Protein 1NZY (pdb70)

CATH classification: 3.90.226.10 (+1 more: 1.10.12.10)

Secondary structure (DSSP, 8-state):
--SSEEEEEETTEEEEEE--GGGTT-B-HHHHHHHHHHHHHHHH-TT--EEEEEESTT-SB--B-GGGS-SSSHHHHHHHHHHHHHHHHHHHHHHHHH-SS-EEEEE-SEEETHHHHHHHHSSEEEEETT-EEE--HHHHT----TTHHHHHHHHHHHHHHHHHHHH-PPBPHHHHHHHTS-S-EE-HHHHHHHHHHHHHHHHHS-HHHHHHHHHHHHHHTTS-HHHHHHHHHHHHHHHHHSTTHHHHHHHHHTT--TT--SS------/--SSEEEEEETTEEEEEE--GGGTTPBPHHHHHHHHHHHHHHHH-TT--EEEEEESTTEEE--B-GGGS-STTHHHHHHHHHHHHHHHHHHHHHHHHHSSS-EEEEE-SEEETHHHHHHHHSSEEEEETT-EEE--HHHHT----TTHHHHHHHHH-HHHHHHHHHH-PEEPHHHHHHHTS-SEEE-HHHHHHHHHHHHHHHHHS-HHHHHHHHHHHHHHTTS-HHHHHHHHHHHHHHHHHSTTHHHHHHHHHHT---SS-SSPPP---/--SSEEEEEETTEEEEEE--GGGTTPBPHHHHHHHHHHHHHHHH-TT--EEEEEESTTEEE-SB-GGGS--SSHHHHHHHHHHHHHHHHHHHHHHHHH-SS-EEEEE-SEEETHHHHHHHHSSEEEEETT-EEE--HHHHT----TTHHHHHHHHHHHHHHHHHHHHT--B-HHHHHHHTS-S-EE-TTTHHHHHHHHHHHHHHS-HHHHHHHHHHHHHHTTS-HHHHHHHHHHHHHHHHTSTTHHHHHHHHHHT---S-SS------

Sequence (806 aa):
MYEAIGHRVEDGVAEITIKLPRHRNALSVKAMQEVTDALNRAEEDDSVGAVMITGAEDAFCAGFYLREIPLDKGVAGVRDHFRIAALWWHQMIHKIIRVKRPVLAAINGVAAGGGLGISLASDMAICADSAKFVCAWHTIGIGNDTATSYSLARIVGMRRAMELMLTNRTLYPEEAKDWGLVSRVYPKDEFREVAWKVARELAAAPTHLQVMAKERFHAGWMQPVEECTEFEIQNVIASVTHPHFMPCLTRFLDGHRADRPQVELPAGVMYEAIGHRVEDGVAEITIKLPRHRNALSVKAMQEVTDALNRAEEDDSVGAVMITGAEDAFCAGFYLREIPLDKGVAGVRDHFRIAALWWHQMIHKIIRVKRPVLAAINGVAAGGGLGISLASDMAICADSAKFVCAWHTIGIGNDTATSYSLARIVGMRRAMELMLTDRTLYPEEAKDWGLVSRVYPKDEFREVAWKVARELAAAPTHLQVMAKERFHAGWMQPVEECTEFEIQNVIASVTHPHFMPCLTRFLDGHRADRPQVELPAGVMYEAIGHRVEDGVAEITIKLPRHRNALSVKAMQEVTDALNRAEEDDSVGAVMITGAEDAFCAGFYLREIPLDKGVAGVRDHFRIAALWWHQMIHKIIRVKRPVLAAINGVAAGGGLGISLASDMAICADSAKFVCAWHTIGIGNDTATSYSLARIVGMRRAMELMLTNRTLYPEEAKDWGLVSRVYPKDEFREVAWKVARELAAAPTHLQVMAKERFHAGWMQPVEECTEFEIQNVIASVTHPHFMPCLTRFLDGHADRPQVELPAGV

Radius of gyration: 26.77 Å; Cα contacts (8 Å, |Δi|>4): 1854; chains: 3; bounding box: 39×83×76 Å

GO terms:
  GO:0018787 4-chlorobenzoyl-CoA dehalogenase activity (F, EXP)
  GO:0015936 coenzyme A metabolic process (P, IDA)
  GO:0018787 4-chlorobenzoyl-CoA dehalogenase activity (F, IDA)

Organism: Pseudomonas sp. (strain CBS-3) (NCBI:txid72586)

Structure (mmCIF, N/CA/C/O backbone):
data_1NZY
#
_entry.id   1NZY
#
_cell.length_a   107.800
_cell.length_b   102.400
_cell.length_c   90.300
_cell.angle_alpha   90.00
_cell.angle_beta   90.00
_cell.angle_gamma   90.00
#
_symmetry.space_group_name_H-M   'P 21 21 2'
#
loop_
_entity.id
_entity.type
_entity.pdbx_description
1 polymer '4-CHLOROBENZOYL COENZYME A DEHALOGENASE'
2 polymer '4-CHLOROBENZOYL COENZYME A DEHALOGENASE'
3 non-polymer 'CALCIUM ION'
4 non-polymer '4-HYDROXYBENZOYL COENZYME A'
5 non-polymer 'PHOSPHATE ION'
6 non-polymer 1,2-ETHANEDIOL
7 water water
#
loop_
_atom_site.group_PDB
_atom_site.id
_atom_site.type_symbol
_atom_site.label_atom_id
_atom_site.label_alt_id
_atom_site.label_comp_id
_atom_site.label_asym_id
_atom_site.label_entity_id
_atom_site.label_seq_id
_atom_site.pdbx_PDB_ins_code
_atom_site.Cartn_x
_atom_site.Cartn_y
_atom_site.Cartn_z
_atom_site.occupancy
_atom_site.B_iso_or_equiv
_atom_site.auth_seq_id
_atom_site.auth_comp_id
_atom_site.auth_asym_id
_atom_site.auth_atom_id
_atom_site.pdbx_PDB_model_num
ATOM 1 N N . MET A 1 1 ? 14.653 91.100 25.901 1.00 51.41 1 MET A N 1
ATOM 2 C CA . MET A 1 1 ? 13.293 91.329 26.365 1.00 78.82 1 MET A CA 1
ATOM 3 C C . MET A 1 1 ? 13.046 92.766 26.840 1.00 32.27 1 MET A C 1
ATOM 4 O O . MET A 1 1 ? 12.281 93.496 26.213 1.00 43.83 1 MET A O 1
ATOM 9 N N . TYR A 1 2 ? 13.688 93.165 27.936 1.00 23.39 2 TYR A N 1
ATOM 10 C CA . TYR A 1 2 ? 13.497 94.528 28.431 1.00 18.45 2 TYR A CA 1
ATOM 11 C C . TYR A 1 2 ? 14.231 95.490 27.541 1.00 24.72 2 TYR A C 1
ATOM 12 O O . TYR A 1 2 ? 15.286 95.152 27.008 1.00 24.46 2 TYR A O 1
ATOM 21 N N . GLU A 1 3 ? 13.692 96.674 27.375 1.00 20.67 3 GLU A N 1
ATOM 22 C CA . GLU A 1 3 ? 14.361 97.614 26.530 1.00 24.18 3 GLU A CA 1
ATOM 23 C C . GLU A 1 3 ? 15.012 98.781 27.230 1.00 26.58 3 GLU A C 1
ATOM 24 O O . GLU A 1 3 ? 15.655 99.557 26.555 1.00 27.44 3 GLU A O 1
ATOM 30 N N . ALA A 1 4 ? 14.849 98.952 28.538 1.00 20.32 4 ALA A N 1
ATOM 31 C CA . ALA A 1 4 ? 15.440 100.121 29.178 1.00 20.20 4 ALA A CA 1
ATOM 32 C C . ALA A 1 4 ? 16.256 99.797 30.404 1.00 15.21 4 ALA A C 1
ATOM 33 O O . ALA A 1 4 ? 16.723 100.700 31.109 1.00 18.90 4 ALA A O 1
ATOM 35 N N . ILE A 1 5 ? 16.419 98.496 30.668 1.00 18.49 5 ILE A N 1
ATOM 36 C CA . ILE A 1 5 ? 17.213 98.054 31.804 1.00 15.23 5 ILE A CA 1
ATOM 37 C C . ILE A 1 5 ? 18.055 96.874 31.349 1.00 12.39 5 ILE A C 1
ATOM 38 O O . ILE A 1 5 ? 17.789 96.270 30.312 1.00 18.58 5 ILE A O 1
ATOM 43 N N . GLY A 1 6 ? 19.047 96.549 32.142 1.00 16.15 6 GLY A N 1
ATOM 44 C CA . GLY A 1 6 ? 19.843 95.400 31.827 1.00 14.08 6 GLY A CA 1
ATOM 45 C C . GLY A 1 6 ? 19.294 94.326 32.774 1.00 15.96 6 GLY A C 1
ATOM 46 O O . GLY A 1 6 ? 18.898 94.593 33.906 1.00 16.36 6 GLY A O 1
ATOM 47 N N . HIS A 1 7 ? 19.247 93.077 32.341 1.00 15.99 7 HIS A N 1
ATOM 48 C CA . HIS A 1 7 ? 18.711 92.091 33.218 1.00 16.10 7 HIS A CA 1
ATOM 49 C C . HIS A 1 7 ? 19.291 90.709 32.954 1.00 17.40 7 HIS A C 1
ATOM 50 O O . HIS A 1 7 ? 19.467 90.302 31.801 1.00 20.00 7 HIS A O 1
ATOM 57 N N . ARG A 1 8 ? 19.573 89.996 34.025 1.00 21.13 8 ARG A N 1
ATOM 58 C CA . ARG A 1 8 ? 20.077 88.682 33.791 1.00 26.83 8 ARG A CA 1
ATOM 59 C C . ARG A 1 8 ? 19.904 87.878 35.010 1.00 33.71 8 ARG A C 1
ATOM 60 O O . ARG A 1 8 ? 19.960 88.421 36.112 1.00 22.35 8 ARG A O 1
ATOM 68 N N . VAL A 1 9 ? 19.706 86.577 34.765 1.00 16.32 9 VAL A N 1
ATOM 69 C CA . VAL A 1 9 ? 19.516 85.679 35.855 1.00 11.83 9 VAL A CA 1
ATOM 70 C C . VAL A 1 9 ? 20.562 84.559 35.774 1.00 22.99 9 VAL A C 1
ATOM 71 O O . VAL A 1 9 ? 20.530 83.771 34.819 1.00 21.33 9 VAL A O 1
ATOM 75 N N . GLU A 1 10 ? 21.472 84.507 36.737 1.00 18.79 10 GLU A N 1
ATOM 76 C CA . GLU A 1 10 ? 22.528 83.514 36.738 1.00 18.87 10 GLU A CA 1
ATOM 77 C C . GLU A 1 10 ? 22.937 83.186 38.101 1.00 20.76 10 GLU A C 1
ATOM 78 O O . GLU A 1 10 ? 22.962 84.061 38.955 1.00 16.89 10 GLU A O 1
ATOM 84 N N . ASP A 1 11 ? 23.290 81.914 38.316 1.00 14.02 11 ASP A N 1
ATOM 85 C CA . ASP A 1 11 ? 23.740 81.584 39.635 1.00 18.29 11 ASP A CA 1
ATOM 86 C C . ASP A 1 11 ? 22.783 81.895 40.765 1.00 12.50 11 ASP A C 1
ATOM 87 O O . ASP A 1 11 ? 23.245 82.114 41.899 1.00 15.73 11 ASP A O 1
ATOM 92 N N . GLY A 1 12 ? 21.471 81.853 40.432 1.00 15.31 12 GLY A N 1
ATOM 93 C CA . GLY A 1 12 ? 20.439 82.088 41.446 1.00 11.98 12 GLY A CA 1
ATOM 94 C C . GLY A 1 12 ? 20.150 83.577 41.692 1.00 19.56 12 GLY A C 1
ATOM 95 O O . GLY A 1 12 ? 19.326 83.931 42.534 1.00 19.95 12 GLY A O 1
ATOM 96 N N . VAL A 1 13 ? 20.840 84.445 40.954 1.00 18.39 13 VAL A N 1
ATOM 97 C CA . VAL A 1 13 ? 20.701 85.888 41.130 1.00 20.57 13 VAL A CA 1
ATOM 98 C C . VAL A 1 13 ? 20.052 86.531 39.967 1.00 12.07 13 VAL A C 1
ATOM 99 O O . VAL A 1 13 ? 20.485 86.332 38.830 1.00 16.39 13 VAL A O 1
ATOM 103 N N . ALA A 1 14 ? 19.014 87.365 40.263 1.00 16.18 14 ALA A N 1
ATOM 104 C CA . ALA A 1 14 ? 18.375 88.109 39.189 1.00 15.95 14 ALA A CA 1
ATOM 105 C C . ALA A 1 14 ? 19.040 89.473 39.320 1.00 15.26 14 ALA A C 1
ATOM 106 O O . ALA A 1 14 ? 18.883 90.143 40.369 1.00 13.96 14 ALA A O 1
ATOM 108 N N . GLU A 1 15 ? 19.810 89.843 38.308 1.00 19.74 15 GLU A N 1
ATOM 109 C CA . GLU A 1 15 ? 20.523 91.110 38.375 1.00 16.33 15 GLU A CA 1
ATOM 110 C C . GLU A 1 15 ? 19.866 92.159 37.518 1.00 12.11 15 GLU A C 1
ATOM 111 O O . GLU A 1 15 ? 19.726 92.003 36.288 1.00 15.60 15 GLU A O 1
ATOM 117 N N . ILE A 1 16 ? 19.459 93.257 38.198 1.00 14.32 16 ILE A N 1
ATOM 118 C CA . ILE A 1 16 ? 18.810 94.372 37.486 1.00 11.10 16 ILE A CA 1
ATOM 119 C C . ILE A 1 16 ? 19.820 95.546 37.403 1.00 12.68 16 ILE A C 1
ATOM 120 O O . ILE A 1 16 ? 20.294 96.034 38.442 1.00 16.59 16 ILE A O 1
ATOM 125 N N . THR A 1 17 ? 20.126 95.964 36.192 1.00 13.86 17 THR A N 1
ATOM 126 C CA . THR A 1 17 ? 21.057 97.034 36.016 1.00 17.25 17 THR A CA 1
ATOM 127 C C . THR A 1 17 ? 20.359 98.264 35.492 1.00 15.26 17 THR A C 1
ATOM 128 O O . THR A 1 17 ? 19.734 98.234 34.416 1.00 14.91 17 THR A O 1
ATOM 132 N N . ILE A 1 18 ? 20.494 99.362 36.271 1.00 17.06 18 ILE A N 1
ATOM 133 C CA . ILE A 1 18 ? 19.920 100.662 35.861 1.00 12.72 18 ILE A CA 1
ATOM 134 C C . ILE A 1 18 ? 20.889 101.111 34.784 1.00 16.98 18 ILE A C 1
ATOM 135 O O . ILE A 1 18 ? 22.074 101.245 35.022 1.00 17.29 18 ILE A O 1
ATOM 140 N N . LYS A 1 19 ? 20.358 101.284 33.606 1.00 13.70 19 LYS A N 1
ATOM 141 C CA . LYS A 1 19 ? 21.153 101.551 32.459 1.00 21.55 19 LYS A CA 1
ATOM 142 C C . LYS A 1 19 ? 20.884 102.758 31.582 1.00 20.33 19 LYS A C 1
ATOM 143 O O . LYS A 1 19 ? 20.169 102.676 30.596 1.00 19.07 19 LYS A O 1
ATOM 149 N N . LEU A 1 20 ? 21.479 103.897 31.895 1.00 13.29 20 LEU A N 1
ATOM 150 C CA . LEU A 1 20 ? 21.306 105.091 31.045 1.00 16.37 20 LEU A CA 1
ATOM 151 C C . LEU A 1 20 ? 22.541 105.955 31.380 1.00 18.16 20 LEU A C 1
ATOM 152 O O . LEU A 1 20 ? 22.482 107.085 31.775 1.00 16.71 20 LEU A O 1
ATOM 157 N N . PRO A 1 21 ? 23.677 105.306 31.269 1.00 21.74 21 PRO A N 1
ATOM 158 C CA . PRO A 1 21 ? 24.977 105.820 31.585 1.00 30.43 21 PRO A CA 1
ATOM 159 C C . PRO A 1 21 ? 25.261 107.218 31.098 1.00 22.10 21 PRO A C 1
ATOM 160 O O . PRO A 1 21 ? 25.897 107.991 31.819 1.00 21.64 21 PRO A O 1
ATOM 164 N N . ARG A 1 22 ? 24.787 107.525 29.909 1.00 19.79 22 ARG A N 1
ATOM 165 C CA . ARG A 1 22 ? 25.045 108.854 29.402 1.00 20.26 22 ARG A CA 1
ATOM 166 C C . ARG A 1 22 ? 24.419 109.924 30.262 1.00 22.62 22 ARG A C 1
ATOM 167 O O . ARG A 1 22 ? 24.881 111.065 30.224 1.00 22.38 22 ARG A O 1
ATOM 175 N N . HIS A 1 23 ? 23.377 109.533 31.010 1.00 17.33 23 HIS A N 1
ATOM 176 C CA . HIS A 1 23 ? 22.658 110.426 31.851 1.00 14.80 23 HIS A CA 1
ATOM 177 C C . HIS A 1 23 ? 22.721 110.026 33.263 1.00 13.70 23 HIS A C 1
ATOM 178 O O . HIS A 1 23 ? 21.762 110.236 34.039 1.00 17.84 23 HIS A O 1
ATOM 185 N N . ARG A 1 24 ? 23.892 109.438 33.577 1.00 14.20 24 ARG A N 1
ATOM 186 C CA . ARG A 1 24 ? 24.218 109.019 34.922 1.00 13.93 24 ARG A CA 1
ATOM 187 C C . ARG A 1 24 ? 23.213 108.010 35.530 1.00 15.17 24 ARG A C 1
ATOM 188 O O . ARG A 1 24 ? 22.964 107.988 36.751 1.00 10.89 24 ARG A O 1
ATOM 196 N N . ASN A 1 25 ? 22.652 107.203 34.640 1.00 16.85 25 ASN A N 1
ATOM 197 C CA . ASN A 1 25 ? 21.722 106.227 35.135 1.00 13.29 25 ASN A CA 1
ATOM 198 C C . ASN A 1 25 ? 20.525 106.796 35.811 1.00 13.26 25 ASN A C 1
ATOM 199 O O . ASN A 1 25 ? 20.036 106.187 36.769 1.00 15.40 25 ASN A O 1
ATOM 204 N N . ALA A 1 26 ? 20.051 107.949 35.343 1.00 15.24 26 ALA A N 1
ATOM 205 C CA . ALA A 1 26 ? 18.799 108.486 35.902 1.00 14.74 26 ALA A CA 1
ATOM 206 C C . ALA A 1 26 ? 17.723 107.418 35.433 1.00 15.08 26 ALA A C 1
ATOM 207 O O . ALA A 1 26 ? 17.883 106.790 34.371 1.00 14.78 26 ALA A O 1
ATOM 209 N N . LEU A 1 27 ? 16.632 107.233 36.176 1.00 11.11 27 LEU A N 1
ATOM 210 C CA . LEU A 1 27 ? 15.588 106.229 35.867 1.00 12.80 27 LEU A CA 1
ATOM 211 C C . LEU A 1 27 ? 14.349 106.784 35.185 1.00 14.46 27 LEU A C 1
ATOM 212 O O . LEU A 1 27 ? 13.594 107.550 35.769 1.00 14.75 27 LEU A O 1
ATOM 217 N N . SER A 1 28 ? 14.192 106.386 33.921 1.00 13.66 28 SER A N 1
ATOM 218 C CA . SER A 1 28 ? 13.088 106.785 33.064 1.00 8.75 28 SER A CA 1
ATOM 219 C C . SER A 1 28 ? 11.825 106.083 33.505 1.00 15.55 28 SER A C 1
ATOM 220 O O . SER A 1 28 ? 11.857 105.067 34.157 1.00 12.76 28 SER A O 1
ATOM 223 N N . VAL A 1 29 ? 10.708 106.642 33.140 1.00 15.67 29 VAL A N 1
ATOM 224 C CA . VAL A 1 29 ? 9.415 106.040 33.481 1.00 18.18 29 VAL A CA 1
ATOM 225 C C . VAL A 1 29 ? 9.345 104.599 32.907 1.00 14.33 29 VAL A C 1
ATOM 226 O O . VAL A 1 29 ? 8.898 103.661 33.547 1.00 17.48 29 VAL A O 1
ATOM 230 N N . LYS A 1 30 ? 9.801 104.421 31.673 1.00 15.86 30 LYS A N 1
ATOM 231 C CA . LYS A 1 30 ? 9.780 103.100 31.081 1.00 12.05 30 LYS A CA 1
ATOM 232 C C . LYS A 1 30 ? 10.650 102.167 31.891 1.00 20.77 30 LYS A C 1
ATOM 233 O O . LYS A 1 30 ? 10.268 101.050 32.218 1.00 16.61 30 LYS A O 1
ATOM 239 N N . ALA A 1 31 ? 11.848 102.630 32.254 1.00 15.46 31 ALA A N 1
ATOM 240 C CA . ALA A 1 31 ? 12.750 101.796 33.017 1.00 17.35 31 ALA A CA 1
ATOM 241 C C . ALA A 1 31 ? 12.206 101.374 34.341 1.00 15.60 31 ALA A C 1
ATOM 242 O O . ALA A 1 31 ? 12.393 100.258 34.754 1.00 12.88 31 ALA A O 1
ATOM 244 N N . MET A 1 32 ? 11.553 102.266 35.034 1.00 11.65 32 MET A N 1
ATOM 245 C CA . MET A 1 32 ? 11.029 101.940 36.347 1.00 10.39 32 MET A CA 1
ATOM 246 C C . MET A 1 32 ? 9.987 100.838 36.263 1.00 14.27 32 MET A C 1
ATOM 247 O O . MET A 1 32 ? 9.903 99.981 37.119 1.00 16.79 32 MET A O 1
ATOM 252 N N . GLN A 1 33 ? 9.178 100.900 35.226 1.00 10.67 33 GLN A N 1
ATOM 253 C CA . GLN A 1 33 ? 8.143 99.861 35.029 1.00 11.58 33 GLN A CA 1
ATOM 254 C C . GLN A 1 33 ? 8.795 98.496 34.818 1.00 15.73 33 GLN A C 1
ATOM 255 O O . GLN A 1 33 ? 8.365 97.469 35.332 1.00 16.04 33 GLN A O 1
ATOM 261 N N . GLU A 1 34 ? 9.891 98.476 34.052 1.00 14.41 34 GLU A N 1
ATOM 262 C CA . GLU A 1 34 ? 10.643 97.247 33.805 1.00 15.89 34 GLU A CA 1
ATOM 263 C C . GLU A 1 34 ? 11.274 96.705 35.087 1.00 14.78 34 GLU A C 1
ATOM 264 O O . GLU A 1 34 ? 11.287 95.505 35.332 1.00 18.02 34 GLU A O 1
ATOM 270 N N . VAL A 1 35 ? 11.816 97.591 35.945 1.00 10.90 35 VAL A N 1
ATOM 271 C CA . VAL A 1 35 ? 12.368 97.104 37.174 1.00 8.92 35 VAL A CA 1
ATOM 272 C C . VAL A 1 35 ? 11.288 96.414 37.996 1.00 14.33 35 VAL A C 1
ATOM 273 O O . VAL A 1 35 ? 11.478 95.355 38.614 1.00 14.06 35 VAL A O 1
ATOM 277 N N . THR A 1 36 ? 10.109 97.031 38.061 1.00 13.16 36 THR A N 1
ATOM 278 C CA . THR A 1 36 ? 9.076 96.393 38.892 1.00 10.67 36 THR A CA 1
ATOM 279 C C . THR A 1 36 ? 8.714 95.017 38.305 1.00 12.59 36 THR A C 1
ATOM 280 O O . THR A 1 36 ? 8.571 94.024 39.017 1.00 16.51 36 THR A O 1
ATOM 284 N N . ASP A 1 37 ? 8.564 95.007 36.982 1.00 10.77 37 ASP A N 1
ATOM 285 C CA . ASP A 1 37 ? 8.225 93.767 36.340 1.00 14.14 37 ASP A CA 1
ATOM 286 C C . ASP A 1 37 ? 9.257 92.687 36.671 1.00 22.36 37 ASP A C 1
ATOM 287 O O . ASP A 1 37 ? 8.985 91.524 36.984 1.00 13.32 37 ASP A O 1
ATOM 292 N N . ALA A 1 38 ? 10.493 93.095 36.590 1.00 11.54 38 ALA A N 1
ATOM 293 C CA . ALA A 1 38 ? 11.590 92.200 36.879 1.00 11.51 38 ALA A CA 1
ATOM 294 C C . ALA A 1 38 ? 11.548 91.707 38.285 1.00 14.04 38 ALA A C 1
ATOM 295 O O . ALA A 1 38 ? 11.912 90.556 38.577 1.00 17.40 38 ALA A O 1
ATOM 297 N N . LEU A 1 39 ? 11.101 92.560 39.189 1.00 10.34 39 LEU A N 1
ATOM 298 C CA . LEU A 1 39 ? 11.006 92.173 40.564 1.00 11.34 39 LEU A CA 1
ATOM 299 C C . LEU A 1 39 ? 9.886 91.138 40.736 1.00 15.37 39 LEU A C 1
ATOM 300 O O . LEU A 1 39 ? 10.014 90.156 41.484 1.00 15.63 39 LEU A O 1
ATOM 305 N N . ASN A 1 40 ? 8.790 91.365 40.014 1.00 17.77 40 ASN A N 1
ATOM 306 C CA . ASN A 1 40 ? 7.668 90.422 40.091 1.00 17.40 40 ASN A CA 1
ATOM 307 C C . ASN A 1 40 ? 8.104 89.067 39.553 1.00 22.73 40 ASN A C 1
ATOM 308 O O . ASN A 1 40 ? 7.784 88.004 40.074 1.00 18.87 40 ASN A O 1
ATOM 313 N N . ARG A 1 41 ? 8.833 89.121 38.470 1.00 13.11 41 ARG A N 1
ATOM 314 C CA . ARG A 1 41 ? 9.296 87.890 37.892 1.00 17.73 41 ARG A CA 1
ATOM 315 C C . ARG A 1 41 ? 10.248 87.122 38.779 1.00 39.25 41 ARG A C 1
ATOM 316 O O . ARG A 1 41 ? 10.205 85.903 38.882 1.00 19.40 41 ARG A O 1
ATOM 324 N N . ALA A 1 42 ? 11.126 87.831 39.453 1.00 17.78 42 ALA A N 1
ATOM 325 C CA . ALA A 1 42 ? 12.093 87.154 40.316 1.00 14.71 42 ALA A CA 1
ATOM 326 C C . ALA A 1 42 ? 11.487 86.359 41.445 1.00 15.90 42 ALA A C 1
ATOM 327 O O . ALA A 1 42 ? 11.954 85.295 41.847 1.00 18.78 42 ALA A O 1
ATOM 329 N N . GLU A 1 43 ? 10.423 86.936 41.978 1.00 16.37 43 GLU A N 1
ATOM 330 C CA . GLU A 1 43 ? 9.680 86.392 43.084 1.00 16.23 43 GLU A CA 1
ATOM 331 C C . GLU A 1 43 ? 8.941 85.111 42.625 1.00 11.35 43 GLU A C 1
ATOM 332 O O . GLU A 1 43 ? 8.625 84.218 43.430 1.00 19.41 43 GLU A O 1
ATOM 338 N N . GLU A 1 44 ? 8.694 85.057 41.340 1.00 12.12 44 GLU A N 1
ATOM 339 C CA . GLU A 1 44 ? 8.004 83.896 40.799 1.00 20.23 44 GLU A CA 1
ATOM 340 C C . GLU A 1 44 ? 8.943 82.839 40.211 1.00 38.39 44 GLU A C 1
ATOM 341 O O . GLU A 1 44 ? 8.491 81.777 39.765 1.00 22.65 44 GLU A O 1
ATOM 347 N N . ASP A 1 45 ? 10.240 83.118 40.195 1.00 20.51 45 ASP A N 1
ATOM 348 C CA . ASP A 1 45 ? 11.227 82.195 39.621 1.00 16.03 45 ASP A CA 1
ATOM 349 C C . ASP A 1 45 ? 11.873 81.331 40.651 1.00 20.17 45 ASP A C 1
ATOM 350 O O . ASP A 1 45 ? 12.642 81.778 41.477 1.00 15.55 45 ASP A O 1
ATOM 355 N N . ASP A 1 46 ? 11.573 80.055 40.590 1.00 21.24 46 ASP A N 1
ATOM 356 C CA . ASP A 1 46 ? 12.137 79.132 41.543 1.00 26.84 46 ASP A CA 1
ATOM 357 C C . ASP A 1 46 ? 13.643 79.086 41.551 1.00 21.03 46 ASP A C 1
ATOM 358 O O . ASP A 1 46 ? 14.255 78.742 42.550 1.00 35.83 46 ASP A O 1
ATOM 363 N N . SER A 1 47 ? 14.200 79.434 40.409 1.00 20.15 47 SER A N 1
ATOM 364 C CA . SER A 1 47 ? 15.613 79.445 40.251 1.00 27.06 47 SER A CA 1
ATOM 365 C C . SER A 1 47 ? 16.260 80.741 40.751 1.00 34.46 47 SER A C 1
ATOM 366 O O . SER A 1 47 ? 17.464 80.893 40.658 1.00 32.14 47 SER A O 1
ATOM 369 N N . VAL A 1 48 ? 15.481 81.702 41.262 1.00 19.71 48 VAL A N 1
ATOM 370 C CA . VAL A 1 48 ? 16.092 82.950 41.736 1.00 13.71 48 VAL A CA 1
ATOM 371 C C . VAL A 1 48 ? 16.047 82.962 43.205 1.00 17.93 48 VAL A C 1
ATOM 372 O O . VAL A 1 48 ? 14.986 82.790 43.773 1.00 18.10 48 VAL A O 1
ATOM 376 N N . GLY A 1 49 ? 17.174 83.143 43.832 1.00 11.16 49 GLY A N 1
ATOM 377 C CA . GLY A 1 49 ? 17.230 83.153 45.263 1.00 9.56 49 GLY A CA 1
ATOM 378 C C . GLY A 1 49 ? 17.463 84.571 45.840 1.00 13.42 49 GLY A C 1
ATOM 379 O O . GLY A 1 49 ? 17.301 84.783 47.043 1.00 15.58 49 GLY A O 1
ATOM 380 N N . ALA A 1 50 ? 17.871 85.496 44.979 1.00 12.75 50 ALA A N 1
ATOM 381 C CA . ALA A 1 50 ? 18.162 86.871 45.412 1.00 12.48 50 ALA A CA 1
ATOM 382 C C . ALA A 1 50 ? 18.153 87.796 44.256 1.00 10.51 50 ALA A C 1
ATOM 383 O O . ALA A 1 50 ? 18.318 87.380 43.109 1.00 13.81 50 ALA A O 1
ATOM 385 N N . VAL A 1 51 ? 17.938 89.093 44.553 1.00 11.00 51 VAL A N 1
ATOM 386 C CA . VAL A 1 51 ? 17.933 90.061 43.488 1.00 12.82 51 VAL A CA 1
ATOM 387 C C . VAL A 1 51 ? 19.082 91.034 43.754 1.00 10.13 51 VAL A C 1
ATOM 388 O O . VAL A 1 51 ? 19.384 91.308 44.897 1.00 9.89 51 VAL A O 1
ATOM 392 N N . MET A 1 52 ? 19.704 91.531 42.699 1.00 13.59 52 MET A N 1
ATOM 393 C CA . MET A 1 52 ? 20.753 92.512 42.885 1.00 18.01 52 MET A CA 1
ATOM 394 C C . MET A 1 52 ? 20.449 93.672 41.977 1.00 13.99 52 MET A C 1
ATOM 395 O O . MET A 1 52 ? 20.215 93.487 40.763 1.00 16.74 52 MET A O 1
ATOM 400 N N . ILE A 1 53 ? 20.481 94.883 42.557 1.00 12.54 53 ILE A N 1
ATOM 401 C CA . ILE A 1 53 ? 20.250 96.044 41.730 1.00 10.69 53 ILE A CA 1
ATOM 402 C C . ILE A 1 53 ? 21.574 96.845 41.714 1.00 10.16 53 ILE A C 1
ATOM 403 O O . ILE A 1 53 ? 22.171 97.054 42.780 1.00 10.84 53 ILE A O 1
ATOM 408 N N . THR A 1 54 ? 21.960 97.261 40.532 1.00 12.48 54 THR A N 1
ATOM 409 C CA . THR A 1 54 ? 23.187 98.028 40.357 1.00 13.71 54 THR A CA 1
ATOM 410 C C . THR A 1 54 ? 23.047 98.920 39.132 1.00 18.45 54 THR A C 1
ATOM 411 O O . THR A 1 54 ? 22.075 98.823 38.374 1.00 16.16 54 THR A O 1
ATOM 415 N N . GLY A 1 55 ? 24.051 99.796 38.913 1.00 12.22 55 GLY A N 1
ATOM 416 C CA . GLY A 1 55 ? 24.000 100.676 37.792 1.00 6.69 55 GLY A CA 1
ATOM 417 C C . GLY A 1 55 ? 25.057 100.296 36.802 1.00 17.10 55 GLY A C 1
ATOM 418 O O . GLY A 1 55 ? 26.044 99.637 37.142 1.00 19.87 55 GLY A O 1
ATOM 419 N N . ALA A 1 56 ? 24.845 100.714 35.574 1.00 14.97 56 ALA A N 1
ATOM 420 C CA . ALA A 1 56 ? 25.782 100.466 34.497 1.00 16.24 56 ALA A CA 1
ATOM 421 C C . ALA A 1 56 ? 26.965 101.405 34.650 1.00 35.18 56 ALA A C 1
ATOM 422 O O . ALA A 1 56 ? 26.842 102.509 35.182 1.00 17.68 56 ALA A O 1
ATOM 424 N N . GLU A 1 57 ? 28.124 100.975 34.178 1.00 25.88 57 GLU A N 1
ATOM 425 C CA . GLU A 1 57 ? 29.297 101.816 34.254 1.00 16.64 57 GLU A CA 1
ATOM 426 C C . GLU A 1 57 ? 29.648 102.271 35.636 1.00 14.24 57 GLU A C 1
ATOM 427 O O . GLU A 1 57 ? 29.747 101.517 36.620 1.00 17.31 57 GLU A O 1
ATOM 433 N N . ASP A 1 58 ? 29.864 103.575 35.730 1.00 17.79 58 ASP A N 1
ATOM 434 C CA . ASP A 1 58 ? 30.313 104.070 36.999 1.00 16.60 58 ASP A CA 1
ATOM 435 C C . ASP A 1 58 ? 29.400 104.874 37.846 1.00 26.69 58 ASP A C 1
ATOM 436 O O . ASP A 1 58 ? 29.885 105.506 38.781 1.00 18.56 58 ASP A O 1
ATOM 441 N N . ALA A 1 59 ? 28.119 104.849 37.532 1.00 21.79 59 ALA A N 1
ATOM 442 C CA . ALA A 1 59 ? 27.146 105.568 38.346 1.00 12.86 59 ALA A CA 1
ATOM 443 C C . ALA A 1 59 ? 26.117 104.541 38.850 1.00 15.97 59 ALA A C 1
ATOM 444 O O . ALA A 1 59 ? 25.862 103.534 38.178 1.00 19.36 59 ALA A O 1
ATOM 446 N N . PHE A 1 60 ? 25.544 104.796 40.022 1.00 13.48 60 PHE A N 1
ATOM 447 C CA . PHE A 1 60 ? 24.526 103.881 40.490 1.00 8.53 60 PHE A CA 1
ATOM 448 C C . PHE A 1 60 ? 23.199 104.340 39.853 1.00 16.18 60 PHE A C 1
ATOM 449 O O . PHE A 1 60 ? 22.667 103.696 38.970 1.00 15.88 60 PHE A O 1
ATOM 457 N N . CYS A 1 61 ? 22.678 105.506 40.287 1.00 11.27 61 CYS A N 1
ATOM 458 C CA . CYS A 1 61 ? 21.420 106.030 39.747 1.00 8.87 61 CYS A CA 1
ATOM 459 C C . CYS A 1 61 ? 21.265 107.502 40.207 1.00 5.49 61 CYS A C 1
ATOM 460 O O . CYS A 1 61 ? 21.258 107.786 41.427 1.00 13.58 61 CYS A O 1
ATOM 463 N N . ALA A 1 62 ? 21.164 108.370 39.226 1.00 11.61 62 ALA A N 1
ATOM 464 C CA . ALA A 1 62 ? 21.044 109.780 39.467 1.00 10.70 62 ALA A CA 1
ATOM 465 C C . ALA A 1 62 ? 19.657 110.278 39.818 1.00 17.19 62 ALA A C 1
ATOM 466 O O . ALA A 1 62 ? 19.448 111.485 39.864 1.00 14.90 62 ALA A O 1
ATOM 468 N N . GLY A 1 63 ? 18.712 109.356 40.033 1.00 19.04 63 GLY A N 1
ATOM 469 C CA . GLY A 1 63 ? 17.347 109.727 40.444 1.00 10.71 63 GLY A CA 1
ATOM 470 C C . GLY A 1 63 ? 16.389 110.022 39.292 1.00 14.16 63 GLY A C 1
ATOM 471 O O . GLY A 1 63 ? 16.447 109.455 38.212 1.00 11.94 63 GLY A O 1
ATOM 472 N N . PHE A 1 64 ? 15.481 110.945 39.564 1.00 12.94 64 PHE A N 1
ATOM 473 C CA . PHE A 1 64 ? 14.521 111.326 38.562 1.00 12.36 64 PHE A CA 1
ATOM 474 C C . PHE A 1 64 ? 15.152 111.625 37.214 1.00 20.48 64 PHE A C 1
ATOM 475 O O . PHE A 1 64 ? 16.203 112.254 37.088 1.00 18.41 64 PHE A O 1
ATOM 483 N N . TYR A 1 65 ? 14.486 111.188 36.164 1.00 13.09 65 TYR A N 1
ATOM 484 C CA . TYR A 1 65 ? 14.983 111.434 34.838 1.00 12.94 65 TYR A CA 1
ATOM 485 C C . TYR A 1 65 ? 14.385 112.752 34.400 1.00 14.40 65 TYR A C 1
ATOM 486 O O . TYR A 1 65 ? 13.324 112.818 33.830 1.00 14.49 65 TYR A O 1
ATOM 495 N N . LEU A 1 66 ? 15.132 113.809 34.725 1.00 18.04 66 LEU A N 1
ATOM 496 C CA . LEU A 1 66 ? 14.796 115.207 34.477 1.00 14.27 66 LEU A CA 1
ATOM 497 C C . LEU A 1 66 ? 14.662 115.647 33.032 1.00 16.53 66 LEU A C 1
ATOM 498 O O . LEU A 1 66 ? 13.993 116.643 32.711 1.00 17.65 66 LEU A O 1
ATOM 503 N N . ARG A 1 67 ? 15.332 114.929 32.166 1.00 14.27 67 ARG A N 1
ATOM 504 C CA . ARG A 1 67 ? 15.299 115.242 30.772 1.00 16.46 67 ARG A CA 1
ATOM 505 C C . ARG A 1 67 ? 14.006 114.740 30.098 1.00 26.27 67 ARG A C 1
ATOM 506 O O . ARG A 1 67 ? 13.760 114.994 28.925 1.00 22.53 67 ARG A O 1
ATOM 514 N N . GLU A 1 68 ? 13.149 114.034 30.824 1.00 19.89 68 GLU A N 1
ATOM 515 C CA . GLU A 1 68 ? 11.953 113.621 30.162 1.00 21.82 68 GLU A CA 1
ATOM 516 C C . GLU A 1 68 ? 10.769 114.412 30.640 1.00 23.01 68 GLU A C 1
ATOM 517 O O . GLU A 1 68 ? 9.628 114.117 30.363 1.00 24.06 68 GLU A O 1
ATOM 523 N N . ILE A 1 69 ? 11.045 115.476 31.347 1.00 18.52 69 ILE A N 1
ATOM 524 C CA . ILE A 1 69 ? 9.972 116.318 31.807 1.00 17.49 69 ILE A CA 1
ATOM 525 C C . ILE A 1 69 ? 9.608 117.239 30.668 1.00 30.21 69 ILE A C 1
ATOM 526 O O . ILE A 1 69 ? 10.495 117.860 30.105 1.00 21.90 69 ILE A O 1
ATOM 531 N N . PRO A 1 70 ? 8.316 117.321 30.323 1.00 41.15 70 PRO A N 1
ATOM 532 C CA . PRO A 1 70 ? 7.858 118.174 29.237 1.00 35.54 70 PRO A CA 1
ATOM 533 C C . PRO A 1 70 ? 8.028 119.620 29.575 1.00 26.71 70 PRO A C 1
ATOM 534 O O . PRO A 1 70 ? 7.752 120.019 30.709 1.00 35.88 70 PRO A O 1
ATOM 538 N N . LEU A 1 71 ? 8.483 120.399 28.593 1.00 32.07 71 LEU A N 1
ATOM 539 C CA . LEU A 1 71 ? 8.687 121.840 28.796 1.00 44.98 71 LEU A CA 1
ATOM 540 C C . LEU A 1 71 ? 7.819 122.770 27.921 1.00 58.91 71 LEU A C 1
ATOM 541 O O . LEU A 1 71 ? 7.829 123.995 28.110 1.00 79.33 71 LEU A O 1
ATOM 546 N N . ASP A 1 72 ? 7.088 122.174 26.976 1.00 46.20 72 ASP A N 1
ATOM 547 C CA . ASP A 1 72 ? 6.214 122.872 26.043 1.00 70.25 72 ASP A CA 1
ATOM 548 C C . ASP A 1 72 ? 4.735 122.608 26.306 1.00 64.49 72 ASP A C 1
ATOM 549 O O . ASP A 1 72 ? 3.937 122.576 25.366 1.00 54.93 72 ASP A O 1
ATOM 554 N N . LYS A 1 73 ? 4.370 122.395 27.578 1.00 43.71 73 LYS A N 1
ATOM 555 C CA . LYS A 1 73 ? 2.988 122.118 27.957 1.00 25.57 73 LYS A CA 1
ATOM 556 C C . LYS A 1 73 ? 2.549 122.728 29.288 1.00 39.56 73 LYS A C 1
ATOM 557 O O . LYS A 1 73 ? 1.563 122.327 29.920 1.00 45.92 73 LYS A O 1
ATOM 563 N N . GLY A 1 74 ? 3.292 123.732 29.724 1.00 28.60 74 GLY A N 1
ATOM 564 C CA . GLY A 1 74 ? 2.978 124.438 30.949 1.00 27.02 74 GLY A CA 1
ATOM 565 C C . GLY A 1 74 ? 3.127 123.643 32.213 1.00 42.34 74 GLY A C 1
ATOM 566 O O . GLY A 1 74 ? 3.626 122.519 32.256 1.00 57.75 74 GLY A O 1
ATOM 567 N N . VAL A 1 75 ? 2.669 124.287 33.264 1.00 30.38 75 VAL A N 1
ATOM 568 C CA . VAL A 1 75 ? 2.733 123.681 34.568 1.00 51.98 75 VAL A CA 1
ATOM 569 C C . VAL A 1 75 ? 1.919 122.415 34.581 1.00 60.72 75 VAL A C 1
ATOM 570 O O . VAL A 1 75 ? 2.202 121.473 35.315 1.00 37.52 75 VAL A O 1
ATOM 574 N N . ALA A 1 76 ? 0.894 122.412 33.744 1.00 47.51 76 ALA A N 1
ATOM 575 C CA . ALA A 1 76 ? 0.035 121.270 33.667 1.00 40.04 76 ALA A CA 1
ATOM 576 C C . ALA A 1 76 ? 0.786 120.095 33.155 1.00 22.80 76 ALA A C 1
ATOM 577 O O . ALA A 1 76 ? 0.622 119.025 33.735 1.00 27.97 76 ALA A O 1
ATOM 579 N N . GLY A 1 77 ? 1.587 120.331 32.095 1.00 20.80 77 GLY A N 1
ATOM 580 C CA . GLY A 1 77 ? 2.424 119.313 31.423 1.00 23.96 77 GLY A CA 1
ATOM 581 C C . GLY A 1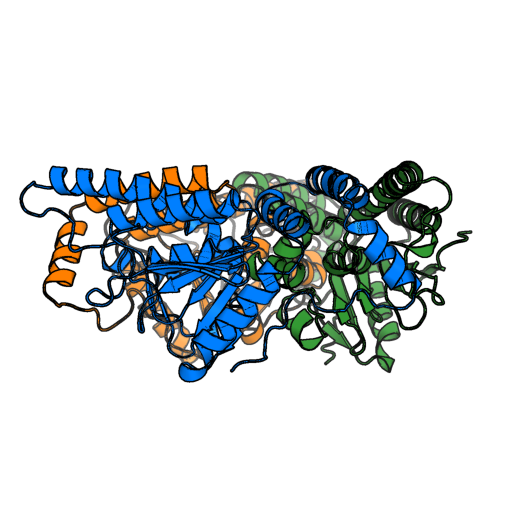 77 ? 3.432 118.776 32.412 1.00 27.97 77 GLY A C 1
ATOM 582 O O . GLY A 1 77 ? 3.735 117.589 32.484 1.00 30.86 77 GLY A O 1
ATOM 583 N N . VAL A 1 78 ? 3.927 119.696 33.207 1.00 20.90 78 VAL A N 1
ATOM 584 C CA . VAL A 1 78 ? 4.874 119.327 34.226 1.00 20.26 78 VAL A CA 1
ATOM 585 C C . VAL A 1 78 ? 4.222 118.420 35.268 1.00 42.21 78 VAL A C 1
ATOM 586 O O . VAL A 1 78 ? 4.678 117.298 35.531 1.00 26.44 78 VAL A O 1
ATOM 590 N N . ARG A 1 79 ? 3.138 118.937 35.854 1.00 22.54 79 ARG A N 1
ATOM 591 C CA . ARG A 1 79 ? 2.352 118.263 36.862 1.00 24.85 79 ARG A CA 1
ATOM 592 C C . ARG A 1 79 ? 1.940 116.897 36.384 1.00 17.28 79 ARG A C 1
ATOM 593 O O . ARG A 1 79 ? 2.047 115.922 37.140 1.00 23.88 79 ARG A O 1
ATOM 601 N N . ASP A 1 80 ? 1.496 116.835 35.137 1.00 15.99 80 ASP A N 1
ATOM 602 C CA . ASP A 1 80 ? 1.082 115.555 34.602 1.00 19.12 80 ASP A CA 1
ATOM 603 C C . ASP A 1 80 ? 2.211 114.548 34.523 1.00 28.43 80 ASP A C 1
ATOM 604 O O . ASP A 1 80 ? 2.054 113.359 34.820 1.00 19.26 80 ASP A O 1
ATOM 609 N N . HIS A 1 81 ? 3.366 115.006 34.089 1.00 17.91 81 HIS A N 1
ATOM 610 C CA . HIS A 1 81 ? 4.435 114.072 33.988 1.00 15.75 81 HIS A CA 1
ATOM 611 C C . HIS A 1 81 ? 4.809 113.557 35.376 1.00 14.37 81 HIS A C 1
ATOM 612 O O . HIS A 1 81 ? 5.014 112.370 35.626 1.00 15.09 81 HIS A O 1
ATOM 619 N N . PHE A 1 82 ? 4.900 114.457 36.331 1.00 13.79 82 PHE A N 1
ATOM 620 C CA . PHE A 1 82 ? 5.267 114.017 37.655 1.00 13.32 82 PHE A CA 1
ATOM 621 C C . PHE A 1 82 ? 4.258 113.043 38.272 1.00 21.00 82 PHE A C 1
ATOM 622 O O . PHE A 1 82 ? 4.624 112.161 39.056 1.00 15.01 82 PHE A O 1
ATOM 630 N N . ARG A 1 83 ? 2.960 113.201 37.965 1.00 22.12 83 ARG A N 1
ATOM 631 C CA . ARG A 1 83 ? 1.982 112.270 38.567 1.00 18.02 83 ARG A CA 1
ATOM 632 C C . ARG A 1 83 ? 2.266 110.873 38.070 1.00 14.42 83 ARG A C 1
ATOM 633 O O . ARG A 1 83 ? 2.215 109.911 38.828 1.00 18.09 83 ARG A O 1
ATOM 641 N N . ILE A 1 84 ? 2.565 110.781 36.769 1.00 14.43 84 ILE A N 1
ATOM 642 C CA . ILE A 1 84 ? 2.837 109.501 36.181 1.00 16.09 84 ILE A CA 1
ATOM 643 C C . ILE A 1 84 ? 4.123 108.898 36.723 1.00 19.29 84 ILE A C 1
ATOM 644 O O . ILE A 1 84 ? 4.200 107.757 37.149 1.00 10.79 84 ILE A O 1
ATOM 649 N N . ALA A 1 85 ? 5.172 109.708 36.661 1.00 14.75 85 ALA A N 1
ATOM 650 C CA . ALA A 1 85 ? 6.463 109.214 37.101 1.00 13.93 85 ALA A CA 1
ATOM 651 C C . ALA A 1 85 ? 6.409 108.813 38.555 1.00 13.05 85 ALA A C 1
ATOM 652 O O . ALA A 1 85 ? 7.025 107.794 38.972 1.00 13.34 85 ALA A O 1
ATOM 654 N N . ALA A 1 86 ? 5.666 109.626 39.314 1.00 14.11 86 ALA A N 1
ATOM 655 C CA . ALA A 1 86 ? 5.546 109.368 40.740 1.00 24.71 86 ALA A CA 1
ATOM 656 C C . ALA A 1 86 ? 4.853 108.033 41.049 1.00 20.76 86 ALA A C 1
ATOM 657 O O . ALA A 1 86 ? 5.190 107.329 41.991 1.00 16.62 86 ALA A O 1
ATOM 659 N N . LEU A 1 87 ? 3.890 107.695 40.233 1.00 18.52 87 LEU A N 1
ATOM 660 C CA . LEU A 1 87 ? 3.176 106.436 40.425 1.00 9.64 87 LEU A CA 1
ATOM 661 C C . LEU A 1 87 ? 4.149 105.323 40.191 1.00 14.08 87 LEU A C 1
ATOM 662 O O . LEU A 1 87 ? 4.323 104.400 40.982 1.00 17.37 87 LEU A O 1
ATOM 667 N N . TRP A 1 88 ? 4.852 105.393 39.074 1.00 11.93 88 TRP A N 1
ATOM 668 C CA . TRP A 1 88 ? 5.787 104.336 38.820 1.00 14.78 88 TRP A CA 1
ATOM 669 C C . TRP A 1 88 ? 6.984 104.283 39.739 1.00 20.10 88 TRP A C 1
ATOM 670 O O . TRP A 1 88 ? 7.437 103.184 40.042 1.00 15.54 88 TRP A O 1
ATOM 681 N N . TRP A 1 89 ? 7.535 105.417 40.164 1.00 13.94 89 TRP A N 1
ATOM 682 C CA . TRP A 1 89 ? 8.683 105.364 41.059 1.00 11.11 89 TRP A CA 1
ATOM 683 C C . TRP A 1 89 ? 8.321 104.624 42.350 1.00 9.64 89 TRP A C 1
ATOM 684 O O . TRP A 1 89 ? 9.094 103.868 42.905 1.00 13.01 89 TRP A O 1
ATOM 695 N N . HIS A 1 90 ? 7.107 104.898 42.882 1.00 12.38 90 HIS A N 1
ATOM 696 C CA . HIS A 1 90 ? 6.646 104.298 44.136 1.00 13.70 90 HIS A CA 1
ATOM 697 C C . HIS A 1 90 ? 6.165 102.842 44.008 1.00 9.35 90 HIS A C 1
ATOM 698 O O . HIS A 1 90 ? 6.329 102.046 44.918 1.00 10.41 90 HIS A O 1
ATOM 705 N N . GLN A 1 91 ? 5.605 102.535 42.852 1.00 8.04 91 GLN A N 1
ATOM 706 C CA . GLN A 1 91 ? 5.215 101.161 42.666 1.00 10.07 91 GLN A CA 1
ATOM 707 C C . GLN A 1 91 ? 6.508 100.314 42.769 1.00 15.03 91 GLN A C 1
ATOM 708 O O . GLN A 1 91 ? 6.552 99.267 43.383 1.00 12.38 91 GLN A O 1
ATOM 714 N N . MET A 1 92 ? 7.602 100.822 42.195 1.00 13.27 92 MET A N 1
ATOM 715 C CA . MET A 1 92 ? 8.925 100.182 42.199 1.00 10.65 92 MET A CA 1
ATOM 716 C C . MET A 1 92 ? 9.556 100.143 43.577 1.00 6.85 92 MET A C 1
ATOM 717 O O . MET A 1 92 ? 10.044 99.089 44.066 1.00 12.47 92 MET A O 1
ATOM 722 N N . ILE A 1 93 ? 9.550 101.297 44.250 1.00 12.11 93 ILE A N 1
ATOM 723 C CA . ILE A 1 93 ? 10.113 101.350 45.602 1.00 8.08 93 ILE A CA 1
ATOM 724 C C . ILE A 1 93 ? 9.391 100.394 46.549 1.00 10.53 93 ILE A C 1
ATOM 725 O O . ILE A 1 93 ? 9.971 99.641 47.352 1.00 11.88 93 ILE A O 1
ATOM 730 N N . HIS A 1 94 ? 8.075 100.448 46.475 1.00 10.54 94 HIS A N 1
ATOM 731 C CA . HIS A 1 94 ? 7.291 99.567 47.347 1.00 9.38 94 HIS A CA 1
ATOM 732 C C . HIS A 1 94 ? 7.639 98.111 47.022 1.00 8.18 94 HIS A C 1
ATOM 733 O O . HIS A 1 94 ? 7.721 97.306 47.948 1.00 13.96 94 HIS A O 1
ATOM 740 N N . LYS A 1 95 ? 7.811 97.795 45.721 1.00 7.32 95 LYS A N 1
ATOM 741 C CA . LYS A 1 95 ? 8.134 96.422 45.294 1.00 8.34 95 LYS A CA 1
ATOM 742 C C . LYS A 1 95 ? 9.460 95.981 45.835 1.00 11.73 95 LYS A C 1
ATOM 743 O O . LYS A 1 95 ? 9.635 94.809 46.211 1.00 12.29 95 LYS A O 1
ATOM 749 N N . ILE A 1 96 ? 10.412 96.912 45.895 1.00 11.94 96 ILE A N 1
ATOM 750 C CA . ILE A 1 96 ? 11.687 96.477 46.446 1.00 11.19 96 ILE A CA 1
ATOM 751 C C . ILE A 1 96 ? 11.527 96.021 47.882 1.00 15.49 96 ILE A C 1
ATOM 752 O O . ILE A 1 96 ? 12.126 95.055 48.379 1.00 12.25 96 ILE A O 1
ATOM 757 N N . ILE A 1 97 ? 10.706 96.770 48.609 1.00 12.43 97 ILE A N 1
ATOM 758 C CA . ILE A 1 97 ? 10.449 96.497 49.994 1.00 7.69 97 ILE A CA 1
ATOM 759 C C . ILE A 1 97 ? 9.559 95.267 50.257 1.00 7.99 97 ILE A C 1
ATOM 760 O O . ILE A 1 97 ? 9.713 94.564 51.245 1.00 10.50 97 ILE A O 1
ATOM 765 N N . ARG A 1 98 ? 8.577 95.061 49.385 1.00 7.93 98 ARG A N 1
ATOM 766 C CA . ARG A 1 98 ? 7.664 93.941 49.620 1.00 9.46 98 ARG A CA 1
ATOM 767 C C . ARG A 1 98 ? 8.043 92.641 48.902 1.00 12.42 98 ARG A C 1
ATOM 768 O O . ARG A 1 98 ? 7.470 91.619 49.204 1.00 12.35 98 ARG A O 1
ATOM 776 N N . VAL A 1 99 ? 8.930 92.691 47.913 1.00 11.39 99 VAL A N 1
ATOM 777 C CA . VAL A 1 99 ? 9.283 91.499 47.149 1.00 15.46 99 VAL A CA 1
ATOM 778 C C . VAL A 1 99 ? 9.731 90.348 48.046 1.00 13.81 99 VAL A C 1
ATOM 779 O O . VAL A 1 99 ? 10.483 90.563 48.986 1.00 12.49 99 VAL A O 1
ATOM 783 N N . LYS A 1 100 ? 9.234 89.123 47.737 1.00 12.70 100 LYS A N 1
ATOM 784 C CA . LYS A 1 100 ? 9.579 87.943 48.504 1.00 13.62 100 LYS A CA 1
ATOM 785 C C . LYS A 1 100 ? 10.958 87.360 48.144 1.00 21.80 100 LYS A C 1
ATOM 786 O O . LYS A 1 100 ? 11.119 86.172 47.851 1.00 14.20 100 LYS A O 1
ATOM 792 N N . ARG A 1 101 ? 11.975 88.231 48.155 1.00 16.24 101 ARG A N 1
ATOM 793 C CA . ARG A 1 101 ? 13.370 87.848 47.844 1.00 12.00 101 ARG A CA 1
ATOM 794 C C . ARG A 1 101 ? 14.213 88.893 48.531 1.00 17.87 101 ARG A C 1
ATOM 795 O O . ARG A 1 101 ? 13.757 90.031 48.633 1.00 12.62 101 ARG A O 1
ATOM 803 N N . PRO A 1 102 ? 15.416 88.507 48.979 1.00 13.23 102 PRO A N 1
ATOM 804 C CA . PRO A 1 102 ? 16.311 89.504 49.582 1.00 12.70 102 PRO A CA 1
ATOM 805 C C . PRO A 1 102 ? 16.847 90.328 48.357 1.00 13.27 102 PRO A C 1
ATOM 806 O O . PRO A 1 102 ? 17.132 89.805 47.239 1.00 12.91 102 PRO A O 1
ATOM 810 N N . VAL A 1 103 ? 16.962 91.666 48.534 1.00 12.37 103 VAL A N 1
ATOM 811 C CA . VAL A 1 103 ? 17.428 92.572 47.476 1.00 12.46 103 VAL A CA 1
ATOM 812 C C . VAL A 1 103 ? 18.714 93.266 47.952 1.00 13.04 103 VAL A C 1
ATOM 813 O O . VAL A 1 103 ? 18.745 93.882 49.010 1.00 10.47 103 VAL A O 1
ATOM 817 N N . LEU A 1 104 ? 19.770 93.125 47.168 1.00 17.45 104 LEU A N 1
ATOM 818 C CA . LEU A 1 104 ? 21.066 93.717 47.510 1.00 15.19 104 LEU A CA 1
ATOM 819 C C . LEU A 1 104 ? 21.292 94.853 46.576 1.00 9.54 104 LEU A C 1
ATOM 820 O O . LEU A 1 104 ? 21.223 94.676 45.332 1.00 11.28 104 LEU A O 1
ATOM 825 N N . ALA A 1 105 ? 21.559 96.005 47.193 1.00 14.14 105 ALA A N 1
ATOM 826 C CA . ALA A 1 105 ? 21.849 97.163 46.383 1.00 14.77 105 ALA A CA 1
ATOM 827 C C . ALA A 1 105 ? 23.414 97.204 46.267 1.00 11.46 105 ALA A C 1
ATOM 828 O O . ALA A 1 105 ? 24.110 97.366 47.293 1.00 12.14 105 ALA A O 1
ATOM 830 N N . ALA A 1 106 ? 23.892 97.024 45.061 1.00 9.37 106 ALA A N 1
ATOM 831 C CA . ALA A 1 106 ? 25.312 97.072 44.755 1.00 16.93 106 ALA A CA 1
ATOM 832 C C . ALA A 1 106 ? 25.597 98.488 44.162 1.00 7.37 106 ALA A C 1
ATOM 833 O O . ALA A 1 106 ? 25.557 98.739 42.941 1.00 12.84 106 ALA A O 1
ATOM 835 N N . ILE A 1 107 ? 25.841 99.419 45.105 1.00 14.90 107 ILE A N 1
ATOM 836 C CA . ILE A 1 107 ? 26.075 100.813 44.770 1.00 10.70 107 ILE A CA 1
ATOM 837 C C . ILE A 1 107 ? 27.508 101.066 44.246 1.00 9.75 107 ILE A C 1
ATOM 838 O O . ILE A 1 107 ? 28.451 101.283 45.044 1.00 14.65 107 ILE A O 1
ATOM 843 N N . ASN A 1 108 ? 27.611 100.999 42.919 1.00 15.64 108 ASN A N 1
ATOM 844 C CA . ASN A 1 108 ? 28.862 101.153 42.184 1.00 19.29 108 ASN A CA 1
ATOM 845 C C . ASN A 1 108 ? 29.208 102.585 41.784 1.00 33.25 108 ASN A C 1
ATOM 846 O O . ASN A 1 108 ? 30.093 102.799 40.960 1.00 16.98 108 ASN A O 1
ATOM 851 N N . GLY A 1 109 ? 28.513 103.574 42.335 1.00 21.64 109 GLY A N 1
ATOM 852 C CA . GLY A 1 109 ? 28.758 104.980 41.986 1.00 18.41 109 GLY A CA 1
ATOM 853 C C . GLY A 1 109 ? 27.756 105.892 42.689 1.00 14.91 109 GLY A C 1
ATOM 854 O O . GLY A 1 109 ? 27.153 105.543 43.705 1.00 16.65 109 GLY A O 1
ATOM 855 N N . VAL A 1 110 ? 27.583 107.059 42.132 1.00 13.40 110 VAL A N 1
ATOM 856 C CA . VAL A 1 110 ? 26.691 107.978 42.747 1.00 12.45 110 VAL A CA 1
ATOM 857 C C . VAL A 1 110 ? 25.228 107.486 42.713 1.00 8.54 110 VAL A C 1
ATOM 858 O O . VAL A 1 110 ? 24.739 106.917 41.736 1.00 13.30 110 VAL A O 1
ATOM 862 N N . ALA A 1 111 ? 24.605 107.763 43.847 1.00 13.27 111 ALA A N 1
ATOM 863 C CA . ALA A 1 111 ? 23.213 107.498 44.158 1.00 12.56 111 ALA A CA 1
ATOM 864 C C . ALA A 1 111 ? 22.634 108.850 44.651 1.00 9.71 111 ALA A C 1
ATOM 865 O O . ALA A 1 111 ? 22.927 109.369 45.763 1.00 11.41 111 ALA A O 1
ATOM 867 N N . ALA A 1 112 ? 21.792 109.410 43.819 1.00 15.33 112 ALA A N 1
ATOM 868 C CA . ALA A 1 112 ? 21.179 110.659 44.175 1.00 16.70 112 ALA A CA 1
ATOM 869 C C . ALA A 1 112 ? 19.645 110.578 44.058 1.00 16.87 112 ALA A C 1
ATOM 870 O O . ALA A 1 112 ? 19.100 109.930 43.132 1.00 14.11 112 ALA A O 1
ATOM 872 N N . GLY A 1 113 ? 18.982 111.293 44.966 1.00 17.99 113 GLY A N 1
ATOM 873 C CA . GLY A 1 113 ? 17.526 111.395 44.963 1.00 12.72 113 GLY A CA 1
ATOM 874 C C . GLY A 1 113 ? 16.895 110.027 44.931 1.00 7.16 113 GLY A C 1
ATOM 875 O O . GLY A 1 113 ? 17.182 109.251 45.844 1.00 13.30 113 GLY A O 1
ATOM 876 N N . GLY A 1 114 ? 16.096 109.752 43.886 1.00 15.24 114 GLY A N 1
ATOM 877 C CA . GLY A 1 114 ? 15.472 108.432 43.817 1.00 12.42 114 GLY A CA 1
ATOM 878 C C . GLY A 1 114 ? 16.494 107.279 43.871 1.00 17.34 114 GLY A C 1
ATOM 879 O O . GLY A 1 114 ? 16.139 106.155 44.300 1.00 12.15 114 GLY A O 1
ATOM 880 N N . GLY A 1 115 ? 17.756 107.577 43.410 1.00 11.19 115 GLY A N 1
ATOM 881 C CA . GLY A 1 115 ? 18.850 106.590 43.417 1.00 12.82 115 GLY A CA 1
ATOM 882 C C . GLY A 1 115 ? 19.186 106.228 44.850 1.00 9.76 115 GLY A C 1
ATOM 883 O O . GLY A 1 115 ? 19.426 105.088 45.215 1.00 15.54 115 GLY A O 1
ATOM 884 N N . LEU A 1 116 ? 19.221 107.216 45.723 1.00 10.14 116 LEU A N 1
ATOM 885 C CA . LEU A 1 116 ? 19.465 106.995 47.134 1.00 8.75 116 LEU A CA 1
ATOM 886 C C . LEU A 1 116 ? 18.204 106.246 47.712 1.00 12.17 116 LEU A C 1
ATOM 887 O O . LEU A 1 116 ? 18.271 105.326 48.562 1.00 12.35 116 LEU A O 1
ATOM 892 N N . GLY A 1 117 ? 17.012 106.637 47.240 1.00 14.62 117 GLY A N 1
ATOM 893 C CA . GLY A 1 117 ? 15.768 105.974 47.714 1.00 13.56 117 GLY A CA 1
ATOM 894 C C . GLY A 1 117 ? 15.864 104.461 47.449 1.00 10.29 117 GLY A C 1
ATOM 895 O O . GLY A 1 117 ? 15.551 103.639 48.322 1.00 14.80 117 GLY A O 1
ATOM 896 N N . ILE A 1 118 ? 16.300 104.127 46.246 1.00 11.58 118 ILE A N 1
ATOM 897 C CA . ILE A 1 118 ? 16.478 102.706 45.849 1.00 9.91 118 ILE A CA 1
ATOM 898 C C . ILE A 1 118 ? 17.414 101.984 46.837 1.00 17.04 118 ILE A C 1
ATOM 899 O O . ILE A 1 118 ? 17.148 100.864 47.358 1.00 13.72 118 ILE A O 1
ATOM 904 N N . SER A 1 119 ? 18.542 102.663 47.133 1.00 11.32 119 SER A N 1
ATOM 905 C CA . SER A 1 119 ? 19.542 102.123 48.054 1.00 11.94 119 SER A CA 1
ATOM 906 C C . SER A 1 119 ? 19.022 101.885 49.420 1.00 12.95 119 SER A C 1
ATOM 907 O O . SER A 1 119 ? 19.356 100.898 50.083 1.00 14.27 119 SER A O 1
ATOM 911 N N . LEU A 1 120 ? 18.187 102.815 49.854 1.00 9.93 120 LEU A N 1
ATOM 912 C CA . LEU A 1 120 ? 17.646 102.670 51.177 1.00 3.14 120 LEU A CA 1
ATOM 913 C C . LEU A 1 120 ? 16.490 101.654 51.228 1.00 11.18 120 LEU A C 1
ATOM 914 O O . LEU A 1 120 ? 16.247 101.094 52.289 1.00 14.48 120 LEU A O 1
ATOM 919 N N . ALA A 1 121 ? 15.765 101.447 50.133 1.00 13.85 121 ALA A N 1
ATOM 920 C CA . ALA A 1 121 ? 14.635 100.477 50.175 1.00 14.81 121 ALA A CA 1
ATOM 921 C C . ALA A 1 121 ? 15.131 99.033 50.160 1.00 18.02 121 ALA A C 1
ATOM 922 O O . ALA A 1 121 ? 14.446 98.123 50.612 1.00 13.04 121 ALA A O 1
ATOM 924 N N . SER A 1 122 ? 16.321 98.810 49.598 1.00 17.70 122 SER A N 1
ATOM 925 C CA . SER A 1 122 ? 16.908 97.456 49.497 1.00 9.91 122 SER A CA 1
ATOM 926 C C . SER A 1 122 ? 17.146 96.832 50.851 1.00 12.02 122 SER A C 1
ATOM 927 O O . SER A 1 122 ? 17.220 97.517 51.882 1.00 15.25 122 SER A O 1
ATOM 930 N N . ASP A 1 123 ? 17.286 95.499 50.881 1.00 8.60 123 ASP A N 1
ATOM 931 C CA . ASP A 1 123 ? 17.519 94.831 52.139 1.00 11.26 123 ASP A CA 1
ATOM 932 C C . ASP A 1 123 ? 18.973 94.924 52.630 1.00 10.33 123 ASP A C 1
ATOM 933 O O . ASP A 1 123 ? 19.225 94.967 53.846 1.00 11.86 123 ASP A O 1
ATOM 938 N N . MET A 1 124 ? 19.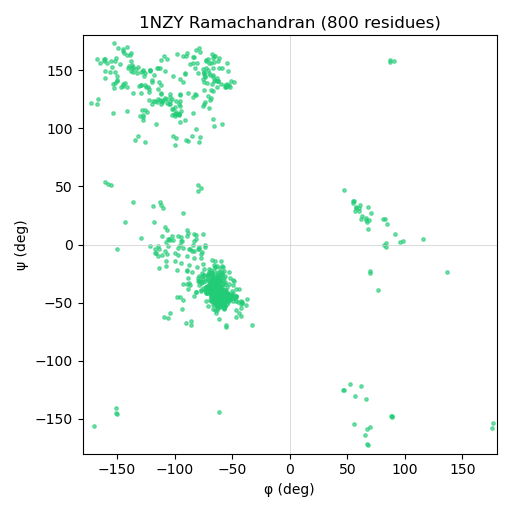891 94.899 51.681 1.00 13.25 124 MET A N 1
ATOM 939 C CA . MET A 1 124 ? 21.323 94.979 52.011 1.00 13.41 124 MET A CA 1
ATOM 940 C C . MET A 1 124 ? 21.980 95.925 51.051 1.00 12.23 124 MET A C 1
ATOM 941 O O . MET A 1 124 ? 21.564 96.069 49.900 1.00 12.44 124 MET A O 1
ATOM 946 N N . ALA A 1 125 ? 23.013 96.599 51.539 1.00 12.99 125 ALA A N 1
ATOM 947 C CA . ALA A 1 125 ? 23.695 97.520 50.657 1.00 15.56 125 ALA A CA 1
ATOM 948 C C . ALA A 1 125 ? 25.209 97.535 50.956 1.00 9.93 125 ALA A C 1
ATOM 949 O O . ALA A 1 125 ? 25.650 97.547 52.115 1.00 14.30 125 ALA A O 1
ATOM 951 N N . ILE A 1 126 ? 25.929 97.527 49.864 1.00 14.48 126 ILE A N 1
ATOM 952 C CA . ILE A 1 126 ? 27.395 97.613 49.853 1.00 15.37 126 ILE A CA 1
ATOM 953 C C . ILE A 1 126 ? 27.769 98.591 48.732 1.00 14.45 126 ILE A C 1
ATOM 954 O O . ILE A 1 126 ? 27.024 98.757 47.736 1.00 14.54 126 ILE A O 1
ATOM 959 N N . CYS A 1 127 ? 28.940 99.271 48.804 1.00 15.93 127 CYS A N 1
ATOM 960 C CA . CYS A 1 127 ? 29.254 100.188 47.688 1.00 10.04 127 CYS A CA 1
ATOM 961 C C . CYS A 1 127 ? 30.760 100.227 47.370 1.00 11.18 127 CYS A C 1
ATOM 962 O O . CYS A 1 127 ? 31.583 99.764 48.149 1.00 14.67 127 CYS A O 1
ATOM 965 N N . ALA A 1 128 ? 31.056 100.799 46.243 1.00 13.39 128 ALA A N 1
ATOM 966 C CA . ALA A 1 128 ? 32.449 100.930 45.862 1.00 17.95 128 ALA A CA 1
ATOM 967 C C . ALA A 1 128 ? 32.969 102.176 46.556 1.00 21.96 128 ALA A C 1
ATOM 968 O O . ALA A 1 128 ? 32.213 103.076 46.995 1.00 16.76 128 ALA A O 1
ATOM 970 N N . ASP A 1 129 ? 34.279 102.233 46.642 1.00 20.57 129 ASP A N 1
ATOM 971 C CA . ASP A 1 129 ? 34.913 103.352 47.287 1.00 18.29 129 ASP A CA 1
ATOM 972 C C . ASP A 1 129 ? 34.718 104.662 46.557 1.00 19.62 129 ASP A C 1
ATOM 973 O O . ASP A 1 129 ? 34.901 105.759 47.140 1.00 19.42 129 ASP A O 1
ATOM 978 N N . SER A 1 130 ? 34.326 104.561 45.290 1.00 12.80 130 SER A N 1
ATOM 979 C CA . SER A 1 130 ? 34.088 105.717 44.478 1.00 13.68 130 SER A CA 1
ATOM 980 C C . SER A 1 130 ? 32.601 106.123 44.513 1.00 22.34 130 SER A C 1
ATOM 981 O O . SER A 1 130 ? 32.208 107.043 43.798 1.00 23.14 130 SER A O 1
ATOM 984 N N . ALA A 1 131 ? 31.761 105.431 45.293 1.00 19.06 131 ALA A N 1
ATOM 985 C CA . ALA A 1 131 ? 30.324 105.783 45.333 1.00 14.48 131 ALA A CA 1
ATOM 986 C C . ALA A 1 131 ? 30.084 107.029 46.198 1.00 22.17 131 ALA A C 1
ATOM 987 O O . ALA A 1 131 ? 30.936 107.473 46.995 1.00 16.15 131 ALA A O 1
ATOM 989 N N . LYS A 1 132 ? 28.890 107.600 46.073 1.00 15.36 132 LYS A N 1
ATOM 990 C CA . LYS A 1 132 ? 28.581 108.752 46.897 1.00 15.87 132 LYS A CA 1
ATOM 991 C C . LYS A 1 132 ? 27.078 108.879 46.980 1.00 15.40 132 LYS A C 1
ATOM 992 O O . LYS A 1 132 ? 26.425 108.378 46.099 1.00 13.52 132 LYS A O 1
ATOM 998 N N . PHE A 1 133 ? 26.592 109.522 48.034 1.00 13.26 133 PHE A N 1
ATOM 999 C CA . PHE A 1 133 ? 25.150 109.641 48.228 1.00 16.28 133 PHE A CA 1
ATOM 1000 C C . PHE A 1 133 ? 24.729 111.035 48.474 1.00 13.43 133 PHE A C 1
ATOM 1001 O O . PHE A 1 133 ? 25.353 111.752 49.261 1.00 11.93 133 PHE A O 1
ATOM 1009 N N . VAL A 1 134 ? 23.643 111.419 47.837 1.00 17.08 134 VAL A N 1
ATOM 1010 C CA . VAL A 1 134 ? 23.152 112.778 48.032 1.00 17.65 134 VAL A CA 1
ATOM 1011 C C . VAL A 1 134 ? 21.607 112.820 47.862 1.00 16.85 134 VAL A C 1
ATOM 1012 O O . VAL A 1 134 ? 21.053 112.128 46.990 1.00 12.50 134 VAL A O 1
ATOM 1016 N N . CYS A 1 135 ? 20.951 113.609 48.720 1.00 13.27 135 CYS A N 1
ATOM 1017 C CA . CYS A 1 135 ? 19.478 113.756 48.638 1.00 16.48 135 CYS A CA 1
ATOM 1018 C C . CYS A 1 135 ? 19.103 114.395 47.314 1.00 15.35 135 CYS A C 1
ATOM 1019 O O . CYS A 1 135 ? 18.339 113.833 46.526 1.00 15.51 135 CYS A O 1
ATOM 1022 N N . ALA A 1 136 ? 19.667 115.586 47.047 1.00 14.24 136 ALA A N 1
ATOM 1023 C CA . ALA A 1 136 ? 19.447 116.327 45.799 1.00 18.12 136 ALA A CA 1
ATOM 1024 C C . ALA A 1 136 ? 18.031 116.947 45.551 1.00 18.87 136 ALA A C 1
ATOM 1025 O O . ALA A 1 136 ? 17.881 117.912 44.800 1.00 16.77 136 ALA A O 1
ATOM 1027 N N . TRP A 1 137 ? 16.974 116.395 46.180 1.00 21.31 137 TRP A N 1
ATOM 1028 C CA . TRP A 1 137 ? 15.594 116.903 46.022 1.00 17.33 137 TRP A CA 1
ATOM 1029 C C . TRP A 1 137 ? 15.569 118.434 46.056 1.00 24.22 137 TRP A C 1
ATOM 1030 O O . TRP A 1 137 ? 15.179 119.112 45.102 1.00 29.52 137 TRP A O 1
ATOM 1041 N N . HIS A 1 138 ? 15.997 118.937 47.185 1.00 22.18 138 HIS A N 1
ATOM 1042 C CA . HIS A 1 138 ? 15.993 120.363 47.369 1.00 29.88 138 HIS A CA 1
ATOM 1043 C C . HIS A 1 138 ? 16.707 121.120 46.298 1.00 48.13 138 HIS A C 1
ATOM 1044 O O . HIS A 1 138 ? 16.224 122.121 45.807 1.00 40.14 138 HIS A O 1
ATOM 1051 N N . THR A 1 139 ? 17.856 120.647 45.898 1.00 29.28 139 THR A N 1
ATOM 1052 C CA . THR A 1 139 ? 18.493 121.426 44.882 1.00 36.82 139 THR A CA 1
ATOM 1053 C C . THR A 1 139 ? 17.731 121.544 43.606 1.00 32.03 139 THR A C 1
ATOM 1054 O O . THR A 1 139 ? 17.742 122.533 42.871 1.00 24.39 139 THR A O 1
ATOM 1058 N N . ILE A 1 140 ? 17.028 120.511 43.323 1.00 20.12 140 ILE A N 1
ATOM 1059 C CA . ILE A 1 140 ? 16.273 120.561 42.113 1.00 15.94 140 ILE A CA 1
ATOM 1060 C C . ILE A 1 140 ? 14.898 121.228 42.386 1.00 14.21 140 ILE A C 1
ATOM 1061 O O . ILE A 1 140 ? 14.059 121.501 41.520 1.00 22.38 140 ILE A O 1
ATOM 1066 N N . GLY A 1 141 ? 14.657 121.534 43.657 1.00 14.66 141 GLY A N 1
ATOM 1067 C CA . GLY A 1 141 ? 13.397 122.217 44.019 1.00 14.41 141 GLY A CA 1
ATOM 1068 C C . GLY A 1 141 ? 12.161 121.322 44.232 1.00 28.46 141 GLY A C 1
ATOM 1069 O O . GLY A 1 141 ? 11.037 121.814 44.200 1.00 16.17 141 GLY A O 1
ATOM 1070 N N . ILE A 1 142 ? 12.345 120.007 44.440 1.00 14.32 142 ILE A N 1
ATOM 1071 C CA . ILE A 1 142 ? 11.224 119.060 44.621 1.00 9.97 142 ILE A CA 1
ATOM 1072 C C . ILE A 1 142 ? 11.142 118.590 46.049 1.00 17.48 142 ILE A C 1
ATOM 1073 O O . ILE A 1 142 ? 12.169 118.485 46.739 1.00 14.81 142 ILE A O 1
ATOM 1078 N N . GLY A 1 143 ? 9.895 118.279 46.516 1.00 19.39 143 GLY A N 1
ATOM 1079 C CA . GLY A 1 143 ? 9.676 117.740 47.871 1.00 12.42 143 GLY A CA 1
ATOM 1080 C C . GLY A 1 143 ? 10.257 116.290 47.864 1.00 10.49 143 GLY A C 1
ATOM 1081 O O . GLY A 1 143 ? 10.248 115.588 46.858 1.00 11.28 143 GLY A O 1
ATOM 1082 N N . ASN A 1 144 ? 10.783 115.821 48.965 1.00 7.96 144 ASN A N 1
ATOM 1083 C CA . ASN A 1 144 ? 11.394 114.488 48.936 1.00 10.51 144 ASN A CA 1
ATOM 1084 C C . ASN A 1 144 ? 10.421 113.333 48.895 1.00 19.29 144 ASN A C 1
ATOM 1085 O O . ASN A 1 144 ? 9.337 113.380 49.465 1.00 10.70 144 ASN A O 1
ATOM 1090 N N . ASP A 1 145 ? 10.827 112.269 48.239 1.00 15.01 145 ASP A N 1
ATOM 1091 C CA . ASP A 1 145 ? 9.919 111.113 48.185 1.00 13.31 145 ASP A CA 1
ATOM 1092 C C . ASP A 1 145 ? 10.751 109.809 48.066 1.00 17.67 145 ASP A C 1
ATOM 1093 O O . ASP A 1 145 ? 11.804 109.683 48.713 1.00 11.28 145 ASP A O 1
ATOM 1098 N N . THR A 1 146 ? 10.250 108.873 47.254 1.00 9.97 146 THR A N 1
ATOM 1099 C CA . THR A 1 146 ? 10.905 107.568 47.053 1.00 10.06 146 THR A CA 1
ATOM 1100 C C . THR A 1 146 ? 11.112 106.879 48.386 1.00 12.55 146 THR A C 1
ATOM 1101 O O . THR A 1 146 ? 12.066 106.157 48.648 1.00 10.96 146 THR A O 1
ATOM 1105 N N . ALA A 1 147 ? 10.162 107.069 49.290 1.00 9.93 147 ALA A N 1
ATOM 1106 C CA . ALA A 1 147 ? 10.144 106.467 50.606 1.00 8.99 147 ALA A CA 1
ATOM 1107 C C . ALA A 1 147 ? 11.218 106.916 51.575 1.00 12.78 147 ALA A C 1
ATOM 1108 O O . ALA A 1 147 ? 11.445 106.258 52.571 1.00 12.82 147 ALA A O 1
ATOM 1110 N N . THR A 1 148 ? 11.840 108.080 51.318 1.00 12.45 148 THR A N 1
ATOM 1111 C CA . THR A 1 148 ? 12.864 108.585 52.224 1.00 11.21 148 THR A CA 1
ATOM 1112 C C . THR A 1 148 ? 12.286 108.888 53.580 1.00 9.32 148 THR A C 1
ATOM 1113 O O . THR A 1 148 ? 12.948 108.837 54.622 1.00 12.72 148 THR A O 1
ATOM 1117 N N . SER A 1 149 ? 10.996 109.201 53.582 1.00 9.97 149 SER A N 1
ATOM 1118 C CA . SER A 1 149 ? 10.319 109.494 54.871 1.00 9.06 149 SER A CA 1
ATOM 1119 C C . SER A 1 149 ? 10.031 108.208 55.611 1.00 8.64 149 SER A C 1
ATOM 1120 O O . SER A 1 149 ? 9.625 108.235 56.773 1.00 9.89 149 SER A O 1
ATOM 1123 N N . TYR A 1 150 ? 10.266 107.061 54.921 1.00 8.78 150 TYR A N 1
ATOM 1124 C CA . TYR A 1 150 ? 10.072 105.787 55.575 1.00 8.43 150 TYR A CA 1
ATOM 1125 C C . TYR A 1 150 ? 11.452 105.175 55.937 1.00 8.50 150 TYR A C 1
ATOM 1126 O O . TYR A 1 150 ? 11.758 104.899 57.075 1.00 8.66 150 TYR A O 1
ATOM 1135 N N . SER A 1 151 ? 12.252 104.983 54.927 1.00 10.93 151 SER A N 1
ATOM 1136 C CA . SER A 1 151 ? 13.538 104.323 55.052 1.00 7.34 151 SER A CA 1
ATOM 1137 C C . SER A 1 151 ? 14.746 104.967 55.713 1.00 14.37 151 SER A C 1
ATOM 1138 O O . SER A 1 151 ? 15.471 104.285 56.428 1.00 11.86 151 SER A O 1
ATOM 1141 N N . LEU A 1 152 ? 14.968 106.253 55.450 1.00 12.16 152 LEU A N 1
ATOM 1142 C CA . LEU A 1 152 ? 16.147 106.924 55.965 1.00 10.88 152 LEU A CA 1
ATOM 1143 C C . LEU A 1 152 ? 16.312 106.903 57.440 1.00 12.69 152 LEU A C 1
ATOM 1144 O O . LEU A 1 152 ? 17.330 106.492 57.991 1.00 15.23 152 LEU A O 1
ATOM 1149 N N . ALA A 1 153 ? 15.300 107.355 58.133 1.00 8.62 153 ALA A N 1
ATOM 1150 C CA . ALA A 1 153 ? 15.453 107.346 59.534 1.00 10.60 153 ALA A CA 1
ATOM 1151 C C . ALA A 1 153 ? 15.438 105.940 60.129 1.00 19.90 153 ALA A C 1
ATOM 1152 O O . ALA A 1 153 ? 15.933 105.721 61.214 1.00 10.47 153 ALA A O 1
ATOM 1154 N N . ARG A 1 154 ? 14.831 104.988 59.448 1.00 10.07 154 ARG A N 1
ATOM 1155 C CA . ARG A 1 154 ? 14.781 103.642 59.973 1.00 9.68 154 ARG A CA 1
ATOM 1156 C C . ARG A 1 154 ? 16.193 103.038 59.976 1.00 17.27 154 ARG A C 1
ATOM 1157 O O . ARG A 1 154 ? 16.536 102.122 60.726 1.00 14.51 154 ARG A O 1
ATOM 1165 N N . ILE A 1 155 ? 17.000 103.560 59.084 1.00 11.59 155 ILE A N 1
ATOM 1166 C CA . ILE A 1 155 ? 18.408 103.115 58.938 1.00 10.14 155 ILE A CA 1
ATOM 1167 C C . ILE A 1 155 ? 19.358 103.983 59.753 1.00 20.57 155 ILE A C 1
ATOM 1168 O O . ILE A 1 155 ? 20.085 103.451 60.574 1.00 20.52 155 ILE A O 1
ATOM 1173 N N . VAL A 1 156 ? 19.362 105.326 59.553 1.00 15.54 156 VAL A N 1
ATOM 1174 C CA . VAL A 1 156 ? 20.303 106.218 60.274 1.00 12.64 156 VAL A CA 1
ATOM 1175 C C . VAL A 1 156 ? 19.815 107.014 61.457 1.00 15.79 156 VAL A C 1
ATOM 1176 O O . VAL A 1 156 ? 20.579 107.812 62.017 1.00 15.13 156 VAL A O 1
ATOM 1180 N N . GLY A 1 157 ? 18.565 106.827 61.858 1.00 12.30 157 GLY A N 1
ATOM 1181 C CA . GLY A 1 157 ? 18.054 107.597 62.986 1.00 10.21 157 GLY A CA 1
ATOM 1182 C C . GLY A 1 157 ? 17.485 108.950 62.444 1.00 17.43 157 GLY A C 1
ATOM 1183 O O . GLY A 1 157 ? 17.841 109.475 61.342 1.00 14.68 157 GLY A O 1
ATOM 1184 N N . MET A 1 158 ? 16.591 109.542 63.213 1.00 15.29 158 MET A N 1
ATOM 1185 C CA . MET A 1 158 ? 15.976 110.783 62.779 1.00 11.13 158 MET A CA 1
ATOM 1186 C C . MET A 1 158 ? 16.884 111.989 62.584 1.00 12.63 158 MET A C 1
ATOM 1187 O O . MET A 1 158 ? 16.722 112.770 61.648 1.00 14.95 158 MET A O 1
ATOM 1192 N N . ARG A 1 159 ? 17.842 112.153 63.487 1.00 12.95 159 ARG A N 1
ATOM 1193 C CA . ARG A 1 159 ? 18.746 113.307 63.408 1.00 12.08 159 ARG A CA 1
ATOM 1194 C C . ARG A 1 159 ? 19.569 113.361 62.150 1.00 8.82 159 ARG A C 1
ATOM 1195 O O . ARG A 1 159 ? 19.629 114.383 61.451 1.00 13.73 159 ARG A O 1
ATOM 1203 N N . ARG A 1 160 ? 20.213 112.228 61.842 1.00 11.75 160 ARG A N 1
ATOM 1204 C CA . ARG A 1 160 ? 21.031 112.115 60.651 1.00 12.15 160 ARG A CA 1
ATOM 1205 C C . ARG A 1 160 ? 20.180 112.157 59.415 1.00 10.73 160 ARG A C 1
ATOM 1206 O O . ARG A 1 160 ? 20.598 112.644 58.374 1.00 11.50 160 ARG A O 1
ATOM 1214 N N . ALA A 1 161 ? 18.965 111.603 59.527 1.00 12.15 161 ALA A N 1
ATOM 1215 C CA . ALA A 1 161 ? 18.115 111.651 58.374 1.00 12.04 161 ALA A CA 1
ATOM 1216 C C . ALA A 1 161 ? 17.776 113.145 58.074 1.00 11.69 161 ALA A C 1
ATOM 1217 O O . ALA A 1 161 ? 17.899 113.606 56.933 1.00 10.05 161 ALA A O 1
ATOM 1219 N N . MET A 1 162 ? 17.342 113.889 59.110 1.00 8.93 162 MET A N 1
ATOM 1220 C CA . MET A 1 162 ? 17.007 115.297 58.930 1.00 12.61 162 MET A CA 1
ATOM 1221 C C . MET A 1 162 ? 18.203 116.064 58.376 1.00 16.83 162 MET A C 1
ATOM 1222 O O . MET A 1 162 ? 18.145 116.877 57.435 1.00 15.50 162 MET A O 1
ATOM 1227 N N . GLU A 1 163 ? 19.345 115.794 58.971 1.00 13.29 163 GLU A N 1
ATOM 1228 C CA . GLU A 1 163 ? 20.545 116.485 58.547 1.00 13.12 163 GLU A CA 1
ATOM 1229 C C . GLU A 1 163 ? 20.882 116.328 57.089 1.00 16.73 163 GLU A C 1
ATOM 1230 O O . GLU A 1 163 ? 21.132 117.302 56.339 1.00 15.70 163 GLU A O 1
ATOM 1236 N N . LEU A 1 164 ? 20.900 115.066 56.657 1.00 9.77 164 LEU A N 1
ATOM 1237 C CA . LEU A 1 164 ? 21.233 114.843 55.276 1.00 5.15 164 LEU A CA 1
ATOM 1238 C C . LEU A 1 164 ? 20.273 115.502 54.303 1.00 13.77 164 LEU A C 1
ATOM 1239 O O . LEU A 1 164 ? 20.651 115.990 53.246 1.00 14.24 164 LEU A O 1
ATOM 1244 N N . MET A 1 165 ? 18.994 115.484 54.659 1.00 17.40 165 MET A N 1
ATOM 1245 C CA . MET A 1 165 ? 18.016 116.064 53.767 1.00 13.30 165 MET A CA 1
ATOM 1246 C C . MET A 1 165 ? 18.103 117.576 53.733 1.00 9.54 165 MET A C 1
ATOM 1247 O O . MET A 1 165 ? 17.995 118.193 52.682 1.00 19.70 165 MET A O 1
ATOM 1252 N N . LEU A 1 166 ? 18.289 118.147 54.889 1.00 15.60 166 LEU A N 1
ATOM 1253 C CA . LEU A 1 166 ? 18.378 119.589 55.014 1.00 16.04 166 LEU A CA 1
ATOM 1254 C C . LEU A 1 166 ? 19.656 120.196 54.488 1.00 23.48 166 LEU A C 1
ATOM 1255 O O . LEU A 1 166 ? 19.619 121.255 53.878 1.00 17.78 166 LEU A O 1
ATOM 1260 N N . THR A 1 167 ? 20.796 119.568 54.720 1.00 12.59 167 THR A N 1
ATOM 1261 C CA . THR A 1 167 ? 22.017 120.161 54.223 1.00 10.86 167 THR A CA 1
ATOM 1262 C C . THR A 1 167 ? 22.234 119.896 52.769 1.00 15.40 167 THR A C 1
ATOM 1263 O O . THR A 1 167 ? 22.837 120.722 52.053 1.00 13.79 167 THR A O 1
ATOM 1267 N N . ASN A 1 168 ? 21.737 118.715 52.301 1.00 11.20 168 ASN A N 1
ATOM 1268 C CA . ASN A 1 168 ? 21.931 118.377 50.922 1.00 9.95 168 ASN A CA 1
ATOM 1269 C C . ASN A 1 168 ? 23.427 118.148 50.604 1.00 14.00 168 ASN A C 1
ATOM 1270 O O . ASN A 1 168 ? 23.890 118.245 49.467 1.00 15.01 168 ASN A O 1
ATOM 1275 N N . ARG A 1 169 ? 24.179 117.831 51.609 1.00 11.96 169 ARG A N 1
ATOM 1276 C CA . ARG A 1 169 ? 25.588 117.603 51.343 1.00 21.85 169 ARG A CA 1
ATOM 1277 C C . ARG A 1 169 ? 25.813 116.191 50.866 1.00 24.96 169 ARG A C 1
ATOM 1278 O O . ARG A 1 169 ? 24.961 115.346 51.049 1.00 16.26 169 ARG A O 1
ATOM 1286 N N . THR A 1 170 ? 26.953 115.966 50.233 1.00 14.42 170 THR A N 1
ATOM 1287 C CA . THR A 1 170 ? 27.316 114.656 49.729 1.00 19.75 170 THR A CA 1
ATOM 1288 C C . THR A 1 170 ? 27.954 113.812 50.815 1.00 34.43 170 THR A C 1
ATOM 1289 O O . THR A 1 170 ? 28.889 114.234 51.473 1.00 20.12 170 THR A O 1
ATOM 1293 N N . LEU A 1 171 ? 27.413 112.604 51.012 1.00 17.04 171 LEU A N 1
ATOM 1294 C CA . LEU A 1 171 ? 27.920 111.667 51.997 1.00 14.40 171 LEU A CA 1
ATOM 1295 C C . LEU A 1 171 ? 28.899 110.694 51.282 1.00 24.31 171 LEU A C 1
ATOM 1296 O O . LEU A 1 171 ? 28.572 110.124 50.240 1.00 19.45 171 LEU A O 1
ATOM 1301 N N . TYR A 1 172 ? 30.119 110.522 51.802 1.00 14.22 172 TYR A N 1
ATOM 1302 C CA . TYR A 1 172 ? 31.073 109.655 51.146 1.00 15.27 172 TYR A CA 1
ATOM 1303 C C . TYR A 1 172 ? 31.066 108.299 51.802 1.00 11.15 172 TYR A C 1
ATOM 1304 O O . TYR A 1 172 ? 30.568 108.137 52.894 1.00 18.34 172 TYR A O 1
ATOM 1313 N N . PRO A 1 173 ? 31.639 107.293 51.132 1.00 15.56 173 PRO A N 1
ATOM 1314 C CA . PRO A 1 173 ? 31.602 105.946 51.673 1.00 13.28 173 PRO A CA 1
ATOM 1315 C C . PRO A 1 173 ? 31.937 105.683 53.114 1.00 18.45 173 PRO A C 1
ATOM 1316 O O . PRO A 1 173 ? 31.268 104.934 53.812 1.00 18.20 173 PRO A O 1
ATOM 1320 N N . GLU A 1 174 ? 33.004 106.271 53.610 1.00 21.22 174 GLU A N 1
ATOM 1321 C CA . GLU A 1 174 ? 33.357 106.019 54.988 1.00 15.04 174 GLU A CA 1
ATOM 1322 C C . GLU A 1 174 ? 32.284 106.458 55.952 1.00 16.89 174 GLU A C 1
ATOM 1323 O O . GLU A 1 174 ? 31.956 105.811 56.946 1.00 15.30 174 GLU A O 1
ATOM 1329 N N . GLU A 1 175 ? 31.719 107.624 55.657 1.00 20.12 175 GLU A N 1
ATOM 1330 C CA . GLU A 1 175 ? 30.686 108.119 56.535 1.00 16.42 175 GLU A CA 1
ATOM 1331 C C . GLU A 1 175 ? 29.420 107.272 56.362 1.00 9.93 175 GLU A C 1
ATOM 1332 O O . GLU A 1 175 ? 28.735 106.942 57.352 1.00 16.37 175 GLU A O 1
ATOM 1338 N N . ALA A 1 176 ? 29.140 106.919 55.104 1.00 15.23 176 ALA A N 1
ATOM 1339 C CA . ALA A 1 176 ? 27.934 106.110 54.872 1.00 16.45 176 ALA A CA 1
ATOM 1340 C C . ALA A 1 176 ? 27.942 104.824 55.670 1.00 19.11 176 ALA A C 1
ATOM 1341 O O . ALA A 1 176 ? 26.956 104.357 56.230 1.00 14.46 176 ALA A O 1
ATOM 1343 N N . LYS A 1 177 ? 29.126 104.235 55.732 1.00 21.96 177 LYS A N 1
ATOM 1344 C CA . LYS A 1 177 ? 29.317 103.001 56.464 1.00 12.00 177 LYS A CA 1
ATOM 1345 C C . LYS A 1 177 ? 29.176 103.257 57.924 1.00 17.83 177 LYS A C 1
ATOM 1346 O O . LYS A 1 177 ? 28.529 102.507 58.656 1.00 16.93 177 LYS A O 1
ATOM 1352 N N . ASP A 1 178 ? 29.802 104.362 58.382 1.00 17.39 178 ASP A N 1
ATOM 1353 C CA . ASP A 1 178 ? 29.696 104.673 59.780 1.00 13.69 178 ASP A CA 1
ATOM 1354 C C . ASP A 1 178 ? 28.238 104.865 60.174 1.00 12.28 178 ASP A C 1
ATOM 1355 O O . ASP A 1 178 ? 27.837 104.512 61.286 1.00 19.37 178 ASP A O 1
ATOM 1360 N N . TRP A 1 179 ? 27.461 105.466 59.262 1.00 14.12 179 TRP A N 1
ATOM 1361 C CA . TRP A 1 179 ? 26.023 105.725 59.534 1.00 14.11 179 TRP A CA 1
ATOM 1362 C C . TRP A 1 179 ? 25.150 104.488 59.450 1.00 19.50 179 TRP A C 1
ATOM 1363 O O . TRP A 1 179 ? 24.035 104.526 59.927 1.00 16.52 179 TRP A O 1
ATOM 1374 N N . GLY A 1 180 ? 25.622 103.413 58.844 1.00 20.98 180 GLY A N 1
ATOM 1375 C CA . GLY A 1 180 ? 24.782 102.221 58.727 1.00 17.51 180 GLY A CA 1
ATOM 1376 C C . GLY A 1 180 ? 24.098 102.235 57.342 1.00 16.46 180 GLY A C 1
ATOM 1377 O O . GLY A 1 180 ? 23.315 101.350 57.012 1.00 17.14 180 GLY A O 1
ATOM 1378 N N . LEU A 1 181 ? 24.391 103.246 56.494 1.00 15.03 181 LEU A N 1
ATOM 1379 C CA . LEU A 1 181 ? 23.779 103.289 55.175 1.00 12.06 181 LEU A CA 1
ATOM 1380 C C . LEU A 1 181 ? 24.274 102.168 54.261 1.00 20.77 181 LEU A C 1
ATOM 1381 O O . LEU A 1 181 ? 23.562 101.695 53.356 1.00 19.04 181 LEU A O 1
ATOM 1386 N N . VAL A 1 182 ? 25.546 101.742 54.449 1.00 16.54 182 VAL A N 1
ATOM 1387 C CA . VAL A 1 182 ? 26.138 100.655 53.672 1.00 14.80 182 VAL A CA 1
ATOM 1388 C C . VAL A 1 182 ? 26.794 99.807 54.717 1.00 16.87 182 VAL A C 1
ATOM 1389 O O . VAL A 1 182 ? 27.193 100.335 55.771 1.00 15.76 182 VAL A O 1
ATOM 1393 N N . SER A 1 183 ? 26.892 98.502 54.446 1.00 18.16 183 SER A N 1
ATOM 1394 C CA . SER A 1 183 ? 27.515 97.608 55.410 1.00 12.18 183 SER A CA 1
ATOM 1395 C C . SER A 1 183 ? 29.036 97.558 55.223 1.00 19.90 183 SER A C 1
ATOM 1396 O O . SER A 1 183 ? 29.772 97.396 56.192 1.00 21.86 183 SER A O 1
ATOM 1399 N N . ARG A 1 184 ? 29.467 97.654 53.983 1.00 13.24 184 ARG A N 1
ATOM 1400 C CA . ARG A 1 184 ? 30.891 97.566 53.603 1.00 17.61 184 ARG A CA 1
ATOM 1401 C C . ARG A 1 184 ? 31.152 98.360 52.341 1.00 19.87 184 ARG A C 1
ATOM 1402 O O . ARG A 1 184 ? 30.256 98.609 51.530 1.00 18.70 184 ARG A O 1
ATOM 1410 N N . VAL A 1 185 ? 32.441 98.730 52.173 1.00 15.84 185 VAL A N 1
ATOM 1411 C CA . VAL A 1 185 ? 32.937 99.497 51.023 1.00 11.73 185 VAL A CA 1
ATOM 1412 C C . VAL A 1 185 ? 34.116 98.712 50.395 1.00 16.98 185 VAL A C 1
ATOM 1413 O O . VAL A 1 185 ? 34.978 98.157 51.132 1.00 21.13 185 VAL A O 1
ATOM 1417 N N . TYR A 1 186 ? 34.129 98.663 49.083 1.00 14.25 186 TYR A N 1
ATOM 1418 C CA . TYR A 1 186 ? 35.159 97.948 48.349 1.00 21.51 186 TYR A CA 1
ATOM 1419 C C . TYR A 1 186 ? 35.790 98.756 47.277 1.00 21.46 186 TYR A C 1
ATOM 1420 O O . TYR A 1 186 ? 35.170 99.573 46.630 1.00 21.53 186 TYR A O 1
ATOM 1429 N N . PRO A 1 187 ? 37.055 98.476 47.051 1.00 26.73 187 PRO A N 1
ATOM 1430 C CA . PRO A 1 187 ? 37.736 99.195 46.012 1.00 23.20 187 PRO A CA 1
ATOM 1431 C C . PRO A 1 187 ? 37.003 99.042 44.734 1.00 22.46 187 PRO A C 1
ATOM 1432 O O . PRO A 1 187 ? 36.577 97.959 44.329 1.00 21.72 187 PRO A O 1
ATOM 1436 N N . LYS A 1 188 ? 36.904 100.174 44.084 1.00 19.31 188 LYS A N 1
ATOM 1437 C CA . LYS A 1 188 ? 36.225 100.227 42.849 1.00 14.58 188 LYS A CA 1
ATOM 1438 C C . LYS A 1 188 ? 36.516 99.072 41.916 1.00 39.61 188 LYS A C 1
ATOM 1439 O O . LYS A 1 188 ? 35.622 98.441 41.393 1.00 24.68 188 LYS A O 1
ATOM 1445 N N . ASP A 1 189 ? 37.772 98.777 41.680 1.00 25.89 189 ASP A N 1
ATOM 1446 C CA . ASP A 1 189 ? 38.114 97.720 40.761 1.00 24.71 189 ASP A CA 1
ATOM 1447 C C . ASP A 1 189 ? 37.715 96.323 41.177 1.00 13.29 189 ASP A C 1
ATOM 1448 O O . ASP A 1 189 ? 37.613 95.465 40.304 1.00 28.45 189 ASP A O 1
ATOM 1453 N N . GLU A 1 190 ? 37.522 96.086 42.474 1.00 18.37 190 GLU A N 1
ATOM 1454 C CA . GLU A 1 190 ? 37.140 94.744 42.945 1.00 23.74 190 GLU A CA 1
ATOM 1455 C C . GLU A 1 190 ? 35.635 94.625 43.212 1.00 51.36 190 GLU A C 1
ATOM 1456 O O . GLU A 1 190 ? 35.088 93.530 43.402 1.00 25.39 190 GLU A O 1
ATOM 1462 N N . PHE A 1 191 ? 34.980 95.779 43.272 1.00 22.74 191 PHE A N 1
ATOM 1463 C CA . PHE A 1 191 ? 33.555 95.870 43.591 1.00 20.53 191 PHE A CA 1
ATOM 1464 C C . PHE A 1 191 ? 32.571 94.897 42.937 1.00 15.05 191 PHE A C 1
ATOM 1465 O O . PHE A 1 191 ? 31.824 94.190 43.592 1.00 16.70 191 PHE A O 1
ATOM 1473 N N . ARG A 1 192 ? 32.545 94.921 41.638 1.00 13.45 192 ARG A N 1
ATOM 1474 C CA . ARG A 1 192 ? 31.651 94.082 40.900 1.00 19.37 192 ARG A CA 1
ATOM 1475 C C . ARG A 1 192 ? 31.780 92.619 41.223 1.00 40.62 192 ARG A C 1
ATOM 1476 O O . ARG A 1 192 ? 30.786 91.907 41.412 1.00 25.89 192 ARG A O 1
ATOM 1484 N N . GLU A 1 193 ? 33.006 92.164 41.281 1.00 26.61 193 GLU A N 1
ATOM 1485 C CA . GLU A 1 193 ? 33.197 90.791 41.578 1.00 20.55 193 GLU A CA 1
ATOM 1486 C C . GLU A 1 193 ? 32.786 90.481 42.968 1.00 17.90 193 GLU A C 1
ATOM 1487 O O . GLU A 1 193 ? 32.141 89.460 43.209 1.00 20.93 193 GLU A O 1
ATOM 1493 N N . VAL A 1 194 ? 33.184 91.338 43.872 1.00 12.62 194 VAL A N 1
ATOM 1494 C CA . VAL A 1 194 ? 32.845 91.138 45.253 1.00 12.96 194 VAL A CA 1
ATOM 1495 C C . VAL A 1 194 ? 31.319 91.106 45.460 1.00 18.25 194 VAL A C 1
ATOM 1496 O O . VAL A 1 194 ? 30.751 90.314 46.269 1.00 16.50 194 VAL A O 1
ATOM 1500 N N . ALA A 1 195 ? 30.673 91.993 44.739 1.00 13.04 195 ALA A N 1
ATOM 1501 C CA . ALA A 1 195 ? 29.220 92.067 44.882 1.00 16.58 195 ALA A CA 1
ATOM 1502 C C . ALA A 1 195 ? 28.516 90.816 44.326 1.00 16.76 195 ALA A C 1
ATOM 1503 O O . ALA A 1 195 ? 27.568 90.286 44.947 1.00 16.85 195 ALA A O 1
ATOM 1505 N N . TRP A 1 196 ? 28.966 90.349 43.159 1.00 18.39 196 TRP A N 1
ATOM 1506 C CA . TRP A 1 196 ? 28.369 89.144 42.576 1.00 14.66 196 TRP A CA 1
ATOM 1507 C C . TRP A 1 196 ? 28.516 87.982 43.519 1.00 20.60 196 TRP A C 1
ATOM 1508 O O . TRP A 1 196 ? 27.644 87.169 43.705 1.00 17.36 196 TRP A O 1
ATOM 1519 N N . LYS A 1 197 ? 29.656 87.887 44.168 1.00 18.36 197 LYS A N 1
ATOM 1520 C CA . LYS A 1 197 ? 29.856 86.798 45.074 1.00 12.57 197 LYS A CA 1
ATOM 1521 C C . LYS A 1 197 ? 28.967 86.899 46.298 1.00 18.87 197 LYS A C 1
ATOM 1522 O O . LYS A 1 197 ? 28.476 85.915 46.845 1.00 18.08 197 LYS A O 1
ATOM 1528 N N . VAL A 1 198 ? 28.746 88.113 46.771 1.00 15.60 198 VAL A N 1
ATOM 1529 C CA . VAL A 1 198 ? 27.885 88.306 47.903 1.00 15.41 198 VAL A CA 1
ATOM 1530 C C . VAL A 1 198 ? 26.449 87.953 47.487 1.00 15.01 198 VAL A C 1
ATOM 1531 O O . VAL A 1 198 ? 25.719 87.269 48.223 1.00 18.94 198 VAL A O 1
ATOM 1535 N N . ALA A 1 199 ? 26.058 88.403 46.299 1.00 15.45 199 ALA A N 1
ATOM 1536 C CA . ALA A 1 199 ? 24.725 88.107 45.792 1.00 11.73 199 ALA A CA 1
ATOM 1537 C C . ALA A 1 199 ? 24.536 86.599 45.687 1.00 31.81 199 ALA A C 1
ATOM 1538 O O . ALA A 1 199 ? 23.545 86.048 46.168 1.00 19.91 199 ALA A O 1
ATOM 1540 N N . ARG A 1 200 ? 25.487 85.893 45.064 1.00 15.07 200 ARG A N 1
ATOM 1541 C CA . ARG A 1 200 ? 25.343 84.444 44.977 1.00 15.32 200 ARG A CA 1
ATOM 1542 C C . ARG A 1 200 ? 25.118 83.759 46.353 1.00 17.27 200 ARG A C 1
ATOM 1543 O O . ARG A 1 200 ? 24.299 82.838 46.513 1.00 19.60 200 ARG A O 1
ATOM 1551 N N . GLU A 1 201 ? 25.859 84.174 47.369 1.00 12.05 201 GLU A N 1
ATOM 1552 C CA . GLU A 1 201 ? 25.712 83.581 48.664 1.00 10.83 201 GLU A CA 1
ATOM 1553 C C . GLU A 1 201 ? 24.301 83.824 49.207 1.00 16.26 201 GLU A C 1
ATOM 1554 O O . GLU A 1 201 ? 23.656 82.927 49.808 1.00 13.74 201 GLU A O 1
ATOM 1560 N N . LEU A 1 202 ? 23.871 85.077 49.024 1.00 16.53 202 LEU A N 1
ATOM 1561 C CA . LEU A 1 202 ? 22.533 85.477 49.486 1.00 16.24 202 LEU A CA 1
ATOM 1562 C C . LEU A 1 202 ? 21.505 84.611 48.763 1.00 9.88 202 LEU A C 1
ATOM 1563 O O . LEU A 1 202 ? 20.523 84.168 49.366 1.00 17.75 202 LEU A O 1
ATOM 1568 N N . ALA A 1 203 ? 21.722 84.390 47.462 1.00 9.72 203 ALA A N 1
ATOM 1569 C CA . ALA A 1 203 ? 20.825 83.596 46.680 1.00 13.33 203 ALA A CA 1
ATOM 1570 C C . ALA A 1 203 ? 20.759 82.160 47.160 1.00 31.19 203 ALA A C 1
ATOM 1571 O O . ALA A 1 203 ? 19.686 81.542 47.232 1.00 16.29 203 ALA A O 1
ATOM 1573 N N . ALA A 1 204 ? 21.933 81.628 47.490 1.00 21.62 204 ALA A N 1
ATOM 1574 C CA . ALA A 1 204 ? 22.056 80.250 47.965 1.00 20.12 204 ALA A CA 1
ATOM 1575 C C . ALA A 1 204 ? 21.523 80.044 49.362 1.00 22.86 204 ALA A C 1
ATOM 1576 O O . ALA A 1 204 ? 21.134 78.927 49.700 1.00 26.62 204 ALA A O 1
ATOM 1578 N N . ALA A 1 205 ? 21.520 81.085 50.199 1.00 15.41 205 ALA A N 1
ATOM 1579 C CA . ALA A 1 205 ? 21.002 80.977 51.557 1.00 14.05 205 ALA A CA 1
ATOM 1580 C C . ALA A 1 205 ? 19.470 80.698 51.501 1.00 11.04 205 ALA A C 1
ATOM 1581 O O . ALA A 1 205 ? 18.893 80.917 50.457 1.00 13.22 205 ALA A O 1
ATOM 1583 N N . PRO A 1 206 ? 18.834 80.220 52.568 1.00 13.01 206 PRO A N 1
ATOM 1584 C CA . PRO A 1 206 ? 17.401 79.843 52.565 1.00 17.49 206 PRO A CA 1
ATOM 1585 C C . PRO A 1 206 ? 16.383 80.985 52.365 1.00 10.97 206 PRO A C 1
ATOM 1586 O O . PRO A 1 206 ? 16.100 81.723 53.317 1.00 17.56 206 PRO A O 1
ATOM 1590 N N . THR A 1 207 ? 15.875 81.063 51.142 1.00 8.12 207 THR A N 1
ATOM 1591 C CA . THR A 1 207 ? 14.953 82.121 50.804 1.00 10.73 207 THR A CA 1
ATOM 1592 C C . THR A 1 207 ? 13.789 82.229 51.725 1.00 14.36 207 THR A C 1
ATOM 1593 O O . THR A 1 207 ? 13.393 83.322 52.129 1.00 12.84 207 THR A O 1
ATOM 1597 N N . HIS A 1 208 ? 13.227 81.076 52.075 1.00 22.13 208 HIS A N 1
ATOM 1598 C CA . HIS A 1 208 ? 12.076 81.096 52.962 1.00 20.55 208 HIS A CA 1
ATOM 1599 C C . HIS A 1 208 ? 12.342 81.801 54.287 1.00 21.10 208 HIS A C 1
ATOM 1600 O O . HIS A 1 208 ? 11.497 82.601 54.789 1.00 15.10 208 HIS A O 1
ATOM 1607 N N . LEU A 1 209 ? 13.518 81.505 54.874 1.00 10.42 209 LEU A N 1
ATOM 1608 C CA . LEU A 1 209 ? 13.829 82.141 56.129 1.00 17.71 209 LEU A CA 1
ATOM 1609 C C . LEU A 1 209 ? 14.127 83.658 55.923 1.00 12.99 209 LEU A C 1
ATOM 1610 O O . LEU A 1 209 ? 13.878 84.479 56.825 1.00 12.80 209 LEU A O 1
ATOM 1615 N N . GLN A 1 210 ? 14.670 83.969 54.732 1.00 15.68 210 GLN A N 1
ATOM 1616 C CA . GLN A 1 210 ? 15.023 85.359 54.386 1.00 11.60 210 GLN A CA 1
ATOM 1617 C C . GLN A 1 210 ? 13.798 86.222 54.337 1.00 17.29 210 GLN A C 1
ATOM 1618 O O . GLN A 1 210 ? 13.747 87.306 54.897 1.00 17.26 210 GLN A O 1
ATOM 1624 N N . VAL A 1 211 ? 12.816 85.701 53.633 1.00 16.29 211 VAL A N 1
ATOM 1625 C CA . VAL A 1 211 ? 11.537 86.361 53.478 1.00 17.02 211 VAL A CA 1
ATOM 1626 C C . VAL A 1 211 ? 10.913 86.542 54.838 1.00 12.34 211 VAL A C 1
ATOM 1627 O O . VAL A 1 211 ? 10.420 87.614 55.166 1.00 14.44 211 VAL A O 1
ATOM 1631 N N . MET A 1 212 ? 10.926 85.509 55.692 1.00 11.44 212 MET A N 1
ATOM 1632 C CA . MET A 1 212 ? 10.383 85.657 57.036 1.00 13.10 212 MET A CA 1
ATOM 1633 C C . MET A 1 212 ? 11.034 86.810 57.776 1.00 20.35 212 MET A C 1
ATOM 1634 O O . MET A 1 212 ? 10.374 87.629 58.419 1.00 10.89 212 MET A O 1
ATOM 1639 N N . ALA A 1 213 ? 12.363 86.852 57.698 1.00 15.65 213 ALA A N 1
ATOM 1640 C CA . ALA A 1 213 ? 13.128 87.901 58.383 1.00 18.41 213 ALA A CA 1
ATOM 1641 C C . ALA A 1 213 ? 12.796 89.290 57.834 1.00 9.62 213 ALA A C 1
ATOM 1642 O O . ALA A 1 213 ? 12.546 90.231 58.600 1.00 14.83 213 ALA A O 1
ATOM 1644 N N . LYS A 1 214 ? 12.810 89.394 56.492 1.00 11.09 214 LYS A N 1
ATOM 1645 C CA . LYS A 1 214 ? 12.538 90.657 55.806 1.00 14.70 214 LYS A CA 1
ATOM 1646 C C . LYS A 1 214 ? 11.153 91.253 56.181 1.00 19.44 214 LYS A C 1
ATOM 1647 O O . LYS A 1 214 ? 11.008 92.404 56.596 1.00 11.22 214 LYS A O 1
ATOM 1653 N N . GLU A 1 215 ? 10.100 90.449 56.033 1.00 15.29 215 GLU A N 1
ATOM 1654 C CA . GLU A 1 215 ? 8.750 90.889 56.344 1.00 8.67 215 GLU A CA 1
ATOM 1655 C C . GLU A 1 215 ? 8.625 91.235 57.769 1.00 11.76 215 GLU A C 1
ATOM 1656 O O . GLU A 1 215 ? 7.979 92.215 58.111 1.00 12.87 215 GLU A O 1
ATOM 1662 N N . ARG A 1 216 ? 9.236 90.440 58.647 1.00 10.24 216 ARG A N 1
ATOM 1663 C CA . ARG A 1 216 ? 9.110 90.722 60.079 1.00 9.66 216 ARG A CA 1
ATOM 1664 C C . ARG A 1 216 ? 9.813 92.012 60.486 1.00 10.63 216 ARG A C 1
ATOM 1665 O O . ARG A 1 216 ? 9.423 92.737 61.391 1.00 10.96 216 ARG A O 1
ATOM 1673 N N . PHE A 1 217 ? 10.923 92.272 59.820 1.00 10.95 217 PHE A N 1
ATOM 1674 C CA . PHE A 1 217 ? 11.675 93.482 60.157 1.00 10.17 217 PHE A CA 1
ATOM 1675 C C . PHE A 1 217 ? 10.878 94.723 59.814 1.00 7.67 217 PHE A C 1
ATOM 1676 O O . PHE A 1 217 ? 10.808 95.617 60.634 1.00 11.82 217 PHE A O 1
ATOM 1684 N N . HIS A 1 218 ? 10.312 94.732 58.600 1.00 10.59 218 HIS A N 1
ATOM 1685 C CA . HIS A 1 218 ? 9.515 95.886 58.211 1.00 11.73 218 HIS A CA 1
ATOM 1686 C C . HIS A 1 218 ? 8.295 96.062 59.121 1.00 18.85 218 HIS A C 1
ATOM 1687 O O . HIS A 1 218 ? 8.003 97.149 59.640 1.00 12.04 218 HIS A O 1
ATOM 1694 N N . ALA A 1 219 ? 7.574 94.949 59.338 1.00 11.00 219 ALA A N 1
ATOM 1695 C CA . ALA A 1 219 ? 6.416 95.013 60.185 1.00 10.89 219 ALA A CA 1
ATOM 1696 C C . ALA A 1 219 ? 6.699 95.329 61.616 1.00 10.84 219 ALA A C 1
ATOM 1697 O O . ALA A 1 219 ? 6.034 96.184 62.213 1.00 12.86 219 ALA A O 1
ATOM 1699 N N . GLY A 1 220 ? 7.664 94.628 62.197 1.00 8.33 220 GLY A N 1
ATOM 1700 C CA . GLY A 1 220 ? 7.979 94.769 63.640 1.00 8.39 220 GLY A CA 1
ATOM 1701 C C . GLY A 1 220 ? 8.397 96.145 64.136 1.00 8.45 220 GLY A C 1
ATOM 1702 O O . GLY A 1 220 ? 8.223 96.491 65.319 1.00 11.49 220 GLY A O 1
ATOM 1703 N N . TRP A 1 221 ? 8.961 96.910 63.220 1.00 9.13 221 TRP A N 1
ATOM 1704 C CA . TRP A 1 221 ? 9.406 98.259 63.590 1.00 12.83 221 TRP A CA 1
ATOM 1705 C C . TRP A 1 221 ? 8.271 99.038 64.243 1.00 14.28 221 TRP A C 1
ATOM 1706 O O . TRP A 1 221 ? 8.511 99.867 65.101 1.00 11.43 221 TRP A O 1
ATOM 1717 N N . MET A 1 222 ? 7.032 98.767 63.762 1.00 13.87 222 MET A N 1
ATOM 1718 C CA . MET A 1 222 ? 5.817 99.457 64.226 1.00 14.93 222 MET A CA 1
ATOM 1719 C C . MET A 1 222 ? 4.933 98.652 65.134 1.00 20.24 222 MET A C 1
ATOM 1720 O O . MET A 1 222 ? 3.864 99.132 65.482 1.00 17.28 222 MET A O 1
ATOM 1725 N N . GLN A 1 223 ? 5.344 97.447 65.521 1.00 13.14 223 GLN A N 1
ATOM 1726 C CA . GLN A 1 223 ? 4.471 96.641 66.375 1.00 12.94 223 GLN A CA 1
ATOM 1727 C C . GLN A 1 223 ? 5.006 96.423 67.783 1.00 26.60 223 GLN A C 1
ATOM 1728 O O . GLN A 1 223 ? 6.217 96.434 67.970 1.00 14.48 223 GLN A O 1
ATOM 1734 N N . PRO A 1 224 ? 4.094 96.226 68.757 1.00 17.67 224 PRO A N 1
ATOM 1735 C CA . PRO A 1 224 ? 4.469 95.965 70.134 1.00 19.07 224 PRO A CA 1
ATOM 1736 C C . PRO A 1 224 ? 5.024 94.521 70.168 1.00 14.38 224 PRO A C 1
ATOM 1737 O O . PRO A 1 224 ? 4.758 93.677 69.279 1.00 12.11 224 PRO A O 1
ATOM 1741 N N . VAL A 1 225 ? 5.827 94.257 71.195 1.00 20.81 225 VAL A N 1
ATOM 1742 C CA . VAL A 1 225 ? 6.482 92.978 71.332 1.00 14.38 225 VAL A CA 1
ATOM 1743 C C . VAL A 1 225 ? 5.571 91.756 71.253 1.00 19.51 225 VAL A C 1
ATOM 1744 O O . VAL A 1 225 ? 5.907 90.821 70.529 1.00 13.12 225 VAL A O 1
ATOM 1748 N N . GLU A 1 226 ? 4.430 91.755 71.980 1.00 13.04 226 GLU A N 1
ATOM 1749 C CA . GLU A 1 226 ? 3.535 90.580 71.971 1.00 11.97 226 GLU A CA 1
ATOM 1750 C C . GLU A 1 226 ? 2.937 90.227 70.615 1.00 16.33 226 GLU A C 1
ATOM 1751 O O . GLU A 1 226 ? 2.622 89.071 70.315 1.00 12.86 226 GLU A O 1
ATOM 1757 N N . GLU A 1 227 ? 2.777 91.238 69.754 1.00 11.05 227 GLU A N 1
ATOM 1758 C CA . GLU A 1 227 ? 2.251 90.995 68.438 1.00 9.51 227 GLU A CA 1
ATOM 1759 C C . GLU A 1 227 ? 3.399 90.493 67.560 1.00 14.04 227 GLU A C 1
ATOM 1760 O O . GLU A 1 227 ? 3.277 89.587 66.739 1.00 11.35 227 GLU A O 1
ATOM 1766 N N . CYS A 1 228 ? 4.575 91.108 67.722 1.00 11.64 228 CYS A N 1
ATOM 1767 C CA . CYS A 1 228 ? 5.699 90.677 66.923 1.00 8.38 228 CYS A CA 1
ATOM 1768 C C . CYS A 1 228 ? 5.971 89.185 67.133 1.00 14.32 228 CYS A C 1
ATOM 1769 O O . CYS A 1 228 ? 6.267 88.469 66.182 1.00 14.69 228 CYS A O 1
ATOM 1772 N N . THR A 1 229 ? 5.925 88.748 68.389 1.00 12.89 229 THR A N 1
ATOM 1773 C CA . THR A 1 229 ? 6.222 87.360 68.680 1.00 12.17 229 THR A CA 1
ATOM 1774 C C . THR A 1 229 ? 5.235 86.393 68.134 1.00 16.39 229 THR A C 1
ATOM 1775 O O . THR A 1 229 ? 5.553 85.249 67.786 1.00 18.42 229 THR A O 1
ATOM 1779 N N . GLU A 1 230 ? 4.004 86.840 68.054 1.00 15.71 230 GLU A N 1
ATOM 1780 C CA . GLU A 1 230 ? 3.000 85.945 67.523 1.00 11.39 230 GLU A CA 1
ATOM 1781 C C . GLU A 1 230 ? 3.363 85.652 66.121 1.00 9.91 230 GLU A C 1
ATOM 1782 O O . GLU A 1 230 ? 3.323 84.534 65.660 1.00 14.84 230 GLU A O 1
ATOM 1788 N N . PHE A 1 231 ? 3.697 86.673 65.375 1.00 13.08 231 PHE A N 1
ATOM 1789 C CA . PHE A 1 231 ? 4.048 86.450 63.987 1.00 11.32 231 PHE A CA 1
ATOM 1790 C C . PHE A 1 231 ? 5.374 85.719 63.839 1.00 9.08 231 PHE A C 1
ATOM 1791 O O . PHE A 1 231 ? 5.574 84.977 62.890 1.00 13.44 231 PHE A O 1
ATOM 1799 N N . GLU A 1 232 ? 6.250 85.957 64.756 1.00 10.38 232 GLU A N 1
ATOM 1800 C CA . GLU A 1 232 ? 7.528 85.242 64.668 1.00 13.69 232 GLU A CA 1
ATOM 1801 C C . GLU A 1 232 ? 7.249 83.746 64.913 1.00 15.33 232 GLU A C 1
ATOM 1802 O O . GLU A 1 232 ? 7.762 82.860 64.229 1.00 15.32 232 GLU A O 1
ATOM 1808 N N . ILE A 1 233 ? 6.427 83.464 65.920 1.00 13.61 233 ILE A N 1
ATOM 1809 C CA . ILE A 1 233 ? 6.120 82.083 66.205 1.00 13.36 233 ILE A CA 1
ATOM 1810 C C . ILE A 1 233 ? 5.508 81.351 65.026 1.00 21.85 233 ILE A C 1
ATOM 1811 O O . ILE A 1 233 ? 5.868 80.233 64.701 1.00 16.02 233 ILE A O 1
ATOM 1816 N N . GLN A 1 234 ? 4.563 81.996 64.360 1.00 14.45 234 GLN A N 1
ATOM 1817 C CA . GLN A 1 234 ? 3.987 81.377 63.224 1.00 12.01 234 GLN A CA 1
ATOM 1818 C C . GLN A 1 234 ? 5.101 81.005 62.224 1.00 21.82 234 GLN A C 1
ATOM 1819 O O . GLN A 1 234 ? 5.078 79.967 61.559 1.00 15.29 234 GLN A O 1
ATOM 1825 N N . ASN A 1 235 ? 6.105 81.863 62.066 1.00 16.04 235 ASN A N 1
ATOM 1826 C CA . ASN A 1 235 ? 7.214 81.563 61.137 1.00 17.20 235 ASN A CA 1
ATOM 1827 C C . ASN A 1 235 ? 8.054 80.351 61.657 1.00 7.88 235 ASN A C 1
ATOM 1828 O O . ASN A 1 235 ? 8.413 79.439 60.909 1.00 15.90 235 ASN A O 1
ATOM 1833 N N . VAL A 1 236 ? 8.312 80.365 62.954 1.00 13.14 236 VAL A N 1
ATOM 1834 C CA . VAL A 1 236 ? 9.083 79.268 63.556 1.00 21.21 236 VAL A CA 1
ATOM 1835 C C . VAL A 1 236 ? 8.398 77.945 63.267 1.00 23.52 236 VAL A C 1
ATOM 1836 O O . VAL A 1 236 ? 8.995 77.002 62.759 1.00 18.25 236 VAL A O 1
ATOM 1840 N N . ILE A 1 237 ? 7.109 77.876 63.596 1.00 17.21 237 ILE A N 1
ATOM 1841 C CA . ILE A 1 237 ? 6.406 76.628 63.353 1.00 20.12 237 ILE A CA 1
ATOM 1842 C C . ILE A 1 237 ? 6.432 76.219 61.899 1.00 19.19 237 ILE A C 1
ATOM 1843 O O . ILE A 1 237 ? 6.591 75.039 61.587 1.00 17.69 237 ILE A O 1
ATOM 1848 N N . ALA A 1 238 ? 6.265 77.194 60.999 1.00 8.93 238 ALA A N 1
ATOM 1849 C CA . ALA A 1 238 ? 6.287 76.832 59.628 1.00 9.59 238 ALA A CA 1
ATOM 1850 C C . ALA A 1 238 ? 7.686 76.327 59.197 1.00 16.27 238 ALA A C 1
ATOM 1851 O O . ALA A 1 238 ? 7.846 75.367 58.435 1.00 18.03 238 ALA A O 1
ATOM 1853 N N . SER A 1 239 ? 8.724 77.019 59.676 1.00 15.50 239 SER A N 1
ATOM 1854 C CA . SER A 1 239 ? 10.094 76.650 59.308 1.00 12.79 239 SER A CA 1
ATOM 1855 C C . SER A 1 239 ? 10.481 75.247 59.848 1.00 16.25 239 SER A C 1
ATOM 1856 O O . SER A 1 239 ? 11.174 74.514 59.148 1.00 16.75 239 SER A O 1
ATOM 1859 N N . VAL A 1 240 ? 10.042 74.859 61.048 1.00 16.15 240 VAL A N 1
ATOM 1860 C CA . VAL A 1 240 ? 10.425 73.525 61.526 1.00 14.06 240 VAL A CA 1
ATOM 1861 C C . VAL A 1 240 ? 9.647 72.397 60.868 1.00 34.11 240 VAL A C 1
ATOM 1862 O O . VAL A 1 240 ? 9.944 71.227 61.066 1.00 25.50 240 VAL A O 1
ATOM 1866 N N . THR A 1 241 ? 8.659 72.768 60.064 1.00 21.52 241 THR A N 1
ATOM 1867 C CA . THR A 1 241 ? 7.826 71.817 59.335 1.00 20.87 241 THR A CA 1
ATOM 1868 C C . THR A 1 241 ? 8.330 71.682 57.915 1.00 18.46 241 THR A C 1
ATOM 1869 O O . THR A 1 241 ? 8.098 70.731 57.189 1.00 19.87 241 THR A O 1
ATOM 1873 N N . HIS A 1 242 ? 9.036 72.698 57.497 1.00 16.35 242 HIS A N 1
ATOM 1874 C CA . HIS A 1 242 ? 9.591 72.746 56.183 1.00 17.56 242 HIS A CA 1
ATOM 1875 C C . HIS A 1 242 ? 10.712 71.677 56.137 1.00 11.57 242 HIS A C 1
ATOM 1876 O O . HIS A 1 242 ? 11.406 71.434 57.128 1.00 17.29 242 HIS A O 1
ATOM 1883 N N . PRO A 1 243 ? 10.863 71.065 54.995 1.00 15.44 243 PRO A N 1
ATOM 1884 C CA . PRO A 1 243 ? 11.856 70.022 54.810 1.00 21.15 243 PRO A CA 1
ATOM 1885 C C . PRO A 1 243 ? 13.280 70.499 55.044 1.00 32.72 243 PRO A C 1
ATOM 1886 O O . PRO A 1 243 ? 14.156 69.692 55.298 1.00 19.93 243 PRO A O 1
ATOM 1890 N N . HIS A 1 244 ? 13.517 71.800 54.969 1.00 19.44 244 HIS A N 1
ATOM 1891 C CA . HIS A 1 244 ? 14.855 72.321 55.150 1.00 12.17 244 HIS A CA 1
ATOM 1892 C C . HIS A 1 244 ? 15.411 72.097 56.530 1.00 20.23 244 HIS A C 1
ATOM 1893 O O . HIS A 1 244 ? 16.611 71.935 56.760 1.00 20.63 244 HIS A O 1
ATOM 1900 N N . PHE A 1 245 ? 14.526 72.117 57.494 1.00 16.46 245 PHE A N 1
ATOM 1901 C CA . PHE A 1 245 ? 14.968 72.011 58.843 1.00 19.99 245 PHE A CA 1
ATOM 1902 C C . PHE A 1 245 ? 15.647 70.776 59.362 1.00 25.04 245 PHE A C 1
ATOM 1903 O O . PHE A 1 245 ? 16.763 70.862 59.883 1.00 21.89 245 PHE A O 1
ATOM 1911 N N . MET A 1 246 ? 14.973 69.650 59.282 1.00 18.16 246 MET A N 1
ATOM 1912 C CA . MET A 1 246 ? 15.574 68.448 59.851 1.00 16.87 246 MET A CA 1
ATOM 1913 C C . MET A 1 246 ? 17.063 68.184 59.544 1.00 14.92 246 MET A C 1
ATOM 1914 O O . MET A 1 246 ? 17.872 67.873 60.430 1.00 23.57 246 MET A O 1
ATOM 1919 N N . PRO A 1 247 ? 17.379 68.281 58.280 1.00 18.33 247 PRO A N 1
ATOM 1920 C CA . PRO A 1 247 ? 18.727 68.050 57.914 1.00 20.68 247 PRO A CA 1
ATOM 1921 C C . PRO A 1 247 ? 19.663 69.006 58.634 1.00 32.33 247 PRO A C 1
ATOM 1922 O O . PRO A 1 247 ? 20.762 68.628 58.969 1.00 21.83 247 PRO A O 1
ATOM 1926 N N . CYS A 1 248 ? 19.269 70.247 58.915 1.00 15.72 248 CYS A N 1
ATOM 1927 C CA . CYS A 1 248 ? 20.186 71.157 59.614 1.00 11.63 248 CYS A CA 1
ATOM 1928 C C . CYS A 1 248 ? 20.347 70.745 61.055 1.00 19.79 248 CYS A C 1
ATOM 1929 O O . CYS A 1 248 ? 21.426 70.865 61.660 1.00 23.06 248 CYS A O 1
ATOM 1932 N N . LEU A 1 249 ? 19.240 70.280 61.631 1.00 14.12 249 LEU A N 1
ATOM 1933 C CA . LEU A 1 249 ? 19.240 69.852 63.017 1.00 17.79 249 LEU A CA 1
ATOM 1934 C C . LEU A 1 249 ? 20.194 68.650 63.153 1.00 22.15 249 LEU A C 1
ATOM 1935 O O . LEU A 1 249 ? 20.975 68.522 64.101 1.00 20.94 249 LEU A O 1
ATOM 1940 N N . THR A 1 250 ? 20.099 67.805 62.155 1.00 19.70 250 THR A N 1
ATOM 1941 C CA . THR A 1 250 ? 20.909 66.600 62.094 1.00 22.51 250 THR A CA 1
ATOM 1942 C C . THR A 1 250 ? 22.389 66.959 62.125 1.00 20.41 250 THR A C 1
ATOM 1943 O O . THR A 1 250 ? 23.168 66.457 62.959 1.00 20.68 250 THR A O 1
ATOM 1947 N N . ARG A 1 251 ? 22.770 67.886 61.218 1.00 21.14 251 ARG A N 1
ATOM 1948 C CA . ARG A 1 251 ? 24.159 68.345 61.125 1.00 13.78 251 ARG A CA 1
ATOM 1949 C C . ARG A 1 251 ? 24.623 68.948 62.422 1.00 21.25 251 ARG A C 1
ATOM 1950 O O . ARG A 1 251 ? 25.723 68.738 62.938 1.00 19.37 251 ARG A O 1
ATOM 1958 N N . PHE A 1 252 ? 23.752 69.710 63.013 1.00 18.48 252 PHE A N 1
ATOM 1959 C CA . PHE A 1 252 ? 24.133 70.312 64.249 1.00 18.45 252 PHE A CA 1
ATOM 1960 C C . PHE A 1 252 ? 24.350 69.272 65.309 1.00 30.75 252 PHE A C 1
ATOM 1961 O O . PHE A 1 252 ? 25.260 69.410 66.118 1.00 24.28 252 PHE A O 1
ATOM 1969 N N . LEU A 1 253 ? 23.479 68.270 65.343 1.00 19.81 253 LEU A N 1
ATOM 1970 C CA . LEU A 1 253 ? 23.629 67.274 66.369 1.00 22.49 253 LEU A CA 1
ATOM 1971 C C . LEU A 1 253 ? 24.899 66.459 66.118 1.00 29.27 253 LEU A C 1
ATOM 1972 O O . LEU A 1 253 ? 25.489 65.857 67.019 1.00 26.46 253 LEU A O 1
ATOM 1977 N N . ASP A 1 254 ? 25.300 66.492 64.878 1.00 15.34 254 ASP A N 1
ATOM 1978 C CA . ASP A 1 254 ? 26.471 65.835 64.417 1.00 17.62 254 ASP A CA 1
ATOM 1979 C C . ASP A 1 254 ? 27.680 66.773 64.451 1.00 37.21 254 ASP A C 1
ATOM 1980 O O . ASP A 1 254 ? 28.617 66.642 63.685 1.00 22.42 254 ASP A O 1
ATOM 1985 N N . GLY A 1 255 ? 27.662 67.761 65.335 1.00 22.58 255 GLY A N 1
ATOM 1986 C CA . GLY A 1 255 ? 28.768 68.696 65.514 1.00 19.71 255 GLY A CA 1
ATOM 1987 C C . GLY A 1 255 ? 28.963 69.932 64.635 1.00 25.21 255 GLY A C 1
ATOM 1988 O O . GLY A 1 255 ? 29.921 70.694 64.888 1.00 20.36 255 GLY A O 1
ATOM 1989 N N . HIS A 1 256 ? 28.108 70.153 63.623 1.00 26.13 256 HIS A N 1
ATOM 1990 C CA . HIS A 1 256 ? 28.278 71.343 62.784 1.00 22.63 256 HIS A CA 1
ATOM 1991 C C . HIS A 1 256 ? 27.613 72.578 63.417 1.00 32.68 256 HIS A C 1
ATOM 1992 O O . HIS A 1 256 ? 26.405 72.638 63.584 1.00 24.63 256 HIS A O 1
ATOM 1999 N N . ARG A 1 257 ? 28.436 73.552 63.816 1.00 23.36 257 ARG A N 1
ATOM 2000 C CA . ARG A 1 257 ? 28.057 74.774 64.492 1.00 19.10 257 ARG A CA 1
ATOM 2001 C C . ARG A 1 257 ? 27.141 75.696 63.711 1.00 20.49 257 ARG A C 1
ATOM 2002 O O . ARG A 1 257 ? 27.302 75.845 62.515 1.00 21.00 257 ARG A O 1
ATOM 2010 N N . ALA A 1 258 ? 26.185 76.301 64.422 1.00 19.70 258 ALA A N 1
ATOM 2011 C CA . ALA A 1 258 ? 25.239 77.170 63.755 1.00 19.19 258 ALA A CA 1
ATOM 2012 C C . ALA A 1 258 ? 25.810 78.553 63.531 1.00 30.63 258 ALA A C 1
ATOM 2013 O O . ALA A 1 258 ? 25.106 79.450 63.049 1.00 21.64 258 ALA A O 1
ATOM 2015 N N . ASP A 1 259 ? 27.095 78.732 63.880 1.00 21.51 259 ASP A N 1
ATOM 2016 C CA . ASP A 1 259 ? 27.714 80.032 63.660 1.00 15.21 259 ASP A CA 1
ATOM 2017 C C . ASP A 1 259 ? 28.316 80.066 62.298 1.00 14.09 259 ASP A C 1
ATOM 2018 O O . ASP A 1 259 ? 29.028 81.003 61.908 1.00 20.86 259 ASP A O 1
ATOM 2023 N N . ARG A 1 260 ? 28.050 79.026 61.539 1.00 12.79 260 ARG A N 1
ATOM 2024 C CA . ARG A 1 260 ? 28.611 79.035 60.208 1.00 12.94 260 ARG A CA 1
ATOM 2025 C C . ARG A 1 260 ? 27.910 80.139 59.421 1.00 24.68 260 ARG A C 1
ATOM 2026 O O . ARG A 1 260 ? 26.688 80.215 59.443 1.00 21.03 260 ARG A O 1
ATOM 2034 N N . PRO A 1 261 ? 28.632 80.982 58.712 1.00 19.44 261 PRO A N 1
ATOM 2035 C CA . PRO A 1 261 ? 27.981 82.054 57.974 1.00 20.95 261 PRO A CA 1
ATOM 2036 C C . PRO A 1 261 ? 27.202 81.637 56.781 1.00 23.15 261 PRO A C 1
ATOM 2037 O O . PRO A 1 261 ? 27.556 80.684 56.118 1.00 19.70 261 PRO A O 1
ATOM 2041 N N . GLN A 1 262 ? 26.146 82.411 56.474 1.00 16.24 262 GLN A N 1
ATOM 2042 C CA . GLN A 1 262 ? 25.325 82.171 55.280 1.00 14.37 262 GLN A CA 1
ATOM 2043 C C . GLN A 1 262 ? 25.888 83.020 54.153 1.00 9.08 262 GLN A C 1
ATOM 2044 O O . GLN A 1 262 ? 25.868 82.651 52.966 1.00 14.08 262 GLN A O 1
ATOM 2050 N N . VAL A 1 263 ? 26.395 84.197 54.576 1.00 13.76 263 VAL A N 1
ATOM 2051 C CA . VAL A 1 263 ? 27.005 85.155 53.650 1.00 16.57 263 VAL A CA 1
ATOM 2052 C C . VAL A 1 263 ? 28.294 85.699 54.257 1.00 10.99 263 VAL A C 1
ATOM 2053 O O . VAL A 1 263 ? 28.346 86.109 55.424 1.00 15.30 263 VAL A O 1
ATOM 2057 N N . GLU A 1 264 ? 29.334 85.656 53.439 1.00 16.07 264 GLU A N 1
ATOM 2058 C CA . GLU A 1 264 ? 30.636 86.157 53.832 1.00 29.75 264 GLU A CA 1
ATOM 2059 C C . GLU A 1 264 ? 30.922 87.530 53.220 1.00 16.95 264 GLU A C 1
ATOM 2060 O O . GLU A 1 264 ? 31.085 87.672 51.982 1.00 23.22 264 GLU A O 1
ATOM 2066 N N . LEU A 1 265 ? 30.956 88.528 54.107 1.00 19.14 265 LEU A N 1
ATOM 2067 C CA . LEU A 1 265 ? 31.232 89.874 53.653 1.00 19.91 265 LEU A CA 1
ATOM 2068 C C . LEU A 1 265 ? 32.712 90.133 53.851 1.00 14.76 265 LEU A C 1
ATOM 2069 O O . LEU A 1 265 ? 33.142 90.203 54.986 1.00 26.04 265 LEU A O 1
ATOM 2074 N N . PRO A 1 266 ? 33.460 90.275 52.789 1.00 18.62 266 PRO A N 1
ATOM 2075 C CA . PRO A 1 266 ? 34.870 90.560 52.924 1.00 14.54 266 PRO A CA 1
ATOM 2076 C C . PRO A 1 266 ? 35.017 91.876 53.630 1.00 29.12 266 PRO A C 1
ATOM 2077 O O . PRO A 1 266 ? 34.137 92.751 53.556 1.00 22.98 266 PRO A O 1
ATOM 2081 N N . ALA A 1 267 ? 36.125 92.036 54.337 1.00 25.48 267 ALA A N 1
ATOM 2082 C CA . ALA A 1 267 ? 36.372 93.262 55.091 1.00 35.09 267 ALA A CA 1
ATOM 2083 C C . ALA A 1 267 ? 36.193 94.579 54.313 1.00 22.13 267 ALA A C 1
ATOM 2084 O O . ALA A 1 267 ? 35.599 95.553 54.829 1.00 22.69 267 ALA A O 1
ATOM 2086 N N . GLY A 1 268 ? 36.714 94.572 53.080 1.00 16.79 268 GLY A N 1
ATOM 2087 C CA . GLY A 1 268 ? 36.673 95.738 52.216 1.00 21.45 268 GLY A CA 1
ATOM 2088 C C . GLY A 1 268 ? 37.582 96.817 52.843 1.00 47.40 268 GLY A C 1
ATOM 2089 O O . GLY A 1 268 ? 38.472 96.519 53.669 1.00 29.34 268 GLY A O 1
ATOM 2090 N N . VAL A 1 269 ? 37.348 98.081 52.462 1.00 34.79 269 VAL A N 1
ATOM 2091 C CA . VAL A 1 269 ? 38.110 99.220 52.961 1.00 31.00 269 VAL A CA 1
ATOM 2092 C C . VAL A 1 269 ? 37.306 100.197 53.821 1.00 81.55 269 VAL A C 1
ATOM 2093 O O . VAL A 1 269 ? 37.880 101.198 54.281 1.00 41.32 269 VAL A O 1
ATOM 2098 N N . MET B 2 1 ? 10.273 143.712 73.705 1.00 84.45 1 MET B N 1
ATOM 2099 C CA . MET B 2 1 ? 9.054 142.943 73.961 1.00 70.67 1 MET B CA 1
ATOM 2100 C C . MET B 2 1 ? 9.141 141.860 75.058 1.00 67.65 1 MET B C 1
ATOM 2101 O O . MET B 2 1 ? 8.609 142.036 76.143 1.00 72.72 1 MET B O 1
ATOM 2106 N N . TYR B 2 2 ? 9.781 140.711 74.795 1.00 26.70 2 TYR B N 1
ATOM 2107 C CA . TYR B 2 2 ? 9.863 139.659 75.785 1.00 21.41 2 TYR B CA 1
ATOM 2108 C C . TYR B 2 2 ? 10.704 140.072 76.977 1.00 33.08 2 TYR B C 1
ATOM 2109 O O . TYR B 2 2 ? 11.709 140.780 76.844 1.00 34.43 2 TYR B O 1
ATOM 2118 N N . GLU B 2 3 ? 10.286 139.576 78.132 1.00 29.53 3 GLU B N 1
ATOM 2119 C CA . GLU B 2 3 ? 10.981 139.902 79.318 1.00 24.84 3 GLU B CA 1
ATOM 2120 C C . GLU B 2 3 ? 11.678 138.793 80.000 1.00 33.40 3 GLU B C 1
ATOM 2121 O O . GLU B 2 3 ? 12.355 139.027 80.983 1.00 29.78 3 GLU B O 1
ATOM 2127 N N . ALA B 2 4 ? 11.529 137.591 79.507 1.00 26.49 4 ALA B N 1
ATOM 2128 C CA . ALA B 2 4 ? 12.213 136.487 80.158 1.00 34.58 4 ALA B CA 1
ATOM 2129 C C . ALA B 2 4 ? 13.180 135.730 79.241 1.00 37.83 4 ALA B C 1
ATOM 2130 O O . ALA B 2 4 ? 13.834 134.778 79.662 1.00 23.16 4 ALA B O 1
ATOM 2132 N N . ILE B 2 5 ? 13.270 136.140 77.982 1.00 20.70 5 ILE B N 1
ATOM 2133 C CA . ILE B 2 5 ? 14.180 135.456 77.101 1.00 25.08 5 ILE B CA 1
ATOM 2134 C C . ILE B 2 5 ? 14.770 136.484 76.181 1.00 24.19 5 ILE B C 1
ATOM 2135 O O . ILE B 2 5 ? 14.234 137.571 76.050 1.00 30.28 5 ILE B O 1
ATOM 2140 N N . GLY B 2 6 ? 15.843 136.116 75.519 1.00 21.87 6 GLY B N 1
ATOM 2141 C CA . GLY B 2 6 ? 16.413 136.993 74.551 1.00 26.94 6 GLY B CA 1
ATOM 2142 C C . GLY B 2 6 ? 15.738 136.640 73.200 1.00 28.92 6 GLY B C 1
ATOM 2143 O O . GLY B 2 6 ? 15.395 135.482 72.935 1.00 24.45 6 GLY B O 1
ATOM 2144 N N . HIS B 2 7 ? 15.553 137.626 72.330 1.00 15.59 7 HIS B N 1
ATOM 2145 C CA . HIS B 2 7 ? 14.944 137.342 71.058 1.00 14.21 7 HIS B CA 1
ATOM 2146 C C . HIS B 2 7 ? 15.215 138.387 70.018 1.00 24.94 7 HIS B C 1
ATOM 2147 O O . HIS B 2 7 ? 15.230 139.583 70.307 1.00 28.81 7 HIS B O 1
ATOM 2154 N N . ARG B 2 8 ? 15.386 137.929 68.802 1.00 23.92 8 ARG B N 1
ATOM 2155 C CA . ARG B 2 8 ? 15.587 138.848 67.716 1.00 25.07 8 ARG B CA 1
ATOM 2156 C C . ARG B 2 8 ? 15.285 138.165 66.408 1.00 24.49 8 ARG B C 1
ATOM 2157 O O . ARG B 2 8 ? 15.319 136.947 66.338 1.00 26.28 8 ARG B O 1
ATOM 2165 N N . VAL B 2 9 ? 15.016 138.942 65.363 1.00 15.75 9 VAL B N 1
ATOM 2166 C CA . VAL B 2 9 ? 14.772 138.392 64.045 1.00 12.75 9 VAL B CA 1
ATOM 2167 C C . VAL B 2 9 ? 15.759 139.108 63.163 1.00 18.50 9 VAL B C 1
ATOM 2168 O O . VAL B 2 9 ? 15.694 140.342 63.019 1.00 19.37 9 VAL B O 1
ATOM 2172 N N . GLU B 2 10 ? 16.703 138.378 62.591 1.00 15.72 10 GLU B N 1
ATOM 2173 C CA . GLU B 2 10 ? 17.648 139.065 61.762 1.00 16.54 10 GLU B CA 1
ATOM 2174 C C . GLU B 2 10 ? 18.181 138.151 60.749 1.00 17.28 10 GLU B C 1
ATOM 2175 O O . GLU B 2 10 ? 18.485 137.013 61.089 1.00 24.20 10 GLU B O 1
ATOM 2181 N N . ASP B 2 11 ? 18.302 138.649 59.536 1.00 14.45 11 ASP B N 1
ATOM 2182 C CA . ASP B 2 11 ? 18.818 137.847 58.432 1.00 15.99 11 ASP B CA 1
ATOM 2183 C C . ASP B 2 11 ? 18.045 136.575 58.242 1.00 21.47 11 ASP B C 1
ATOM 2184 O O . ASP B 2 11 ? 18.667 135.561 57.920 1.00 19.43 11 ASP B O 1
ATOM 2189 N N . GLY B 2 12 ? 16.725 136.646 58.437 1.00 19.37 12 GLY B N 1
ATOM 2190 C CA . GLY B 2 12 ? 15.841 135.480 58.242 1.00 18.04 12 GLY B CA 1
ATOM 2191 C C . GLY B 2 12 ? 15.744 134.474 59.372 1.00 18.27 12 GLY B C 1
ATOM 2192 O O . GLY B 2 12 ? 15.001 133.474 59.274 1.00 14.35 12 GLY B O 1
ATOM 2193 N N . VAL B 2 13 ? 16.497 134.761 60.440 1.00 16.87 13 VAL B N 1
ATOM 2194 C CA . VAL B 2 13 ? 16.522 133.899 61.590 1.00 13.77 13 VAL B CA 1
ATOM 2195 C C . VAL B 2 13 ? 15.885 134.539 62.783 1.00 21.21 13 VAL B C 1
ATOM 2196 O O . VAL B 2 13 ? 16.191 135.674 63.158 1.00 23.46 13 VAL B O 1
ATOM 2200 N N . ALA B 2 14 ? 14.973 133.785 63.388 1.00 15.34 14 ALA B N 1
ATOM 2201 C CA . ALA B 2 14 ? 14.313 134.171 64.617 1.00 16.07 14 ALA B CA 1
ATOM 2202 C C . ALA B 2 14 ? 15.177 133.461 65.685 1.00 32.59 14 ALA B C 1
ATOM 2203 O O . ALA B 2 14 ? 15.147 132.237 65.844 1.00 15.86 14 ALA B O 1
ATOM 2205 N N . GLU B 2 15 ? 16.002 134.220 66.396 1.00 18.09 15 GLU B N 1
ATOM 2206 C CA . GLU B 2 15 ? 16.886 133.667 67.422 1.00 16.87 15 GLU B CA 1
ATOM 2207 C C . GLU B 2 15 ? 16.335 133.844 68.840 1.00 23.31 15 GLU B C 1
ATOM 2208 O O . GLU B 2 15 ? 16.114 134.945 69.360 1.00 24.00 15 GLU B O 1
ATOM 2214 N N . ILE B 2 16 ? 16.108 132.715 69.479 1.00 17.64 16 ILE B N 1
ATOM 2215 C CA . ILE B 2 16 ? 15.583 132.663 70.820 1.00 19.76 16 ILE B CA 1
ATOM 2216 C C . ILE B 2 16 ? 16.709 132.320 71.761 1.00 36.21 16 ILE B C 1
ATOM 2217 O O . ILE B 2 16 ? 17.371 131.313 71.596 1.00 19.91 16 ILE B O 1
ATOM 2222 N N . THR B 2 17 ? 16.940 133.164 72.748 1.00 19.83 17 THR B N 1
ATOM 2223 C CA . THR B 2 17 ? 18.004 132.883 73.675 1.00 20.78 17 THR B CA 1
ATOM 2224 C C . THR B 2 17 ? 17.442 132.651 75.064 1.00 19.03 17 THR B C 1
ATOM 2225 O O . THR B 2 17 ? 16.752 133.517 75.620 1.00 23.20 17 THR B O 1
ATOM 2229 N N . ILE B 2 18 ? 17.742 131.465 75.617 1.00 15.66 18 ILE B N 1
ATOM 2230 C CA . ILE B 2 18 ?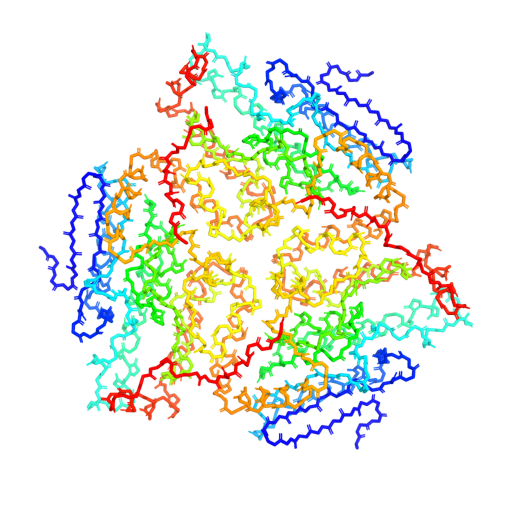 17.315 131.089 76.975 1.00 16.33 18 ILE B CA 1
ATOM 2231 C C . ILE B 2 18 ? 18.201 131.982 77.812 1.00 34.48 18 ILE B C 1
ATOM 2232 O O . ILE B 2 18 ? 19.414 132.020 77.606 1.00 21.60 18 ILE B O 1
ATOM 2237 N N . LYS B 2 19 ? 17.616 132.722 78.717 1.00 29.44 19 LYS B N 1
ATOM 2238 C CA . LYS B 2 19 ? 18.417 133.655 79.438 1.00 28.91 19 LYS B CA 1
ATOM 2239 C C . LYS B 2 19 ? 18.252 133.749 80.935 1.00 22.57 19 LYS B C 1
ATOM 2240 O O . LYS B 2 19 ? 17.455 134.543 81.418 1.00 32.71 19 LYS B O 1
ATOM 2246 N N . LEU B 2 20 ? 19.022 132.963 81.668 1.00 27.15 20 LEU B N 1
ATOM 2247 C CA . LEU B 2 20 ? 18.985 132.992 83.130 1.00 27.83 20 LEU B CA 1
ATOM 2248 C C . LEU B 2 20 ? 20.258 132.383 83.611 1.00 36.32 20 LEU B C 1
ATOM 2249 O O . LEU B 2 20 ? 20.286 131.437 84.391 1.00 33.81 20 LEU B O 1
ATOM 2254 N N . PRO B 2 21 ? 21.303 132.973 83.067 1.00 20.94 21 PRO B N 1
ATOM 2255 C CA . PRO B 2 21 ? 22.654 132.571 83.238 1.00 31.40 21 PRO B CA 1
ATOM 2256 C C . PRO B 2 21 ? 23.128 132.318 84.629 1.00 43.17 21 PRO B C 1
ATOM 2257 O O . PRO B 2 21 ? 23.993 131.468 84.812 1.00 39.74 21 PRO B O 1
ATOM 2261 N N . ARG B 2 22 ? 22.572 133.035 85.590 1.00 32.66 22 ARG B N 1
ATOM 2262 C CA . ARG B 2 22 ? 22.999 132.841 86.969 1.00 31.20 22 ARG B CA 1
ATOM 2263 C C . ARG B 2 22 ? 22.589 131.485 87.487 1.00 42.03 22 ARG B C 1
ATOM 2264 O O . ARG B 2 22 ? 23.224 130.900 88.382 1.00 34.84 22 ARG B O 1
ATOM 2272 N N . HIS B 2 23 ? 21.498 131.010 86.901 1.00 34.13 23 HIS B N 1
ATOM 2273 C CA . HIS B 2 23 ? 20.972 129.741 87.282 1.00 21.11 23 HIS B CA 1
ATOM 2274 C C . HIS B 2 23 ? 21.119 128.726 86.163 1.00 32.58 23 HIS B C 1
ATOM 2275 O O . HIS B 2 23 ? 20.303 127.839 85.951 1.00 26.59 23 HIS B O 1
ATOM 2282 N N . ARG B 2 24 ? 22.206 128.877 85.434 1.00 22.41 24 ARG B N 1
ATOM 2283 C CA . ARG B 2 24 ? 22.520 127.995 84.346 1.00 31.33 24 ARG B CA 1
ATOM 2284 C C . ARG B 2 24 ? 21.506 127.972 83.201 1.00 39.78 24 ARG B C 1
ATOM 2285 O O . ARG B 2 24 ? 21.441 127.026 82.427 1.00 26.21 24 ARG B O 1
ATOM 2293 N N . ASN B 2 25 ? 20.709 129.020 83.065 1.00 26.40 25 ASN B N 1
ATOM 2294 C CA . ASN B 2 25 ? 19.746 129.044 81.998 1.00 19.73 25 ASN B CA 1
ATOM 2295 C C . ASN B 2 25 ? 18.599 128.076 82.179 1.00 26.38 25 ASN B C 1
ATOM 2296 O O . ASN B 2 25 ? 18.003 127.628 81.212 1.00 33.93 25 ASN B O 1
ATOM 2301 N N . ALA B 2 26 ? 18.258 127.743 83.412 1.00 22.79 26 ALA B N 1
ATOM 2302 C CA . ALA B 2 26 ? 17.132 126.870 83.637 1.00 18.37 26 ALA B CA 1
ATOM 2303 C C . ALA B 2 26 ? 15.966 127.654 83.083 1.00 23.54 26 ALA B C 1
ATOM 2304 O O . ALA B 2 26 ? 16.094 128.867 82.993 1.00 23.58 26 ALA B O 1
ATOM 2306 N N . LEU B 2 27 ? 14.856 126.994 82.724 1.00 21.93 27 LEU B N 1
ATOM 2307 C CA . LEU B 2 27 ? 13.673 127.628 82.139 1.00 23.11 27 LEU B CA 1
ATOM 2308 C C . LEU B 2 27 ? 12.512 127.870 83.055 1.00 22.03 27 LEU B C 1
ATOM 2309 O O . LEU B 2 27 ? 11.881 126.945 83.567 1.00 25.22 27 LEU B O 1
ATOM 2314 N N . SER B 2 28 ? 12.210 129.139 83.221 1.00 22.19 28 SER B N 1
ATOM 2315 C CA . SER B 2 28 ? 11.121 129.486 84.078 1.00 25.35 28 SER B CA 1
ATOM 2316 C C . SER B 2 28 ? 9.834 129.389 83.304 1.00 23.46 28 SER B C 1
ATOM 2317 O O . SER B 2 28 ? 9.833 129.492 82.095 1.00 28.42 28 SER B O 1
ATOM 2320 N N . VAL B 2 29 ? 8.759 129.205 84.033 1.00 22.74 29 VAL B N 1
ATOM 2321 C CA . VAL B 2 29 ? 7.461 129.113 83.446 1.00 24.19 29 VAL B CA 1
ATOM 2322 C C . VAL B 2 29 ? 7.160 130.273 82.492 1.00 39.55 29 VAL B C 1
ATOM 2323 O O . VAL B 2 29 ? 6.625 130.092 81.408 1.00 25.08 29 VAL B O 1
ATOM 2327 N N . LYS B 2 30 ? 7.499 131.493 82.874 1.00 22.33 30 LYS B N 1
ATOM 2328 C CA . LYS B 2 30 ? 7.215 132.600 81.988 1.00 19.45 30 LYS B CA 1
ATOM 2329 C C . LYS B 2 30 ? 8.057 132.558 80.714 1.00 16.96 30 LYS B C 1
ATOM 2330 O O . LYS B 2 30 ? 7.598 132.913 79.621 1.00 23.59 30 LYS B O 1
ATOM 2336 N N . ALA B 2 31 ? 9.317 132.139 80.859 1.00 20.79 31 ALA B N 1
ATOM 2337 C CA . ALA B 2 31 ? 10.179 132.074 79.695 1.00 24.28 31 ALA B CA 1
ATOM 2338 C C . ALA B 2 31 ? 9.663 131.093 78.665 1.00 19.24 31 ALA B C 1
ATOM 2339 O O . ALA B 2 31 ? 9.700 131.372 77.467 1.00 22.64 31 ALA B O 1
ATOM 2341 N N . MET B 2 32 ? 9.202 129.941 79.185 1.00 23.08 32 MET B N 1
ATOM 2342 C CA . MET B 2 32 ? 8.663 128.859 78.346 1.00 21.63 32 MET B CA 1
ATOM 2343 C C . MET B 2 32 ? 7.507 129.364 77.543 1.00 24.16 32 MET B C 1
ATOM 2344 O O . MET B 2 32 ? 7.363 129.056 76.365 1.00 23.93 32 MET B O 1
ATOM 2349 N N . GLN B 2 33 ? 6.679 130.167 78.191 1.00 25.14 33 GLN B N 1
ATOM 2350 C CA . GLN B 2 33 ? 5.542 130.708 77.500 1.00 17.64 33 GLN B CA 1
ATOM 2351 C C . GLN B 2 33 ? 6.014 131.608 76.371 1.00 20.63 33 GLN B C 1
ATOM 2352 O O . GLN B 2 33 ? 5.464 131.654 75.254 1.00 20.91 33 GLN B O 1
ATOM 2358 N N . GLU B 2 34 ? 7.070 132.362 76.652 1.00 18.48 34 GLU B N 1
ATOM 2359 C CA . GLU B 2 34 ? 7.585 133.255 75.646 1.00 19.06 34 GLU B CA 1
ATOM 2360 C C . GLU B 2 34 ? 8.173 132.491 74.481 1.00 16.85 34 GLU B C 1
ATOM 2361 O O . GLU B 2 34 ? 7.972 132.883 73.333 1.00 23.54 34 GLU B O 1
ATOM 2367 N N . VAL B 2 35 ? 8.912 131.403 74.808 1.00 23.17 35 VAL B N 1
ATOM 2368 C CA . VAL B 2 35 ? 9.527 130.594 73.749 1.00 18.16 35 VAL B CA 1
ATOM 2369 C C . VAL B 2 35 ? 8.420 130.119 72.785 1.00 16.86 35 VAL B C 1
ATOM 2370 O O . VAL B 2 35 ? 8.525 130.259 71.550 1.00 20.29 35 VAL B O 1
ATOM 2374 N N . THR B 2 36 ? 7.342 129.564 73.377 1.00 19.08 36 THR B N 1
ATOM 2375 C CA . THR B 2 36 ? 6.198 129.096 72.564 1.00 12.36 36 THR B CA 1
ATOM 2376 C C . THR B 2 36 ? 5.646 130.195 71.709 1.00 15.73 36 THR B C 1
ATOM 2377 O O . THR B 2 36 ? 5.359 130.028 70.514 1.00 16.09 36 THR B O 1
ATOM 2381 N N . ASP B 2 37 ? 5.558 131.390 72.323 1.00 22.71 37 ASP B N 1
ATOM 2382 C CA . ASP B 2 37 ? 5.068 132.564 71.612 1.00 16.44 37 ASP B CA 1
ATOM 2383 C C . ASP B 2 37 ? 5.920 132.939 70.421 1.00 15.36 37 ASP B C 1
ATOM 2384 O O . ASP B 2 37 ? 5.457 133.232 69.310 1.00 17.11 37 ASP B O 1
ATOM 2389 N N . ALA B 2 38 ? 7.215 132.944 70.684 1.00 12.24 38 ALA B N 1
ATOM 2390 C CA . ALA B 2 38 ? 8.179 133.308 69.658 1.00 13.97 38 ALA B CA 1
ATOM 2391 C C . ALA B 2 38 ? 8.159 132.321 68.491 1.00 17.14 38 ALA B C 1
ATOM 2392 O O . ALA B 2 38 ? 8.369 132.712 67.342 1.00 19.94 38 ALA B O 1
ATOM 2394 N N . LEU B 2 39 ? 7.914 131.040 68.807 1.00 17.16 39 LEU B N 1
ATOM 2395 C CA . LEU B 2 39 ? 7.845 130.001 67.755 1.00 17.17 39 LEU B CA 1
ATOM 2396 C C . LEU B 2 39 ? 6.619 130.253 66.897 1.00 13.61 39 LEU B C 1
ATOM 2397 O O . LEU B 2 39 ? 6.666 130.158 65.661 1.00 16.79 39 LEU B O 1
ATOM 2402 N N . ASN B 2 40 ? 5.514 130.596 67.594 1.00 15.76 40 ASN B N 1
ATOM 2403 C CA . ASN B 2 40 ? 4.254 130.890 66.875 1.00 18.85 40 ASN B CA 1
ATOM 2404 C C . ASN B 2 40 ? 4.441 132.055 65.916 1.00 20.32 40 ASN B C 1
ATOM 2405 O O . ASN B 2 40 ? 4.047 132.035 64.751 1.00 16.93 40 ASN B O 1
ATOM 2410 N N . ARG B 2 41 ? 5.087 133.102 66.428 1.00 22.51 41 ARG B N 1
ATOM 2411 C CA . ARG B 2 41 ? 5.364 134.301 65.636 1.00 18.45 41 ARG B CA 1
ATOM 2412 C C . ARG B 2 41 ? 6.313 134.050 64.484 1.00 18.20 41 ARG B C 1
ATOM 2413 O O . ARG B 2 41 ? 6.179 134.649 63.416 1.00 23.42 41 ARG B O 1
ATOM 2421 N N . ALA B 2 42 ? 7.320 133.173 64.726 1.00 17.78 42 ALA B N 1
ATOM 2422 C CA . ALA B 2 42 ? 8.292 132.855 63.676 1.00 16.03 42 ALA B CA 1
ATOM 2423 C C . ALA B 2 42 ? 7.613 132.240 62.444 1.00 14.37 42 ALA B C 1
ATOM 2424 O O . ALA B 2 42 ? 7.863 132.574 61.264 1.00 20.80 42 ALA B O 1
ATOM 2426 N N . GLU B 2 43 ? 6.717 131.319 62.764 1.00 14.63 43 GLU B N 1
ATOM 2427 C CA . GLU B 2 43 ? 5.973 130.601 61.768 1.00 14.32 43 GLU B CA 1
ATOM 2428 C C . GLU B 2 43 ? 5.003 131.508 61.022 1.00 20.76 43 GLU B C 1
ATOM 2429 O O . GLU B 2 43 ? 4.640 131.247 59.866 1.00 23.58 43 GLU B O 1
ATOM 2435 N N . GLU B 2 44 ? 4.584 132.587 61.688 1.00 20.34 44 GLU B N 1
ATOM 2436 C CA . GLU B 2 44 ? 3.643 133.544 61.067 1.00 29.17 44 GLU B CA 1
ATOM 2437 C C . GLU B 2 44 ? 4.379 134.647 60.304 1.00 31.92 44 GLU B C 1
ATOM 2438 O O . GLU B 2 44 ? 3.736 135.423 59.584 1.00 21.47 44 GLU B O 1
ATOM 2444 N N . ASP B 2 45 ? 5.726 134.725 60.467 1.00 23.21 45 ASP B N 1
ATOM 2445 C CA . ASP B 2 45 ? 6.557 135.760 59.826 1.00 16.00 45 ASP B CA 1
ATOM 2446 C C . ASP B 2 45 ? 7.218 135.360 58.522 1.00 21.55 45 ASP B C 1
ATOM 2447 O O . ASP B 2 45 ? 8.128 134.537 58.441 1.00 24.34 45 ASP B O 1
ATOM 2452 N N . ASP B 2 46 ? 6.755 135.983 57.472 1.00 21.18 46 ASP B N 1
ATOM 2453 C CA . ASP B 2 46 ? 7.257 135.716 56.149 1.00 36.34 46 ASP B CA 1
ATOM 2454 C C . ASP B 2 46 ? 8.732 135.997 56.001 1.00 35.39 46 ASP B C 1
ATOM 2455 O O . ASP B 2 46 ? 9.407 135.436 55.143 1.00 70.35 46 ASP B O 1
ATOM 2460 N N . SER B 2 47 ? 9.221 136.859 56.867 1.00 30.93 47 SER B N 1
ATOM 2461 C CA . SER B 2 47 ? 10.616 137.212 56.826 1.00 47.50 47 SER B CA 1
ATOM 2462 C C . SER B 2 47 ? 11.507 136.212 57.549 1.00 38.04 47 SER B C 1
ATOM 2463 O O . SER B 2 47 ? 12.714 136.260 57.435 1.00 49.38 47 SER B O 1
ATOM 2466 N N . VAL B 2 48 ? 10.902 135.309 58.316 1.00 18.08 48 VAL B N 1
ATOM 2467 C CA . VAL B 2 48 ? 11.659 134.333 59.051 1.00 14.61 48 VAL B CA 1
ATOM 2468 C C . VAL B 2 48 ? 11.753 133.040 58.269 1.00 23.92 48 VAL B C 1
ATOM 2469 O O . VAL B 2 48 ? 10.753 132.517 57.823 1.00 17.44 48 VAL B O 1
ATOM 2473 N N . GLY B 2 49 ? 12.939 132.496 58.101 1.00 17.41 49 GLY B N 1
ATOM 2474 C CA . GLY B 2 49 ? 13.070 131.240 57.349 1.00 17.70 49 GLY B CA 1
ATOM 2475 C C . GLY B 2 49 ? 13.588 130.067 58.228 1.00 16.70 49 GLY B C 1
ATOM 2476 O O . GLY B 2 49 ? 13.644 128.923 57.773 1.00 13.83 49 GLY B O 1
ATOM 2477 N N . ALA B 2 50 ? 13.981 130.363 59.487 1.00 16.48 50 ALA B N 1
ATOM 2478 C CA . ALA B 2 50 ? 14.498 129.355 60.416 1.00 15.14 50 ALA B CA 1
ATOM 2479 C C . ALA B 2 50 ? 14.554 129.921 61.780 1.00 20.27 50 ALA B C 1
ATOM 2480 O O . ALA B 2 50 ? 14.554 131.142 61.966 1.00 17.24 50 ALA B O 1
ATOM 2482 N N . VAL B 2 51 ? 14.583 129.020 62.725 1.00 11.90 51 VAL B N 1
ATOM 2483 C CA . VAL B 2 51 ? 14.653 129.389 64.114 1.00 12.43 51 VAL B CA 1
ATOM 2484 C C . VAL B 2 51 ? 15.920 128.810 64.741 1.00 19.04 51 VAL B C 1
ATOM 2485 O O . VAL B 2 51 ? 16.321 127.677 64.431 1.00 17.53 51 VAL B O 1
ATOM 2489 N N . MET B 2 52 ? 16.534 129.608 65.615 1.00 23.22 52 MET B N 1
ATOM 2490 C CA . MET B 2 52 ? 17.717 129.221 66.381 1.00 18.56 52 MET B CA 1
ATOM 2491 C C . MET B 2 52 ? 17.459 129.336 67.864 1.00 21.05 52 MET B C 1
ATOM 2492 O O . MET B 2 52 ? 17.061 130.367 68.346 1.00 16.18 52 MET B O 1
ATOM 2497 N N . ILE B 2 53 ? 17.674 128.240 68.564 1.00 15.89 53 ILE B N 1
ATOM 2498 C CA . ILE B 2 53 ? 17.524 128.204 69.979 1.00 13.96 53 ILE B CA 1
ATOM 2499 C C . ILE B 2 53 ? 18.930 128.041 70.557 1.00 22.09 53 ILE B C 1
ATOM 2500 O O . ILE B 2 53 ? 19.678 127.118 70.221 1.00 15.29 53 ILE B O 1
ATOM 2505 N N . THR B 2 54 ? 19.298 128.974 71.425 1.00 22.05 54 THR B N 1
ATOM 2506 C CA . THR B 2 54 ? 20.617 128.951 72.041 1.00 23.38 54 THR B CA 1
ATOM 2507 C C . THR B 2 54 ? 20.584 129.447 73.473 1.00 23.92 54 THR B C 1
ATOM 2508 O O . THR B 2 54 ? 19.592 129.963 73.936 1.00 25.82 54 THR B O 1
ATOM 2512 N N . GLY B 2 55 ? 21.636 129.273 74.212 1.00 19.84 55 GLY B N 1
ATOM 2513 C CA . GLY B 2 55 ? 21.550 129.761 75.580 1.00 15.76 55 GLY B CA 1
ATOM 2514 C C . GLY B 2 55 ? 22.446 130.987 75.746 1.00 19.68 55 GLY B C 1
ATOM 2515 O O . GLY B 2 55 ? 23.352 131.267 74.947 1.00 19.67 55 GLY B O 1
ATOM 2516 N N . ALA B 2 56 ? 22.183 131.722 76.786 1.00 21.65 56 ALA B N 1
ATOM 2517 C CA . ALA B 2 56 ? 23.000 132.879 77.031 1.00 24.94 56 ALA B CA 1
ATOM 2518 C C . ALA B 2 56 ? 24.302 132.420 77.683 1.00 21.44 56 ALA B C 1
ATOM 2519 O O . ALA B 2 56 ? 24.369 131.437 78.466 1.00 21.48 56 ALA B O 1
ATOM 2521 N N . GLU B 2 57 ? 25.337 133.160 77.352 1.00 26.68 57 GLU B N 1
ATOM 2522 C CA . GLU B 2 57 ? 26.625 132.858 77.938 1.00 34.80 57 GLU B CA 1
ATOM 2523 C C . GLU B 2 57 ? 27.221 131.479 77.644 1.00 17.90 57 GLU B C 1
ATOM 2524 O O . GLU B 2 57 ? 27.426 131.102 76.500 1.00 30.06 57 GLU B O 1
ATOM 2530 N N . ASP B 2 58 ? 27.494 130.729 78.730 1.00 22.04 58 ASP B N 1
ATOM 2531 C CA . ASP B 2 58 ? 28.142 129.439 78.650 1.00 29.22 58 ASP B CA 1
ATOM 2532 C C . ASP B 2 58 ? 27.368 128.228 78.976 1.00 21.47 58 ASP B C 1
ATOM 2533 O O . ASP B 2 58 ? 27.957 127.147 79.046 1.00 30.82 58 ASP B O 1
ATOM 2538 N N . ALA B 2 59 ? 26.095 128.417 79.170 1.00 25.03 59 ALA B N 1
ATOM 2539 C CA . ALA B 2 59 ? 25.213 127.301 79.462 1.00 23.10 59 ALA B CA 1
ATOM 2540 C C . ALA B 2 59 ? 24.123 127.258 78.391 1.00 29.72 59 ALA B C 1
ATOM 2541 O O . ALA B 2 59 ? 23.751 128.307 77.858 1.00 21.68 59 ALA B O 1
ATOM 2543 N N . PHE B 2 60 ? 23.609 126.056 78.063 1.00 26.53 60 PHE B N 1
ATOM 2544 C CA . PHE B 2 60 ? 22.558 125.999 77.054 1.00 16.37 60 PHE B CA 1
ATOM 2545 C C . PHE B 2 60 ? 21.292 126.120 77.830 1.00 17.99 60 PHE B C 1
ATOM 2546 O O . PHE B 2 60 ? 20.622 127.123 77.740 1.00 20.58 60 PHE B O 1
ATOM 2554 N N . CYS B 2 61 ? 20.996 125.119 78.620 1.00 18.95 61 CYS B N 1
ATOM 2555 C CA . CYS B 2 61 ? 19.803 125.134 79.451 1.00 20.23 61 CYS B CA 1
ATOM 2556 C C . CYS B 2 61 ? 19.885 124.016 80.484 1.00 22.04 61 CYS B C 1
ATOM 2557 O O . CYS B 2 61 ? 20.082 122.818 80.167 1.00 23.49 61 CYS B O 1
ATOM 2560 N N . ALA B 2 62 ? 19.734 124.410 81.738 1.00 18.32 62 ALA B N 1
ATOM 2561 C CA . ALA B 2 62 ? 19.798 123.465 82.827 1.00 15.58 62 ALA B CA 1
ATOM 2562 C C . ALA B 2 62 ? 18.507 122.813 83.188 1.00 25.42 62 ALA B C 1
ATOM 2563 O O . ALA B 2 62 ? 18.442 122.126 84.188 1.00 24.26 62 ALA B O 1
ATOM 2565 N N . GLY B 2 63 ? 17.481 122.999 82.358 1.00 17.59 63 GLY B N 1
ATOM 2566 C CA . GLY B 2 63 ? 16.218 122.332 82.605 1.00 16.14 63 GLY B CA 1
ATOM 2567 C C . GLY B 2 63 ? 15.221 123.020 83.470 1.00 27.37 63 GLY B C 1
ATOM 2568 O O . GLY B 2 63 ? 15.114 124.243 83.487 1.00 24.02 63 GLY B O 1
ATOM 2569 N N . PHE B 2 64 ? 14.464 122.197 84.184 1.00 14.81 64 PHE B N 1
ATOM 2570 C CA . PHE B 2 64 ? 13.454 122.752 85.036 1.00 24.04 64 PHE B CA 1
ATOM 2571 C C . PHE B 2 64 ? 14.024 123.849 85.951 1.00 37.80 64 PHE B C 1
ATOM 2572 O O . PHE B 2 64 ? 15.126 123.718 86.468 1.00 28.66 64 PHE B O 1
ATOM 2580 N N . TYR B 2 65 ? 13.285 124.936 86.173 1.00 36.28 65 TYR B N 1
ATOM 2581 C CA . TYR B 2 65 ? 13.759 125.974 87.071 1.00 23.97 65 TYR B CA 1
ATOM 2582 C C . TYR B 2 65 ? 13.277 125.579 88.469 1.00 16.59 65 TYR B C 1
ATOM 2583 O O . TYR B 2 65 ? 12.160 125.892 88.913 1.00 22.90 65 TYR B O 1
ATOM 2592 N N . LEU B 2 66 ? 14.134 124.806 89.134 1.00 29.22 66 LEU B N 1
ATOM 2593 C CA . LEU B 2 66 ? 13.860 124.259 90.445 1.00 24.04 66 LEU B CA 1
ATOM 2594 C C . LEU B 2 66 ? 13.541 125.255 91.528 1.00 40.08 66 LEU B C 1
ATOM 2595 O O . LEU B 2 66 ? 12.813 124.965 92.487 1.00 33.41 66 LEU B O 1
ATOM 2600 N N . ARG B 2 67 ? 14.098 126.433 91.365 1.00 28.70 67 ARG B N 1
ATOM 2601 C CA . ARG B 2 67 ? 13.861 127.466 92.335 1.00 44.82 67 ARG B CA 1
ATOM 2602 C C . ARG B 2 67 ? 12.497 128.110 92.246 1.00 55.02 67 ARG B C 1
ATOM 2603 O O . ARG B 2 67 ? 12.272 129.112 92.909 1.00 54.85 67 ARG B O 1
ATOM 2611 N N . GLU B 2 68 ? 11.589 127.563 91.441 1.00 34.80 68 GLU B N 1
ATOM 2612 C CA . GLU B 2 68 ? 10.281 128.186 91.350 1.00 27.74 68 GLU B CA 1
ATOM 2613 C C . GLU B 2 68 ? 9.294 127.344 92.074 1.00 32.25 68 GLU B C 1
ATOM 2614 O O . GLU B 2 68 ? 8.126 127.728 92.226 1.00 43.22 68 GLU B O 1
ATOM 2620 N N . ILE B 2 69 ? 9.809 126.181 92.462 1.00 37.64 69 ILE B N 1
ATOM 2621 C CA . ILE B 2 69 ? 9.039 125.192 93.191 1.00 40.37 69 ILE B CA 1
ATOM 2622 C C . ILE B 2 69 ? 8.730 125.656 94.606 1.00 52.34 69 ILE B C 1
ATOM 2623 O O . ILE B 2 69 ? 9.622 125.871 95.402 1.00 35.52 69 ILE B O 1
ATOM 2628 N N . PRO B 2 70 ? 7.452 125.811 94.913 1.00 72.96 70 PRO B N 1
ATOM 2629 C CA . PRO B 2 70 ? 7.026 126.255 96.227 1.00 57.72 70 PRO B CA 1
ATOM 2630 C C . PRO B 2 70 ? 7.279 125.236 97.309 1.00 46.12 70 PRO B C 1
ATOM 2631 O O . PRO B 2 70 ? 6.844 124.072 97.204 1.00 49.00 70 PRO B O 1
ATOM 2635 N N . LEU B 2 71 ? 7.982 125.685 98.361 1.00 72.19 71 LEU B N 1
ATOM 2636 C CA . LEU B 2 71 ? 8.277 124.823 99.500 1.00 56.07 71 LEU B CA 1
ATOM 2637 C C . LEU B 2 71 ? 7.432 125.236 100.687 1.00 75.92 71 LEU B C 1
ATOM 2638 O O . LEU B 2 71 ? 7.267 124.438 101.609 1.00 59.71 71 LEU B O 1
ATOM 2643 N N . ASP B 2 72 ? 6.912 126.479 100.597 1.00 82.14 72 ASP B N 1
ATOM 2644 C CA . ASP B 2 72 ? 6.051 127.127 101.577 1.00 70.12 72 ASP B CA 1
ATOM 2645 C C . ASP B 2 72 ? 4.603 126.568 101.587 1.00 100.00 72 ASP B C 1
ATOM 2646 O O . ASP B 2 72 ? 3.778 126.995 102.408 1.00 100.00 72 ASP B O 1
ATOM 2651 N N . LYS B 2 73 ? 4.264 125.596 100.690 1.00 76.62 73 LYS B N 1
ATOM 2652 C CA . LYS B 2 73 ? 2.887 125.057 100.631 1.00 42.12 73 LYS B CA 1
ATOM 2653 C C . LYS B 2 73 ? 2.547 123.525 100.500 1.00 63.73 73 LYS B C 1
ATOM 2654 O O . LYS B 2 73 ? 1.558 123.116 99.840 1.00 35.65 73 LYS B O 1
ATOM 2660 N N . GLY B 2 74 ? 3.335 122.645 101.140 1.00 45.09 74 GLY B N 1
ATOM 2661 C CA . GLY B 2 74 ? 3.137 121.180 101.153 1.00 38.71 74 GLY B CA 1
ATOM 2662 C C . GLY B 2 74 ? 3.287 120.436 99.841 1.00 57.38 74 GLY B C 1
ATOM 2663 O O . GLY B 2 74 ? 3.845 120.971 98.892 1.00 62.32 74 GLY B O 1
ATOM 2664 N N . VAL B 2 75 ? 2.794 119.189 99.800 1.00 80.48 75 VAL B N 1
ATOM 2665 C CA . VAL B 2 75 ? 2.832 118.372 98.587 1.00 76.81 75 VAL B CA 1
ATOM 2666 C C . VAL B 2 75 ? 1.980 118.997 97.490 1.00 59.33 75 VAL B C 1
ATOM 2667 O O . VAL B 2 75 ? 2.432 119.212 96.360 1.00 45.82 75 VAL B O 1
ATOM 2671 N N . ALA B 2 76 ? 0.738 119.303 97.849 1.00 42.72 76 ALA B N 1
ATOM 2672 C CA . ALA B 2 76 ? -0.191 119.914 96.939 1.00 56.13 76 ALA B CA 1
ATOM 2673 C C . ALA B 2 76 ? 0.440 121.069 96.192 1.00 67.50 76 ALA B C 1
ATOM 2674 O O . ALA B 2 76 ? 0.251 121.185 94.980 1.00 61.08 76 ALA B O 1
ATOM 2676 N N . GLY B 2 77 ? 1.179 121.910 96.939 1.00 45.86 77 GLY B N 1
ATOM 2677 C CA . GLY B 2 77 ? 1.859 123.088 96.398 1.00 43.87 77 GLY B CA 1
ATOM 2678 C C . GLY B 2 77 ? 2.853 122.731 95.314 1.00 50.54 77 GLY B C 1
ATOM 2679 O O . GLY B 2 77 ? 2.898 123.303 94.222 1.00 45.37 77 GLY B O 1
ATOM 2680 N N . VAL B 2 78 ? 3.657 121.752 95.649 1.00 38.62 78 VAL B N 1
ATOM 2681 C CA . VAL B 2 78 ? 4.649 121.264 94.735 1.00 46.81 78 VAL B CA 1
ATOM 2682 C C . VAL B 2 78 ? 3.970 120.694 93.497 1.00 37.29 78 VAL B C 1
ATOM 2683 O O . VAL B 2 78 ? 4.327 120.979 92.369 1.00 38.89 78 VAL B O 1
ATOM 2687 N N . ARG B 2 79 ? 2.958 119.900 93.724 1.00 33.29 79 ARG B N 1
ATOM 2688 C CA . ARG B 2 79 ? 2.239 119.309 92.636 1.00 49.76 79 ARG B CA 1
ATOM 2689 C C . ARG B 2 79 ? 1.565 120.311 91.734 1.00 44.21 79 ARG B C 1
ATOM 2690 O O . ARG B 2 79 ? 1.610 120.200 90.512 1.00 36.31 79 ARG B O 1
ATOM 2698 N N . ASP B 2 80 ? 0.925 121.286 92.337 1.00 39.96 80 ASP B N 1
ATOM 2699 C CA . ASP B 2 80 ? 0.224 122.293 91.573 1.00 30.41 80 ASP B CA 1
ATOM 2700 C C . ASP B 2 80 ? 1.176 123.038 90.670 1.00 42.85 80 ASP B C 1
ATOM 2701 O O . ASP B 2 80 ? 0.854 123.428 89.539 1.00 36.43 80 ASP B O 1
ATOM 2706 N N . HIS B 2 81 ? 2.368 123.234 91.184 1.00 26.47 81 HIS B N 1
ATOM 2707 C CA . HIS B 2 81 ? 3.371 123.931 90.405 1.00 29.97 81 HIS B CA 1
ATOM 2708 C C . HIS B 2 81 ? 3.782 123.112 89.176 1.00 28.58 81 HIS B C 1
ATOM 2709 O O . HIS B 2 81 ? 3.702 123.554 88.018 1.00 28.30 81 HIS B O 1
ATOM 2716 N N . PHE B 2 82 ? 4.207 121.884 89.441 1.00 28.31 82 PHE B N 1
ATOM 2717 C CA . PHE B 2 82 ? 4.606 120.958 88.387 1.00 24.91 82 PHE B CA 1
ATOM 2718 C C . PHE B 2 82 ? 3.567 120.845 87.265 1.00 27.86 82 PHE B C 1
ATOM 2719 O O . PHE B 2 82 ? 3.900 120.791 86.070 1.00 37.34 82 PHE B O 1
ATOM 2727 N N . ARG B 2 83 ? 2.300 120.826 87.664 1.00 28.07 83 ARG B N 1
ATOM 2728 C CA . ARG B 2 83 ? 1.204 120.744 86.729 1.00 23.17 83 ARG B CA 1
ATOM 2729 C C . ARG B 2 83 ? 1.258 121.890 85.807 1.00 23.45 83 ARG B C 1
ATOM 2730 O O . ARG B 2 83 ? 1.012 121.760 84.595 1.00 25.62 83 ARG B O 1
ATOM 2738 N N . ILE B 2 84 ? 1.570 123.034 86.398 1.00 26.13 84 ILE B N 1
ATOM 2739 C CA . ILE B 2 84 ? 1.649 124.250 85.603 1.00 29.90 84 ILE B CA 1
ATOM 2740 C C . ILE B 2 84 ? 2.847 124.297 84.678 1.00 28.19 84 ILE B C 1
ATOM 2741 O O . ILE B 2 84 ? 2.735 124.535 83.476 1.00 26.95 84 ILE B O 1
ATOM 2746 N N . ALA B 2 85 ? 4.020 124.089 85.236 1.00 21.71 85 ALA B N 1
ATOM 2747 C CA . ALA B 2 85 ? 5.173 124.123 84.398 1.00 20.37 85 ALA B CA 1
ATOM 2748 C C . ALA B 2 85 ? 5.131 122.952 83.423 1.00 20.53 85 ALA B C 1
ATOM 2749 O O . ALA B 2 85 ? 5.627 123.071 82.306 1.00 27.72 85 ALA B O 1
ATOM 2751 N N . ALA B 2 86 ? 4.559 121.820 83.835 1.00 20.20 86 ALA B N 1
ATOM 2752 C CA . ALA B 2 86 ? 4.571 120.711 82.906 1.00 22.09 86 ALA B CA 1
ATOM 2753 C C . ALA B 2 86 ? 3.826 121.047 81.667 1.00 22.91 86 ALA B C 1
ATOM 2754 O O . ALA B 2 86 ? 4.191 120.674 80.558 1.00 21.75 86 ALA B O 1
ATOM 2756 N N . LEU B 2 87 ? 2.760 121.784 81.878 1.00 24.68 87 LEU B N 1
ATOM 2757 C CA . LEU B 2 87 ? 1.946 122.173 80.754 1.00 18.18 87 LEU B CA 1
ATOM 2758 C C . LEU B 2 87 ? 2.727 122.996 79.778 1.00 29.02 87 LEU B C 1
ATOM 2759 O O . LEU B 2 87 ? 2.696 122.790 78.584 1.00 24.05 87 LEU B O 1
ATOM 2764 N N . TRP B 2 88 ? 3.441 123.956 80.311 1.00 23.47 88 TRP B N 1
ATOM 2765 C CA . TRP B 2 88 ? 4.215 124.821 79.489 1.00 18.70 88 TRP B CA 1
ATOM 2766 C C . TRP B 2 88 ? 5.416 124.188 78.902 1.00 15.51 88 TRP B C 1
ATOM 2767 O O . TRP B 2 88 ? 5.749 124.509 77.775 1.00 19.81 88 TRP B O 1
ATOM 2778 N N . TRP B 2 89 ? 6.071 123.320 79.646 1.00 19.21 89 TRP B N 1
ATOM 2779 C CA . TRP B 2 89 ? 7.246 122.679 79.096 1.00 14.41 89 TRP B CA 1
ATOM 2780 C C . TRP B 2 89 ? 6.866 121.921 77.824 1.00 15.68 89 TRP B C 1
ATOM 2781 O O . TRP B 2 89 ? 7.576 121.937 76.815 1.00 21.53 89 TRP B O 1
ATOM 2792 N N . HIS B 2 90 ? 5.725 121.239 77.901 1.00 23.27 90 HIS B N 1
ATOM 2793 C CA . HIS B 2 90 ? 5.248 120.441 76.782 1.00 19.12 90 HIS B CA 1
ATOM 2794 C C . HIS B 2 90 ? 4.655 121.209 75.643 1.00 18.39 90 HIS B C 1
ATOM 2795 O O . HIS B 2 90 ? 4.797 120.824 74.458 1.00 19.07 90 HIS B O 1
ATOM 2802 N N . GLN B 2 91 ? 4.018 122.335 75.974 1.00 16.52 91 GLN B N 1
ATOM 2803 C CA . GLN B 2 91 ? 3.468 123.123 74.880 1.00 16.04 91 GLN B CA 1
ATOM 2804 C C . GLN B 2 91 ? 4.618 123.571 74.058 1.00 18.37 91 GLN B C 1
ATOM 2805 O O . GLN B 2 91 ? 4.570 123.641 72.823 1.00 15.89 91 GLN B O 1
ATOM 2811 N N . MET B 2 92 ? 5.675 123.895 74.781 1.00 17.45 92 MET B N 1
ATOM 2812 C CA . MET B 2 92 ? 6.891 124.367 74.134 1.00 22.03 92 MET B CA 1
ATOM 2813 C C . MET B 2 92 ? 7.593 123.281 73.296 1.00 11.27 92 MET B C 1
ATOM 2814 O O . MET B 2 92 ? 7.968 123.489 72.119 1.00 14.91 92 MET B O 1
ATOM 2819 N N . ILE B 2 93 ? 7.757 122.114 73.939 1.00 18.15 93 ILE B N 1
ATOM 2820 C CA . ILE B 2 93 ? 8.403 120.980 73.252 1.00 17.11 93 ILE B CA 1
ATOM 2821 C C . ILE B 2 93 ? 7.677 120.587 71.960 1.00 15.45 93 ILE B C 1
ATOM 2822 O O . ILE B 2 93 ? 8.245 120.438 70.840 1.00 13.71 93 ILE B O 1
ATOM 2827 N N . HIS B 2 94 ? 6.356 120.450 72.137 1.00 15.89 94 HIS B N 1
ATOM 2828 C CA . HIS B 2 94 ? 5.553 120.083 70.976 1.00 12.68 94 HIS B CA 1
ATOM 2829 C C . HIS B 2 94 ? 5.753 121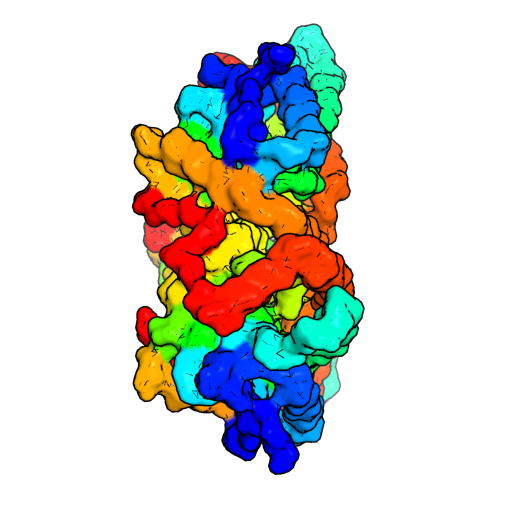.090 69.875 1.00 12.31 94 HIS B C 1
ATOM 2830 O O . HIS B 2 94 ? 5.871 120.753 68.692 1.00 14.79 94 HIS B O 1
ATOM 2837 N N . LYS B 2 95 ? 5.767 122.391 70.258 1.00 12.80 95 LYS B N 1
ATOM 2838 C CA . LYS B 2 95 ? 5.905 123.427 69.248 1.00 13.57 95 LYS B CA 1
ATOM 2839 C C . LYS B 2 95 ? 7.192 123.356 68.422 1.00 9.96 95 LYS B C 1
ATOM 2840 O O . LYS B 2 95 ? 7.215 123.634 67.225 1.00 13.10 95 LYS B O 1
ATOM 2846 N N . ILE B 2 96 ? 8.292 123.019 69.112 1.00 15.47 96 ILE B N 1
ATOM 2847 C CA . ILE B 2 96 ? 9.556 122.917 68.400 1.00 13.97 96 ILE B CA 1
ATOM 2848 C C . ILE B 2 96 ? 9.413 121.838 67.312 1.00 13.71 96 ILE B C 1
ATOM 2849 O O . ILE B 2 96 ? 9.881 122.019 66.183 1.00 15.87 96 ILE B O 1
ATOM 2854 N N . ILE B 2 97 ? 8.774 120.697 67.691 1.00 12.38 97 ILE B N 1
ATOM 2855 C CA . ILE B 2 97 ? 8.585 119.625 66.730 1.00 9.08 97 ILE B CA 1
ATOM 2856 C C . ILE B 2 97 ? 7.534 119.931 65.642 1.00 16.23 97 ILE B C 1
ATOM 2857 O O . ILE B 2 97 ? 7.693 119.531 64.508 1.00 16.85 97 ILE B O 1
ATOM 2862 N N . ARG B 2 98 ? 6.455 120.646 65.996 1.00 16.45 98 ARG B N 1
ATOM 2863 C CA . ARG B 2 98 ? 5.392 120.968 65.060 1.00 12.10 98 ARG B CA 1
ATOM 2864 C C . ARG B 2 98 ? 5.516 122.240 64.259 1.00 16.58 98 ARG B C 1
ATOM 2865 O O . ARG B 2 98 ? 4.876 122.380 63.208 1.00 13.45 98 ARG B O 1
ATOM 2873 N N . VAL B 2 99 ? 6.306 123.185 64.760 1.00 14.36 99 VAL B N 1
ATOM 2874 C CA . VAL B 2 99 ? 6.455 124.465 64.052 1.00 12.99 99 VAL B CA 1
ATOM 2875 C C . VAL B 2 99 ? 6.880 124.321 62.592 1.00 19.17 99 VAL B C 1
ATOM 2876 O O . VAL B 2 99 ? 7.754 123.510 62.235 1.00 12.28 99 VAL B O 1
ATOM 2880 N N . LYS B 2 100 ? 6.252 125.144 61.722 1.00 12.11 100 LYS B N 1
ATOM 2881 C CA . LYS B 2 100 ? 6.522 125.153 60.306 1.00 13.12 100 LYS B CA 1
ATOM 2882 C C . LYS B 2 100 ? 7.783 125.914 59.873 1.00 12.66 100 LYS B C 1
ATOM 2883 O O . LYS B 2 100 ? 7.792 126.683 58.905 1.00 10.97 100 LYS B O 1
ATOM 2889 N N . ARG B 2 101 ? 8.860 125.646 60.624 1.00 14.73 101 ARG B N 1
ATOM 2890 C CA . ARG B 2 101 ? 10.159 126.215 60.360 1.00 21.77 101 ARG B CA 1
ATOM 2891 C C . ARG B 2 101 ? 11.209 125.226 60.877 1.00 12.16 101 ARG B C 1
ATOM 2892 O O . ARG B 2 101 ? 10.977 124.523 61.880 1.00 12.22 101 ARG B O 1
ATOM 2900 N N . PRO B 2 102 ? 12.358 125.222 60.183 1.00 11.06 102 PRO B N 1
ATOM 2901 C CA . PRO B 2 102 ? 13.438 124.375 60.671 1.00 19.20 102 PRO B CA 1
ATOM 2902 C C . PRO B 2 102 ? 13.946 125.084 61.972 1.00 15.81 102 PRO B C 1
ATOM 2903 O O . PRO B 2 102 ? 14.075 126.333 62.025 1.00 15.22 102 PRO B O 1
ATOM 2907 N N . VAL B 2 103 ? 14.244 124.279 63.002 1.00 12.21 103 VAL B N 1
ATOM 2908 C CA . VAL B 2 103 ? 14.734 124.777 64.255 1.00 7.55 103 VAL B CA 1
ATOM 2909 C C . VAL B 2 103 ? 16.137 124.234 64.506 1.00 21.75 103 VAL B C 1
ATOM 2910 O O . VAL B 2 103 ? 16.352 123.035 64.532 1.00 15.67 103 VAL B O 1
ATOM 2914 N N . LEU B 2 104 ? 17.091 125.125 64.700 1.00 14.40 104 LEU B N 1
ATOM 2915 C CA . LEU B 2 104 ? 18.456 124.728 64.981 1.00 14.09 104 LEU B CA 1
ATOM 2916 C C . LEU B 2 104 ? 18.763 124.927 66.449 1.00 15.61 104 LEU B C 1
ATOM 2917 O O . LEU B 2 104 ? 18.571 126.015 66.991 1.00 13.75 104 LEU B O 1
ATOM 2922 N N . ALA B 2 105 ? 19.247 123.885 67.124 1.00 13.23 105 ALA B N 1
ATOM 2923 C CA . ALA B 2 105 ? 19.621 123.973 68.552 1.00 16.40 105 ALA B CA 1
ATOM 2924 C C . ALA B 2 105 ? 21.150 124.189 68.563 1.00 14.19 105 ALA B C 1
ATOM 2925 O O . ALA B 2 105 ? 21.921 123.332 68.119 1.00 15.91 105 ALA B O 1
ATOM 2927 N N . ALA B 2 106 ? 21.568 125.371 68.984 1.00 13.64 106 ALA B N 1
ATOM 2928 C CA . ALA B 2 106 ? 22.969 125.689 69.012 1.00 15.70 106 ALA B CA 1
ATOM 2929 C C . ALA B 2 106 ? 23.320 125.512 70.464 1.00 18.70 106 ALA B C 1
ATOM 2930 O O . ALA B 2 106 ? 23.122 126.394 71.268 1.00 17.34 106 ALA B O 1
ATOM 2932 N N . ILE B 2 107 ? 23.773 124.331 70.804 1.00 14.13 107 ILE B N 1
ATOM 2933 C CA . ILE B 2 107 ? 24.112 123.976 72.175 1.00 16.98 107 ILE B CA 1
ATOM 2934 C C . ILE B 2 107 ? 25.512 124.501 72.527 1.00 21.98 107 ILE B C 1
ATOM 2935 O O . ILE B 2 107 ? 26.548 123.922 72.172 1.00 20.20 107 ILE B O 1
ATOM 2940 N N . ASN B 2 108 ? 25.496 125.630 73.222 1.00 23.28 108 ASN B N 1
ATOM 2941 C CA . ASN B 2 108 ? 26.692 126.376 73.633 1.00 30.05 108 ASN B CA 1
ATOM 2942 C C . ASN B 2 108 ? 27.268 126.049 75.016 1.00 26.04 108 ASN B C 1
ATOM 2943 O O . ASN B 2 108 ? 28.277 126.573 75.447 1.00 24.11 108 ASN B O 1
ATOM 2948 N N . GLY B 2 109 ? 26.624 125.195 75.742 1.00 21.78 109 GLY B N 1
ATOM 2949 C CA . GLY B 2 109 ? 27.071 124.843 77.053 1.00 21.74 109 GLY B CA 1
ATOM 2950 C C . GLY B 2 109 ? 26.248 123.671 77.492 1.00 24.10 109 GLY B C 1
ATOM 2951 O O . GLY B 2 109 ? 25.680 122.928 76.682 1.00 28.34 109 GLY B O 1
ATOM 2952 N N . VAL B 2 110 ? 26.163 123.520 78.771 1.00 19.29 110 VAL B N 1
ATOM 2953 C CA . VAL B 2 110 ? 25.424 122.421 79.335 1.00 26.84 110 VAL B CA 1
ATOM 2954 C C . VAL B 2 110 ? 23.930 122.407 79.010 1.00 25.43 110 VAL B C 1
ATOM 2955 O O . VAL B 2 110 ? 23.252 123.447 79.003 1.00 23.79 110 VAL B O 1
ATOM 2959 N N . ALA B 2 111 ? 23.448 121.183 78.771 1.00 25.59 111 ALA B N 1
ATOM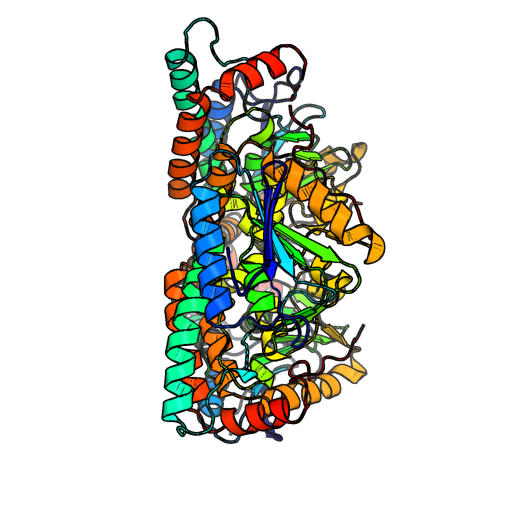 2960 C CA . ALA B 2 111 ? 22.035 120.866 78.482 1.00 20.89 111 ALA B CA 1
ATOM 2961 C C . ALA B 2 111 ? 21.603 119.759 79.460 1.00 22.88 111 ALA B C 1
ATOM 2962 O O . ALA B 2 111 ? 22.088 118.611 79.376 1.00 25.54 111 ALA B O 1
ATOM 2964 N N . ALA B 2 112 ? 20.714 120.097 80.394 1.00 21.09 112 ALA B N 1
ATOM 2965 C CA . ALA B 2 112 ? 20.289 119.090 81.350 1.00 27.30 112 ALA B CA 1
ATOM 2966 C C . ALA B 2 112 ? 18.792 118.973 81.400 1.00 22.81 112 ALA B C 1
ATOM 2967 O O . ALA B 2 112 ? 18.105 119.949 81.195 1.00 21.56 112 ALA B O 1
ATOM 2969 N N . GLY B 2 113 ? 18.308 117.779 81.692 1.00 22.04 113 GLY B N 1
ATOM 2970 C CA . GLY B 2 113 ? 16.883 117.536 81.810 1.00 21.75 113 GLY B CA 1
ATOM 2971 C C . GLY B 2 113 ? 16.164 118.166 80.639 1.00 19.43 113 GLY B C 1
ATOM 2972 O O . GLY B 2 113 ? 16.512 117.868 79.505 1.00 22.28 113 GLY B O 1
ATOM 2973 N N . GLY B 2 114 ? 15.179 119.027 80.912 1.00 21.67 114 GLY B N 1
ATOM 2974 C CA . GLY B 2 114 ? 14.432 119.715 79.851 1.00 27.04 114 GLY B CA 1
ATOM 2975 C C . GLY B 2 114 ? 15.363 120.372 78.804 1.00 23.81 114 GLY B C 1
ATOM 2976 O O . GLY B 2 114 ? 15.026 120.476 77.630 1.00 22.93 114 GLY B O 1
ATOM 2977 N N . GLY B 2 115 ? 16.551 120.810 79.219 1.00 15.02 115 GLY B N 1
ATOM 2978 C CA . GLY B 2 115 ? 17.441 121.419 78.261 1.00 11.91 115 GLY B CA 1
ATOM 2979 C C . GLY B 2 115 ? 17.838 120.351 77.257 1.00 18.52 115 GLY B C 1
ATOM 2980 O O . GLY B 2 115 ? 17.972 120.576 76.048 1.00 19.86 11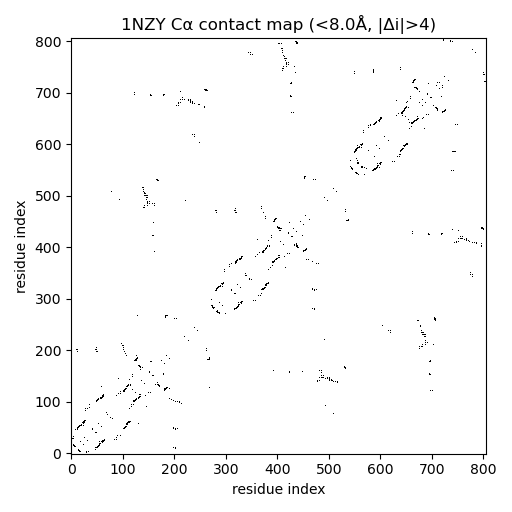5 GLY B O 1
ATOM 2981 N N . LEU B 2 116 ? 18.045 119.135 77.739 1.00 21.57 116 LEU B N 1
ATOM 2982 C CA . LEU B 2 116 ? 18.393 118.077 76.796 1.00 19.06 116 LEU B CA 1
ATOM 2983 C C . LEU B 2 116 ? 17.147 117.826 75.914 1.00 19.12 116 LEU B C 1
ATOM 2984 O O . LEU B 2 116 ? 17.257 117.701 74.677 1.00 19.79 116 LEU B O 1
ATOM 2989 N N . GLY B 2 117 ? 15.956 117.784 76.554 1.00 15.54 117 GLY B N 1
ATOM 2990 C CA . GLY B 2 117 ? 14.689 117.587 75.807 1.00 16.28 117 GLY B CA 1
ATOM 2991 C C . GLY B 2 117 ? 14.618 118.572 74.631 1.00 19.09 117 GLY B C 1
ATOM 2992 O O . GLY B 2 117 ? 14.261 118.231 73.490 1.00 15.90 117 GLY B O 1
ATOM 2993 N N . ILE B 2 118 ? 14.985 119.839 74.908 1.00 17.42 118 ILE B N 1
ATOM 2994 C CA . ILE B 2 118 ? 14.990 120.873 73.867 1.00 16.17 118 ILE B CA 1
ATOM 2995 C C . ILE B 2 118 ? 15.911 120.549 72.701 1.00 14.19 118 ILE B C 1
ATOM 2996 O O . ILE B 2 118 ? 15.578 120.664 71.493 1.00 16.01 118 ILE B O 1
ATOM 3001 N N . SER B 2 119 ? 17.138 120.145 73.047 1.00 19.18 119 SER B N 1
ATOM 3002 C CA . SER B 2 119 ? 18.080 119.825 72.006 1.00 15.29 119 SER B CA 1
ATOM 3003 C C . SER B 2 119 ? 17.617 118.638 71.173 1.00 15.06 119 SER B C 1
ATOM 3004 O O . SER B 2 119 ? 17.962 118.584 70.003 1.00 21.13 119 SER B O 1
ATOM 3008 N N . LEU B 2 120 ? 16.866 117.705 71.771 1.00 13.99 120 LEU B N 1
ATOM 3009 C CA . LEU B 2 120 ? 16.395 116.511 71.059 1.00 12.36 120 LEU B CA 1
ATOM 3010 C C . LEU B 2 120 ? 15.192 116.783 70.199 1.00 19.99 120 LEU B C 1
ATOM 3011 O O . LEU B 2 120 ? 14.972 116.113 69.169 1.00 12.83 120 LEU B O 1
ATOM 3016 N N . ALA B 2 121 ? 14.408 117.771 70.626 1.00 16.74 121 ALA B N 1
ATOM 3017 C CA . ALA B 2 121 ? 13.204 118.120 69.872 1.00 9.76 121 ALA B CA 1
ATOM 3018 C C . ALA B 2 121 ? 13.501 118.915 68.607 1.00 18.21 121 ALA B C 1
ATOM 3019 O O . ALA B 2 121 ? 12.726 118.933 67.653 1.00 14.70 121 ALA B O 1
ATOM 3021 N N . SER B 2 122 ? 14.637 119.613 68.573 1.00 11.76 122 SER B N 1
ATOM 3022 C CA . SER B 2 122 ? 14.965 120.418 67.418 1.00 13.73 122 SER B CA 1
ATOM 3023 C C . SER B 2 122 ? 15.245 119.587 66.195 1.00 16.34 122 SER B C 1
ATOM 3024 O O . SER B 2 122 ? 15.471 118.404 66.307 1.00 17.77 122 SER B O 1
ATOM 3027 N N . ASP B 2 123 ? 15.226 120.238 65.038 1.00 12.28 123 ASP B N 1
ATOM 3028 C CA . ASP B 2 123 ? 15.500 119.615 63.753 1.00 11.25 123 ASP B CA 1
ATOM 3029 C C . ASP B 2 123 ? 16.981 119.374 63.488 1.00 17.90 123 ASP B C 1
ATOM 3030 O O . ASP B 2 123 ? 17.338 118.338 62.914 1.00 15.31 123 ASP B O 1
ATOM 3035 N N . MET B 2 124 ? 17.865 120.330 63.872 1.00 19.06 124 MET B N 1
ATOM 3036 C CA . MET B 2 124 ? 19.339 120.176 63.665 1.00 12.79 124 MET B CA 1
ATOM 3037 C C . MET B 2 124 ? 19.993 120.544 64.964 1.00 19.90 124 MET B C 1
ATOM 3038 O O . MET B 2 124 ? 19.444 121.373 65.692 1.00 17.29 124 MET B O 1
ATOM 3043 N N . ALA B 2 125 ? 21.122 119.909 65.298 1.00 15.11 125 ALA B N 1
ATOM 3044 C CA . ALA B 2 125 ? 21.784 120.231 66.556 1.00 14.14 125 ALA B CA 1
ATOM 3045 C C . ALA B 2 125 ? 23.283 120.229 66.363 1.00 24.35 125 ALA B C 1
ATOM 3046 O O . ALA B 2 125 ? 23.857 119.332 65.721 1.00 18.96 125 ALA B O 1
ATOM 3048 N N . ILE B 2 126 ? 23.906 121.254 66.917 1.00 20.50 126 ILE B N 1
ATOM 3049 C CA . ILE B 2 126 ? 25.364 121.387 66.863 1.00 19.81 126 ILE B CA 1
ATOM 3050 C C . ILE B 2 126 ? 25.800 121.880 68.213 1.00 21.47 126 ILE B C 1
ATOM 3051 O O . ILE B 2 126 ? 25.004 122.513 68.926 1.00 15.49 126 ILE B O 1
ATOM 3056 N N . CYS B 2 127 ? 27.039 121.576 68.600 1.00 17.96 127 CYS B N 1
ATOM 3057 C CA . CYS B 2 127 ? 27.434 122.057 69.909 1.00 17.17 127 CYS B CA 1
ATOM 3058 C C . CYS B 2 127 ? 28.890 122.560 69.976 1.00 15.75 127 CYS B C 1
ATOM 3059 O O . CYS B 2 127 ? 29.662 122.379 69.048 1.00 17.16 127 CYS B O 1
ATOM 3062 N N . ALA B 2 128 ? 29.182 123.196 71.105 1.00 17.77 128 ALA B N 1
ATOM 3063 C CA . ALA B 2 128 ? 30.490 123.723 71.393 1.00 22.25 128 ALA B CA 1
ATOM 3064 C C . ALA B 2 128 ? 31.227 122.561 72.020 1.00 23.65 128 ALA B C 1
ATOM 3065 O O . ALA B 2 128 ? 30.578 121.673 72.603 1.00 20.68 128 ALA B O 1
ATOM 3067 N N . ASP B 2 129 ? 32.568 122.588 71.927 1.00 28.29 129 ASP B N 1
ATOM 3068 C CA . ASP B 2 129 ? 33.386 121.530 72.495 1.00 11.91 129 ASP B CA 1
ATOM 3069 C C . ASP B 2 129 ? 33.326 121.509 73.994 1.00 17.37 129 ASP B C 1
ATOM 3070 O O . ASP B 2 129 ? 33.702 120.522 74.640 1.00 26.50 129 ASP B O 1
ATOM 3075 N N . SER B 2 130 ? 32.777 122.610 74.542 1.00 18.39 130 SER B N 1
ATOM 3076 C CA . SER B 2 130 ? 32.600 122.813 75.977 1.00 21.53 130 SER B CA 1
ATOM 3077 C C . SER B 2 130 ? 31.230 122.413 76.452 1.00 24.54 130 SER B C 1
ATOM 3078 O O . SER B 2 130 ? 30.911 122.530 77.634 1.00 26.90 130 SER B O 1
ATOM 3081 N N . ALA B 2 131 ? 30.404 121.948 75.523 1.00 25.61 131 ALA B N 1
ATOM 3082 C CA . ALA B 2 131 ? 29.076 121.566 75.944 1.00 26.10 131 ALA B CA 1
ATOM 3083 C C . ALA B 2 131 ? 29.028 120.165 76.569 1.00 25.58 131 ALA B C 1
ATOM 3084 O O . ALA B 2 131 ? 29.983 119.364 76.465 1.00 22.52 131 ALA B O 1
ATOM 3086 N N . LYS B 2 132 ? 27.880 119.865 77.217 1.00 19.01 132 LYS B N 1
ATOM 3087 C CA . LYS B 2 132 ? 27.728 118.545 77.789 1.00 32.00 132 LYS B CA 1
ATOM 3088 C C . LYS B 2 132 ? 26.269 118.224 77.897 1.00 26.34 132 LYS B C 1
ATOM 3089 O O . LYS B 2 132 ? 25.480 119.151 77.915 1.00 21.84 132 LYS B O 1
ATOM 3095 N N . PHE B 2 133 ? 25.921 116.930 77.962 1.00 21.01 133 PHE B N 1
ATOM 3096 C CA . PHE B 2 133 ? 24.537 116.540 78.039 1.00 16.90 133 PHE B CA 1
ATOM 3097 C C . PHE B 2 133 ? 24.338 115.604 79.160 1.00 19.36 133 PHE B C 1
ATOM 3098 O O . PHE B 2 133 ? 25.140 114.680 79.283 1.00 28.63 133 PHE B O 1
ATOM 3106 N N . VAL B 2 134 ? 23.251 115.823 79.901 1.00 22.24 134 VAL B N 1
ATOM 3107 C CA . VAL B 2 134 ? 22.859 114.983 81.033 1.00 25.13 134 VAL B CA 1
ATOM 3108 C C . VAL B 2 134 ? 21.322 114.964 81.310 1.00 35.53 134 VAL B C 1
ATOM 3109 O O . VAL B 2 134 ? 20.587 115.984 81.337 1.00 32.98 134 VAL B O 1
ATOM 3113 N N . CYS B 2 135 ? 20.809 113.757 81.529 1.00 23.19 135 CYS B N 1
ATOM 3114 C CA . CYS B 2 135 ? 19.391 113.581 81.808 1.00 18.94 135 CYS B CA 1
ATOM 3115 C C . CYS B 2 135 ? 18.963 114.311 83.047 1.00 19.10 135 CYS B C 1
ATOM 3116 O O . CYS B 2 135 ? 18.014 115.082 83.043 1.00 21.12 135 CYS B O 1
ATOM 3119 N N . ALA B 2 136 ? 19.680 114.015 84.115 1.00 25.81 136 ALA B N 1
ATOM 3120 C CA . ALA B 2 136 ? 19.478 114.614 85.410 1.00 23.54 136 ALA B CA 1
ATOM 3121 C C . ALA B 2 136 ? 18.222 114.254 86.158 1.00 32.09 136 ALA B C 1
ATOM 3122 O O . ALA B 2 136 ? 18.176 114.394 87.364 1.00 28.25 136 ALA B O 1
ATOM 3124 N N . TRP B 2 137 ? 17.189 113.808 85.471 1.00 34.59 137 TRP B N 1
ATOM 3125 C CA . TRP B 2 137 ? 15.911 113.465 86.132 1.00 50.76 137 TRP B CA 1
ATOM 3126 C C . TRP B 2 137 ? 16.002 112.598 87.400 1.00 21.19 137 TRP B C 1
ATOM 3127 O O . TRP B 2 137 ? 15.484 112.968 88.470 1.00 31.71 137 TRP B O 1
ATOM 3138 N N . HIS B 2 138 ? 16.644 111.441 87.194 1.00 31.67 138 HIS B N 1
ATOM 3139 C CA . HIS B 2 138 ? 16.835 110.413 88.193 1.00 34.15 138 HIS B CA 1
ATOM 3140 C C . HIS B 2 138 ? 17.569 110.870 89.407 1.00 62.64 138 HIS B C 1
ATOM 3141 O O . HIS B 2 138 ? 17.501 110.223 90.448 1.00 46.53 138 HIS B O 1
ATOM 3148 N N . THR B 2 139 ? 18.256 111.985 89.241 1.00 51.07 139 THR B N 1
ATOM 3149 C CA . THR B 2 139 ? 19.022 112.554 90.310 1.00 45.22 139 THR B CA 1
ATOM 3150 C C . THR B 2 139 ? 18.238 113.521 91.161 1.00 34.13 139 THR B C 1
ATOM 3151 O O . THR B 2 139 ? 18.383 113.591 92.370 1.00 34.49 139 THR B O 1
ATOM 3155 N N . ILE B 2 140 ? 17.343 114.232 90.535 1.00 29.63 140 ILE B N 1
ATOM 3156 C CA . ILE B 2 140 ? 16.493 115.150 91.244 1.00 27.91 140 ILE B CA 1
ATOM 3157 C C . ILE B 2 140 ? 15.226 114.462 91.777 1.00 27.42 140 ILE B C 1
ATOM 3158 O O . ILE B 2 140 ? 14.400 115.053 92.484 1.00 38.14 140 ILE B O 1
ATOM 3163 N N . GLY B 2 141 ? 15.074 113.166 91.441 1.00 30.32 141 GLY B N 1
ATOM 3164 C CA . GLY B 2 141 ? 13.935 112.407 91.904 1.00 20.91 141 GLY B CA 1
ATOM 3165 C C . GLY B 2 141 ? 12.656 112.612 91.116 1.00 25.50 141 GLY B C 1
ATOM 3166 O O . GLY B 2 141 ? 11.589 112.324 91.632 1.00 31.78 141 GLY B O 1
ATOM 3167 N N . ILE B 2 142 ? 12.750 113.076 89.864 1.00 27.16 142 ILE B N 1
ATOM 3168 C CA . ILE B 2 142 ? 11.595 113.341 88.966 1.00 33.11 142 ILE B CA 1
ATOM 3169 C C . ILE B 2 142 ? 11.513 112.414 87.736 1.00 39.50 142 ILE B C 1
ATOM 3170 O O . ILE B 2 142 ? 12.541 112.144 87.112 1.00 25.25 142 ILE B O 1
ATOM 3175 N N . GLY B 2 143 ? 10.303 111.962 87.356 1.00 27.40 143 GLY B N 1
ATOM 3176 C CA . GLY B 2 143 ? 10.139 111.113 86.156 1.00 34.37 143 GLY B CA 1
ATOM 3177 C C . GLY B 2 143 ? 10.516 111.883 84.862 1.00 21.22 143 GLY B C 1
ATOM 3178 O O . GLY B 2 143 ? 10.240 113.059 84.721 1.00 22.44 143 GLY B O 1
ATOM 3179 N N . ASN B 2 144 ? 11.164 111.217 83.921 1.00 17.37 144 ASN B N 1
ATOM 3180 C CA . ASN B 2 144 ? 11.604 111.823 82.685 1.00 16.02 144 ASN B CA 1
ATOM 3181 C C . ASN B 2 144 ? 10.476 112.328 81.821 1.00 22.66 144 ASN B C 1
ATOM 3182 O O . ASN B 2 144 ? 9.426 111.711 81.699 1.00 24.32 144 ASN B O 1
ATOM 3187 N N . ASP B 2 145 ? 10.715 113.467 81.211 1.00 14.84 145 ASP B N 1
ATOM 3188 C CA . ASP B 2 145 ? 9.711 114.006 80.378 1.00 13.92 145 ASP B CA 1
ATOM 3189 C C . ASP B 2 145 ? 10.305 114.824 79.276 1.00 19.32 145 ASP B C 1
ATOM 3190 O O . ASP B 2 145 ? 11.347 114.467 78.747 1.00 17.69 145 ASP B O 1
ATOM 3195 N N . THR B 2 146 ? 9.613 115.899 78.905 1.00 20.36 146 THR B N 1
ATOM 3196 C CA . THR B 2 146 ? 10.066 116.764 77.821 1.00 16.93 146 THR B CA 1
ATOM 3197 C C . THR B 2 146 ? 10.235 115.999 76.508 1.00 13.71 146 THR B C 1
ATOM 3198 O O . THR B 2 146 ? 11.121 116.319 75.644 1.00 16.12 146 THR B O 1
ATOM 3202 N N . ALA B 2 147 ? 9.359 114.979 76.357 1.00 14.76 147 ALA B N 1
ATOM 3203 C CA . ALA B 2 147 ? 9.404 114.177 75.142 1.00 13.02 147 ALA B CA 1
ATOM 3204 C C . ALA B 2 147 ? 10.637 113.311 75.012 1.00 15.71 147 ALA B C 1
ATOM 3205 O O . ALA B 2 147 ? 10.977 112.879 73.916 1.00 15.02 147 ALA B O 1
ATOM 3207 N N . THR B 2 148 ? 11.287 113.029 76.118 1.00 16.99 148 THR B N 1
ATOM 3208 C CA . THR B 2 148 ? 12.442 112.172 75.995 1.00 16.43 148 THR B CA 1
ATOM 3209 C C . THR B 2 148 ? 12.038 110.763 75.598 1.00 16.52 148 THR B C 1
ATOM 3210 O O . THR B 2 148 ? 12.795 110.014 75.045 1.00 13.67 148 THR B O 1
ATOM 3214 N N . SER B 2 149 ? 10.836 110.377 75.890 1.00 13.40 149 SER B N 1
ATOM 3215 C CA . SER B 2 149 ? 10.422 109.057 75.533 1.00 11.10 149 SER B CA 1
ATOM 3216 C C . SER B 2 149 ? 9.951 108.952 74.085 1.00 14.38 149 SER B C 1
ATOM 3217 O O . SER B 2 149 ? 9.490 107.914 73.624 1.00 15.72 149 SER B O 1
ATOM 3220 N N . TYR B 2 150 ? 10.061 110.068 73.382 1.00 11.65 150 TYR B N 1
ATOM 3221 C CA . TYR B 2 150 ? 9.727 110.180 71.987 1.00 10.06 150 TYR B CA 1
ATOM 3222 C C . TYR B 2 150 ? 11.012 110.335 71.198 1.00 15.89 150 TYR B C 1
ATOM 3223 O O . TYR B 2 150 ? 11.387 109.544 70.365 1.00 11.61 150 TYR B O 1
ATOM 3232 N N . SER B 2 151 ? 11.696 111.438 71.497 1.00 12.56 151 SER B N 1
ATOM 3233 C CA . SER B 2 151 ? 12.870 111.852 70.804 1.00 10.32 151 SER B CA 1
ATOM 3234 C C . SER B 2 151 ? 14.181 111.134 70.954 1.00 13.83 151 SER B C 1
ATOM 3235 O O . SER B 2 151 ? 14.880 111.007 69.965 1.00 14.05 151 SER B O 1
ATOM 3238 N N . LEU B 2 152 ? 14.536 110.749 72.162 1.00 14.96 152 LEU B N 1
ATOM 3239 C CA . LEU B 2 152 ? 15.848 110.131 72.363 1.00 17.48 152 LEU B CA 1
ATOM 3240 C C . LEU B 2 152 ? 16.162 108.870 71.536 1.00 17.58 152 LEU B C 1
ATOM 3241 O O . LEU B 2 152 ? 17.155 108.789 70.794 1.00 14.26 152 LEU B O 1
ATOM 3246 N N . ALA B 2 153 ? 15.268 107.892 71.664 1.00 17.92 153 ALA B N 1
ATOM 3247 C CA . ALA B 2 153 ? 15.432 106.653 70.954 1.00 14.50 153 ALA B CA 1
ATOM 3248 C C . ALA B 2 153 ? 15.332 106.870 69.494 1.00 13.29 153 ALA B C 1
ATOM 3249 O O . ALA B 2 153 ? 15.963 106.151 68.710 1.00 13.25 153 ALA B O 1
ATOM 3251 N N . ARG B 2 154 ? 14.532 107.877 69.077 1.00 11.68 154 ARG B N 1
ATOM 3252 C CA . ARG B 2 154 ? 14.411 108.143 67.625 1.00 13.59 154 ARG B CA 1
ATOM 3253 C C . ARG B 2 154 ? 15.738 108.597 67.046 1.00 16.56 154 ARG B C 1
ATOM 3254 O O . ARG B 2 154 ? 16.043 108.434 65.899 1.00 11.47 154 ARG B O 1
ATOM 3262 N N . ILE B 2 155 ? 16.540 109.194 67.900 1.00 15.14 155 ILE B N 1
ATOM 3263 C CA . ILE B 2 155 ? 17.823 109.672 67.451 1.00 17.83 155 ILE B CA 1
ATOM 3264 C C . ILE B 2 155 ? 18.981 108.702 67.759 1.00 20.26 155 ILE B C 1
ATOM 3265 O O . ILE B 2 155 ? 19.795 108.491 66.896 1.00 21.77 155 ILE B O 1
ATOM 3270 N N . VAL B 2 156 ? 19.049 108.141 68.976 1.00 14.02 156 VAL B N 1
ATOM 3271 C CA . VAL B 2 156 ? 20.161 107.237 69.359 1.00 18.08 156 VAL B CA 1
ATOM 3272 C C . VAL B 2 156 ? 19.866 105.752 69.443 1.00 19.04 156 VAL B C 1
ATOM 3273 O O . VAL B 2 156 ? 20.765 104.982 69.753 1.00 23.59 156 VAL B O 1
ATOM 3277 N N . GLY B 2 157 ? 18.636 105.303 69.197 1.00 19.35 157 GLY B N 1
ATOM 3278 C CA . GLY B 2 157 ? 18.361 103.872 69.300 1.00 12.70 157 GLY B CA 1
ATOM 3279 C C . GLY B 2 157 ? 17.921 103.606 70.719 1.00 17.37 157 GLY B C 1
ATOM 3280 O O . GLY B 2 157 ? 18.208 104.370 71.640 1.00 18.00 157 GLY B O 1
ATOM 3281 N N . MET B 2 158 ? 17.211 102.524 70.930 1.00 13.37 158 MET B N 1
ATOM 3282 C CA . MET B 2 158 ? 16.710 102.268 72.257 1.00 8.72 158 MET B CA 1
ATOM 3283 C C . MET B 2 158 ? 17.685 101.996 73.368 1.00 14.10 158 MET B C 1
ATOM 3284 O O . MET B 2 158 ? 17.432 102.351 74.508 1.00 17.83 158 MET B O 1
ATOM 3289 N N . ARG B 2 159 ? 18.742 101.310 73.059 1.00 20.84 159 ARG B N 1
ATOM 3290 C CA . ARG B 2 159 ? 19.697 100.940 74.086 1.00 23.20 159 ARG B CA 1
ATOM 3291 C C . ARG B 2 159 ? 20.451 102.115 74.699 1.00 24.77 159 ARG B C 1
ATOM 3292 O O . ARG B 2 159 ? 20.553 102.225 75.948 1.00 19.33 159 ARG B O 1
ATOM 3300 N N . ARG B 2 160 ? 20.970 102.967 73.793 1.00 20.14 160 ARG B N 1
ATOM 3301 C CA . ARG B 2 160 ? 21.705 104.154 74.225 1.00 14.71 160 ARG B CA 1
ATOM 3302 C C . ARG B 2 160 ? 20.760 105.093 74.961 1.00 26.81 160 ARG B C 1
ATOM 3303 O O . ARG B 2 160 ? 21.090 105.771 75.941 1.00 20.33 160 ARG B O 1
ATOM 3311 N N . ALA B 2 161 ? 19.519 105.132 74.495 1.00 14.05 161 ALA B N 1
ATOM 3312 C CA . ALA B 2 161 ? 18.601 106.002 75.189 1.00 14.86 161 ALA B CA 1
ATOM 3313 C C . ALA B 2 161 ? 18.396 105.528 76.602 1.00 17.87 161 ALA B C 1
ATOM 3314 O O . ALA B 2 161 ? 18.396 106.281 77.610 1.00 16.83 161 ALA B O 1
ATOM 3316 N N . MET B 2 162 ? 18.182 104.233 76.685 1.00 17.54 162 MET B N 1
ATOM 3317 C CA . MET B 2 162 ? 17.952 103.645 77.986 1.00 17.46 162 MET B CA 1
ATOM 3318 C C . MET B 2 162 ? 19.141 103.851 78.958 1.00 21.09 162 MET B C 1
ATOM 3319 O O . MET B 2 162 ? 19.010 104.132 80.170 1.00 18.45 162 MET B O 1
ATOM 3324 N N . GLU B 2 163 ? 20.308 103.678 78.390 1.00 16.12 163 GLU B N 1
ATOM 3325 C CA . GLU B 2 163 ? 21.523 103.791 79.162 1.00 23.94 163 GLU B CA 1
ATOM 3326 C C . GLU B 2 163 ? 21.715 105.155 79.748 1.00 20.12 163 GLU B C 1
ATOM 3327 O O . GLU B 2 163 ? 21.921 105.326 80.941 1.00 22.34 163 GLU B O 1
ATOM 3333 N N . LEU B 2 164 ? 21.619 106.130 78.888 1.00 19.70 164 LEU B N 1
ATOM 3334 C CA . LEU B 2 164 ? 21.782 107.478 79.317 1.00 13.87 164 LEU B CA 1
ATOM 3335 C C . LEU B 2 164 ? 20.857 107.836 80.423 1.00 21.73 164 LEU B C 1
ATOM 3336 O O . LEU B 2 164 ? 21.245 108.454 81.392 1.00 27.60 164 LEU B O 1
ATOM 3341 N N . MET B 2 165 ? 19.613 107.448 80.301 1.00 19.54 165 MET B N 1
ATOM 3342 C CA . MET B 2 165 ? 18.646 107.770 81.331 1.00 20.68 165 MET B CA 1
ATOM 3343 C C . MET B 2 165 ? 18.865 107.055 82.630 1.00 28.42 165 MET B C 1
ATOM 3344 O O . MET B 2 165 ? 18.683 107.620 83.703 1.00 23.62 165 MET B O 1
ATOM 3349 N N . LEU B 2 166 ? 19.209 105.791 82.512 1.00 24.20 166 LEU B N 1
ATOM 3350 C CA . LEU B 2 166 ? 19.421 104.978 83.693 1.00 27.13 166 LEU B CA 1
ATOM 3351 C C . LEU B 2 166 ? 20.737 105.284 84.398 1.00 18.65 166 LEU B C 1
ATOM 3352 O O . LEU B 2 166 ? 20.815 105.256 85.601 1.00 27.66 166 LEU B O 1
ATOM 3357 N N . THR B 2 167 ? 21.772 105.551 83.670 1.00 18.46 167 THR B N 1
ATOM 3358 C CA . THR B 2 167 ? 22.990 105.802 84.379 1.00 16.08 167 THR B CA 1
ATOM 3359 C C . THR B 2 167 ? 23.121 107.225 84.828 1.00 34.13 167 THR B C 1
ATOM 3360 O O . THR B 2 167 ? 23.846 107.475 85.762 1.00 26.17 167 THR B O 1
ATOM 3364 N N . ASP B 2 168 ? 22.432 108.164 84.168 1.00 30.92 168 ASP B N 1
ATOM 3365 C CA . ASP B 2 168 ? 22.513 109.595 84.480 1.00 36.23 168 ASP B CA 1
ATOM 3366 C C . ASP B 2 168 ? 23.915 110.102 84.255 1.00 27.73 168 ASP B C 1
ATOM 3367 O O . ASP B 2 168 ? 24.333 111.062 84.841 1.00 27.70 168 ASP B O 1
ATOM 3372 N N . ARG B 2 169 ? 24.631 109.411 83.409 1.00 23.93 169 ARG B N 1
ATOM 3373 C CA . ARG B 2 169 ? 25.974 109.734 83.022 1.00 27.76 169 ARG B CA 1
ATOM 3374 C C . ARG B 2 169 ? 25.989 111.053 82.218 1.00 34.37 169 ARG B C 1
ATOM 3375 O O . ARG B 2 169 ? 24.990 111.508 81.660 1.00 30.47 169 ARG B O 1
ATOM 3383 N N . THR B 2 170 ? 27.126 111.693 82.120 1.00 32.14 170 THR B N 1
ATOM 3384 C CA . THR B 2 170 ? 27.247 112.914 81.351 1.00 21.86 170 THR B CA 1
ATOM 3385 C C . THR B 2 170 ? 27.894 112.589 80.031 1.00 21.19 170 THR B C 1
ATOM 3386 O O . THR B 2 170 ? 28.970 112.023 79.934 1.00 22.72 170 THR B O 1
ATOM 3390 N N . LEU B 2 171 ? 27.214 112.970 78.989 1.00 19.66 171 LEU B N 1
ATOM 3391 C CA . LEU B 2 171 ? 27.681 112.736 77.658 1.00 19.75 171 LEU B CA 1
ATOM 3392 C C . LEU B 2 171 ? 28.419 113.950 77.106 1.00 32.03 171 LEU B C 1
ATOM 3393 O O . LEU B 2 171 ? 27.880 115.062 77.051 1.00 21.16 171 LEU B O 1
ATOM 3398 N N . TYR B 2 172 ? 29.664 113.713 76.697 1.00 15.78 172 TYR B N 1
ATOM 3399 C CA . TYR B 2 172 ? 30.515 114.737 76.128 1.00 21.49 172 TYR B CA 1
ATOM 3400 C C . TYR B 2 172 ? 30.363 114.816 74.627 1.00 17.39 172 TYR B C 1
ATOM 3401 O O . TYR B 2 172 ? 29.874 113.907 73.955 1.00 23.11 172 TYR B O 1
ATOM 3410 N N . PRO B 2 173 ? 30.804 115.935 74.092 1.00 27.23 173 PRO B N 1
ATOM 3411 C CA . PRO B 2 173 ? 30.670 116.153 72.675 1.00 21.36 173 PRO B CA 1
ATOM 3412 C C . PRO B 2 173 ? 31.094 115.084 71.727 1.00 24.64 173 PRO B C 1
ATOM 3413 O O . PRO B 2 173 ? 30.399 114.793 70.773 1.00 22.01 173 PRO B O 1
ATOM 3417 N N . GLU B 2 174 ? 32.235 114.500 71.944 1.00 25.57 174 GLU B N 1
ATOM 3418 C CA . GLU B 2 174 ? 32.669 113.492 71.014 1.00 19.12 174 GLU B CA 1
ATOM 3419 C C . GLU B 2 174 ? 31.714 112.327 70.972 1.00 18.49 174 GLU B C 1
ATOM 3420 O O . GLU B 2 174 ? 31.363 111.814 69.906 1.00 18.91 174 GLU B O 1
ATOM 3426 N N . GLU B 2 175 ? 31.322 111.927 72.139 1.00 17.50 175 GLU B N 1
ATOM 3427 C CA . GLU B 2 175 ? 30.419 110.819 72.223 1.00 21.41 175 GLU B CA 1
ATOM 3428 C C . GLU B 2 175 ? 29.036 111.183 71.679 1.00 22.12 175 GLU B C 1
ATOM 3429 O O . GLU B 2 175 ? 28.375 110.382 71.026 1.00 19.92 175 GLU B O 1
ATOM 3435 N N . ALA B 2 176 ? 28.605 112.412 71.952 1.00 20.93 176 ALA B N 1
ATOM 3436 C CA . ALA B 2 176 ? 27.295 112.867 71.464 1.00 15.84 176 ALA B CA 1
ATOM 3437 C C . ALA B 2 176 ? 27.314 112.865 69.954 1.00 24.03 176 ALA B C 1
ATOM 3438 O O . ALA B 2 176 ? 26.382 112.499 69.260 1.00 20.95 176 ALA B O 1
ATOM 3440 N N . LYS B 2 177 ? 28.409 113.272 69.374 1.00 15.08 177 LYS B N 1
ATOM 3441 C CA . LYS B 2 177 ? 28.487 113.284 67.929 1.00 21.50 177 LYS B CA 1
ATOM 3442 C C . LYS B 2 177 ? 28.418 111.862 67.395 1.00 26.96 177 LYS B C 1
ATOM 3443 O O . LYS B 2 177 ? 27.701 111.533 66.444 1.00 18.79 177 LYS B O 1
ATOM 3449 N N . ASP B 2 178 ? 29.188 111.001 68.033 1.00 21.15 178 ASP B N 1
ATOM 3450 C CA . ASP B 2 178 ? 29.211 109.603 67.610 1.00 25.25 178 ASP B CA 1
ATOM 3451 C C . ASP B 2 178 ? 27.814 108.993 67.632 1.00 16.68 178 ASP B C 1
ATOM 3452 O O . ASP B 2 178 ? 27.444 108.233 66.758 1.00 24.34 178 ASP B O 1
ATOM 3457 N N . TRP B 2 179 ? 27.068 109.354 68.661 1.00 20.14 179 TRP B N 1
ATOM 3458 C CA . TRP B 2 179 ? 25.715 108.901 68.897 1.00 20.09 179 TRP B CA 1
ATOM 3459 C C . TRP B 2 179 ? 24.727 109.472 67.923 1.00 29.94 179 TRP B C 1
ATOM 3460 O O . TRP B 2 179 ? 23.666 108.916 67.746 1.00 21.17 179 TRP B O 1
ATOM 3471 N N . GLY B 2 180 ? 25.071 110.567 67.301 1.00 18.62 180 GLY B N 1
ATOM 3472 C CA . GLY B 2 180 ? 24.177 111.221 66.356 1.00 25.75 180 GLY B CA 1
ATOM 3473 C C . GLY B 2 180 ? 23.302 112.272 67.090 1.00 18.99 180 GLY B C 1
ATOM 3474 O O . GLY B 2 180 ? 22.349 112.858 66.554 1.00 16.35 180 GLY B O 1
ATOM 3475 N N . LEU B 2 181 ? 23.632 112.519 68.346 1.00 15.46 181 LEU B N 1
ATOM 3476 C CA . LEU B 2 181 ? 22.962 113.4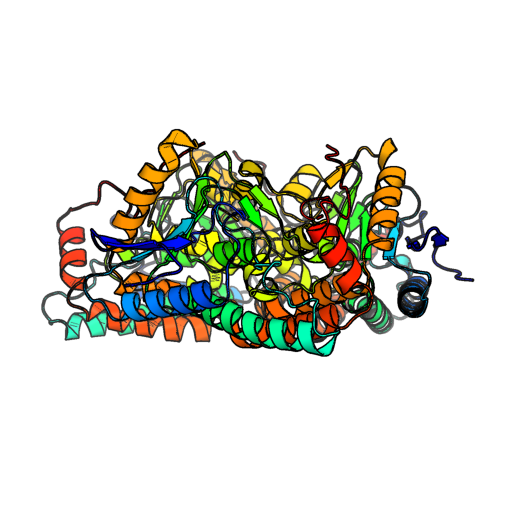75 69.160 1.00 18.14 181 LEU B CA 1
ATOM 3477 C C . LEU B 2 181 ? 23.229 114.916 68.680 1.00 23.19 181 LEU B C 1
ATOM 3478 O O . LEU B 2 181 ? 22.409 115.803 68.815 1.00 24.17 181 LEU B O 1
ATOM 3483 N N . VAL B 2 182 ? 24.388 115.152 68.087 1.00 16.84 182 VAL B N 1
ATOM 3484 C CA . VAL B 2 182 ? 24.786 116.408 67.507 1.00 11.92 182 VAL B CA 1
ATOM 3485 C C . VAL B 2 182 ? 25.413 116.015 66.219 1.00 12.48 182 VAL B C 1
ATOM 3486 O O . VAL B 2 182 ? 25.926 114.905 66.084 1.00 18.75 182 VAL B O 1
ATOM 3490 N N . SER B 2 183 ? 25.381 116.892 65.252 1.00 14.52 183 SER B N 1
ATOM 3491 C CA . SER B 2 183 ? 25.957 116.597 63.971 1.00 12.68 183 SER B CA 1
ATOM 3492 C C . SER B 2 183 ? 27.433 116.956 63.900 1.00 20.08 183 SER B C 1
ATOM 3493 O O . SER B 2 183 ? 28.203 116.266 63.273 1.00 16.74 183 SER B O 1
ATOM 3496 N N . ARG B 2 184 ? 27.770 118.079 64.527 1.00 25.41 184 ARG B N 1
ATOM 3497 C CA . ARG B 2 184 ? 29.098 118.640 64.569 1.00 18.76 184 ARG B CA 1
ATOM 3498 C C . ARG B 2 184 ? 29.354 119.364 65.901 1.00 19.12 184 ARG B C 1
ATOM 3499 O O . ARG B 2 184 ? 28.425 119.823 66.606 1.00 16.70 184 ARG B O 1
ATOM 3507 N N . VAL B 2 185 ? 30.682 119.420 66.197 1.00 26.78 185 VAL B N 1
ATOM 3508 C CA . VAL B 2 185 ? 31.279 120.051 67.366 1.00 19.29 185 VAL B CA 1
ATOM 3509 C C . VAL B 2 185 ? 32.279 121.123 66.880 1.00 13.97 185 VAL B C 1
ATOM 3510 O O . VAL B 2 185 ? 33.080 120.929 65.957 1.00 16.37 185 VAL B O 1
ATOM 3514 N N . TYR B 2 186 ? 32.173 122.282 67.501 1.00 20.34 186 TYR B N 1
ATOM 3515 C CA . TYR B 2 186 ? 33.052 123.386 67.137 1.00 18.54 186 TYR B CA 1
ATOM 3516 C C . TYR B 2 186 ? 33.748 123.954 68.376 1.00 21.58 186 TYR B C 1
ATOM 3517 O O . TYR B 2 186 ? 33.208 123.930 69.501 1.00 19.67 186 TYR B O 1
ATOM 3526 N N . PRO B 2 187 ? 34.964 124.490 68.186 1.00 17.45 187 PRO B N 1
ATOM 3527 C CA . PRO B 2 187 ? 35.661 125.109 69.332 1.00 20.59 187 PRO B CA 1
ATOM 3528 C C . PRO B 2 187 ? 34.794 126.220 69.974 1.00 21.97 187 PRO B C 1
ATOM 3529 O O . PRO B 2 187 ? 34.152 127.087 69.316 1.00 23.31 187 PRO B O 1
ATOM 3533 N N . LYS B 2 188 ? 34.775 126.188 71.299 1.00 23.71 188 LYS B N 1
ATOM 3534 C CA . LYS B 2 188 ? 34.019 127.134 72.045 1.00 19.09 188 LYS B CA 1
ATOM 3535 C C . LYS B 2 188 ? 34.098 128.552 71.510 1.00 33.91 188 LYS B C 1
ATOM 3536 O O . LYS B 2 188 ? 33.089 129.188 71.309 1.00 30.07 188 LYS B O 1
ATOM 3542 N N . ASP B 2 189 ? 35.295 129.051 71.276 1.00 31.45 189 ASP B N 1
ATOM 3543 C CA . ASP B 2 189 ? 35.529 130.389 70.781 1.00 28.76 189 ASP B CA 1
ATOM 3544 C C . ASP B 2 189 ? 34.985 130.700 69.411 1.00 43.46 189 ASP B C 1
ATOM 3545 O O . ASP B 2 189 ? 34.847 131.877 69.061 1.00 28.68 189 ASP B O 1
ATOM 3550 N N . GLU B 2 190 ? 34.682 129.674 68.619 1.00 27.31 190 GLU B N 1
ATOM 3551 C CA . GLU B 2 190 ? 34.159 129.973 67.285 1.00 26.42 190 GLU B CA 1
ATOM 3552 C C . GLU B 2 190 ? 32.668 129.603 67.071 1.00 15.31 190 GLU B C 1
ATOM 3553 O O . GLU B 2 190 ? 32.045 129.921 66.043 1.00 19.58 190 GLU B O 1
ATOM 3559 N N . PHE B 2 191 ? 32.156 128.907 68.074 1.00 18.29 191 PHE B N 1
ATOM 3560 C CA . PHE B 2 191 ? 30.802 128.400 68.074 1.00 24.64 191 PHE B CA 1
ATOM 3561 C C . PHE B 2 191 ? 29.765 129.383 67.659 1.00 21.87 191 PHE B C 1
ATOM 3562 O O . PHE B 2 191 ? 29.092 129.159 66.658 1.00 24.95 191 PHE B O 1
ATOM 3570 N N . ARG B 2 192 ? 29.642 130.451 68.426 1.00 16.85 192 ARG B N 1
ATOM 3571 C CA . ARG B 2 192 ? 28.627 131.422 68.095 1.00 17.28 192 ARG B CA 1
ATOM 3572 C C . ARG B 2 192 ? 28.581 131.797 66.672 1.00 21.84 192 ARG B C 1
ATOM 3573 O O . ARG B 2 192 ? 27.526 131.824 66.041 1.00 22.58 192 ARG B O 1
ATOM 3581 N N . GLU B 2 193 ? 29.744 132.106 66.157 1.00 17.65 193 GLU B N 1
ATOM 3582 C CA . GLU B 2 193 ? 29.791 132.521 64.799 1.00 19.46 193 GLU B CA 1
ATOM 3583 C C . GLU B 2 193 ? 29.399 131.427 63.852 1.00 27.95 193 GLU B C 1
ATOM 3584 O O . GLU B 2 193 ? 28.714 131.665 62.879 1.00 18.70 193 GLU B O 1
ATOM 3590 N N . VAL B 2 194 ? 29.872 130.234 64.121 1.00 19.53 194 VAL B N 1
ATOM 3591 C CA . VAL B 2 194 ? 29.556 129.137 63.232 1.00 24.59 194 VAL B CA 1
ATOM 3592 C C . VAL B 2 194 ? 28.066 128.859 63.164 1.00 13.77 194 VAL B C 1
ATOM 3593 O O . VAL B 2 194 ? 27.482 128.656 62.086 1.00 20.57 194 VAL B O 1
ATOM 3597 N N . ALA B 2 195 ? 27.519 128.821 64.359 1.00 20.63 195 ALA B N 1
ATOM 3598 C CA . ALA B 2 195 ? 26.123 128.536 64.545 1.00 19.26 195 ALA B CA 1
ATOM 3599 C C . ALA B 2 195 ? 25.267 129.593 63.893 1.00 34.34 195 ALA B C 1
ATOM 3600 O O . ALA B 2 195 ? 24.256 129.280 63.268 1.00 14.78 195 ALA B O 1
ATOM 3602 N N . TRP B 2 196 ? 25.678 130.850 64.025 1.00 15.78 196 TRP B N 1
ATOM 3603 C CA . TRP B 2 196 ? 24.910 131.937 63.432 1.00 14.05 196 TRP B CA 1
ATOM 3604 C C . TRP B 2 196 ? 24.884 131.813 61.890 1.00 16.70 196 TRP B C 1
ATOM 3605 O O . TRP B 2 196 ? 23.876 132.040 61.228 1.00 15.15 196 TRP B O 1
ATOM 3616 N N . LYS B 2 197 ? 26.002 131.438 61.270 1.00 15.94 197 LYS B N 1
ATOM 3617 C CA . LYS B 2 197 ? 26.048 131.262 59.817 1.00 12.71 197 LYS B CA 1
ATOM 3618 C C . LYS B 2 197 ? 25.183 130.026 59.437 1.00 18.25 197 LYS B C 1
ATOM 3619 O O . LYS B 2 197 ? 24.454 130.034 58.481 1.00 19.08 197 LYS B O 1
ATOM 3625 N N . VAL B 2 198 ? 25.267 128.931 60.166 1.00 15.79 198 VAL B N 1
ATOM 3626 C CA . VAL B 2 198 ? 24.435 127.767 59.793 1.00 14.37 198 VAL B CA 1
ATOM 3627 C C . VAL B 2 198 ? 22.981 128.191 59.807 1.00 20.94 198 VAL B C 1
ATOM 3628 O O . VAL B 2 198 ? 22.227 127.927 58.877 1.00 14.96 198 VAL B O 1
ATOM 3632 N N . ALA B 2 199 ? 22.581 128.861 60.903 1.00 14.97 199 ALA B N 1
ATOM 3633 C CA . ALA B 2 199 ? 21.186 129.344 61.010 1.00 18.32 199 ALA B CA 1
ATOM 3634 C C . ALA B 2 199 ? 20.747 130.165 59.787 1.00 19.27 199 ALA B C 1
ATOM 3635 O O . ALA B 2 199 ? 19.669 129.994 59.179 1.00 15.31 199 ALA B O 1
ATOM 3637 N N . ARG B 2 200 ? 21.594 131.116 59.390 1.00 12.96 200 ARG B N 1
ATOM 3638 C CA . ARG B 2 200 ? 21.239 131.919 58.257 1.00 11.15 200 ARG B CA 1
ATOM 3639 C C . ARG B 2 200 ? 21.144 131.124 57.002 1.00 12.16 200 ARG B C 1
ATOM 3640 O O . ARG B 2 200 ? 20.379 131.464 56.125 1.00 16.77 200 ARG B O 1
ATOM 3648 N N . GLU B 2 201 ? 21.964 130.098 56.862 1.00 15.64 201 GLU B N 1
ATOM 3649 C CA . GLU B 2 201 ? 21.882 129.302 55.636 1.00 16.71 201 GLU B CA 1
ATOM 3650 C C . GLU B 2 201 ? 20.558 128.461 55.654 1.00 12.81 201 GLU B C 1
ATOM 3651 O O . GLU B 2 201 ? 19.913 128.290 54.623 1.00 14.13 201 GLU B O 1
ATOM 3657 N N . LEU B 2 202 ? 20.186 127.947 56.833 1.00 13.03 202 LEU B N 1
ATOM 3658 C CA . LEU B 2 202 ? 18.942 127.188 56.947 1.00 13.36 202 LEU B CA 1
ATOM 3659 C C . LEU B 2 202 ? 17.779 128.135 56.636 1.00 31.46 202 LEU B C 1
ATOM 3660 O O . LEU B 2 202 ? 16.791 127.756 56.045 1.00 18.23 202 LEU B O 1
ATOM 3665 N N . ALA B 2 203 ? 17.893 129.402 57.044 1.00 15.06 203 ALA B N 1
ATOM 3666 C CA . ALA B 2 203 ? 16.826 130.342 56.790 1.00 11.08 203 ALA B CA 1
ATOM 3667 C C . ALA B 2 203 ? 16.714 130.640 55.340 1.00 18.28 203 ALA B C 1
ATOM 3668 O O . ALA B 2 203 ? 15.614 130.786 54.788 1.00 18.53 203 ALA B O 1
ATOM 3670 N N . ALA B 2 204 ? 17.864 130.756 54.700 1.00 9.60 204 ALA B N 1
ATOM 3671 C CA . ALA B 2 204 ? 17.867 131.081 53.281 1.00 9.66 204 ALA B CA 1
ATOM 3672 C C . ALA B 2 204 ? 17.396 129.964 52.402 1.00 19.26 204 ALA B C 1
ATOM 3673 O O . ALA B 2 204 ? 16.923 130.163 51.288 1.00 20.58 204 ALA B O 1
ATOM 3675 N N . ALA B 2 205 ? 17.535 128.774 52.863 1.00 13.26 205 ALA B N 1
ATOM 3676 C CA . ALA B 2 205 ? 17.062 127.672 52.026 1.00 21.00 205 ALA B CA 1
ATOM 3677 C C . ALA B 2 205 ? 15.490 127.675 52.002 1.00 16.96 205 ALA B C 1
ATOM 3678 O O . ALA B 2 205 ? 14.832 128.265 52.888 1.00 16.43 205 ALA B O 1
ATOM 3680 N N . PRO B 2 206 ? 14.905 127.027 50.968 1.00 19.74 206 PRO B N 1
ATOM 3681 C CA . PRO B 2 206 ? 13.452 126.944 50.722 1.00 22.54 206 PRO B CA 1
ATOM 3682 C C . PRO B 2 206 ? 12.662 126.312 51.862 1.00 21.01 206 PRO B C 1
ATOM 3683 O O . PRO B 2 206 ? 12.671 125.114 52.021 1.00 19.16 206 PRO B O 1
ATOM 3687 N N . THR B 2 207 ? 11.983 127.142 52.639 1.00 10.48 207 THR B N 1
ATOM 3688 C CA . THR B 2 207 ? 11.228 126.709 53.785 1.00 13.42 207 THR B CA 1
ATOM 3689 C C . THR B 2 207 ? 10.193 125.657 53.437 1.00 14.66 207 THR B C 1
ATOM 3690 O O . THR B 2 207 ? 9.962 124.728 54.225 1.00 11.44 207 THR B O 1
ATOM 3694 N N . HIS B 2 208 ? 9.576 125.855 52.282 1.00 12.86 208 HIS B N 1
ATOM 3695 C CA . HIS B 2 208 ? 8.518 124.923 51.881 1.00 15.70 208 HIS B CA 1
ATOM 3696 C C . HIS B 2 208 ? 8.985 123.506 51.799 1.00 14.48 208 HIS B C 1
ATOM 3697 O O . HIS B 2 208 ? 8.338 122.616 52.324 1.00 12.29 208 HIS B O 1
ATOM 3704 N N . LEU B 2 209 ? 10.121 123.346 51.161 1.00 13.02 209 LEU B N 1
ATOM 3705 C CA . LEU B 2 209 ? 10.679 122.019 51.054 1.00 11.95 209 LEU B CA 1
ATOM 3706 C C . LEU B 2 209 ? 11.124 121.494 52.407 1.00 13.40 209 LEU B C 1
ATOM 3707 O O . LEU B 2 209 ? 10.985 120.302 52.681 1.00 11.38 209 LEU B O 1
ATOM 3712 N N . GLN B 2 210 ? 11.686 122.385 53.272 1.00 12.00 210 GLN B N 1
ATOM 3713 C CA . GLN B 2 210 ? 12.165 122.006 54.594 1.00 9.91 210 GLN B CA 1
ATOM 3714 C C . GLN B 2 210 ? 11.050 121.512 55.464 1.00 20.09 210 GLN B C 1
ATOM 3715 O O . GLN B 2 210 ? 11.186 120.524 56.186 1.00 14.73 210 GLN B O 1
ATOM 3721 N N . VAL B 2 211 ? 9.932 122.206 55.405 1.00 16.99 211 VAL B N 1
ATOM 3722 C CA . VAL B 2 211 ? 8.813 121.786 56.210 1.00 8.66 211 VAL B CA 1
ATOM 3723 C C . VAL B 2 211 ? 8.266 120.433 55.744 1.00 9.70 211 VAL B C 1
ATOM 3724 O O . VAL B 2 211 ? 7.920 119.595 56.565 1.00 11.39 211 VAL B O 1
ATOM 3728 N N . MET B 2 212 ? 8.200 120.265 54.457 1.00 9.92 212 MET B N 1
ATOM 3729 C CA . MET B 2 212 ? 7.740 119.002 53.890 1.00 8.76 212 MET B CA 1
ATOM 3730 C C . MET B 2 212 ? 8.562 117.864 54.453 1.00 14.03 212 MET B C 1
ATOM 3731 O O . MET B 2 212 ? 8.037 116.835 54.902 1.00 13.88 212 MET B O 1
ATOM 3736 N N . ALA B 2 213 ? 9.869 118.043 54.434 1.00 14.77 213 ALA B N 1
ATOM 3737 C CA . ALA B 2 213 ? 10.804 117.012 54.937 1.00 11.34 213 ALA B CA 1
ATOM 3738 C C . ALA B 2 213 ? 10.633 116.734 56.399 1.00 9.27 213 ALA B C 1
ATOM 3739 O O . ALA B 2 213 ? 10.571 115.577 56.853 1.00 10.46 213 ALA B O 1
ATOM 3741 N N . LYS B 2 214 ? 10.551 117.828 57.170 1.00 9.02 214 LYS B N 1
ATOM 3742 C CA . LYS B 2 214 ? 10.423 117.749 58.617 1.00 10.99 214 LYS B CA 1
ATOM 3743 C C . LYS B 2 214 ? 9.169 117.037 59.083 1.00 9.35 214 LYS B C 1
ATOM 3744 O O . LYS B 2 214 ? 9.166 116.148 59.964 1.00 10.01 214 LYS B O 1
ATOM 3750 N N . GLU B 2 215 ? 8.048 117.463 58.484 1.00 12.25 215 GLU B N 1
ATOM 3751 C CA . GLU B 2 215 ? 6.776 116.830 58.888 1.00 9.31 215 GLU B CA 1
ATOM 3752 C C . GLU B 2 215 ? 6.719 115.349 58.460 1.00 7.15 215 GLU B C 1
ATOM 3753 O O . GLU B 2 215 ? 6.234 114.492 59.186 1.00 11.74 215 GLU B O 1
ATOM 3759 N N . ARG B 2 216 ? 7.193 115.078 57.248 1.00 10.02 216 ARG B N 1
ATOM 3760 C CA . ARG B 2 216 ? 7.194 113.701 56.778 1.00 11.00 216 ARG B CA 1
ATOM 3761 C C . ARG B 2 216 ? 8.129 112.854 57.676 1.00 14.64 216 ARG B C 1
ATOM 3762 O O . ARG B 2 216 ? 7.853 111.703 57.972 1.00 12.66 216 ARG B O 1
ATOM 3770 N N . PHE B 2 217 ? 9.268 113.401 58.139 1.00 10.69 217 PHE B N 1
ATOM 3771 C CA . PHE B 2 217 ? 10.148 112.566 58.982 1.00 10.46 217 PHE B CA 1
ATOM 3772 C C . PHE B 2 217 ? 9.472 112.137 60.271 1.00 12.08 217 PHE B C 1
ATOM 3773 O O . PHE B 2 217 ? 9.547 110.995 60.717 1.00 13.20 217 PHE B O 1
ATOM 3781 N N . HIS B 2 218 ? 8.833 113.090 60.946 1.00 11.23 218 HIS B N 1
ATOM 3782 C CA . HIS B 2 218 ? 8.157 112.773 62.183 1.00 13.38 218 HIS B CA 1
ATOM 3783 C C . HIS B 2 218 ? 7.015 111.796 61.946 1.00 11.27 218 HIS B C 1
ATOM 3784 O O . HIS B 2 218 ? 6.881 110.782 62.647 1.00 12.57 218 HIS B O 1
ATOM 3791 N N . ALA B 2 219 ? 6.203 112.103 60.922 1.00 11.04 219 ALA B N 1
ATOM 3792 C CA . ALA B 2 219 ? 5.067 111.213 60.636 1.00 8.39 219 ALA B CA 1
ATOM 3793 C C . ALA B 2 219 ? 5.485 109.798 60.175 1.00 11.89 219 ALA B C 1
ATOM 3794 O O . ALA B 2 219 ? 5.002 108.784 60.687 1.00 11.58 219 ALA B O 1
ATOM 3796 N N . GLY B 2 220 ? 6.381 109.767 59.185 1.00 8.70 220 GLY B N 1
ATOM 3797 C CA . GLY B 2 220 ? 6.840 108.510 58.586 1.00 11.20 220 GLY B CA 1
ATOM 3798 C C . GLY B 2 220 ? 7.507 107.463 59.503 1.00 15.00 220 GLY B C 1
ATOM 3799 O O . GLY B 2 220 ? 7.502 106.244 59.169 1.00 12.22 220 GLY B O 1
ATOM 3800 N N . TRP B 2 221 ? 8.062 107.901 60.637 1.00 12.31 221 TRP B N 1
ATOM 3801 C CA . TRP B 2 221 ? 8.708 106.965 61.555 1.00 9.02 221 TRP B CA 1
ATOM 3802 C C . TRP B 2 221 ? 7.751 105.852 61.982 1.00 20.94 221 TRP B C 1
ATOM 3803 O O . TRP B 2 221 ? 8.132 104.689 62.240 1.00 13.48 221 TRP B O 1
ATOM 3814 N N . MET B 2 222 ? 6.479 106.250 62.080 1.00 17.85 222 MET B N 1
ATOM 3815 C CA . MET B 2 222 ? 5.386 105.386 62.517 1.00 12.86 222 MET B CA 1
ATOM 3816 C C . MET B 2 222 ? 4.468 104.884 61.425 1.00 15.75 222 MET B C 1
ATOM 3817 O O . MET B 2 222 ? 3.486 104.222 61.728 1.00 17.98 222 MET B O 1
ATOM 3822 N N . GLN B 2 223 ? 4.730 105.175 60.179 1.00 9.46 223 GLN B N 1
ATOM 3823 C CA . GLN B 2 223 ? 3.796 104.730 59.133 1.00 6.17 223 GLN B CA 1
ATOM 3824 C C . GLN B 2 223 ? 4.387 103.712 58.155 1.00 15.25 223 GLN B C 1
ATOM 3825 O O . GLN B 2 223 ? 5.593 103.686 57.895 1.00 13.36 223 GLN B O 1
ATOM 3831 N N . PRO B 2 224 ? 3.534 102.875 57.591 1.00 14.99 224 PRO B N 1
ATOM 3832 C CA . PRO B 2 224 ? 3.956 101.880 56.628 1.00 7.93 224 PRO B CA 1
ATOM 3833 C C . PRO B 2 224 ? 4.348 102.571 55.368 1.00 9.63 224 PRO B C 1
ATOM 3834 O O . PRO B 2 224 ? 3.899 103.659 55.050 1.00 11.80 224 PRO B O 1
ATOM 3838 N N . VAL B 2 225 ? 5.194 101.916 54.596 1.00 6.96 225 VAL B N 1
ATOM 3839 C CA . VAL B 2 225 ? 5.671 102.561 53.376 1.00 5.49 225 VAL B CA 1
ATOM 3840 C C . VAL B 2 225 ? 4.634 103.118 52.398 1.00 14.79 225 VAL B C 1
ATOM 3841 O O . VAL B 2 225 ? 4.808 104.186 51.838 1.00 11.67 225 VAL B O 1
ATOM 3845 N N . GLU B 2 226 ? 3.570 102.356 52.127 1.00 10.54 226 GLU B N 1
ATOM 3846 C CA . GLU B 2 226 ? 2.616 102.813 51.153 1.00 6.71 226 GLU B CA 1
ATOM 3847 C C . GLU B 2 226 ? 1.863 104.034 51.609 1.00 6.96 226 GLU B C 1
ATOM 3848 O O . GLU B 2 226 ? 1.345 104.780 50.769 1.00 10.47 226 GLU B O 1
ATOM 3854 N N . GLU B 2 227 ? 1.786 104.199 52.903 1.00 6.47 227 GLU B N 1
ATOM 3855 C CA . GLU B 2 227 ? 1.102 105.366 53.415 1.00 7.69 227 GLU B CA 1
ATOM 3856 C C . GLU B 2 227 ? 2.108 106.525 53.333 1.00 16.92 227 GLU B C 1
ATOM 3857 O O . GLU B 2 227 ? 1.757 107.657 52.954 1.00 9.72 227 GLU B O 1
ATOM 3863 N N . CYS B 2 228 ? 3.385 106.247 53.670 1.00 9.13 228 CYS B N 1
ATOM 3864 C CA . CYS B 2 228 ? 4.389 107.302 53.578 1.00 8.53 228 CYS B CA 1
ATOM 3865 C C . CYS B 2 228 ? 4.467 107.898 52.146 1.00 9.18 228 CYS B C 1
ATOM 3866 O O . CYS B 2 228 ? 4.512 109.163 51.944 1.00 13.30 228 CYS B O 1
ATOM 3869 N N . THR B 2 229 ? 4.534 107.022 51.112 1.00 7.70 229 THR B N 1
ATOM 3870 C CA . THR B 2 229 ? 4.657 107.506 49.734 1.00 9.06 229 THR B CA 1
ATOM 3871 C C . THR B 2 229 ? 3.479 108.353 49.255 1.00 11.40 229 THR B C 1
ATOM 3872 O O . THR B 2 229 ? 3.624 109.227 48.419 1.00 10.81 229 THR B O 1
ATOM 3876 N N . GLU B 2 230 ? 2.287 108.095 49.808 1.00 8.88 230 GLU B N 1
ATOM 3877 C CA . GLU B 2 230 ? 1.156 108.899 49.376 1.00 9.77 230 GLU B CA 1
ATOM 3878 C C . GLU B 2 230 ? 1.347 110.337 49.864 1.00 8.26 230 GLU B C 1
ATOM 3879 O O . GLU B 2 230 ? 1.155 111.274 49.108 1.00 12.01 230 GLU B O 1
ATOM 3885 N N . PHE B 2 231 ? 1.741 110.530 51.126 1.00 9.29 231 PHE B N 1
ATOM 3886 C CA . PHE B 2 231 ? 1.946 111.914 51.639 1.00 8.46 231 PHE B CA 1
ATOM 3887 C C . PHE B 2 231 ? 3.167 112.545 50.968 1.00 14.46 231 PHE B C 1
ATOM 3888 O O . PHE B 2 231 ? 3.218 113.752 50.721 1.00 8.49 231 PHE B O 1
ATOM 3896 N N . GLU B 2 232 ? 4.172 111.701 50.665 1.00 10.37 232 GLU B N 1
ATOM 3897 C CA . GLU B 2 232 ? 5.371 112.163 49.945 1.00 11.90 232 GLU B CA 1
ATOM 3898 C C . GLU B 2 232 ? 4.993 112.657 48.560 1.00 13.19 232 GLU B C 1
ATOM 3899 O O . GLU B 2 232 ? 5.377 113.735 48.061 1.00 9.87 232 GLU B O 1
ATOM 3905 N N . ILE B 2 233 ? 4.187 111.883 47.849 1.00 9.60 233 ILE B N 1
ATOM 3906 C CA . ILE B 2 233 ? 3.773 112.308 46.499 1.00 11.59 233 ILE B CA 1
ATOM 3907 C C . ILE B 2 233 ? 2.933 113.625 46.500 1.00 10.34 233 ILE B C 1
ATOM 3908 O O . ILE B 2 233 ? 3.027 114.484 45.632 1.00 13.68 233 ILE B O 1
ATOM 3913 N N . GLN B 2 234 ? 2.103 113.764 47.511 1.00 8.89 234 GLN B N 1
ATOM 3914 C CA . GLN B 2 234 ? 1.306 114.966 47.616 1.00 12.51 234 GLN B CA 1
ATOM 3915 C C . GLN B 2 234 ? 2.284 116.151 47.664 1.00 21.21 234 GLN B C 1
ATOM 3916 O O . GLN B 2 234 ? 2.059 117.171 47.043 1.00 15.41 234 GLN B O 1
ATOM 3922 N N . ASN B 2 235 ? 3.385 116.030 48.402 1.00 13.76 235 ASN B N 1
ATOM 3923 C CA . ASN B 2 235 ? 4.402 117.076 48.510 1.00 11.47 235 ASN B CA 1
ATOM 3924 C C . ASN B 2 235 ? 5.093 117.305 47.181 1.00 9.89 235 ASN B C 1
ATOM 3925 O O . ASN B 2 235 ? 5.393 118.431 46.750 1.00 13.37 235 ASN B O 1
ATOM 3930 N N . VAL B 2 236 ? 5.349 116.230 46.480 1.00 14.87 236 VAL B N 1
ATOM 3931 C CA . VAL B 2 236 ? 6.015 116.344 45.186 1.00 14.73 236 VAL B CA 1
ATOM 3932 C C . VAL B 2 236 ? 5.220 117.189 44.223 1.00 17.01 236 VAL B C 1
ATOM 3933 O O . VAL B 2 236 ? 5.705 118.133 43.570 1.00 13.56 236 VAL B O 1
ATOM 3937 N N . ILE B 2 237 ? 3.943 116.787 44.126 1.00 13.43 237 ILE B N 1
ATOM 3938 C CA . ILE B 2 237 ? 3.012 117.467 43.254 1.00 13.15 237 ILE B CA 1
ATOM 3939 C C . ILE B 2 237 ? 2.916 118.957 43.620 1.00 12.57 237 ILE B C 1
ATOM 3940 O O . ILE B 2 237 ? 3.009 119.818 42.744 1.00 18.34 237 ILE B O 1
ATOM 3945 N N . ALA B 2 238 ? 2.732 119.222 44.890 1.00 12.51 238 ALA B N 1
ATOM 3946 C CA . ALA B 2 238 ? 2.667 120.594 45.343 1.00 11.64 238 ALA B CA 1
ATOM 3947 C C . ALA B 2 238 ? 3.984 121.313 44.985 1.00 27.21 238 ALA B C 1
ATOM 3948 O O . ALA B 2 238 ? 4.003 122.438 44.494 1.00 19.16 238 ALA B O 1
ATOM 3950 N N . SER B 2 239 ? 5.125 120.656 45.235 1.00 18.51 239 SER B N 1
ATOM 3951 C CA . SER B 2 239 ? 6.417 121.282 44.953 1.00 14.65 239 SER B CA 1
ATOM 3952 C C . SER B 2 239 ? 6.673 121.571 43.486 1.00 24.43 239 SER B C 1
ATOM 3953 O O . SER B 2 239 ? 7.259 122.587 43.174 1.00 14.08 239 SER B O 1
ATOM 3956 N N . VAL B 2 240 ? 6.253 120.713 42.562 1.00 14.06 240 VAL B N 1
ATOM 3957 C CA . VAL B 2 240 ? 6.525 121.022 41.170 1.00 17.41 240 VAL B CA 1
ATOM 3958 C C . VAL B 2 240 ? 5.597 122.088 40.600 1.00 25.51 240 VAL B C 1
ATOM 3959 O O . VAL B 2 240 ? 5.819 122.637 39.528 1.00 20.09 240 VAL B O 1
ATOM 3963 N N . THR B 2 241 ? 4.568 122.387 41.357 1.00 16.12 241 THR B N 1
ATOM 3964 C CA . THR B 2 241 ? 3.574 123.369 41.004 1.00 29.93 241 THR B CA 1
ATOM 3965 C C . THR B 2 241 ? 4.001 124.755 41.485 1.00 29.63 241 THR B C 1
ATOM 3966 O O . THR B 2 241 ? 3.652 125.798 40.948 1.00 26.54 241 THR B O 1
ATOM 3970 N N . HIS B 2 242 ? 4.761 124.745 42.541 1.00 19.68 242 HIS B N 1
ATOM 3971 C CA . HIS B 2 242 ? 5.244 125.932 43.157 1.00 18.87 242 HIS B CA 1
ATOM 3972 C C . HIS B 2 242 ? 6.231 126.650 42.200 1.00 16.33 242 HIS B C 1
ATOM 3973 O O . HIS B 2 242 ? 7.002 126.029 41.425 1.00 22.63 242 HIS B O 1
ATOM 3980 N N . PRO B 2 243 ? 6.204 127.998 42.221 1.00 32.72 243 PRO B N 1
ATOM 3981 C CA . PRO B 2 243 ? 7.074 128.828 41.369 1.00 30.03 243 PRO B CA 1
ATOM 3982 C C . PRO B 2 243 ? 8.587 128.587 41.572 1.00 23.48 243 PRO B C 1
ATOM 3983 O O . PRO B 2 243 ? 9.414 128.814 40.682 1.00 28.34 243 PRO B O 1
ATOM 3987 N N . HIS B 2 244 ? 8.939 128.109 42.749 1.00 17.20 244 HIS B N 1
ATOM 3988 C CA . HIS B 2 244 ? 10.317 127.829 43.012 1.00 16.27 244 HIS B CA 1
ATOM 3989 C C . HIS B 2 244 ? 10.907 126.778 42.056 1.00 23.55 244 HIS B C 1
ATOM 3990 O O . HIS B 2 244 ? 12.098 126.792 41.693 1.00 16.74 244 HIS B O 1
ATOM 3997 N N . PHE B 2 245 ? 10.043 125.850 41.623 1.00 19.66 245 PHE B N 1
ATOM 3998 C CA . PHE B 2 245 ? 10.440 124.751 40.774 1.00 22.85 245 PHE B CA 1
ATOM 3999 C C . PHE B 2 245 ? 11.154 124.898 39.449 1.00 17.67 245 PHE B C 1
ATOM 4000 O O . PHE B 2 245 ? 12.309 124.458 39.290 1.00 20.71 245 PHE B O 1
ATOM 4008 N N . MET B 2 246 ? 10.438 125.430 38.459 1.00 15.14 246 MET B N 1
ATOM 4009 C CA . MET B 2 246 ? 10.970 125.553 37.119 1.00 22.66 246 MET B CA 1
ATOM 4010 C C . MET B 2 246 ? 12.363 126.111 37.003 1.00 13.20 246 MET B C 1
ATOM 4011 O O . MET B 2 246 ? 13.214 125.584 36.270 1.00 20.56 246 MET B O 1
ATOM 4016 N N . PRO B 2 247 ? 12.597 127.157 37.753 1.00 22.75 247 PRO B N 1
ATOM 4017 C CA . PRO B 2 247 ? 13.917 127.791 37.750 1.00 20.60 247 PRO B CA 1
ATOM 4018 C C . PRO B 2 247 ? 15.017 126.803 38.128 1.00 30.90 247 PRO B C 1
ATOM 4019 O O . PRO B 2 247 ? 16.087 126.765 37.492 1.00 20.63 247 PRO B O 1
ATOM 4023 N N . CYS B 2 248 ? 14.762 125.974 39.143 1.00 16.84 248 CYS B N 1
ATOM 4024 C CA . CYS B 2 248 ? 15.755 124.983 39.530 1.00 16.87 248 CYS B CA 1
ATOM 4025 C C . CYS B 2 248 ? 15.993 123.998 38.438 1.00 21.74 248 CYS B C 1
ATOM 4026 O O . CYS B 2 248 ? 17.148 123.629 38.125 1.00 23.91 248 CYS B O 1
ATOM 4029 N N . LEU B 2 249 ? 14.887 123.568 37.848 1.00 18.09 249 LEU B N 1
ATOM 4030 C CA . LEU B 2 249 ? 14.992 122.606 36.793 1.00 18.12 249 LEU B CA 1
ATOM 4031 C C . LEU B 2 249 ? 15.806 123.142 35.619 1.00 22.89 249 LEU B C 1
ATOM 4032 O O . LEU B 2 249 ? 16.784 122.529 35.103 1.00 16.65 249 LEU B O 1
ATOM 4037 N N . THR B 2 250 ? 15.385 124.306 35.156 1.00 17.31 250 THR B N 1
ATOM 4038 C CA . THR B 2 250 ? 16.102 124.917 34.008 1.00 26.25 250 THR B CA 1
ATOM 4039 C C . THR B 2 250 ? 17.599 125.126 34.244 1.00 18.33 250 THR B C 1
ATOM 4040 O O . THR B 2 250 ? 18.446 124.896 33.359 1.00 21.23 250 THR B O 1
ATOM 4044 N N . ARG B 2 251 ? 17.906 125.549 35.467 1.00 20.04 251 ARG B N 1
ATOM 4045 C CA . ARG B 2 251 ? 19.277 125.763 35.804 1.00 13.72 251 ARG B CA 1
ATOM 4046 C C . ARG B 2 251 ? 20.023 124.469 35.665 1.00 24.70 251 ARG B C 1
ATOM 4047 O O . ARG B 2 251 ? 21.121 124.440 35.125 1.00 22.83 251 ARG B O 1
ATOM 4055 N N . PHE B 2 252 ? 19.425 123.372 36.143 1.00 19.04 252 PHE B N 1
ATOM 4056 C CA . PHE B 2 252 ? 20.105 122.069 36.050 1.00 16.82 252 PHE B CA 1
ATOM 4057 C C . PHE B 2 252 ? 20.450 121.679 34.622 1.00 18.99 252 PHE B C 1
ATOM 4058 O O . PHE B 2 252 ? 21.589 121.299 34.260 1.00 20.59 252 PHE B O 1
ATOM 4066 N N . LEU B 2 253 ? 19.419 121.775 33.783 1.00 14.55 253 LEU B N 1
ATOM 4067 C CA . LEU B 2 253 ? 19.525 121.444 32.394 1.00 11.47 253 LEU B CA 1
ATOM 4068 C C . LEU B 2 253 ? 20.471 122.354 31.622 1.00 19.32 253 LEU B C 1
ATOM 4069 O O . LEU B 2 253 ? 21.126 121.976 30.633 1.00 23.32 253 LEU B O 1
ATOM 4074 N N . ASP B 2 254 ? 20.532 123.583 32.091 1.00 23.36 254 ASP B N 1
ATOM 4075 C CA . ASP B 2 254 ? 21.392 124.600 31.483 1.00 24.74 254 ASP B CA 1
ATOM 4076 C C . ASP B 2 254 ? 22.870 124.345 31.727 1.00 20.16 254 ASP B C 1
ATOM 4077 O O . ASP B 2 254 ? 23.720 124.787 30.936 1.00 24.22 254 ASP B O 1
ATOM 4082 N N . GLY B 2 255 ? 23.179 123.647 32.829 1.00 14.69 255 GLY B N 1
ATOM 4083 C CA . GLY B 2 255 ? 24.557 123.326 33.189 1.00 17.20 255 GLY B CA 1
ATOM 4084 C C . GLY B 2 255 ? 24.964 123.989 34.498 1.00 31.27 255 GLY B C 1
ATOM 4085 O O . GLY B 2 255 ? 26.131 123.915 34.908 1.00 21.98 255 GLY B O 1
ATOM 4086 N N . HIS B 2 256 ? 24.025 124.664 35.176 1.00 16.03 256 HIS B N 1
ATOM 4087 C CA . HIS B 2 256 ? 24.425 125.247 36.428 1.00 16.45 256 HIS B CA 1
ATOM 4088 C C . HIS B 2 256 ? 24.568 124.148 37.454 1.00 26.17 256 HIS B C 1
ATOM 4089 O O . HIS B 2 256 ? 23.833 123.201 37.461 1.00 23.11 256 HIS B O 1
ATOM 4096 N N . ARG B 2 257 ? 25.519 124.266 38.337 1.00 25.92 257 ARG B N 1
ATOM 4097 C CA . ARG B 2 257 ? 25.737 123.281 39.380 1.00 18.31 257 ARG B CA 1
ATOM 4098 C C . ARG B 2 257 ? 26.143 124.082 40.613 1.00 27.16 257 ARG B C 1
ATOM 4099 O O . ARG B 2 257 ? 26.924 125.061 40.489 1.00 32.61 257 ARG B O 1
ATOM 4107 N N . ALA B 2 258 ? 25.610 123.683 41.769 1.00 51.08 258 ALA B N 1
ATOM 4108 C CA . ALA B 2 258 ? 25.901 124.351 43.029 1.00 71.04 258 ALA B CA 1
ATOM 4109 C C . ALA B 2 258 ? 27.295 123.998 43.483 1.00 49.98 258 ALA B C 1
ATOM 4110 O O . ALA B 2 258 ? 27.663 122.828 43.453 1.00 44.11 258 ALA B O 1
ATOM 4112 N N . ASP B 2 259 ? 28.064 124.998 43.888 1.00 78.66 259 ASP B N 1
ATOM 4113 C CA . ASP B 2 259 ? 29.413 124.711 44.324 1.00 93.54 259 ASP B CA 1
ATOM 4114 C C . ASP B 2 259 ? 29.477 124.296 45.787 1.00 98.67 259 ASP B C 1
ATOM 4115 O O . ASP B 2 259 ? 30.538 123.909 46.285 1.00 100.00 259 ASP B O 1
ATOM 4120 N N . ARG B 2 260 ? 28.310 124.372 46.455 1.00 63.20 260 ARG B N 1
ATOM 4121 C CA . ARG B 2 260 ? 28.171 124.036 47.869 1.00 41.84 260 ARG B CA 1
ATOM 4122 C C . ARG B 2 260 ? 26.793 123.502 48.294 1.00 44.81 260 ARG B C 1
ATOM 4123 O O . ARG B 2 260 ? 25.787 123.697 47.608 1.00 42.87 260 ARG B O 1
ATOM 4131 N N . PRO B 2 261 ? 26.739 122.818 49.449 1.00 25.61 261 PRO B N 1
ATOM 4132 C CA . PRO B 2 261 ? 25.476 122.279 49.944 1.00 19.94 261 PRO B CA 1
ATOM 4133 C C . PRO B 2 261 ? 24.557 123.411 50.262 1.00 38.33 261 PRO B C 1
ATOM 4134 O O . PRO B 2 261 ? 25.002 124.545 50.416 1.00 21.36 261 PRO B O 1
ATOM 4138 N N . GLN B 2 262 ? 23.286 123.099 50.364 1.00 19.98 262 GLN B N 1
ATOM 4139 C CA . GLN B 2 262 ? 22.275 124.083 50.702 1.00 24.84 262 GLN B CA 1
ATOM 4140 C C . GLN B 2 262 ? 22.631 124.776 52.046 1.00 25.16 262 GLN B C 1
ATOM 4141 O O . GLN B 2 262 ? 22.515 125.992 52.261 1.00 27.33 262 GLN B O 1
ATOM 4147 N N . VAL B 2 263 ? 23.009 123.927 52.995 1.00 21.84 263 VAL B N 1
ATOM 4148 C CA . VAL B 2 263 ? 23.396 124.303 54.334 1.00 16.46 263 VAL B CA 1
ATOM 4149 C C . VAL B 2 263 ? 24.734 123.656 54.614 1.00 28.71 263 VAL B C 1
ATOM 4150 O O . VAL B 2 263 ? 24.916 122.438 54.642 1.00 18.28 263 VAL B O 1
ATOM 4154 N N . GLU B 2 264 ? 25.701 124.498 54.794 1.00 22.58 264 GLU B N 1
ATOM 4155 C CA . GLU B 2 264 ? 27.030 124.001 55.057 1.00 19.52 264 GLU B CA 1
ATOM 4156 C C . GLU B 2 264 ? 27.407 123.916 56.523 1.00 25.10 264 GLU B C 1
ATOM 4157 O O . GLU B 2 264 ? 27.439 124.904 57.261 1.00 22.51 264 GLU B O 1
ATOM 4163 N N . LEU B 2 265 ? 27.696 122.712 56.960 1.00 15.88 265 LEU B N 1
ATOM 4164 C CA . LEU B 2 265 ? 28.122 122.526 58.338 1.00 17.60 265 LEU B CA 1
ATOM 4165 C C . LEU B 2 265 ? 29.631 122.358 58.249 1.00 31.44 265 LEU B C 1
ATOM 4166 O O . LEU B 2 265 ? 30.145 121.406 57.663 1.00 30.47 265 LEU B O 1
ATOM 4171 N N . PRO B 2 266 ? 30.384 123.255 58.821 1.00 21.75 266 PRO B N 1
ATOM 4172 C CA . PRO B 2 266 ? 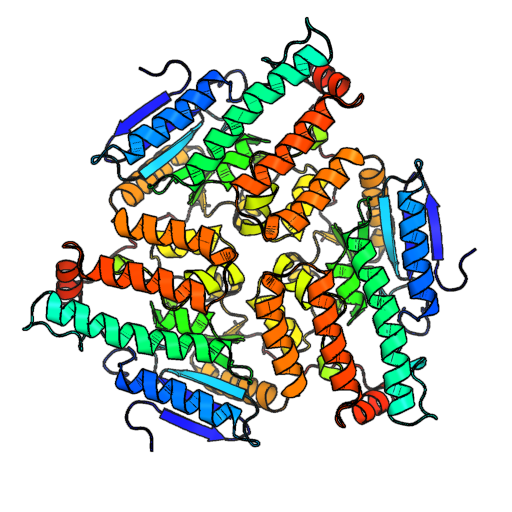31.810 123.039 58.700 1.00 19.89 266 PRO B CA 1
ATOM 4173 C C . PRO B 2 266 ? 32.259 121.812 59.511 1.00 12.97 266 PRO B C 1
ATOM 4174 O O . PRO B 2 266 ? 31.615 121.361 60.458 1.00 23.48 266 PRO B O 1
ATOM 4178 N N . ALA B 2 267 ? 33.375 121.238 59.107 1.00 25.17 267 ALA B N 1
ATOM 4179 C CA . ALA B 2 267 ? 33.913 120.049 59.769 1.00 21.42 267 ALA B CA 1
ATOM 4180 C C . ALA B 2 267 ? 33.967 120.138 61.269 1.00 23.00 267 ALA B C 1
ATOM 4181 O O . ALA B 2 267 ? 33.569 119.209 62.011 1.00 28.30 267 ALA B O 1
ATOM 4183 N N . GLY B 2 268 ? 34.465 121.275 61.760 1.00 20.23 268 GLY B N 1
ATOM 4184 C CA . GLY B 2 268 ? 34.505 121.351 63.206 1.00 17.15 268 GLY B CA 1
ATOM 4185 C C . GLY B 2 268 ? 35.561 120.394 63.778 1.00 19.37 268 GLY B C 1
ATOM 4186 O O . GLY B 2 268 ? 36.504 119.995 63.094 1.00 18.60 268 GLY B O 1
ATOM 4187 N N . VAL B 2 269 ? 35.391 120.028 65.028 1.00 21.52 269 VAL B N 1
ATOM 4188 C CA . VAL B 2 269 ? 36.359 119.155 65.701 1.00 37.45 269 VAL B CA 1
ATOM 4189 C C . VAL B 2 269 ? 35.832 117.807 66.230 1.00 37.34 269 VAL B C 1
ATOM 4190 O O . VAL B 2 269 ? 36.672 116.962 66.634 1.00 97.58 269 VAL B O 1
ATOM 4195 N N . MET C 1 1 ? 13.586 75.805 95.617 1.00 80.96 1 MET C N 1
ATOM 4196 C CA . MET C 1 1 ? 14.714 76.203 94.797 1.00 87.06 1 MET C CA 1
ATOM 4197 C C . MET C 1 1 ? 14.522 75.845 93.328 1.00 70.96 1 MET C C 1
ATOM 4198 O O . MET C 1 1 ? 13.725 74.961 92.985 1.00 52.19 1 MET C O 1
ATOM 4203 N N . TYR C 1 2 ? 15.264 76.545 92.459 1.00 47.20 2 TYR C N 1
ATOM 4204 C CA . TYR C 1 2 ? 15.160 76.251 91.053 1.00 41.32 2 TYR C CA 1
ATOM 4205 C C . TYR C 1 2 ? 16.005 75.051 90.792 1.00 47.09 2 TYR C C 1
ATOM 4206 O O . TYR C 1 2 ? 16.939 74.761 91.514 1.00 46.65 2 TYR C O 1
ATOM 4215 N N . GLU C 1 3 ? 15.669 74.370 89.751 1.00 40.27 3 GLU C N 1
ATOM 4216 C CA . GLU C 1 3 ? 16.371 73.191 89.370 1.00 42.69 3 GLU C CA 1
ATOM 4217 C C . GLU C 1 3 ? 17.089 73.358 88.076 1.00 50.54 3 GLU C C 1
ATOM 4218 O O . GLU C 1 3 ? 17.977 72.571 87.775 1.00 52.99 3 GLU C O 1
ATOM 4224 N N . ALA C 1 4 ? 16.679 74.336 87.279 1.00 38.18 4 ALA C N 1
ATOM 4225 C CA . ALA C 1 4 ? 17.326 74.482 85.989 1.00 27.07 4 ALA C CA 1
ATOM 4226 C C . ALA C 1 4 ? 18.124 75.774 85.794 1.00 31.25 4 ALA C C 1
ATOM 4227 O O . ALA C 1 4 ? 18.743 76.010 84.759 1.00 29.35 4 ALA C O 1
ATOM 4229 N N . ILE C 1 5 ? 18.119 76.634 86.795 1.00 31.22 5 ILE C N 1
ATOM 4230 C CA . ILE C 1 5 ? 18.860 77.856 86.641 1.00 32.59 5 ILE C CA 1
ATOM 4231 C C . ILE C 1 5 ? 19.519 78.211 87.952 1.00 36.24 5 ILE C C 1
ATOM 4232 O O . ILE C 1 5 ? 19.122 77.708 89.000 1.00 25.68 5 ILE C O 1
ATOM 4237 N N . GLY C 1 6 ? 20.490 79.103 87.873 1.00 27.86 6 GLY C N 1
ATOM 4238 C CA . GLY C 1 6 ? 21.130 79.562 89.059 1.00 22.63 6 GLY C CA 1
ATOM 4239 C C . GLY C 1 6 ? 20.340 80.789 89.485 1.00 42.47 6 GLY C C 1
ATOM 4240 O O . GLY C 1 6 ? 19.835 81.500 88.630 1.00 33.41 6 GLY C O 1
ATOM 4241 N N . HIS C 1 7 ? 20.216 81.036 90.789 1.00 30.11 7 HIS C N 1
ATOM 4242 C CA . HIS C 1 7 ? 19.485 82.187 91.315 1.00 28.03 7 HIS C CA 1
ATOM 4243 C C . HIS C 1 7 ? 19.954 82.675 92.692 1.00 38.41 7 HIS C C 1
ATOM 4244 O O . HIS C 1 7 ? 19.791 81.998 93.696 1.00 52.19 7 HIS C O 1
ATOM 4251 N N . ARG C 1 8 ? 20.530 83.877 92.700 1.00 51.15 8 ARG C N 1
ATOM 4252 C CA . ARG C 1 8 ? 21.108 84.599 93.837 1.00 54.31 8 ARG C CA 1
ATOM 4253 C C . ARG C 1 8 ? 20.400 85.924 94.079 1.00 49.26 8 ARG C C 1
ATOM 4254 O O . ARG C 1 8 ? 20.076 86.634 93.143 1.00 48.09 8 ARG C O 1
ATOM 4262 N N . VAL C 1 9 ? 20.179 86.289 95.324 1.00 56.96 9 VAL C N 1
ATOM 4263 C CA . VAL C 1 9 ? 19.569 87.574 95.638 1.00 38.12 9 VAL C CA 1
ATOM 4264 C C . VAL C 1 9 ? 20.493 88.238 96.642 1.00 64.12 9 VAL C C 1
ATOM 4265 O O . VAL C 1 9 ? 20.584 87.823 97.807 1.00 55.77 9 VAL C O 1
ATOM 4269 N N . GLU C 1 10 ? 21.197 89.249 96.167 1.00 44.04 10 GLU C N 1
ATOM 4270 C CA . GLU C 1 10 ? 22.151 89.916 96.990 1.00 42.48 10 GLU C CA 1
ATOM 4271 C C . GLU C 1 10 ? 22.230 91.367 96.730 1.00 41.40 10 GLU C C 1
ATOM 4272 O O . GLU C 1 10 ? 22.258 91.800 95.592 1.00 47.11 10 GLU C O 1
ATOM 4278 N N . ASP C 1 11 ? 22.328 92.098 97.816 1.00 42.26 11 ASP C N 1
ATOM 4279 C CA . ASP C 1 11 ? 22.440 93.530 97.740 1.00 34.93 11 ASP C CA 1
ATOM 4280 C C . ASP C 1 11 ? 21.410 94.112 96.776 1.00 52.16 11 ASP C C 1
ATOM 4281 O O . ASP C 1 11 ? 21.743 94.942 95.923 1.00 40.61 11 ASP C O 1
ATOM 4286 N N . GLY C 1 12 ? 20.166 93.646 96.921 1.00 41.78 12 GLY C N 1
ATOM 4287 C CA . GLY C 1 12 ? 19.011 94.076 96.122 1.00 51.45 12 GLY C CA 1
ATOM 4288 C C . GLY C 1 12 ? 19.000 93.696 94.654 1.00 38.05 12 GLY C C 1
ATOM 4289 O O . GLY C 1 12 ? 18.209 94.200 93.850 1.00 36.05 12 GLY C O 1
ATOM 4290 N N . VAL C 1 13 ? 19.888 92.796 94.318 1.00 30.05 13 VAL C N 1
ATOM 4291 C CA . VAL C 1 13 ? 19.986 92.341 92.967 1.00 24.48 13 VAL C CA 1
ATOM 4292 C C . VAL C 1 13 ? 19.603 90.898 92.879 1.00 51.91 13 VAL C C 1
ATOM 4293 O O . VAL C 1 13 ? 20.178 90.066 93.568 1.00 50.43 13 VAL C O 1
ATOM 4297 N N . ALA C 1 14 ? 18.646 90.587 92.023 1.00 51.84 14 ALA C N 1
ATOM 4298 C CA . ALA C 1 14 ? 18.288 89.206 91.852 1.00 39.96 14 ALA C CA 1
ATOM 4299 C C . ALA C 1 14 ? 19.030 88.779 90.603 1.00 35.09 14 ALA C C 1
ATOM 4300 O O . ALA C 1 14 ? 18.766 89.250 89.492 1.00 35.77 14 ALA C O 1
ATOM 4302 N N . GLU C 1 15 ? 20.002 87.902 90.808 1.00 31.69 15 GLU C N 1
ATOM 4303 C CA . GLU C 1 15 ? 20.822 87.404 89.723 1.00 30.25 15 GLU C CA 1
ATOM 4304 C C . GLU C 1 15 ? 20.340 86.081 89.179 1.00 34.38 15 GLU C C 1
ATOM 4305 O O . GLU C 1 15 ? 20.235 85.075 89.899 1.00 28.77 15 GLU C O 1
ATOM 4311 N N . ILE C 1 16 ? 20.030 86.114 87.886 1.00 32.90 16 ILE C N 1
ATOM 4312 C CA . ILE C 1 16 ? 19.552 84.935 87.205 1.00 25.09 16 ILE C CA 1
ATOM 4313 C C . ILE C 1 16 ? 20.670 84.405 86.347 1.00 33.63 16 ILE C C 1
ATOM 4314 O O . ILE C 1 16 ? 21.195 85.083 85.471 1.00 30.16 16 ILE C O 1
ATOM 4319 N N . THR C 1 17 ? 21.044 83.177 86.617 1.00 25.50 17 THR C N 1
ATOM 4320 C CA . THR C 1 17 ? 22.113 82.582 85.862 1.00 30.05 17 THR C CA 1
ATOM 4321 C C . THR C 1 17 ? 21.646 81.463 84.984 1.00 24.63 17 THR C C 1
ATOM 4322 O O . THR C 1 17 ? 21.095 80.442 85.462 1.00 24.15 17 THR C O 1
ATOM 4326 N N . ILE C 1 18 ? 21.889 81.663 83.701 1.00 26.10 18 ILE C N 1
ATOM 4327 C CA . ILE C 1 18 ? 21.523 80.643 82.733 1.00 27.60 18 ILE C CA 1
ATOM 4328 C C . ILE C 1 18 ? 22.581 79.588 82.972 1.00 41.22 18 ILE C C 1
ATOM 4329 O O . ILE C 1 18 ? 23.782 79.854 82.878 1.00 31.77 18 ILE C O 1
ATOM 4334 N N . LYS C 1 19 ? 22.140 78.400 83.313 1.00 32.25 19 LYS C N 1
ATOM 4335 C CA . LYS C 1 19 ? 23.099 77.374 83.639 1.00 31.80 19 LYS C CA 1
ATOM 4336 C C . LYS C 1 19 ? 22.986 75.977 83.033 1.00 23.44 19 LYS C C 1
ATOM 4337 O O . LYS C 1 19 ? 22.325 75.113 83.614 1.00 32.04 19 LYS C O 1
ATOM 4343 N N . LEU C 1 20 ? 23.667 75.733 81.905 1.00 25.47 20 LEU C N 1
ATOM 4344 C CA . LEU C 1 20 ? 23.709 74.429 81.210 1.00 23.29 20 LEU C CA 1
ATOM 4345 C C . LEU C 1 20 ? 24.998 74.411 80.422 1.00 18.32 20 LEU C C 1
ATOM 4346 O O . LEU C 1 20 ? 25.053 74.180 79.203 1.00 22.34 20 LEU C O 1
ATOM 4351 N N . PRO C 1 21 ? 26.034 74.725 81.200 1.00 26.00 21 PRO C N 1
ATOM 4352 C CA . PRO C 1 21 ? 27.353 74.861 80.715 1.00 22.20 21 PRO C CA 1
ATOM 4353 C C . PRO C 1 21 ? 27.766 73.749 79.829 1.00 21.04 21 PRO C C 1
ATOM 4354 O O . PRO C 1 21 ? 28.457 74.013 78.838 1.00 21.72 21 PRO C O 1
ATOM 4358 N N . ARG C 1 22 ? 27.367 72.509 80.131 1.00 19.12 22 ARG C N 1
ATOM 4359 C CA . ARG C 1 22 ? 27.866 71.520 79.178 1.00 22.45 22 ARG C CA 1
ATOM 4360 C C . ARG C 1 22 ? 27.385 71.731 77.771 1.00 31.51 22 ARG C C 1
ATOM 4361 O O . ARG C 1 22 ? 28.041 71.336 76.792 1.00 26.40 22 ARG C O 1
ATOM 4369 N N . HIS C 1 23 ? 26.211 72.352 77.676 1.00 24.75 23 HIS C N 1
ATOM 4370 C CA . HIS C 1 23 ? 25.632 72.600 76.385 1.00 19.54 23 HIS C CA 1
ATOM 4371 C C . HIS C 1 23 ? 25.559 74.064 76.017 1.00 42.90 23 HIS C C 1
ATOM 4372 O O . HIS C 1 23 ? 24.608 74.487 75.384 1.00 25.52 23 HIS C O 1
ATOM 4379 N N . ARG C 1 24 ? 26.574 74.821 76.414 1.00 27.33 24 ARG C N 1
ATOM 4380 C CA . ARG C 1 24 ? 26.662 76.240 76.102 1.00 25.65 24 ARG C CA 1
ATOM 4381 C C . ARG C 1 24 ? 25.531 77.107 76.632 1.00 22.69 24 ARG C C 1
ATOM 4382 O O . ARG C 1 24 ? 25.144 78.117 76.069 1.00 25.89 24 ARG C O 1
ATOM 4390 N N . ASN C 1 25 ? 25.002 76.709 77.746 1.00 18.06 25 ASN C N 1
ATOM 4391 C CA . ASN C 1 25 ? 23.925 77.473 78.317 1.00 22.70 25 ASN C CA 1
ATOM 4392 C C . ASN C 1 25 ? 22.665 77.625 77.453 1.00 38.66 25 ASN C C 1
ATOM 4393 O O . ASN C 1 25 ? 21.966 78.626 77.621 1.00 21.51 25 ASN C O 1
ATOM 4398 N N . ALA C 1 26 ? 22.375 76.633 76.572 1.00 27.01 26 ALA C N 1
ATOM 4399 C CA . ALA C 1 26 ? 21.159 76.616 75.757 1.00 24.18 26 ALA C CA 1
ATOM 4400 C C . ALA C 1 26 ? 20.018 76.639 76.778 1.00 36.93 26 ALA C C 1
ATOM 4401 O O . ALA C 1 26 ? 20.193 76.193 77.920 1.00 24.70 26 ALA C O 1
ATOM 4403 N N . LEU C 1 27 ? 18.845 77.178 76.447 1.00 18.17 27 LEU C N 1
ATOM 4404 C CA . LEU C 1 27 ? 17.796 77.254 77.458 1.00 24.27 27 LEU C CA 1
ATOM 4405 C C . LEU C 1 27 ? 16.816 76.151 77.312 1.00 23.29 27 LEU C C 1
ATOM 4406 O O . LEU C 1 27 ? 16.218 76.011 76.249 1.00 22.16 27 LEU C O 1
ATOM 4411 N N . SER C 1 28 ? 16.647 75.388 78.372 1.00 18.70 28 SER C N 1
ATOM 4412 C CA . SER C 1 28 ? 15.697 74.338 78.202 1.00 23.35 28 SER C CA 1
ATOM 4413 C C . SER C 1 28 ? 14.341 74.877 78.582 1.00 18.06 28 SER C C 1
ATOM 4414 O O . SER C 1 28 ? 14.267 75.925 79.250 1.00 20.12 28 SER C O 1
ATOM 4417 N N . VAL C 1 29 ? 13.302 74.135 78.190 1.00 22.27 29 VAL C N 1
ATOM 4418 C CA . VAL C 1 29 ? 11.942 74.520 78.514 1.00 19.54 29 VAL C CA 1
ATOM 4419 C C . VAL C 1 29 ? 11.782 74.746 80.023 1.00 20.42 29 VAL C C 1
ATOM 4420 O O . VAL C 1 29 ? 11.121 75.669 80.501 1.00 24.14 29 VAL C O 1
ATOM 4424 N N . LYS C 1 30 ? 12.382 73.881 80.815 1.00 26.73 30 LYS C N 1
ATOM 4425 C CA . LYS C 1 30 ? 12.242 74.045 82.245 1.00 18.29 30 LYS C CA 1
ATOM 4426 C C . LYS C 1 30 ? 12.867 75.308 82.737 1.00 20.12 30 LYS C C 1
ATOM 4427 O O . LYS C 1 30 ? 12.306 76.051 83.561 1.00 28.44 30 LYS C O 1
ATOM 4433 N N . ALA C 1 31 ? 14.054 75.517 82.228 1.00 19.84 31 ALA C N 1
ATOM 4434 C CA . ALA C 1 31 ? 14.774 76.680 82.620 1.00 26.07 31 ALA C CA 1
ATOM 4435 C C . ALA C 1 31 ? 13.993 77.952 82.315 1.00 23.78 31 ALA C C 1
ATOM 4436 O O . ALA C 1 31 ? 13.899 78.882 83.117 1.00 30.08 31 ALA C O 1
ATOM 4438 N N . MET C 1 32 ? 13.446 77.998 81.108 1.00 25.39 32 MET C N 1
ATOM 4439 C CA . MET C 1 32 ? 12.700 79.196 80.687 1.00 22.58 32 MET C CA 1
ATOM 4440 C C . MET C 1 32 ? 11.630 79.570 81.674 1.00 27.13 32 MET C C 1
ATOM 4441 O O . MET C 1 32 ? 11.446 80.735 82.081 1.00 25.59 32 MET C O 1
ATOM 4446 N N . GLN C 1 33 ? 10.907 78.522 82.046 1.00 19.46 33 GLN C N 1
ATOM 4447 C CA . GLN C 1 33 ? 9.860 78.678 82.982 1.00 17.19 33 GLN C CA 1
ATOM 4448 C C . GLN C 1 33 ? 10.378 79.254 84.304 1.00 23.52 33 GLN C C 1
ATOM 4449 O O . GLN C 1 33 ? 9.741 80.122 84.932 1.00 25.95 33 GLN C O 1
ATOM 4455 N N . GLU C 1 34 ? 11.557 78.797 84.739 1.00 35.59 34 GLU C N 1
ATOM 4456 C CA . GLU C 1 34 ? 12.094 79.325 85.989 1.00 36.30 34 GLU C CA 1
ATOM 4457 C C . GLU C 1 34 ? 12.549 80.792 85.850 1.00 25.98 34 GLU C C 1
ATOM 4458 O O . GLU C 1 34 ? 12.431 81.592 86.806 1.00 23.97 34 GLU C O 1
ATOM 4464 N N . VAL C 1 35 ? 13.071 81.137 84.649 1.00 26.89 35 VAL C N 1
ATOM 4465 C CA . VAL C 1 35 ? 13.516 82.502 84.421 1.00 22.55 35 VAL C CA 1
ATOM 4466 C C . VAL C 1 35 ? 12.326 83.388 84.604 1.00 24.97 35 VAL C C 1
ATOM 4467 O O . VAL C 1 35 ? 12.371 84.358 85.354 1.00 29.63 35 VAL C O 1
ATOM 4471 N N . THR C 1 36 ? 11.233 83.031 83.930 1.00 20.84 36 THR C N 1
ATOM 4472 C CA . THR C 1 36 ? 10.056 83.851 84.087 1.00 16.07 36 THR C CA 1
ATOM 4473 C C . THR C 1 36 ? 9.591 83.958 85.546 1.00 40.97 36 THR C C 1
ATOM 4474 O O . THR C 1 36 ? 9.188 85.002 86.037 1.00 27.99 36 THR C O 1
ATOM 4478 N N . ASP C 1 37 ? 9.625 82.852 86.254 1.00 29.14 37 ASP C N 1
ATOM 4479 C CA . ASP C 1 37 ? 9.216 82.863 87.631 1.00 25.32 37 ASP C CA 1
ATOM 4480 C C . ASP C 1 37 ? 10.131 83.763 88.427 1.00 19.45 37 ASP C C 1
ATOM 4481 O O . ASP C 1 37 ? 9.666 84.569 89.230 1.00 32.41 37 ASP C O 1
ATOM 4486 N N . ALA C 1 38 ? 11.431 83.641 88.178 1.00 20.48 38 ALA C N 1
ATOM 4487 C CA . ALA C 1 38 ? 12.392 84.454 88.885 1.00 18.45 38 ALA C CA 1
ATOM 4488 C C . ALA C 1 38 ? 12.104 85.916 88.640 1.00 40.88 38 ALA C C 1
ATOM 4489 O O . ALA C 1 38 ? 12.302 86.739 89.537 1.00 30.26 38 ALA C O 1
ATOM 4491 N N . LEU C 1 39 ? 11.606 86.239 87.420 1.00 37.34 39 LEU C N 1
ATOM 4492 C CA . LEU C 1 39 ? 11.273 87.627 87.032 1.00 30.96 39 LEU C CA 1
ATOM 4493 C C . LEU C 1 39 ? 10.104 88.182 87.830 1.00 18.91 39 LEU C C 1
ATOM 4494 O O . LEU C 1 39 ? 10.131 89.289 88.387 1.00 23.83 39 LEU C O 1
ATOM 4499 N N . ASN C 1 40 ? 9.073 87.364 87.892 1.00 24.25 40 ASN C N 1
ATOM 4500 C CA . ASN C 1 40 ? 7.905 87.712 88.636 1.00 32.04 40 ASN C CA 1
ATOM 4501 C C . ASN C 1 40 ? 8.238 87.928 90.093 1.00 31.26 40 ASN C C 1
ATOM 4502 O O . ASN C 1 40 ? 7.812 88.892 90.735 1.00 32.68 40 ASN C O 1
ATOM 4507 N N . ARG C 1 41 ? 9.006 87.003 90.622 1.00 23.94 41 ARG C N 1
ATOM 4508 C CA . ARG C 1 41 ? 9.363 87.141 92.017 1.00 28.38 41 ARG C CA 1
ATOM 4509 C C . ARG C 1 41 ? 10.146 88.405 92.340 1.00 32.84 41 ARG C C 1
ATOM 4510 O O . ARG C 1 41 ? 9.902 89.067 93.366 1.00 37.43 41 ARG C O 1
ATOM 4518 N N . ALA C 1 42 ? 11.090 88.736 91.457 1.00 25.33 42 ALA C N 1
ATOM 4519 C CA . ALA C 1 42 ? 11.917 89.921 91.635 1.00 28.05 42 ALA C CA 1
ATOM 4520 C C . ALA C 1 42 ? 11.090 91.182 91.756 1.00 41.07 42 ALA C C 1
ATOM 4521 O O . ALA C 1 42 ? 11.321 92.034 92.593 1.00 33.16 42 ALA C O 1
ATOM 4523 N N . GLU C 1 43 ? 10.127 91.277 90.877 1.00 29.46 43 GLU C N 1
ATOM 4524 C CA . GLU C 1 43 ? 9.231 92.388 90.797 1.00 26.69 43 GLU C CA 1
ATOM 4525 C C . GLU C 1 43 ? 8.349 92.442 92.021 1.00 33.07 43 GLU C C 1
ATOM 4526 O O . GLU C 1 43 ? 7.906 93.509 92.446 1.00 34.41 43 GLU C O 1
ATOM 4532 N N . GLU C 1 44 ? 8.095 91.264 92.587 1.00 39.33 44 GLU C N 1
ATOM 4533 C CA . GLU C 1 44 ? 7.234 91.165 93.772 1.00 52.85 44 GLU C CA 1
ATOM 4534 C C . GLU C 1 44 ? 7.933 91.502 95.073 1.00 35.81 44 GLU C C 1
ATOM 4535 O O . GLU C 1 44 ? 7.282 91.793 96.062 1.00 38.43 44 GLU C O 1
ATOM 4541 N N . ASP C 1 45 ? 9.256 91.440 95.031 1.00 43.86 45 ASP C N 1
ATOM 4542 C CA . ASP C 1 45 ? 10.130 91.668 96.158 1.00 42.72 45 ASP C CA 1
ATOM 4543 C C . ASP C 1 45 ? 10.596 93.071 96.363 1.00 35.84 45 ASP C C 1
ATOM 4544 O O . ASP C 1 45 ? 11.459 93.555 95.664 1.00 31.21 45 ASP C O 1
ATOM 4549 N N . ASP C 1 46 ? 10.054 93.693 97.382 1.00 43.08 46 ASP C N 1
ATOM 4550 C CA . ASP C 1 46 ? 10.417 95.057 97.711 1.00 43.84 46 ASP C CA 1
ATOM 4551 C C . ASP C 1 46 ? 11.913 95.246 97.973 1.00 40.16 46 ASP C C 1
ATOM 4552 O O . ASP C 1 46 ? 12.436 96.358 97.891 1.00 53.13 46 ASP C O 1
ATOM 4557 N N . SER C 1 47 ? 12.614 94.140 98.269 1.00 55.39 47 SER C N 1
ATOM 4558 C CA . SER C 1 47 ? 14.053 94.162 98.549 1.00 68.66 47 SER C CA 1
ATOM 4559 C C . SER C 1 47 ? 14.904 94.253 97.300 1.00 52.99 47 SER C C 1
ATOM 4560 O O . SER C 1 47 ? 15.997 94.820 97.338 1.00 78.83 47 SER C O 1
ATOM 4563 N N . VAL C 1 48 ? 14.385 93.673 96.214 1.00 38.90 48 VAL C N 1
ATOM 4564 C CA . VAL C 1 48 ? 15.070 93.648 94.935 1.00 31.36 48 VAL C CA 1
ATOM 4565 C C . VAL C 1 48 ? 14.884 94.949 94.149 1.00 42.31 48 VAL C C 1
ATOM 4566 O O . VAL C 1 48 ? 13.767 95.432 93.969 1.00 30.39 48 VAL C O 1
ATOM 4570 N N . GLY C 1 49 ? 15.988 95.526 93.693 1.00 34.47 49 GLY C N 1
ATOM 4571 C CA . GLY C 1 49 ? 15.918 96.762 92.953 1.00 31.91 49 GLY C CA 1
ATOM 4572 C C . GLY C 1 49 ? 16.369 96.577 91.519 1.00 37.28 49 GLY C C 1
ATOM 4573 O O . GLY C 1 49 ? 16.227 97.470 90.692 1.00 31.18 49 GLY C O 1
ATOM 4574 N N . ALA C 1 50 ? 16.929 95.416 91.232 1.00 28.70 50 ALA C N 1
ATOM 4575 C CA . ALA C 1 50 ? 17.416 95.119 89.898 1.00 24.39 50 ALA C CA 1
ATOM 4576 C C . ALA C 1 50 ? 17.582 93.647 89.683 1.00 28.44 50 ALA C C 1
ATOM 4577 O O . ALA C 1 50 ? 17.697 92.878 90.620 1.00 27.32 50 ALA C O 1
ATOM 4579 N N . VAL C 1 51 ? 17.607 93.276 88.413 1.00 30.83 51 VAL C N 1
ATOM 4580 C CA . VAL C 1 51 ? 17.761 91.914 87.997 1.00 25.65 51 VAL C CA 1
ATOM 4581 C C . VAL C 1 51 ? 18.917 91.805 87.068 1.00 24.97 51 VAL C C 1
ATOM 4582 O O . VAL C 1 51 ? 19.046 92.609 86.161 1.00 33.31 51 VAL C O 1
ATOM 4586 N N . MET C 1 52 ? 19.731 90.787 87.289 1.00 28.02 52 MET C N 1
ATOM 4587 C CA . MET C 1 52 ? 20.840 90.565 86.416 1.00 28.40 52 MET C CA 1
ATOM 4588 C C . MET C 1 52 ? 20.760 89.190 85.810 1.00 26.05 52 MET C C 1
ATOM 4589 O O . MET C 1 52 ? 20.560 88.211 86.514 1.00 24.45 52 MET C O 1
ATOM 4594 N N . ILE C 1 53 ? 20.920 89.168 84.488 1.00 25.63 53 ILE C N 1
ATOM 4595 C CA . ILE C 1 53 ? 20.880 87.946 83.739 1.00 24.83 53 ILE C CA 1
ATOM 4596 C C . ILE C 1 53 ? 22.246 87.670 83.176 1.00 31.45 53 ILE C C 1
ATOM 4597 O O . ILE C 1 53 ? 22.830 88.502 82.460 1.00 28.34 53 ILE C O 1
ATOM 4602 N N . THR C 1 54 ? 22.744 86.479 83.499 1.00 28.60 54 THR C N 1
ATOM 4603 C CA . THR C 1 54 ? 24.044 86.098 83.019 1.00 28.38 54 THR C CA 1
ATOM 4604 C C . THR C 1 54 ? 24.109 84.599 82.812 1.00 24.93 54 THR C C 1
ATOM 4605 O O . THR C 1 54 ? 23.226 83.835 83.245 1.00 31.32 54 THR C O 1
ATOM 4609 N N . GLY C 1 55 ? 25.167 84.176 82.161 1.00 21.45 55 GLY C N 1
ATOM 4610 C CA . GLY C 1 55 ? 25.290 82.753 81.943 1.00 32.88 55 GLY C CA 1
ATOM 4611 C C . GLY C 1 55 ? 26.357 82.137 82.843 1.00 37.63 55 GLY C C 1
ATOM 4612 O O . GLY C 1 55 ? 27.238 82.815 83.366 1.00 28.19 55 GLY C O 1
ATOM 4613 N N . ALA C 1 56 ? 26.260 80.828 83.028 1.00 28.81 56 ALA C N 1
ATOM 4614 C CA . ALA C 1 56 ? 27.222 80.079 83.839 1.00 36.77 56 ALA C CA 1
ATOM 4615 C C . ALA C 1 56 ? 28.526 79.934 83.083 1.00 42.19 56 ALA C C 1
ATOM 4616 O O . ALA C 1 56 ? 28.545 79.772 81.862 1.00 40.71 56 ALA C O 1
ATOM 4618 N N . GLU C 1 57 ? 29.632 79.972 83.804 1.00 43.14 57 GLU C N 1
ATOM 4619 C CA . GLU C 1 57 ? 30.884 79.792 83.125 1.00 26.79 57 GLU C CA 1
ATOM 4620 C C . GLU C 1 57 ? 31.272 80.869 82.152 1.00 27.03 57 GLU C C 1
ATOM 4621 O O . GLU C 1 57 ? 31.217 82.080 82.434 1.00 31.01 57 GLU C O 1
ATOM 4627 N N . ASP C 1 58 ? 31.685 80.352 80.985 1.00 22.97 58 ASP C N 1
ATOM 4628 C CA . ASP C 1 58 ? 32.162 81.189 79.934 1.00 35.45 58 ASP C CA 1
ATOM 4629 C C . ASP C 1 58 ? 31.217 81.456 78.790 1.00 55.18 58 ASP C C 1
ATOM 4630 O O . ASP C 1 58 ? 31.627 82.054 77.803 1.00 38.84 58 ASP C O 1
ATOM 4635 N N . ALA C 1 59 ? 29.966 81.024 78.911 1.00 35.23 59 ALA C N 1
ATOM 4636 C CA . ALA C 1 59 ? 29.020 81.248 77.831 1.00 29.70 59 ALA C CA 1
ATOM 4637 C C . ALA C 1 59 ? 27.840 82.026 78.307 1.00 34.91 59 ALA C C 1
ATOM 4638 O O . ALA C 1 59 ? 27.474 81.890 79.482 1.00 27.30 59 ALA C O 1
ATOM 4640 N N . PHE C 1 60 ? 27.232 82.819 77.404 1.00 27.59 60 PHE C N 1
ATOM 4641 C CA . PHE C 1 60 ? 26.061 83.514 77.867 1.00 22.20 60 PHE C CA 1
ATOM 4642 C C . PHE C 1 60 ? 24.845 82.576 77.683 1.00 19.34 60 PHE C C 1
ATOM 4643 O O . PHE C 1 60 ? 24.200 82.109 78.621 1.00 23.65 60 PHE C O 1
ATOM 4651 N N . CYS C 1 61 ? 24.523 82.270 76.444 1.00 18.33 61 CYS C N 1
ATOM 4652 C CA . CYS C 1 61 ? 23.386 81.424 76.172 1.00 23.75 61 CYS C CA 1
ATOM 4653 C C . CYS C 1 61 ? 23.389 81.102 74.691 1.00 21.00 61 CYS C C 1
ATOM 4654 O O . CYS C 1 61 ? 23.375 81.969 73.830 1.00 23.30 61 CYS C O 1
ATOM 4657 N N . ALA C 1 62 ? 23.441 79.816 74.382 1.00 19.76 62 ALA C N 1
ATOM 4658 C CA . ALA C 1 62 ? 23.480 79.367 73.021 1.00 13.89 62 ALA C CA 1
ATOM 4659 C C . ALA C 1 62 ? 22.103 79.293 72.365 1.00 17.87 62 ALA C C 1
ATOM 4660 O O . ALA C 1 62 ? 21.989 78.758 71.260 1.00 20.15 62 ALA C O 1
ATOM 4662 N N . GLY C 1 63 ? 21.063 79.814 73.030 1.00 22.06 63 GLY C N 1
ATOM 4663 C CA . GLY C 1 63 ? 19.733 79.760 72.396 1.00 20.37 63 GLY C CA 1
ATOM 4664 C C . GLY C 1 63 ? 18.852 78.509 72.657 1.00 22.64 63 GLY C C 1
ATOM 4665 O O . GLY C 1 63 ? 18.879 77.905 73.726 1.00 19.95 63 GLY C O 1
ATOM 4666 N N . PHE C 1 64 ? 18.026 78.142 71.674 1.00 17.92 64 PHE C N 1
ATOM 4667 C CA . PHE C 1 64 ? 17.125 77.004 71.787 1.00 16.78 64 PHE C CA 1
ATOM 4668 C C . PHE C 1 64 ? 17.857 75.733 72.232 1.00 25.82 64 PHE C C 1
ATOM 4669 O O . PHE C 1 64 ? 18.913 75.429 71.694 1.00 22.40 64 PHE C O 1
ATOM 4677 N N . TYR C 1 65 ? 17.310 74.969 73.169 1.00 21.65 65 TYR C N 1
ATOM 4678 C CA . TYR C 1 65 ? 18.034 73.760 73.539 1.00 17.26 65 TYR C CA 1
ATOM 4679 C C . TYR C 1 65 ? 17.619 72.733 72.546 1.00 14.24 65 TYR C C 1
ATOM 4680 O O . TYR C 1 65 ? 16.575 72.072 72.664 1.00 19.71 65 TYR C O 1
ATOM 4689 N N . LEU C 1 66 ? 18.428 72.650 71.523 1.00 14.72 66 LEU C N 1
ATOM 4690 C CA . LEU C 1 66 ? 18.162 71.722 70.437 1.00 13.15 66 LEU C CA 1
ATOM 4691 C C . LEU C 1 66 ? 18.222 70.215 70.824 1.00 38.03 66 LEU C C 1
ATOM 4692 O O . LEU C 1 66 ? 17.703 69.358 70.112 1.00 22.26 66 LEU C O 1
ATOM 4697 N N . ARG C 1 67 ? 18.877 69.880 71.940 1.00 29.30 67 ARG C N 1
ATOM 4698 C CA . ARG C 1 67 ? 19.009 68.491 72.385 1.00 31.28 67 ARG C CA 1
ATOM 4699 C C . ARG C 1 67 ? 17.754 67.971 73.061 1.00 42.67 67 ARG C C 1
ATOM 4700 O O . ARG C 1 67 ? 17.691 66.806 73.459 1.00 41.98 67 ARG C O 1
ATOM 4708 N N . GLU C 1 68 ? 16.767 68.867 73.179 1.00 26.23 68 GLU C N 1
ATOM 4709 C CA . GLU C 1 68 ? 15.486 68.575 73.800 1.00 25.78 68 GLU C CA 1
ATOM 4710 C C . GLU C 1 68 ? 14.505 68.241 72.738 1.00 18.65 68 GLU C C 1
ATOM 4711 O O . GLU C 1 68 ? 13.370 67.844 73.013 1.00 27.39 68 GLU C O 1
ATOM 4717 N N . ILE C 1 69 ? 14.913 68.446 71.517 1.00 17.20 69 ILE C N 1
ATOM 4718 C CA . ILE C 1 69 ? 13.985 68.156 70.464 1.00 15.60 69 ILE C CA 1
ATOM 4719 C C . ILE C 1 69 ? 13.797 66.680 70.258 1.00 46.66 69 ILE C C 1
ATOM 4720 O O . ILE C 1 69 ? 14.763 65.971 70.001 1.00 35.37 69 ILE C O 1
ATOM 4725 N N . PRO C 1 70 ? 12.556 66.228 70.375 1.00 40.14 70 PRO C N 1
ATOM 4726 C CA . PRO C 1 70 ? 12.198 64.814 70.206 1.00 37.82 70 PRO C CA 1
ATOM 4727 C C . PRO C 1 70 ? 12.406 64.374 68.782 1.00 27.63 70 PRO C C 1
ATOM 4728 O O . PRO C 1 70 ? 11.977 65.038 67.849 1.00 27.88 70 PRO C O 1
ATOM 4732 N N . LEU C 1 71 ? 13.065 63.238 68.609 1.00 29.36 71 LEU C N 1
ATOM 4733 C CA . LEU C 1 71 ? 13.286 62.803 67.254 1.00 22.55 71 LEU C CA 1
ATOM 4734 C C . LEU C 1 71 ? 12.611 61.495 66.918 1.00 32.63 71 LEU C C 1
ATOM 4735 O O . LEU C 1 71 ? 12.645 61.033 65.766 1.00 31.82 71 LEU C O 1
ATOM 4740 N N . ASP C 1 72 ? 11.999 60.910 67.921 1.00 53.79 72 ASP C N 1
ATOM 4741 C CA . ASP C 1 72 ? 11.328 59.651 67.715 1.00 63.46 72 ASP C CA 1
ATOM 4742 C C . ASP C 1 72 ? 9.827 59.756 67.413 1.00 49.55 72 ASP C C 1
ATOM 4743 O O . ASP C 1 72 ? 9.165 58.734 67.356 1.00 39.48 72 ASP C O 1
ATOM 4748 N N . LYS C 1 73 ? 9.290 60.972 67.235 1.00 40.83 73 LYS C N 1
ATOM 4749 C CA . LYS C 1 73 ? 7.869 61.218 66.972 1.00 26.71 73 LYS C CA 1
ATOM 4750 C C . LYS C 1 73 ? 7.537 61.870 65.659 1.00 40.48 73 LYS C C 1
ATOM 4751 O O . LYS C 1 73 ? 6.457 62.431 65.503 1.00 33.75 73 LYS C O 1
ATOM 4757 N N . GLY C 1 74 ? 8.455 61.797 64.714 1.00 26.73 74 GLY C N 1
ATOM 4758 C CA . GLY C 1 74 ? 8.198 62.388 63.421 1.00 21.67 74 GLY C CA 1
ATOM 4759 C C . GLY C 1 74 ? 8.121 63.912 63.425 1.00 27.08 74 GLY C C 1
ATOM 4760 O O . GLY C 1 74 ? 8.401 64.582 64.420 1.00 36.90 74 GLY C O 1
ATOM 4761 N N . VAL C 1 75 ? 7.738 64.429 62.271 1.00 31.33 75 VAL C N 1
ATOM 4762 C CA . VAL C 1 75 ? 7.619 65.848 62.094 1.00 42.43 75 VAL C CA 1
ATOM 4763 C C . VAL C 1 75 ? 6.733 66.436 63.161 1.00 56.26 75 VAL C C 1
ATOM 4764 O O . VAL C 1 75 ? 7.101 67.415 63.807 1.00 42.23 75 VAL C O 1
ATOM 4768 N N . ALA C 1 76 ? 5.562 65.818 63.338 1.00 31.41 76 ALA C N 1
ATOM 4769 C CA . ALA C 1 76 ? 4.621 66.302 64.332 1.00 34.25 76 ALA C CA 1
ATOM 4770 C C . ALA C 1 76 ? 5.203 66.375 65.725 1.00 35.70 76 ALA C C 1
ATOM 4771 O O . ALA C 1 76 ? 4.867 67.238 66.549 1.00 29.05 76 ALA C O 1
ATOM 4773 N N . GLY C 1 77 ? 6.100 65.459 65.997 1.00 18.08 77 GLY C N 1
ATOM 4774 C CA . GLY C 1 77 ? 6.672 65.499 67.310 1.00 17.45 77 GLY C CA 1
ATOM 4775 C C . GLY C 1 77 ? 7.553 66.734 67.384 1.00 21.23 77 GLY C C 1
ATOM 4776 O O . GLY C 1 77 ? 7.664 67.397 68.429 1.00 28.00 77 GLY C O 1
ATOM 4777 N N . VAL C 1 78 ? 8.190 67.057 66.253 1.00 27.69 78 VAL C N 1
ATOM 4778 C CA . VAL C 1 78 ? 9.080 68.227 66.249 1.00 27.49 78 VAL C CA 1
ATOM 4779 C C . VAL C 1 78 ? 8.320 69.524 66.511 1.00 26.42 78 VAL C C 1
ATOM 4780 O O . VAL C 1 78 ? 8.621 70.348 67.370 1.00 25.62 78 VAL C O 1
ATOM 4784 N N . ARG C 1 79 ? 7.296 69.644 65.720 1.00 25.40 79 ARG C N 1
ATOM 4785 C CA . ARG C 1 79 ? 6.388 70.731 65.735 1.00 25.28 79 ARG C CA 1
ATOM 4786 C C . ARG C 1 79 ? 5.778 70.906 67.094 1.00 33.75 79 ARG C C 1
ATOM 4787 O O . ARG C 1 79 ? 5.692 71.998 67.634 1.00 27.71 79 ARG C O 1
ATOM 4795 N N . ASP C 1 80 ? 5.326 69.816 67.669 1.00 20.26 80 ASP C N 1
ATOM 4796 C CA . ASP C 1 80 ? 4.725 69.958 68.963 1.00 20.71 80 ASP C CA 1
ATOM 4797 C C . ASP C 1 80 ? 5.704 70.504 70.003 1.00 26.84 80 ASP C C 1
ATOM 4798 O O . ASP C 1 80 ? 5.348 71.316 70.875 1.00 20.61 80 ASP C O 1
ATOM 4803 N N . HIS C 1 81 ? 6.955 70.045 69.927 1.00 18.16 81 HIS C N 1
ATOM 4804 C CA . HIS C 1 81 ? 7.945 70.504 70.875 1.00 15.32 81 HIS C CA 1
ATOM 4805 C C . HIS C 1 81 ? 8.178 72.015 70.732 1.00 10.75 81 HIS C C 1
ATOM 4806 O O . HIS C 1 81 ? 8.236 72.778 71.686 1.00 17.67 81 HIS C O 1
ATOM 4813 N N . PHE C 1 82 ? 8.323 72.415 69.496 1.00 19.67 82 PHE C N 1
ATOM 4814 C CA . PHE C 1 82 ? 8.566 73.823 69.226 1.00 20.19 82 PHE C CA 1
ATOM 4815 C C . PHE C 1 82 ? 7.413 74.692 69.663 1.00 29.15 82 PHE C C 1
ATOM 4816 O O . PHE C 1 82 ? 7.638 75.832 70.039 1.00 21.23 82 PHE C O 1
ATOM 4824 N N . ARG C 1 83 ? 6.173 74.168 69.611 1.00 22.19 83 ARG C N 1
ATOM 4825 C CA . ARG C 1 83 ? 5.012 74.973 70.045 1.00 23.08 83 ARG C CA 1
ATOM 4826 C C . ARG C 1 83 ? 5.097 75.238 71.521 1.00 27.71 83 ARG C C 1
ATOM 4827 O O . ARG C 1 83 ? 4.783 76.339 71.990 1.00 19.29 83 ARG C O 1
ATOM 4835 N N . ILE C 1 84 ? 5.495 74.204 72.284 1.00 17.51 84 ILE C N 1
ATOM 4836 C CA . ILE C 1 84 ? 5.591 74.391 73.713 1.00 18.73 84 ILE C CA 1
ATOM 4837 C C . ILE C 1 84 ? 6.759 75.328 74.016 1.00 22.59 84 ILE C C 1
ATOM 4838 O O . ILE C 1 84 ? 6.667 76.287 74.824 1.00 22.06 84 ILE C O 1
ATOM 4843 N N . ALA C 1 85 ? 7.886 74.984 73.367 1.00 20.90 85 ALA C N 1
ATOM 4844 C CA . ALA C 1 85 ? 9.105 75.755 73.560 1.00 23.57 85 ALA C CA 1
ATOM 4845 C C . ALA C 1 85 ? 8.891 77.232 73.189 1.00 30.09 85 ALA C C 1
ATOM 4846 O O . ALA C 1 85 ? 9.254 78.141 73.951 1.00 20.67 85 ALA C O 1
ATOM 4848 N N . ALA C 1 86 ? 8.288 77.464 72.013 1.00 22.54 86 ALA C N 1
ATOM 4849 C CA . ALA C 1 86 ? 8.019 78.848 71.596 1.00 22.63 86 ALA C CA 1
ATOM 4850 C C . ALA C 1 86 ? 7.183 79.592 72.663 1.00 18.20 86 ALA C C 1
ATOM 4851 O O . ALA C 1 86 ? 7.409 80.772 73.012 1.00 21.11 86 ALA C O 1
ATOM 4853 N N . LEU C 1 87 ? 6.206 78.876 73.226 1.00 19.31 87 LEU C N 1
ATOM 4854 C CA . LEU C 1 87 ? 5.373 79.480 74.228 1.00 17.84 87 LEU C CA 1
ATOM 4855 C C . LEU C 1 87 ? 6.187 79.992 75.378 1.00 28.59 87 LEU C C 1
ATOM 4856 O O . LEU C 1 87 ? 6.079 81.149 75.793 1.00 21.95 87 LEU C O 1
ATOM 4861 N N . TRP C 1 88 ? 7.006 79.106 75.914 1.00 19.74 88 TRP C N 1
ATOM 4862 C CA . TRP C 1 88 ? 7.798 79.487 77.056 1.00 17.12 88 TRP C CA 1
ATOM 4863 C C . TRP C 1 88 ? 8.836 80.533 76.786 1.00 16.16 88 TRP C C 1
ATOM 4864 O O . TRP C 1 88 ? 9.037 81.419 77.626 1.00 23.78 88 TRP C O 1
ATOM 4875 N N . TRP C 1 89 ? 9.492 80.434 75.636 1.00 17.91 89 TRP C N 1
ATOM 4876 C CA . TRP C 1 89 ? 10.540 81.381 75.274 1.00 20.87 89 TRP C CA 1
ATOM 4877 C C . TRP C 1 89 ? 10.034 82.824 75.221 1.00 23.17 89 TRP C C 1
ATOM 4878 O O . TRP C 1 89 ? 10.673 83.751 75.675 1.00 19.24 89 TRP C O 1
ATOM 4889 N N . HIS C 1 90 ? 8.851 82.988 74.642 1.00 23.34 90 HIS C N 1
ATOM 4890 C CA . HIS C 1 90 ? 8.243 84.290 74.475 1.00 12.93 90 HIS C CA 1
ATOM 4891 C C . HIS C 1 90 ? 7.617 84.806 75.718 1.00 14.60 90 HIS C C 1
ATOM 4892 O O . HIS C 1 90 ? 7.621 86.001 75.979 1.00 20.32 90 HIS C O 1
ATOM 4899 N N . GLN C 1 91 ? 7.105 83.909 76.550 1.00 19.69 91 GLN C N 1
ATOM 4900 C CA . GLN C 1 91 ? 6.539 84.363 77.833 1.00 25.99 91 GLN C CA 1
ATOM 4901 C C . GLN C 1 91 ? 7.679 85.024 78.664 1.00 22.37 91 GLN C C 1
ATOM 4902 O O . GLN C 1 91 ? 7.514 86.041 79.378 1.00 18.99 91 GLN C O 1
ATOM 4908 N N . MET C 1 92 ? 8.872 84.408 78.548 1.00 19.49 92 MET C N 1
ATOM 4909 C CA . MET C 1 92 ? 10.064 84.869 79.208 1.00 17.69 92 MET C CA 1
ATOM 4910 C C . MET C 1 92 ? 10.617 86.164 78.540 1.00 17.00 92 MET C C 1
ATOM 4911 O O . MET C 1 92 ? 10.922 87.147 79.239 1.00 23.19 92 MET C O 1
ATOM 4916 N N . ILE C 1 93 ? 10.748 86.175 77.200 1.00 13.37 93 ILE C N 1
ATOM 4917 C CA . ILE C 1 93 ? 11.238 87.387 76.497 1.00 12.20 93 ILE C CA 1
ATOM 4918 C C . ILE C 1 93 ? 10.321 88.571 76.855 1.00 19.61 93 ILE C C 1
ATOM 4919 O O . ILE C 1 93 ? 10.748 89.673 77.224 1.00 21.38 93 ILE C O 1
ATOM 4924 N N . HIS C 1 94 ? 9.016 88.355 76.771 1.00 18.31 94 HIS C N 1
ATOM 4925 C CA . HIS C 1 94 ? 8.076 89.395 77.091 1.00 17.39 94 HIS C CA 1
ATOM 4926 C C . HIS C 1 94 ? 8.296 89.924 78.480 1.00 29.09 94 HIS C C 1
ATOM 4927 O O . HIS C 1 94 ? 8.231 91.137 78.718 1.00 20.70 94 HIS C O 1
ATOM 4934 N N . LYS C 1 95 ? 8.534 88.992 79.418 1.00 17.17 95 LYS C N 1
ATOM 4935 C CA . LYS C 1 95 ? 8.709 89.356 80.828 1.00 17.95 95 LYS C CA 1
ATOM 4936 C C . LYS C 1 95 ? 9.842 90.292 81.103 1.00 15.04 95 LYS C C 1
ATOM 4937 O O . LYS C 1 95 ? 9.751 91.235 81.907 1.00 18.52 95 LYS C O 1
ATOM 4943 N N . ILE C 1 96 ? 10.924 89.983 80.402 1.00 17.85 96 ILE C N 1
ATOM 4944 C CA . ILE C 1 96 ? 12.113 90.779 80.520 1.00 23.40 96 ILE C CA 1
ATOM 4945 C C . ILE C 1 96 ? 11.802 92.239 80.150 1.00 21.42 96 ILE C C 1
ATOM 4946 O O . ILE C 1 96 ? 12.183 93.186 80.825 1.00 21.49 96 ILE C O 1
ATOM 4951 N N . ILE C 1 97 ? 11.079 92.405 79.049 1.00 19.92 97 ILE C N 1
ATOM 4952 C CA . ILE C 1 97 ? 10.709 93.734 78.576 1.00 18.24 97 ILE C CA 1
ATOM 4953 C C . ILE C 1 97 ? 9.630 94.390 79.437 1.00 16.70 97 ILE C C 1
ATOM 4954 O O . ILE C 1 97 ? 9.611 95.600 79.665 1.00 20.67 97 ILE C O 1
ATOM 4959 N N . ARG C 1 98 ? 8.705 93.593 79.912 1.00 19.46 98 ARG C N 1
ATOM 4960 C CA . ARG C 1 98 ? 7.623 94.113 80.714 1.00 21.27 98 ARG C CA 1
ATOM 4961 C C . ARG C 1 98 ? 7.871 94.167 82.199 1.00 23.66 98 ARG C C 1
ATOM 4962 O O . ARG C 1 98 ? 7.180 94.927 82.873 1.00 24.70 98 ARG C O 1
ATOM 4970 N N . VAL C 1 99 ? 8.800 93.369 82.709 1.00 19.07 99 VAL C N 1
ATOM 4971 C CA . VAL C 1 99 ? 9.024 93.375 84.148 1.00 25.78 99 VAL C CA 1
ATOM 4972 C C . VAL C 1 99 ? 9.280 94.742 84.753 1.00 23.58 99 VAL C C 1
ATOM 4973 O O . VAL C 1 99 ? 10.034 95.550 84.206 1.00 21.23 99 VAL C O 1
ATOM 4977 N N . LYS C 1 100 ? 8.649 94.985 85.900 1.00 19.89 100 LYS C N 1
ATOM 4978 C CA . LYS C 1 100 ? 8.804 96.221 86.625 1.00 20.86 100 LYS C CA 1
ATOM 4979 C C . LYS C 1 100 ? 10.111 96.377 87.434 1.00 20.36 100 LYS C C 1
ATOM 4980 O O . LYS C 1 100 ? 10.107 96.760 88.586 1.00 24.04 100 LYS C O 1
ATOM 4986 N N . ARG C 1 101 ? 11.229 96.097 86.811 1.00 21.45 101 ARG C N 1
ATOM 4987 C CA . ARG C 1 101 ? 12.552 96.202 87.397 1.00 26.47 101 ARG C CA 1
ATOM 4988 C C . ARG C 1 101 ? 13.530 96.419 86.268 1.00 22.75 101 ARG C C 1
ATOM 4989 O O . ARG C 1 101 ? 13.296 95.994 85.145 1.00 22.35 101 ARG C O 1
ATOM 4997 N N . PRO C 1 102 ? 14.636 97.051 86.531 1.00 21.34 102 PRO C N 1
ATOM 4998 C CA . PRO C 1 102 ? 15.604 97.225 85.463 1.00 24.08 102 PRO C CA 1
ATOM 4999 C C . PRO C 1 102 ? 16.263 95.876 85.274 1.00 23.32 102 PRO C C 1
ATOM 5000 O O . PRO C 1 102 ? 16.484 95.164 86.243 1.00 20.20 102 PRO C O 1
ATOM 5004 N N . VAL C 1 103 ? 16.569 95.496 84.059 1.00 20.50 103 VAL C N 1
ATOM 5005 C CA . VAL C 1 103 ? 17.198 94.205 83.798 1.00 28.90 103 VAL C CA 1
ATOM 5006 C C . VAL C 1 103 ? 18.546 94.405 83.124 1.00 34.09 103 VAL C C 1
ATOM 5007 O O . VAL C 1 103 ? 18.617 95.004 82.042 1.00 25.78 103 VAL C O 1
ATOM 5011 N N . LEU C 1 104 ? 19.624 93.914 83.757 1.00 22.33 104 LEU C N 1
ATOM 5012 C CA . LEU C 1 104 ? 20.930 94.070 83.168 1.00 17.62 104 LEU C CA 1
ATOM 5013 C C . LEU C 1 104 ? 21.352 92.759 82.574 1.00 25.39 104 LEU C C 1
ATOM 5014 O O . LEU C 1 104 ? 21.277 91.711 83.230 1.00 31.14 104 LEU C O 1
ATOM 5019 N N . ALA C 1 105 ? 21.776 92.827 81.316 1.00 18.12 105 ALA C N 1
ATOM 5020 C CA . ALA C 1 105 ? 22.219 91.617 80.686 1.00 23.30 105 ALA C CA 1
ATOM 5021 C C . ALA C 1 105 ? 23.753 91.611 80.752 1.00 25.26 105 ALA C C 1
ATOM 5022 O O . ALA C 1 105 ? 24.409 92.418 80.106 1.00 23.23 105 ALA C O 1
ATOM 5024 N N . ALA C 1 106 ? 24.330 90.717 81.548 1.00 23.25 106 ALA C N 1
ATOM 5025 C CA . ALA C 1 106 ? 25.798 90.628 81.692 1.00 33.49 106 ALA C CA 1
ATOM 5026 C C . ALA C 1 106 ? 26.291 89.489 80.800 1.00 24.48 106 ALA C C 1
ATOM 5027 O O . ALA C 1 106 ? 26.351 88.312 81.184 1.00 26.43 106 ALA C O 1
ATOM 5029 N N . ILE C 1 107 ? 26.632 89.851 79.577 1.00 19.40 107 ILE C N 1
ATOM 5030 C CA . ILE C 1 107 ? 27.047 88.882 78.599 1.00 22.70 107 ILE C CA 1
ATOM 5031 C C . ILE C 1 107 ? 28.462 88.405 78.734 1.00 23.95 107 ILE C C 1
ATOM 5032 O O . ILE C 1 107 ? 29.393 88.943 78.163 1.00 21.01 107 ILE C O 1
ATOM 5037 N N . ASN C 1 108 ? 28.570 87.383 79.528 1.00 37.98 108 ASN C N 1
ATOM 5038 C CA . ASN C 1 108 ? 29.835 86.766 79.839 1.00 40.93 108 ASN C CA 1
ATOM 5039 C C . ASN C 1 108 ? 30.431 85.931 78.738 1.00 36.32 108 ASN C C 1
ATOM 5040 O O . ASN C 1 108 ? 31.509 85.381 78.923 1.00 38.79 108 ASN C O 1
ATOM 5045 N N . GLY C 1 109 ? 29.774 85.819 77.597 1.00 29.38 109 GLY C N 1
ATOM 5046 C CA . GLY C 1 109 ? 30.356 85.004 76.541 1.00 20.96 109 GLY C CA 1
ATOM 5047 C C . GLY C 1 109 ? 29.435 84.923 75.340 1.00 23.38 109 GLY C C 1
ATOM 5048 O O . GLY C 1 109 ? 28.674 85.815 75.152 1.00 25.71 109 GLY C O 1
ATOM 5049 N N . VAL C 1 110 ? 29.507 83.889 74.545 1.00 18.93 110 VAL C N 1
ATOM 5050 C CA . VAL C 1 110 ? 28.688 83.752 73.366 1.00 28.47 110 VAL C CA 1
ATOM 5051 C C . VAL C 1 110 ? 27.191 83.836 73.618 1.00 22.78 110 VAL C C 1
ATOM 5052 O O . VAL C 1 110 ? 26.674 83.275 74.570 1.00 24.61 110 VAL C O 1
ATOM 5056 N N . ALA C 1 111 ? 26.520 84.574 72.724 1.00 25.58 111 ALA C N 1
ATOM 5057 C CA . ALA C 1 111 ? 25.065 84.779 72.749 1.00 20.04 111 ALA C CA 1
ATOM 5058 C C . ALA C 1 111 ? 24.594 84.462 71.325 1.00 20.48 111 ALA C C 1
ATOM 5059 O O . ALA C 1 111 ? 24.908 85.166 70.326 1.00 21.42 111 ALA C O 1
ATOM 5061 N N . ALA C 1 112 ? 23.859 83.335 71.215 1.00 18.60 112 ALA C N 1
ATOM 5062 C CA . ALA C 1 112 ? 23.344 82.892 69.894 1.00 23.47 112 ALA C CA 1
ATOM 5063 C C . ALA C 1 112 ? 21.821 82.667 69.890 1.00 16.61 112 ALA C C 1
ATOM 5064 O O . ALA C 1 112 ? 21.266 82.244 70.945 1.00 19.95 112 ALA C O 1
ATOM 5066 N N . GLY C 1 113 ? 21.185 82.934 68.731 1.00 20.96 113 GLY C N 1
ATOM 5067 C CA . GLY C 1 113 ? 19.753 82.770 68.616 1.00 14.06 113 GLY C CA 1
ATOM 5068 C C . GLY C 1 113 ? 19.027 83.407 69.789 1.00 20.91 113 GLY C C 1
ATOM 5069 O O . GLY C 1 113 ? 19.207 84.578 70.099 1.00 18.28 113 GLY C O 1
ATOM 5070 N N . GLY C 1 114 ? 18.202 82.623 70.474 1.00 13.96 114 GLY C N 1
ATOM 5071 C CA . GLY C 1 114 ? 17.477 83.128 71.613 1.00 11.18 114 GLY C CA 1
ATOM 5072 C C . GLY C 1 114 ? 18.347 83.810 72.685 1.00 17.62 114 GLY C C 1
ATOM 5073 O O . GLY C 1 114 ? 17.853 84.651 73.490 1.00 19.37 114 GLY C O 1
ATOM 5074 N N . GLY C 1 115 ? 19.644 83.449 72.722 1.00 21.41 115 GLY C N 1
ATOM 5075 C CA . GLY C 1 115 ? 20.544 84.073 73.705 1.00 19.70 115 GLY C CA 1
ATOM 5076 C C . GLY C 1 115 ? 20.783 85.560 73.322 1.00 16.27 115 GLY C C 1
ATOM 5077 O O . GLY C 1 115 ? 20.866 86.456 74.190 1.00 24.44 115 GLY C O 1
ATOM 5078 N N . LEU C 1 116 ? 20.877 85.805 72.017 1.00 15.31 116 LEU C N 1
ATOM 5079 C CA . LEU C 1 116 ? 21.021 87.164 71.500 1.00 16.48 116 LEU C CA 1
ATOM 5080 C C . LEU C 1 116 ? 19.673 87.849 71.836 1.00 25.93 116 LEU C C 1
ATOM 5081 O O . LEU C 1 116 ? 19.580 88.982 72.341 1.00 20.01 116 LEU C O 1
ATOM 5086 N N . GLY C 1 117 ? 18.571 87.121 71.600 1.00 20.42 117 GLY C N 1
ATOM 5087 C CA . GLY C 1 117 ? 17.233 87.653 71.885 1.00 17.45 117 GLY C CA 1
ATOM 5088 C C . GLY C 1 117 ? 17.155 88.187 73.309 1.00 18.99 117 GLY C C 1
ATOM 5089 O O . GLY C 1 117 ? 16.616 89.272 73.614 1.00 18.04 117 GLY C O 1
ATOM 5090 N N . ILE C 1 118 ? 17.705 87.391 74.219 1.00 14.79 118 ILE C N 1
ATOM 5091 C CA . ILE C 1 118 ? 17.702 87.750 75.618 1.00 14.55 118 ILE C CA 1
ATOM 5092 C C . ILE C 1 118 ? 18.490 88.989 75.821 1.00 15.33 118 ILE C C 1
ATOM 5093 O O . ILE C 1 118 ? 18.084 89.893 76.591 1.00 20.29 118 ILE C O 1
ATOM 5098 N N . SER C 1 119 ? 19.614 88.994 75.112 1.00 17.20 119 SER C N 1
ATOM 5099 C CA . SER C 1 119 ? 20.498 90.154 75.195 1.00 14.81 119 SER C CA 1
ATOM 5100 C C . SER C 1 119 ? 19.790 91.433 74.727 1.00 20.71 119 SER C C 1
ATOM 5101 O O . SER C 1 119 ? 19.930 92.480 75.342 1.00 21.37 119 SER C O 1
ATOM 5105 N N . LEU C 1 120 ? 19.052 91.329 73.639 1.00 17.92 120 LEU C N 1
ATOM 5106 C CA . LEU C 1 120 ? 18.339 92.487 73.094 1.00 13.69 120 LEU C CA 1
ATOM 5107 C C . LEU C 1 120 ? 17.149 92.930 73.926 1.00 20.57 120 LEU C C 1
ATOM 5108 O O . LEU C 1 120 ? 16.790 94.101 73.955 1.00 20.59 120 LEU C O 1
ATOM 5113 N N . ALA C 1 121 ? 16.515 91.994 74.612 1.00 16.70 121 ALA C N 1
ATOM 5114 C CA . ALA C 1 121 ? 15.371 92.340 75.390 1.00 15.38 121 ALA C CA 1
ATOM 5115 C C . ALA C 1 121 ? 15.669 93.069 76.663 1.00 25.90 121 ALA C C 1
ATOM 5116 O O . ALA C 1 121 ? 14.824 93.819 77.180 1.00 19.51 121 ALA C O 1
ATOM 5118 N N . SER C 1 122 ? 16.868 92.850 77.190 1.00 16.50 122 SER C N 1
ATOM 5119 C CA . SER C 1 122 ? 17.229 93.504 78.438 1.00 14.81 122 SER C CA 1
ATOM 5120 C C . SER C 1 122 ? 17.328 95.011 78.324 1.00 17.42 122 SER C C 1
ATOM 5121 O O . SER C 1 122 ? 17.549 95.490 77.235 1.00 20.27 122 SER C O 1
ATOM 5124 N N . ASP C 1 123 ? 17.180 95.699 79.463 1.00 18.42 123 ASP C N 1
ATOM 5125 C CA . ASP C 1 123 ? 17.253 97.155 79.576 1.00 13.07 123 ASP C CA 1
ATOM 5126 C C . ASP C 1 123 ? 18.640 97.709 79.343 1.00 26.62 123 ASP C C 1
ATOM 5127 O O . ASP C 1 123 ? 18.790 98.764 78.738 1.00 23.41 123 ASP C O 1
ATOM 5132 N N . MET C 1 124 ? 19.673 97.016 79.835 1.00 27.45 124 MET C N 1
ATOM 5133 C CA . MET C 1 124 ? 21.053 97.462 79.653 1.00 20.56 124 MET C CA 1
ATOM 5134 C C . MET C 1 124 ? 21.876 96.239 79.377 1.00 29.08 124 MET C C 1
ATOM 5135 O O . MET C 1 124 ? 21.531 95.132 79.815 1.00 25.22 124 MET C O 1
ATOM 5140 N N . ALA C 1 125 ? 22.947 96.440 78.656 1.00 19.29 125 ALA C N 1
ATOM 5141 C CA . ALA C 1 125 ? 23.797 95.322 78.356 1.00 21.64 125 ALA C CA 1
ATOM 5142 C C . ALA C 1 125 ? 25.268 95.686 78.265 1.00 30.05 125 ALA C C 1
ATOM 5143 O O . ALA C 1 125 ? 25.641 96.687 77.653 1.00 20.75 125 ALA C O 1
ATOM 5145 N N . ILE C 1 126 ? 26.076 94.820 78.891 1.00 28.27 126 ILE C N 1
ATOM 5146 C CA . ILE C 1 126 ? 27.511 94.922 78.898 1.00 22.50 126 ILE C CA 1
ATOM 5147 C C . ILE C 1 126 ? 28.050 93.527 78.670 1.00 26.91 126 ILE C C 1
ATOM 5148 O O . ILE C 1 126 ? 27.394 92.538 79.002 1.00 23.74 126 ILE C O 1
ATOM 5153 N N . CYS C 1 127 ? 29.226 93.441 78.082 1.00 19.40 127 CYS C N 1
ATOM 5154 C CA . CYS C 1 127 ? 29.808 92.148 77.833 1.00 19.93 127 CYS C CA 1
ATOM 5155 C C . CYS C 1 127 ? 31.309 92.084 78.122 1.00 41.73 127 CYS C C 1
ATOM 5156 O O . CYS C 1 127 ? 32.019 93.092 78.202 1.00 19.90 127 CYS C O 1
ATOM 5159 N N . ALA C 1 128 ? 31.789 90.853 78.239 1.00 26.76 128 ALA C N 1
ATOM 5160 C CA . ALA C 1 128 ? 33.206 90.580 78.437 1.00 24.78 128 ALA C CA 1
ATOM 5161 C C . ALA C 1 128 ? 33.853 90.621 77.064 1.00 23.59 128 ALA C C 1
ATOM 5162 O O . ALA C 1 128 ? 33.234 90.335 76.029 1.00 23.50 128 ALA C O 1
ATOM 5164 N N . ASP C 1 129 ? 35.128 90.972 77.043 1.00 26.73 129 ASP C N 1
ATOM 5165 C CA . ASP C 1 129 ? 35.846 91.042 75.802 1.00 16.04 129 ASP C CA 1
ATOM 5166 C C . ASP C 1 129 ? 35.895 89.733 75.037 1.00 19.99 129 ASP C C 1
ATOM 5167 O O . ASP C 1 129 ? 36.255 89.703 73.839 1.00 24.12 129 ASP C O 1
ATOM 5172 N N . SER C 1 130 ? 35.546 88.638 75.725 1.00 26.08 130 SER C N 1
ATOM 5173 C CA . SER C 1 130 ? 35.544 87.306 75.106 1.00 31.98 130 SER C CA 1
ATOM 5174 C C . SER C 1 130 ? 34.153 86.932 74.565 1.00 33.14 130 SER C C 1
ATOM 5175 O O . SER C 1 130 ? 33.941 85.807 74.070 1.00 23.92 130 SER C O 1
ATOM 5178 N N . ALA C 1 131 ? 33.187 87.869 74.680 1.00 31.60 131 ALA C N 1
ATOM 5179 C CA . ALA C 1 131 ? 31.830 87.571 74.190 1.00 29.02 131 ALA C CA 1
ATOM 5180 C C . ALA C 1 131 ? 31.739 87.707 72.656 1.00 19.41 131 ALA C C 1
ATOM 5181 O O . ALA C 1 131 ? 32.639 88.206 71.986 1.00 20.90 131 ALA C O 1
ATOM 5183 N N . LYS C 1 132 ? 30.617 87.250 72.085 1.00 21.91 132 LYS C N 1
ATOM 5184 C CA . LYS C 1 132 ? 30.327 87.322 70.668 1.00 20.43 132 LYS C CA 1
ATOM 5185 C C . LYS C 1 132 ? 28.830 87.045 70.521 1.00 18.00 132 LYS C C 1
ATOM 5186 O O . LYS C 1 132 ? 28.206 86.419 71.392 1.00 16.79 132 LYS C O 1
ATOM 5192 N N . PHE C 1 133 ? 28.316 87.549 69.423 1.00 24.08 133 PHE C N 1
ATOM 5193 C CA . PHE C 1 133 ? 26.913 87.446 69.098 1.00 19.12 133 PHE C CA 1
ATOM 5194 C C . PHE C 1 133 ? 26.721 86.960 67.716 1.00 10.69 133 PHE C C 1
ATOM 5195 O O . PHE C 1 133 ? 27.378 87.403 66.776 1.00 18.29 133 PHE C O 1
ATOM 5203 N N . VAL C 1 134 ? 25.751 86.021 67.566 1.00 15.65 134 VAL C N 1
ATOM 5204 C CA . VAL C 1 134 ? 25.478 85.497 66.253 1.00 13.77 134 VAL C CA 1
ATOM 5205 C C . VAL C 1 134 ? 23.987 85.112 66.221 1.00 12.83 134 VAL C C 1
ATOM 5206 O O . VAL C 1 134 ? 23.440 84.608 67.250 1.00 19.28 134 VAL C O 1
ATOM 5210 N N . CYS C 1 135 ? 23.354 85.367 65.080 1.00 17.96 135 CYS C N 1
ATOM 5211 C CA . CYS C 1 135 ? 21.929 85.049 64.958 1.00 15.73 135 CYS C CA 1
ATOM 5212 C C . CYS C 1 135 ? 21.615 83.551 65.076 1.00 18.82 135 CYS C C 1
ATOM 5213 O O . CYS C 1 135 ? 20.757 83.138 65.890 1.00 15.37 135 CYS C O 1
ATOM 5216 N N . ALA C 1 136 ? 22.332 82.789 64.238 1.00 18.03 136 ALA C N 1
ATOM 5217 C CA . ALA C 1 136 ? 22.238 81.332 64.168 1.00 19.00 136 ALA C CA 1
ATOM 5218 C C . ALA C 1 136 ? 21.007 80.802 63.439 1.00 16.40 136 ALA C C 1
ATOM 5219 O O . ALA C 1 136 ? 21.090 79.830 62.682 1.00 15.83 136 ALA C O 1
ATOM 5221 N N . TRP C 1 137 ? 19.849 81.451 63.641 1.00 17.79 137 TRP C N 1
ATOM 5222 C CA . TRP C 1 137 ? 18.617 81.038 62.987 1.00 16.39 137 TRP C CA 1
ATOM 5223 C C . TRP C 1 137 ? 18.770 80.560 61.540 1.00 13.82 137 TRP C C 1
ATOM 5224 O O . TRP C 1 137 ? 18.273 79.473 61.149 1.00 13.64 137 TRP C O 1
ATOM 5235 N N . HIS C 1 138 ? 19.435 81.386 60.688 1.00 15.86 138 HIS C N 1
ATOM 5236 C CA . HIS C 1 138 ? 19.570 81.025 59.289 1.00 8.39 138 HIS C CA 1
ATOM 5237 C C . HIS C 1 138 ? 20.394 79.783 58.935 1.00 18.67 138 HIS C C 1
ATOM 5238 O O . HIS C 1 138 ? 20.230 79.247 57.852 1.00 16.52 138 HIS C O 1
ATOM 5245 N N . THR C 1 139 ? 21.244 79.345 59.857 1.00 17.11 139 THR C N 1
ATOM 5246 C CA . THR C 1 139 ? 22.064 78.161 59.657 1.00 17.29 139 THR C CA 1
ATOM 5247 C C . THR C 1 139 ? 21.362 76.951 60.289 1.00 10.52 139 THR C C 1
ATOM 5248 O O . THR C 1 139 ? 21.286 75.887 59.681 1.00 18.33 139 THR C O 1
ATOM 5252 N N . ILE C 1 140 ? 20.850 77.135 61.500 1.00 14.58 140 ILE C N 1
ATOM 5253 C CA . ILE C 1 140 ? 20.131 76.059 62.137 1.00 12.85 140 ILE C CA 1
ATOM 5254 C C . ILE C 1 140 ? 18.821 75.703 61.359 1.00 20.95 140 ILE C C 1
ATOM 5255 O O . ILE C 1 140 ? 18.170 74.664 61.523 1.00 18.10 140 ILE C O 1
ATOM 5260 N N . GLY C 1 141 ? 18.414 76.580 60.453 1.00 20.33 141 GLY C N 1
ATOM 5261 C CA . GLY C 1 141 ? 17.202 76.363 59.630 1.00 17.70 141 GLY C CA 1
ATOM 5262 C C . GLY C 1 141 ? 15.840 76.745 60.269 1.00 24.46 141 GLY C C 1
ATOM 5263 O O . GLY C 1 141 ? 14.806 76.255 59.832 1.00 15.39 141 GLY C O 1
ATOM 5264 N N . ILE C 1 142 ? 15.846 77.628 61.277 1.00 19.18 142 ILE C N 1
ATOM 5265 C CA . ILE C 1 142 ? 14.638 78.083 61.984 1.00 15.79 142 ILE C CA 1
ATOM 5266 C C . ILE C 1 142 ? 14.299 79.577 61.730 1.00 20.93 142 ILE C C 1
ATOM 5267 O O . ILE C 1 142 ? 15.198 80.435 61.751 1.00 19.29 142 ILE C O 1
ATOM 5272 N N . GLY C 1 143 ? 12.985 79.891 61.505 1.00 16.18 143 GLY C N 1
ATOM 5273 C CA . GLY C 1 143 ? 12.546 81.300 61.295 1.00 11.37 143 GLY C CA 1
ATOM 5274 C C . GLY C 1 143 ? 12.906 82.123 62.550 1.00 14.32 143 GLY C C 1
ATOM 5275 O O . GLY C 1 143 ? 12.731 81.639 63.669 1.00 15.88 143 GLY C O 1
ATOM 5276 N N . ASN C 1 144 ? 13.426 83.378 62.392 1.00 12.90 144 ASN C N 1
ATOM 5277 C CA . ASN C 1 144 ? 13.819 84.153 63.541 1.00 13.03 144 ASN C CA 1
ATOM 5278 C C . ASN C 1 144 ? 12.719 84.532 64.532 1.00 19.41 144 ASN C C 1
ATOM 5279 O O . ASN C 1 144 ? 11.586 84.847 64.144 1.00 19.45 144 ASN C O 1
ATOM 5284 N N . ASP C 1 145 ? 13.100 84.518 65.822 1.00 13.67 145 ASP C N 1
ATOM 5285 C CA . ASP C 1 145 ? 12.165 84.856 66.845 1.00 15.31 145 ASP C CA 1
ATOM 5286 C C . ASP C 1 145 ? 12.765 85.487 68.070 1.00 13.29 145 ASP C C 1
ATOM 5287 O O . ASP C 1 145 ? 13.705 86.269 67.956 1.00 14.97 145 ASP C O 1
ATOM 5292 N N . THR C 1 146 ? 12.175 85.186 69.228 1.00 12.64 146 THR C N 1
ATOM 5293 C CA . THR C 1 146 ? 12.604 85.732 70.498 1.00 14.79 146 THR C CA 1
ATOM 5294 C C . THR C 1 146 ? 12.594 87.249 70.454 1.00 20.97 146 THR C C 1
ATOM 5295 O O . THR C 1 146 ? 13.452 87.904 71.043 1.00 15.59 146 THR C O 1
ATOM 5299 N N . ALA C 1 147 ? 11.568 87.800 69.752 1.00 14.05 147 ALA C N 1
ATOM 5300 C CA . ALA C 1 147 ? 11.395 89.239 69.641 1.00 10.00 147 ALA C CA 1
ATOM 5301 C C . ALA C 1 147 ? 12.504 89.932 68.865 1.00 16.12 147 ALA C C 1
ATOM 5302 O O . ALA C 1 147 ? 12.733 91.128 68.967 1.00 15.57 147 ALA C O 1
ATOM 5304 N N . THR C 1 148 ? 13.205 89.187 68.046 1.00 15.48 148 THR C N 1
ATOM 5305 C CA . THR C 1 148 ? 14.235 89.854 67.302 1.00 12.07 148 THR C CA 1
ATOM 5306 C C . THR C 1 148 ? 13.640 90.818 66.280 1.00 14.84 148 THR C C 1
ATOM 5307 O O . THR C 1 148 ? 14.283 91.780 65.867 1.00 15.39 148 THR C O 1
ATOM 5311 N N . SER C 1 149 ? 12.411 90.570 65.873 1.00 9.97 149 SER C N 1
ATOM 5312 C CA . SER C 1 149 ? 11.756 91.442 64.887 1.00 9.14 149 SER C CA 1
ATOM 5313 C C . SER C 1 149 ? 11.224 92.710 65.565 1.00 14.02 149 SER C C 1
ATOM 5314 O O . SER C 1 149 ? 10.735 93.648 64.925 1.00 15.56 149 SER C O 1
ATOM 5317 N N . TYR C 1 150 ? 11.374 92.729 66.883 1.00 10.59 150 TYR C N 1
ATOM 5318 C CA . TYR C 1 150 ? 10.992 93.865 67.696 1.00 10.52 150 TYR C CA 1
ATOM 5319 C C . TYR C 1 150 ? 12.221 94.639 68.159 1.00 23.87 150 TYR C C 1
ATOM 5320 O O . TYR C 1 150 ? 12.469 95.792 67.836 1.00 13.16 150 TYR C O 1
ATOM 5329 N N . SER C 1 151 ? 13.044 93.985 68.934 1.00 17.01 151 SER C N 1
ATOM 5330 C CA . SER C 1 151 ? 14.202 94.632 69.516 1.00 10.72 151 SER C CA 1
ATOM 5331 C C . SER C 1 151 ? 15.464 94.921 68.696 1.00 11.58 151 SER C C 1
ATOM 5332 O O . SER C 1 151 ? 16.152 95.916 68.971 1.00 16.69 151 SER C O 1
ATOM 5335 N N . LEU C 1 152 ? 15.839 94.095 67.729 1.00 14.12 152 LEU C N 1
ATOM 5336 C CA . LEU C 1 152 ? 17.078 94.347 67.020 1.00 15.35 152 LEU C CA 1
ATOM 5337 C C . LEU C 1 152 ? 17.238 95.695 66.320 1.00 16.12 152 LEU C C 1
ATOM 5338 O O . LEU C 1 152 ? 18.188 96.436 66.519 1.00 16.56 152 LEU C O 1
ATOM 5343 N N . ALA C 1 153 ? 16.277 96.008 65.448 1.00 12.59 153 ALA C N 1
ATOM 5344 C CA . ALA C 1 153 ? 16.290 97.262 64.712 1.00 16.62 153 ALA C CA 1
ATOM 5345 C C . ALA C 1 153 ? 16.070 98.423 65.662 1.00 12.52 153 ALA C C 1
ATOM 5346 O O . ALA C 1 153 ? 16.507 99.515 65.394 1.00 18.01 153 ALA C O 1
ATOM 5348 N N . ARG C 1 154 ? 15.383 98.213 66.763 1.00 9.31 154 ARG C N 1
ATOM 5349 C CA . ARG C 1 154 ? 15.155 99.297 67.707 1.00 12.09 154 ARG C CA 1
ATOM 5350 C C . ARG C 1 154 ? 16.465 99.700 68.306 1.00 20.20 154 ARG C C 1
ATOM 5351 O O . ARG C 1 154 ? 16.679 100.840 68.714 1.00 17.31 154 ARG C O 1
ATOM 5359 N N . ILE C 1 155 ? 17.353 98.727 68.379 1.00 14.78 155 ILE C N 1
ATOM 5360 C CA . ILE C 1 155 ? 18.657 99.033 68.957 1.00 17.62 155 ILE C CA 1
ATOM 5361 C C . ILE C 1 155 ? 19.686 99.432 67.923 1.00 21.22 155 ILE C C 1
ATOM 5362 O O . ILE C 1 155 ? 20.351 100.431 68.103 1.00 23.31 155 ILE C O 1
ATOM 5367 N N . VAL C 1 156 ? 19.807 98.676 66.838 1.00 13.71 156 VAL C N 1
ATOM 5368 C CA . VAL C 1 156 ? 20.811 98.947 65.812 1.00 14.94 156 VAL C CA 1
ATOM 5369 C C . VAL C 1 156 ? 20.389 99.511 64.470 1.00 20.48 156 VAL C C 1
ATOM 5370 O O . VAL C 1 156 ? 21.239 99.693 63.551 1.00 18.29 156 VAL C O 1
ATOM 5374 N N . GLY C 1 157 ? 19.097 99.780 64.314 1.00 20.71 157 GLY C N 1
ATOM 5375 C CA . GLY C 1 157 ? 18.601 100.319 63.052 1.00 14.21 157 GLY C CA 1
ATOM 5376 C C . GLY C 1 157 ? 18.281 99.187 62.087 1.00 13.72 157 GLY C C 1
ATOM 5377 O O . GLY C 1 157 ? 18.786 98.062 62.221 1.00 16.67 157 GLY C O 1
ATOM 5378 N N . MET C 1 158 ? 17.432 99.457 61.099 1.00 12.69 158 MET C N 1
ATOM 5379 C CA . MET C 1 158 ? 17.033 98.414 60.169 1.00 16.67 158 MET C CA 1
ATOM 5380 C C . MET C 1 158 ? 18.094 97.765 59.312 1.00 17.77 158 MET C C 1
ATOM 5381 O O . MET C 1 158 ? 18.038 96.560 59.086 1.00 14.87 158 MET C O 1
ATOM 5386 N N . ARG C 1 159 ? 19.006 98.556 58.800 1.00 12.36 159 ARG C N 1
ATOM 5387 C CA . ARG C 1 159 ? 20.026 97.993 57.927 1.00 15.32 159 ARG C CA 1
ATOM 5388 C C . ARG C 1 159 ? 20.933 96.945 58.597 1.00 13.45 159 ARG C C 1
ATOM 5389 O O . ARG C 1 159 ? 21.146 95.861 58.029 1.00 14.08 159 ARG C O 1
ATOM 5397 N N . ARG C 1 160 ? 21.442 97.295 59.795 1.00 13.06 160 ARG C N 1
ATOM 5398 C CA . ARG C 1 160 ? 22.324 96.433 60.557 1.00 10.92 160 ARG C CA 1
ATOM 5399 C C . ARG C 1 160 ? 21.602 95.215 61.056 1.00 23.51 160 ARG C C 1
ATOM 5400 O O . ARG C 1 160 ? 22.171 94.118 61.135 1.00 16.94 160 ARG C O 1
ATOM 5408 N N . ALA C 1 161 ? 20.330 95.409 61.396 1.00 14.96 161 ALA C N 1
ATOM 5409 C CA . ALA C 1 161 ? 19.518 94.280 61.881 1.00 12.57 161 ALA C CA 1
ATOM 5410 C C . ALA C 1 161 ? 19.349 93.254 60.752 1.00 12.80 161 ALA C C 1
ATOM 5411 O O . ALA C 1 161 ? 19.557 92.058 60.914 1.00 15.73 161 ALA C O 1
ATOM 5413 N N . MET C 1 162 ? 18.961 93.749 59.589 1.00 8.64 162 MET C N 1
ATOM 5414 C CA . MET C 1 162 ? 18.797 92.892 58.502 1.00 10.33 162 MET C CA 1
ATOM 5415 C C . MET C 1 162 ? 20.103 92.181 58.122 1.00 24.81 162 MET C C 1
ATOM 5416 O O . MET C 1 162 ? 20.126 90.988 57.800 1.00 12.21 162 MET C O 1
ATOM 5421 N N . GLU C 1 163 ? 21.209 92.908 58.103 1.00 14.13 163 GLU C N 1
ATOM 5422 C CA . GLU C 1 163 ? 22.489 92.332 57.709 1.00 11.56 163 GLU C CA 1
ATOM 5423 C C . GLU C 1 163 ? 22.911 91.164 58.563 1.00 12.19 163 GLU C C 1
ATOM 5424 O O . GLU C 1 163 ? 23.291 90.084 58.080 1.00 18.12 163 GLU C O 1
ATOM 5430 N N . LEU C 1 164 ? 22.857 91.424 59.843 1.00 12.89 164 LEU C N 1
ATOM 5431 C CA . LEU C 1 164 ? 23.248 90.473 60.825 1.00 9.35 164 LEU C CA 1
ATOM 5432 C C . LEU C 1 164 ? 22.475 89.157 60.691 1.00 23.38 164 LEU C C 1
ATOM 5433 O O . LEU C 1 164 ? 23.014 88.054 60.726 1.00 18.37 164 LEU C O 1
ATOM 5438 N N . MET C 1 165 ? 21.179 89.276 60.525 1.00 15.81 165 MET C N 1
ATOM 5439 C CA . MET C 1 165 ? 20.328 88.117 60.384 1.00 14.76 165 MET C CA 1
ATOM 5440 C C . MET C 1 165 ? 20.573 87.359 59.073 1.00 14.76 165 MET C C 1
ATOM 5441 O O . MET C 1 165 ? 20.689 86.132 59.015 1.00 18.32 165 MET C O 1
ATOM 5446 N N . LEU C 1 166 ? 20.627 88.100 58.016 1.00 10.91 166 LEU C N 1
ATOM 5447 C CA . LEU C 1 166 ? 20.803 87.477 56.765 1.00 10.22 166 LEU C CA 1
ATOM 5448 C C . LEU C 1 166 ? 22.180 86.857 56.563 1.00 25.57 166 LEU C C 1
ATOM 5449 O O . LEU C 1 166 ? 22.259 85.772 56.003 1.00 18.73 166 LEU C O 1
ATOM 5454 N N . THR C 1 167 ? 23.263 87.526 56.968 1.00 17.77 167 THR C N 1
ATOM 5455 C CA . THR C 1 167 ? 24.598 86.939 56.751 1.00 18.62 167 THR C CA 1
ATOM 5456 C C . THR C 1 167 ? 24.964 85.806 57.736 1.00 14.69 167 THR C C 1
ATOM 5457 O O . THR C 1 167 ? 25.766 84.916 57.424 1.00 18.87 167 THR C O 1
ATOM 5461 N N . ASN C 1 168 ? 24.389 85.864 58.942 1.00 14.99 168 ASN C N 1
ATOM 5462 C CA . ASN C 1 168 ? 24.655 84.939 60.033 1.00 22.84 168 ASN C CA 1
ATOM 5463 C C . ASN C 1 168 ? 26.093 85.184 60.507 1.00 26.63 168 ASN C C 1
ATOM 5464 O O . ASN C 1 168 ? 26.835 84.302 60.948 1.00 17.76 168 ASN C O 1
ATOM 5469 N N . ARG C 1 169 ? 26.473 86.430 60.385 1.00 22.16 169 ARG C N 1
ATOM 5470 C CA . ARG C 1 169 ? 27.806 86.888 60.761 1.00 20.46 169 ARG C CA 1
ATOM 5471 C C . ARG C 1 169 ? 27.920 86.966 62.250 1.00 21.37 169 ARG C C 1
ATOM 5472 O O . ARG C 1 169 ? 26.948 87.245 62.920 1.00 17.61 169 ARG C O 1
ATOM 5480 N N . THR C 1 170 ? 29.124 86.721 62.792 1.00 16.06 170 THR C N 1
ATOM 5481 C CA . THR C 1 170 ? 29.319 86.824 64.221 1.00 20.73 170 THR C CA 1
ATOM 5482 C C . THR C 1 170 ? 29.796 88.245 64.498 1.00 30.47 170 THR C C 1
ATOM 5483 O O . THR C 1 170 ? 30.608 88.778 63.738 1.00 20.87 170 THR C O 1
ATOM 5487 N N . LEU C 1 171 ? 29.286 88.813 65.583 1.00 19.82 171 LEU C N 1
ATOM 5488 C CA . LEU C 1 171 ? 29.629 90.143 65.966 1.00 21.61 171 LEU C CA 1
ATOM 5489 C C . LEU C 1 171 ? 30.464 90.063 67.218 1.00 24.35 171 LEU C C 1
ATOM 5490 O O . LEU C 1 171 ? 30.021 89.485 68.207 1.00 21.17 171 LEU C O 1
ATOM 5495 N N . TYR C 1 172 ? 31.657 90.667 67.139 1.00 21.54 172 TYR C N 1
ATOM 5496 C CA . TYR C 1 172 ? 32.574 90.730 68.238 1.00 20.83 172 TYR C CA 1
ATOM 5497 C C . TYR C 1 172 ? 32.362 91.994 68.997 1.00 27.50 172 TYR C C 1
ATOM 5498 O O . TYR C 1 172 ? 31.749 92.932 68.507 1.00 24.52 172 TYR C O 1
ATOM 5507 N N . PRO C 1 173 ? 32.856 92.013 70.210 1.00 25.15 173 PRO C N 1
ATOM 5508 C CA . PRO C 1 173 ? 32.625 93.139 71.060 1.00 26.33 173 PRO C CA 1
ATOM 5509 C C . PRO C 1 173 ? 32.853 94.554 70.597 1.00 28.30 173 PRO C C 1
ATOM 5510 O O . PRO C 1 173 ? 32.033 95.411 70.949 1.00 25.10 173 PRO C O 1
ATOM 5514 N N . GLU C 1 174 ? 33.942 94.796 69.861 1.00 23.80 174 GLU C N 1
ATOM 5515 C CA . GLU C 1 174 ? 34.230 96.131 69.413 1.00 19.96 174 GLU C CA 1
ATOM 5516 C C . GLU C 1 174 ? 33.062 96.637 68.555 1.00 22.52 174 GLU C C 1
ATOM 5517 O O . GLU C 1 174 ? 32.575 97.751 68.768 1.00 24.56 174 GLU C O 1
ATOM 5523 N N . GLU C 1 175 ? 32.627 95.797 67.606 1.00 18.74 175 GLU C N 1
ATOM 5524 C CA . GLU C 1 175 ? 31.528 96.145 66.679 1.00 14.91 175 GLU C CA 1
ATOM 5525 C C . GLU C 1 175 ? 30.199 96.279 67.379 1.00 26.11 175 GLU C C 1
ATOM 5526 O O . GLU C 1 175 ? 29.426 97.204 67.113 1.00 25.73 175 GLU C O 1
ATOM 5532 N N . ALA C 1 176 ? 29.959 95.347 68.304 1.00 23.53 176 ALA C N 1
ATOM 5533 C CA . ALA C 1 176 ? 28.743 95.338 69.077 1.00 20.09 176 ALA C CA 1
ATOM 5534 C C . ALA C 1 176 ? 28.595 96.657 69.809 1.00 24.56 176 ALA C C 1
ATOM 5535 O O . ALA C 1 176 ? 27.515 97.202 69.963 1.00 18.42 176 ALA C O 1
ATOM 5537 N N . LYS C 1 177 ? 29.706 97.169 70.307 1.00 18.70 177 LYS C N 1
ATOM 5538 C CA . LYS C 1 177 ? 29.669 98.406 71.062 1.00 23.81 177 LYS C CA 1
ATOM 5539 C C . LYS C 1 177 ? 29.410 99.569 70.122 1.00 19.23 177 LYS C C 1
ATOM 5540 O O . LYS C 1 177 ? 28.664 100.516 70.443 1.00 26.03 177 LYS C O 1
ATOM 5546 N N . ASP C 1 178 ? 30.055 99.461 68.973 1.00 16.84 178 ASP C N 1
ATOM 5547 C CA . ASP C 1 178 ? 29.915 100.490 67.997 1.00 18.42 178 ASP C CA 1
ATOM 5548 C C . ASP C 1 178 ? 28.483 100.600 67.558 1.00 28.12 178 ASP C C 1
ATOM 5549 O O . ASP C 1 178 ? 27.993 101.709 67.338 1.00 20.11 178 ASP C O 1
ATOM 5554 N N . TRP C 1 179 ? 27.856 99.424 67.410 1.00 19.51 179 TRP C N 1
ATOM 5555 C CA . TRP C 1 179 ? 26.480 99.303 66.948 1.00 17.49 179 TRP C CA 1
ATOM 5556 C C . TRP C 1 179 ? 25.448 99.697 67.974 1.00 39.41 179 TRP C C 1
ATOM 5557 O O . TRP C 1 179 ? 24.342 99.985 67.577 1.00 25.04 179 TRP C O 1
ATOM 5568 N N . GLY C 1 180 ? 25.804 99.695 69.268 1.00 20.81 180 GLY C N 1
ATOM 5569 C CA . GLY C 1 180 ? 24.903 100.036 70.352 1.00 16.50 180 GLY C CA 1
ATOM 5570 C C . GLY C 1 180 ? 24.318 98.795 71.012 1.00 19.59 180 GLY C C 1
ATOM 5571 O O . GLY C 1 180 ? 23.488 98.833 71.924 1.00 25.44 180 GLY C O 1
ATOM 5572 N N . LEU C 1 181 ? 24.771 97.654 70.543 1.00 19.34 181 LEU C N 1
ATOM 5573 C CA . LEU C 1 181 ? 24.323 96.379 71.077 1.00 17.52 181 LEU C CA 1
ATOM 5574 C C . LEU C 1 181 ? 24.688 96.161 72.547 1.00 22.05 181 LEU C C 1
ATOM 5575 O O . LEU C 1 181 ? 23.958 95.513 73.330 1.00 22.25 181 LEU C O 1
ATOM 5580 N N . VAL C 1 182 ? 25.845 96.731 72.942 1.00 23.67 182 VAL C N 1
ATOM 5581 C CA . VAL C 1 182 ? 26.316 96.694 74.327 1.00 17.64 182 VAL C CA 1
ATOM 5582 C C . VAL C 1 182 ? 26.844 98.086 74.582 1.00 18.94 182 VAL C C 1
ATOM 5583 O O . VAL C 1 182 ? 27.287 98.751 73.645 1.00 21.94 182 VAL C O 1
ATOM 5587 N N . SER C 1 183 ? 26.752 98.519 75.823 1.00 19.65 183 SER C N 1
ATOM 5588 C CA . SER C 1 183 ? 27.217 99.842 76.190 1.00 26.67 183 SER C CA 1
ATOM 5589 C C . SER C 1 183 ? 28.716 99.866 76.441 1.00 27.86 183 SER C C 1
ATOM 5590 O O . SER C 1 183 ? 29.376 100.797 76.004 1.00 21.70 183 SER C O 1
ATOM 5593 N N . ARG C 1 184 ? 29.236 98.853 77.168 1.00 25.93 184 ARG C N 1
ATOM 5594 C CA . ARG C 1 184 ? 30.673 98.760 77.498 1.00 32.33 184 ARG C CA 1
ATOM 5595 C C . ARG C 1 184 ? 31.168 97.337 77.344 1.00 34.36 184 ARG C C 1
ATOM 5596 O O . ARG C 1 184 ? 30.369 96.398 77.394 1.00 23.13 184 ARG C O 1
ATOM 5604 N N . VAL C 1 185 ? 32.485 97.219 77.169 1.00 25.90 185 VAL C N 1
ATOM 5605 C CA . VAL C 1 185 ? 33.172 95.948 77.041 1.00 24.68 185 VAL C CA 1
ATOM 5606 C C . VAL C 1 185 ? 34.231 95.882 78.131 1.00 29.13 185 VAL C C 1
ATOM 5607 O O . VAL C 1 185 ? 34.934 96.832 78.344 1.00 21.28 185 VAL C O 1
ATOM 5611 N N . TYR C 1 186 ? 34.340 94.760 78.794 1.00 25.69 186 TYR C N 1
ATOM 5612 C CA . TYR C 1 186 ? 35.324 94.612 79.835 1.00 26.37 186 TYR C CA 1
ATOM 5613 C C . TYR C 1 186 ? 36.146 93.338 79.737 1.00 54.03 186 TYR C C 1
ATOM 5614 O O . TYR C 1 186 ? 35.681 92.328 79.198 1.00 35.21 186 TYR C O 1
ATOM 5623 N N . PRO C 1 187 ? 37.390 93.395 80.265 1.00 38.63 187 PRO C N 1
ATOM 5624 C CA . PRO C 1 187 ? 38.266 92.226 80.226 1.00 35.68 187 PRO C CA 1
ATOM 5625 C C . PRO C 1 187 ? 37.600 91.044 80.867 1.00 16.62 187 PRO C C 1
ATOM 5626 O O . PRO C 1 187 ? 37.010 91.180 81.957 1.00 25.76 187 PRO C O 1
ATOM 5630 N N . LYS C 1 188 ? 37.714 89.893 80.191 1.00 20.74 188 LYS C N 1
ATOM 5631 C CA . LYS C 1 188 ? 37.126 88.653 80.685 1.00 24.63 188 LYS C CA 1
ATOM 5632 C C . LYS C 1 188 ? 37.326 88.499 82.177 1.00 35.00 188 LYS C C 1
ATOM 5633 O O . LYS C 1 188 ? 36.399 88.227 82.949 1.00 41.93 188 LYS C O 1
ATOM 5639 N N . ASP C 1 189 ? 38.571 88.691 82.598 1.00 42.03 189 ASP C N 1
ATOM 5640 C CA . ASP C 1 189 ? 38.916 88.560 84.005 1.00 31.78 189 ASP C CA 1
ATOM 5641 C C . ASP C 1 189 ? 38.238 89.529 84.976 1.00 53.08 189 ASP C C 1
ATOM 5642 O O . ASP C 1 189 ? 37.897 89.150 86.111 1.00 35.87 189 ASP C O 1
ATOM 5647 N N . GLU C 1 190 ? 38.030 90.777 84.551 1.00 40.18 190 GLU C N 1
ATOM 5648 C CA . GLU C 1 190 ? 37.396 91.722 85.457 1.00 32.99 190 GLU C CA 1
ATOM 5649 C C . GLU C 1 190 ? 35.854 91.716 85.406 1.00 42.74 190 GLU C C 1
ATOM 5650 O O . GLU C 1 190 ? 35.150 92.189 86.326 1.00 36.64 190 GLU C O 1
ATOM 5656 N N . PHE C 1 191 ? 35.336 91.140 84.312 1.00 45.48 191 PHE C N 1
ATOM 5657 C CA . PHE C 1 191 ? 33.889 91.045 84.019 1.00 31.34 191 PHE C CA 1
ATOM 5658 C C . PHE C 1 191 ? 32.849 90.900 85.111 1.00 29.81 191 PHE C C 1
ATOM 5659 O O . PHE C 1 191 ? 32.047 91.807 85.360 1.00 31.45 191 PHE C O 1
ATOM 5667 N N . ARG C 1 192 ? 32.845 89.744 85.750 1.00 21.92 192 ARG C N 1
ATOM 5668 C CA . ARG C 1 192 ? 31.861 89.480 86.773 1.00 21.72 192 ARG C CA 1
ATOM 5669 C C . ARG C 1 192 ? 31.795 90.484 87.867 1.00 35.07 192 ARG C C 1
ATOM 5670 O O . ARG C 1 192 ? 30.742 90.800 88.437 1.00 29.13 192 ARG C O 1
ATOM 5678 N N . GLU C 1 193 ? 32.958 90.951 88.186 1.00 32.98 193 GLU C N 1
ATOM 5679 C CA . GLU C 1 193 ? 32.973 91.894 89.238 1.00 35.57 193 GLU C CA 1
ATOM 5680 C C . GLU C 1 193 ? 32.437 93.245 88.796 1.00 40.30 193 GLU C C 1
ATOM 5681 O O . GLU C 1 193 ? 31.726 93.944 89.554 1.00 28.78 193 GLU C O 1
ATOM 5687 N N . VAL C 1 194 ? 32.797 93.618 87.573 1.00 28.32 194 VAL C N 1
ATOM 5688 C CA . VAL C 1 194 ? 32.322 94.894 87.072 1.00 35.11 194 VAL C CA 1
ATOM 5689 C C . VAL C 1 194 ? 30.812 94.861 87.005 1.00 30.55 194 VAL C C 1
ATOM 5690 O O . VAL C 1 194 ? 30.077 95.756 87.473 1.00 31.08 194 VAL C O 1
ATOM 5694 N N . ALA C 1 195 ? 30.373 93.753 86.428 1.00 34.21 195 ALA C N 1
ATOM 5695 C CA . ALA C 1 195 ? 28.965 93.514 86.269 1.00 28.93 195 ALA C CA 1
ATOM 5696 C C . ALA C 1 195 ? 28.218 93.609 87.570 1.00 36.43 195 ALA C C 1
ATOM 5697 O O . ALA C 1 195 ? 27.176 94.258 87.649 1.00 29.57 195 ALA C O 1
ATOM 5699 N N . TRP C 1 196 ? 28.755 92.998 88.614 1.00 22.61 196 TRP C N 1
ATOM 5700 C CA . TRP C 1 196 ? 28.103 93.086 89.891 1.00 22.57 196 TRP C CA 1
ATOM 5701 C C . TRP C 1 196 ? 28.016 94.507 90.461 1.00 18.50 196 TRP C C 1
ATOM 5702 O O . TRP C 1 196 ? 27.041 94.915 91.122 1.00 27.32 196 TRP C O 1
ATOM 5713 N N . LYS C 1 197 ? 29.066 95.268 90.228 1.00 28.92 197 LYS C N 1
ATOM 5714 C CA . LYS C 1 197 ? 29.057 96.619 90.729 1.00 52.33 197 LYS C CA 1
ATOM 5715 C C . LYS C 1 197 ? 27.912 97.365 90.053 1.00 31.19 197 LYS C C 1
ATOM 5716 O O . LYS C 1 197 ? 27.047 97.927 90.706 1.00 31.87 197 LYS C O 1
ATOM 5722 N N . VAL C 1 198 ? 27.929 97.345 88.729 1.00 28.03 198 VAL C N 1
ATOM 5723 C CA . VAL C 1 198 ? 26.877 98.008 87.966 1.00 34.27 198 VAL C CA 1
ATOM 5724 C C . VAL C 1 198 ? 25.476 97.628 88.445 1.00 27.50 198 VAL C C 1
ATOM 5725 O O . VAL C 1 198 ? 24.603 98.467 88.701 1.00 29.69 198 VAL C O 1
ATOM 5729 N N . ALA C 1 199 ? 25.281 96.332 88.589 1.00 28.71 199 ALA C N 1
ATOM 5730 C CA . ALA C 1 199 ? 24.029 95.816 89.036 1.00 17.60 199 ALA C CA 1
ATOM 5731 C C . ALA C 1 199 ? 23.678 96.347 90.385 1.00 35.05 199 ALA C C 1
ATOM 5732 O O . ALA C 1 199 ? 22.527 96.700 90.662 1.00 28.91 199 ALA C O 1
ATOM 5734 N N . ARG C 1 200 ? 24.670 96.388 91.263 1.00 28.99 200 ARG C N 1
ATOM 5735 C CA . ARG C 1 200 ? 24.316 96.870 92.571 1.00 31.72 200 ARG C CA 1
ATOM 5736 C C . ARG C 1 200 ? 23.790 98.290 92.563 1.00 21.75 200 ARG C C 1
ATOM 5737 O O . ARG C 1 200 ? 22.841 98.637 93.279 1.00 31.47 200 ARG C O 1
ATOM 5745 N N . GLU C 1 201 ? 24.430 99.098 91.718 1.00 28.11 201 GLU C N 1
ATOM 5746 C CA . GLU C 1 201 ? 24.077 100.498 91.571 1.00 34.56 201 GLU C CA 1
ATOM 5747 C C . GLU C 1 201 ? 22.669 100.685 91.017 1.00 31.12 201 GLU C C 1
ATOM 5748 O O . GLU C 1 201 ? 21.897 101.497 91.501 1.00 28.54 201 GLU C O 1
ATOM 5754 N N . LEU C 1 202 ? 22.359 99.901 90.003 1.00 28.86 202 LEU C N 1
ATOM 5755 C CA . LEU C 1 202 ? 21.075 99.966 89.382 1.00 22.00 202 LEU C CA 1
ATOM 5756 C C . LEU C 1 202 ? 20.044 99.649 90.386 1.00 21.52 202 LEU C C 1
ATOM 5757 O O . LEU C 1 202 ? 18.971 100.235 90.412 1.00 28.95 202 LEU C O 1
ATOM 5762 N N . ALA C 1 203 ? 20.406 98.673 91.214 1.00 27.53 203 ALA C N 1
ATOM 5763 C CA . ALA C 1 203 ? 19.504 98.221 92.234 1.00 29.88 203 ALA C CA 1
ATOM 5764 C C . ALA C 1 203 ? 19.191 99.308 93.220 1.00 29.53 203 ALA C C 1
ATOM 5765 O O . ALA C 1 203 ? 18.065 99.457 93.677 1.00 26.01 203 ALA C O 1
ATOM 5767 N N . ALA C 1 204 ? 20.230 100.049 93.550 1.00 30.94 204 ALA C N 1
ATOM 5768 C CA . ALA C 1 204 ? 20.094 101.109 94.510 1.00 27.18 204 ALA C CA 1
ATOM 5769 C C . ALA C 1 204 ? 19.365 102.313 93.953 1.00 35.18 204 ALA C C 1
ATOM 5770 O O . ALA C 1 204 ? 18.669 103.008 94.681 1.00 38.15 204 ALA C O 1
ATOM 5772 N N . ALA C 1 205 ? 19.534 102.528 92.655 1.00 41.48 205 ALA C N 1
ATOM 5773 C CA . ALA C 1 205 ? 18.897 103.622 91.976 1.00 22.08 205 ALA C CA 1
ATOM 5774 C C . ALA C 1 205 ? 17.404 103.532 92.248 1.00 32.41 205 ALA C C 1
ATOM 5775 O O . ALA C 1 205 ? 16.876 102.485 92.568 1.00 27.13 205 ALA C O 1
ATOM 5777 N N . PRO C 1 206 ? 16.704 104.647 92.147 1.00 36.11 206 PRO C N 1
ATOM 5778 C CA . PRO C 1 206 ? 15.281 104.673 92.416 1.00 30.37 206 PRO C CA 1
ATOM 5779 C C . PRO C 1 206 ? 14.447 103.873 91.397 1.00 39.05 206 PRO C C 1
ATOM 5780 O O . PRO C 1 206 ? 14.244 104.222 90.246 1.00 33.72 206 PRO C O 1
ATOM 5784 N N . THR C 1 207 ? 13.958 102.765 91.868 1.00 26.07 207 THR C N 1
ATOM 5785 C CA . THR C 1 207 ? 13.217 101.866 91.069 1.00 21.01 207 THR C CA 1
ATOM 5786 C C . THR C 1 207 ? 12.030 102.473 90.359 1.00 28.89 207 THR C C 1
ATOM 5787 O O . THR C 1 207 ? 11.806 102.254 89.169 1.00 28.66 207 THR C O 1
ATOM 5791 N N . HIS C 1 208 ? 11.242 103.225 91.097 1.00 29.46 208 HIS C N 1
ATOM 5792 C CA . HIS C 1 208 ? 10.060 103.816 90.507 1.00 20.17 208 HIS C CA 1
ATOM 5793 C C . HIS C 1 208 ? 10.390 104.645 89.314 1.00 31.11 208 HIS C C 1
ATOM 5794 O O . HIS C 1 208 ? 9.733 104.604 88.281 1.00 26.46 208 HIS C O 1
ATOM 5801 N N . LEU C 1 209 ? 11.424 105.412 89.463 1.00 18.86 209 LEU C N 1
ATOM 5802 C CA . LEU C 1 209 ? 11.814 106.240 88.354 1.00 24.22 209 LEU C CA 1
ATOM 5803 C C . LEU C 1 209 ? 12.332 105.383 87.173 1.00 28.06 209 LEU C C 1
ATOM 5804 O O . LEU C 1 209 ? 12.122 105.672 85.974 1.00 23.53 209 LEU C O 1
ATOM 5809 N N . GLN C 1 210 ? 13.031 104.306 87.503 1.00 18.95 210 GLN C N 1
ATOM 5810 C CA . GLN C 1 210 ? 13.558 103.453 86.446 1.00 18.02 210 GLN C CA 1
ATOM 5811 C C . GLN C 1 210 ? 12.420 102.812 85.651 1.00 33.91 210 GLN C C 1
ATOM 5812 O O . GLN C 1 210 ? 12.453 102.748 84.430 1.00 22.94 210 GLN C O 1
ATOM 5818 N N . VAL C 1 211 ? 11.397 102.324 86.346 1.00 22.23 211 VAL C N 1
ATOM 5819 C CA . VAL C 1 211 ? 10.277 101.712 85.663 1.00 23.34 211 VAL C CA 1
ATOM 5820 C C . VAL C 1 211 ? 9.592 102.683 84.685 1.00 22.75 211 VAL C C 1
ATOM 5821 O O . VAL C 1 211 ? 9.305 102.345 83.512 1.00 22.18 211 VAL C O 1
ATOM 5825 N N . MET C 1 212 ? 9.356 103.920 85.180 1.00 29.60 212 MET C N 1
ATOM 5826 C CA . MET C 1 212 ? 8.732 104.989 84.394 1.00 26.71 212 MET C CA 1
ATOM 5827 C C . MET C 1 212 ? 9.458 105.176 83.060 1.00 20.16 212 MET C C 1
ATOM 5828 O O . MET C 1 212 ? 8.853 105.281 81.971 1.00 23.77 212 MET C O 1
ATOM 5833 N N . ALA C 1 213 ? 10.782 105.231 83.155 1.00 19.61 213 ALA C N 1
ATOM 5834 C CA . ALA C 1 213 ? 11.600 105.414 81.987 1.00 21.79 213 ALA C CA 1
ATOM 5835 C C . ALA C 1 213 ? 11.549 104.240 81.030 1.00 25.14 213 ALA C C 1
ATOM 5836 O O . ALA C 1 213 ? 11.482 104.418 79.812 1.00 21.36 213 ALA C O 1
ATOM 5838 N N . LYS C 1 214 ? 11.582 103.050 81.608 1.00 21.92 214 LYS C N 1
ATOM 5839 C CA . LYS C 1 214 ? 11.576 101.801 80.872 1.00 24.80 214 LYS C CA 1
ATOM 5840 C C . LYS C 1 214 ? 10.314 101.645 80.087 1.00 15.04 214 LYS C C 1
ATOM 5841 O O . LYS C 1 214 ? 10.343 101.396 78.892 1.00 18.52 214 LYS C O 1
ATOM 5847 N N . GLU C 1 215 ? 9.212 101.801 80.808 1.00 14.84 215 GLU C N 1
ATOM 5848 C CA . GLU C 1 215 ? 7.915 101.673 80.194 1.00 16.54 215 GLU C CA 1
ATOM 5849 C C . GLU C 1 215 ? 7.683 102.695 79.144 1.00 21.97 215 GLU C C 1
ATOM 5850 O O . GLU C 1 215 ? 7.063 102.421 78.115 1.00 17.04 215 GLU C O 1
ATOM 5856 N N . ARG C 1 216 ? 8.176 103.881 79.441 1.00 15.94 216 ARG C N 1
ATOM 5857 C CA . ARG C 1 216 ? 8.007 104.966 78.506 1.00 17.59 216 ARG C CA 1
ATOM 5858 C C . ARG C 1 216 ? 8.801 104.744 77.222 1.00 18.90 216 ARG C C 1
ATOM 5859 O O . ARG C 1 216 ? 8.370 105.078 76.088 1.00 15.81 216 ARG C O 1
ATOM 5867 N N . PHE C 1 217 ? 9.999 104.200 77.380 1.00 14.51 217 PHE C N 1
ATOM 5868 C CA . PHE C 1 217 ? 10.813 104.002 76.208 1.00 18.17 217 PHE C CA 1
ATOM 5869 C C . PHE C 1 217 ? 10.170 103.014 75.231 1.00 19.52 217 PHE C C 1
ATOM 5870 O O . PHE C 1 217 ? 10.169 103.211 74.002 1.00 17.81 217 PHE C O 1
ATOM 5878 N N . HIS C 1 218 ? 9.649 101.927 75.799 1.00 13.56 218 HIS C N 1
ATOM 5879 C CA . HIS C 1 218 ? 9.051 100.943 74.958 1.00 15.84 218 HIS C CA 1
ATOM 5880 C C . HIS C 1 218 ? 7.820 101.489 74.273 1.00 12.64 218 HIS C C 1
ATOM 5881 O O . HIS C 1 218 ? 7.650 101.347 73.061 1.00 14.97 218 HIS C O 1
ATOM 5888 N N . ALA C 1 219 ? 6.981 102.120 75.061 1.00 17.31 219 ALA C N 1
ATOM 5889 C CA . ALA C 1 219 ? 5.742 102.682 74.521 1.00 16.95 219 ALA C CA 1
ATOM 5890 C C . ALA C 1 219 ? 5.963 103.795 73.500 1.00 15.16 219 ALA C C 1
ATOM 5891 O O . ALA C 1 219 ? 5.398 103.793 72.394 1.00 13.04 219 ALA C O 1
ATOM 5893 N N . GLY C 1 220 ? 6.798 104.768 73.880 1.00 11.79 220 GLY C N 1
ATOM 5894 C CA . GLY C 1 220 ? 7.051 105.930 73.032 1.00 9.10 220 GLY C CA 1
ATOM 5895 C C . GLY C 1 220 ? 7.586 105.725 71.623 1.00 16.87 220 GLY C C 1
ATOM 5896 O O . GLY C 1 220 ? 7.339 106.530 70.746 1.00 14.39 220 GLY C O 1
ATOM 5897 N N . TRP C 1 221 ? 8.363 104.669 71.402 1.00 15.40 221 TRP C N 1
ATOM 5898 C CA . TRP C 1 221 ? 8.936 104.381 70.108 1.00 10.10 221 TRP C CA 1
ATOM 5899 C C . TRP C 1 221 ? 7.893 104.442 68.997 1.00 11.70 221 TRP C C 1
ATOM 5900 O O . TRP C 1 221 ? 8.151 104.825 67.874 1.00 12.84 221 TRP C O 1
ATOM 5911 N N . MET C 1 222 ? 6.687 104.028 69.358 1.00 14.63 222 MET C N 1
ATOM 5912 C CA . MET C 1 222 ? 5.531 103.934 68.435 1.00 19.20 222 MET C CA 1
ATOM 5913 C C . MET C 1 222 ? 4.457 105.025 68.615 1.00 17.70 222 MET C C 1
ATOM 5914 O O . MET C 1 222 ? 3.428 104.957 68.001 1.00 16.91 222 MET C O 1
ATOM 5919 N N . GLN C 1 223 ? 4.665 105.992 69.476 1.00 11.18 223 GLN C N 1
ATOM 5920 C CA . GLN C 1 223 ? 3.647 107.007 69.696 1.00 12.03 223 GLN C CA 1
ATOM 5921 C C . GLN C 1 223 ? 4.093 108.414 69.238 1.00 20.61 223 GLN C C 1
ATOM 5922 O O . GLN C 1 223 ? 5.294 108.739 69.247 1.00 16.29 223 GLN C O 1
ATOM 5928 N N . PRO C 1 224 ? 3.078 109.243 68.850 1.00 18.94 224 PRO C N 1
ATOM 5929 C CA . PRO C 1 224 ? 3.271 110.607 68.422 1.00 14.19 224 PRO C CA 1
ATOM 5930 C C . PRO C 1 224 ? 3.609 111.362 69.705 1.00 8.00 224 PRO C C 1
ATOM 5931 O O . PRO C 1 224 ? 3.225 110.964 70.850 1.00 13.73 224 PRO C O 1
ATOM 5935 N N . VAL C 1 225 ? 4.370 112.438 69.510 1.00 14.42 225 VAL C N 1
ATOM 5936 C CA . VAL C 1 225 ? 4.844 113.256 70.622 1.00 14.44 225 VAL C CA 1
ATOM 5937 C C . VAL C 1 225 ? 3.802 113.698 71.656 1.00 14.84 225 VAL C C 1
ATOM 5938 O O . VAL C 1 225 ? 4.058 113.598 72.863 1.00 13.21 225 VAL C O 1
ATOM 5942 N N . GLU C 1 226 ? 2.627 114.188 71.198 1.00 10.97 226 GLU C N 1
ATOM 5943 C CA . GLU C 1 226 ? 1.614 114.644 72.167 1.00 9.01 226 GLU C CA 1
ATOM 5944 C C . GLU C 1 226 ? 1.076 113.512 73.037 1.00 15.55 226 GLU C C 1
ATOM 5945 O O . GLU C 1 226 ? 0.713 113.754 74.165 1.00 14.87 226 GLU C O 1
ATOM 5951 N N . GLU C 1 227 ? 1.034 112.270 72.560 1.00 10.63 227 GLU C N 1
ATOM 5952 C CA . GLU C 1 227 ? 0.562 111.202 73.433 1.00 13.08 227 GLU C CA 1
ATOM 5953 C C . GLU C 1 227 ? 1.705 110.850 74.410 1.00 14.26 227 GLU C C 1
ATOM 5954 O O . GLU C 1 227 ? 1.545 110.623 75.612 1.00 14.23 227 GLU C O 1
ATOM 5960 N N . CYS C 1 228 ? 2.945 110.844 73.893 1.00 19.94 228 CYS C N 1
ATOM 5961 C CA . CYS C 1 228 ? 4.102 110.539 74.765 1.00 20.57 228 CYS C CA 1
ATOM 5962 C C . CYS C 1 228 ? 4.155 111.448 75.973 1.00 17.12 228 CYS C C 1
ATOM 5963 O O . CYS C 1 228 ? 4.287 110.952 77.108 1.00 18.14 228 CYS C O 1
ATOM 5966 N N . THR C 1 229 ? 4.076 112.759 75.697 1.00 13.93 229 THR C N 1
ATOM 5967 C CA . THR C 1 229 ? 4.142 113.710 76.794 1.00 14.69 229 THR C CA 1
ATOM 5968 C C . THR C 1 229 ? 3.016 113.555 77.826 1.00 32.43 229 THR C C 1
ATOM 5969 O O . THR C 1 229 ? 3.209 113.841 79.011 1.00 20.96 229 THR C O 1
ATOM 5973 N N . GLU C 1 230 ? 1.827 113.094 77.406 1.00 15.93 230 GLU C N 1
ATOM 5974 C CA . GLU C 1 230 ? 0.763 112.930 78.384 1.00 12.30 230 GLU C CA 1
ATOM 5975 C C . GLU C 1 230 ? 1.168 111.874 79.389 1.00 18.81 230 GLU C C 1
ATOM 5976 O O . GLU C 1 230 ? 0.932 111.983 80.583 1.00 19.54 230 GLU C O 1
ATOM 5982 N N . PHE C 1 231 ? 1.799 110.813 78.890 1.00 18.98 231 PHE C N 1
ATOM 5983 C CA . PHE C 1 231 ? 2.218 109.745 79.768 1.00 16.91 231 PHE C CA 1
ATOM 5984 C C . PHE C 1 231 ? 3.397 110.133 80.604 1.00 19.95 231 PHE C C 1
ATOM 5985 O O . PHE C 1 231 ? 3.453 109.756 81.763 1.00 19.27 231 PHE C O 1
ATOM 5993 N N . GLU C 1 232 ? 4.336 110.884 80.000 1.00 19.89 232 GLU C N 1
ATOM 5994 C CA . GLU C 1 232 ? 5.509 111.372 80.746 1.00 16.46 232 GLU C CA 1
ATOM 5995 C C . GLU C 1 232 ? 4.981 112.297 81.899 1.00 16.48 232 GLU C C 1
ATOM 5996 O O . GLU C 1 232 ? 5.370 112.206 83.060 1.00 22.87 232 GLU C O 1
ATOM 6002 N N . ILE C 1 233 ? 4.048 113.209 81.585 1.00 20.19 233 ILE C N 1
ATOM 6003 C CA . ILE C 1 233 ? 3.493 114.108 82.608 1.00 21.82 233 ILE C CA 1
ATOM 6004 C C . ILE C 1 233 ? 2.891 113.359 83.775 1.00 24.17 233 ILE C C 1
ATOM 6005 O O . ILE C 1 233 ? 3.135 113.641 84.948 1.00 22.43 233 ILE C O 1
ATOM 6010 N N . GLN C 1 234 ? 2.088 112.373 83.450 1.00 18.03 234 GLN C N 1
ATOM 6011 C CA . GLN C 1 234 ? 1.510 111.612 84.514 1.00 24.85 234 GLN C CA 1
ATOM 6012 C C . GLN C 1 234 ? 2.605 111.088 85.446 1.00 28.29 234 GLN C C 1
ATOM 6013 O O . GLN C 1 234 ? 2.488 111.108 86.671 1.00 18.69 234 GLN C O 1
ATOM 6019 N N . ASN C 1 235 ? 3.681 110.604 84.852 1.00 17.57 235 ASN C N 1
ATOM 6020 C CA . ASN C 1 235 ? 4.783 110.092 85.629 1.00 24.49 235 ASN C CA 1
ATOM 6021 C C . ASN C 1 235 ? 5.395 111.192 86.504 1.00 30.85 235 ASN C C 1
ATOM 6022 O O . ASN C 1 235 ? 5.732 110.994 87.670 1.00 23.55 235 ASN C O 1
ATOM 6027 N N . VAL C 1 236 ? 5.546 112.362 85.911 1.00 27.20 236 VAL C N 1
ATOM 6028 C CA . VAL C 1 236 ? 6.130 113.492 86.606 1.00 27.59 236 VAL C CA 1
ATOM 6029 C C . VAL C 1 236 ? 5.312 113.822 87.835 1.00 29.08 236 VAL C C 1
ATOM 6030 O O . VAL C 1 236 ? 5.825 113.964 88.942 1.00 28.61 236 VAL C O 1
ATOM 6034 N N . ILE C 1 237 ? 4.019 113.934 87.645 1.00 29.05 237 ILE C N 1
ATOM 6035 C CA . ILE C 1 237 ? 3.171 114.258 88.765 1.00 25.79 237 ILE C CA 1
ATOM 6036 C C . ILE C 1 237 ? 3.286 113.204 89.845 1.00 39.25 237 ILE C C 1
ATOM 6037 O O . ILE C 1 237 ? 3.438 113.499 91.023 1.00 36.84 237 ILE C O 1
ATOM 6042 N N . ALA C 1 238 ? 3.226 111.958 89.443 1.00 26.13 238 ALA C N 1
ATOM 6043 C CA . ALA C 1 238 ? 3.340 110.882 90.386 1.00 24.31 238 ALA C CA 1
ATOM 6044 C C . ALA C 1 238 ? 4.654 110.935 91.134 1.00 46.34 238 ALA C C 1
ATOM 6045 O O . ALA C 1 238 ? 4.758 110.600 92.306 1.00 38.41 238 ALA C O 1
ATOM 6047 N N . SER C 1 239 ? 5.685 111.335 90.447 1.00 22.07 239 SER C N 1
ATOM 6048 C CA . SER C 1 239 ? 6.953 111.348 91.105 1.00 26.49 239 SER C CA 1
ATOM 6049 C C . SER C 1 239 ? 7.178 112.471 92.077 1.00 35.08 239 SER C C 1
ATOM 6050 O O . SER C 1 239 ? 7.933 112.308 93.007 1.00 25.61 239 SER C O 1
ATOM 6053 N N . VAL C 1 240 ? 6.563 113.618 91.861 1.00 36.87 240 VAL C N 1
ATOM 6054 C CA . VAL C 1 240 ? 6.781 114.744 92.750 1.00 43.26 240 VAL C CA 1
ATOM 6055 C C . VAL C 1 240 ? 5.898 114.640 93.961 1.00 47.67 240 VAL C C 1
ATOM 6056 O O . VAL C 1 240 ? 5.985 115.406 94.897 1.00 36.68 240 VAL C O 1
ATOM 6060 N N . THR C 1 241 ? 5.064 113.651 93.893 1.00 35.43 241 THR C N 1
ATOM 6061 C CA . THR C 1 241 ? 4.114 113.346 94.902 1.00 26.12 241 THR C CA 1
ATOM 6062 C C . THR C 1 241 ? 4.613 112.220 95.759 1.00 31.44 241 THR C C 1
ATOM 6063 O O . THR C 1 241 ? 4.065 111.835 96.765 1.00 40.86 241 THR C O 1
ATOM 6067 N N . HIS C 1 242 ? 5.683 111.665 95.353 1.00 26.28 242 HIS C N 1
ATOM 6068 C CA . HIS C 1 242 ? 6.237 110.569 96.070 1.00 27.66 242 HIS C CA 1
ATOM 6069 C C . HIS C 1 242 ? 7.314 111.044 97.040 1.00 29.31 242 HIS C C 1
ATOM 6070 O O . HIS C 1 242 ? 8.126 111.934 96.791 1.00 41.80 242 HIS C O 1
ATOM 6077 N N . PRO C 1 243 ? 7.308 110.397 98.170 1.00 39.46 243 PRO C N 1
ATOM 6078 C CA . PRO C 1 243 ? 8.237 110.657 99.236 1.00 39.97 243 PRO C CA 1
ATOM 6079 C C . PRO C 1 243 ? 9.663 110.994 98.804 1.00 52.46 243 PRO C C 1
ATOM 6080 O O . PRO C 1 243 ? 10.266 111.953 99.287 1.00 52.04 243 PRO C O 1
ATOM 6084 N N . HIS C 1 244 ? 10.180 110.199 97.888 1.00 48.52 244 HIS C N 1
ATOM 6085 C CA . HIS C 1 244 ? 11.516 110.359 97.362 1.00 31.31 244 HIS C CA 1
ATOM 6086 C C . HIS C 1 244 ? 11.850 111.753 96.839 1.00 39.20 244 HIS C C 1
ATOM 6087 O O . HIS C 1 244 ? 13.023 112.192 96.847 1.00 32.54 244 HIS C O 1
ATOM 6094 N N . PHE C 1 245 ? 10.816 112.442 96.365 1.00 31.22 245 PHE C N 1
ATOM 6095 C CA . PHE C 1 245 ? 11.019 113.755 95.794 1.00 37.40 245 PHE C CA 1
ATOM 6096 C C . PHE C 1 245 ? 11.700 114.883 96.571 1.00 30.09 245 PHE C C 1
ATOM 6097 O O . PHE C 1 245 ? 12.820 115.312 96.256 1.00 28.70 245 PHE C O 1
ATOM 6105 N N . MET C 1 246 ? 10.971 115.383 97.572 1.00 39.62 246 MET C N 1
ATOM 6106 C CA . MET C 1 246 ? 11.429 116.496 98.407 1.00 45.01 246 MET C CA 1
ATOM 6107 C C . MET C 1 246 ? 12.860 116.509 98.869 1.00 35.68 246 MET C C 1
ATOM 6108 O O . MET C 1 246 ? 13.577 117.507 98.748 1.00 42.97 246 MET C O 1
ATOM 6113 N N . PRO C 1 247 ? 13.274 115.374 99.388 1.00 42.33 247 PRO C N 1
ATOM 6114 C CA . PRO C 1 247 ? 14.620 115.247 99.855 1.00 35.20 247 PRO C CA 1
ATOM 6115 C C . PRO C 1 247 ? 15.604 115.494 98.760 1.00 35.16 247 PRO C C 1
ATOM 6116 O O . PRO C 1 247 ? 16.605 116.150 98.986 1.00 36.05 247 PRO C O 1
ATOM 6120 N N . CYS C 1 248 ? 15.324 115.000 97.564 1.00 37.12 248 CYS C N 1
ATOM 6121 C CA . CYS C 1 248 ? 16.255 115.232 96.475 1.00 29.89 248 CYS C CA 1
ATOM 6122 C C . CYS C 1 248 ? 16.326 116.719 96.169 1.00 52.31 248 CYS C C 1
ATOM 6123 O O . CYS C 1 248 ? 17.411 117.285 95.906 1.00 32.97 248 CYS C O 1
ATOM 6126 N N . LEU C 1 249 ? 15.121 117.320 96.190 1.00 26.36 249 LEU C N 1
ATOM 6127 C CA . LEU C 1 249 ? 14.978 118.727 95.887 1.00 26.62 249 LEU C CA 1
ATOM 6128 C C . LEU C 1 249 ? 15.766 119.552 96.887 1.00 51.98 249 LEU C C 1
ATOM 6129 O O . LEU C 1 249 ? 16.736 120.273 96.609 1.00 33.03 249 LEU C O 1
ATOM 6134 N N . THR C 1 250 ? 15.266 119.399 98.086 1.00 56.24 250 THR C N 1
ATOM 6135 C CA . THR C 1 250 ? 15.785 120.034 99.252 1.00 46.68 250 THR C CA 1
ATOM 6136 C C . THR C 1 250 ? 17.300 119.928 99.145 1.00 29.82 250 THR C C 1
ATOM 6137 O O . THR C 1 250 ? 18.024 120.924 99.150 1.00 37.53 250 THR C O 1
ATOM 6141 N N . ARG C 1 251 ? 17.803 118.709 98.979 1.00 34.49 251 ARG C N 1
ATOM 6142 C CA . ARG C 1 251 ? 19.234 118.513 98.835 1.00 25.82 251 ARG C CA 1
ATOM 6143 C C . ARG C 1 251 ? 19.830 119.316 97.756 1.00 31.82 251 ARG C C 1
ATOM 6144 O O . ARG C 1 251 ? 20.827 119.927 97.991 1.00 41.05 251 ARG C O 1
ATOM 6152 N N . PHE C 1 252 ? 19.241 119.303 96.570 1.00 33.49 252 PHE C N 1
ATOM 6153 C CA . PHE C 1 252 ? 19.793 120.054 95.456 1.00 36.68 252 PHE C CA 1
ATOM 6154 C C . PHE C 1 252 ? 19.889 121.499 95.799 1.00 32.21 252 PHE C C 1
ATOM 6155 O O . PHE C 1 252 ? 20.880 122.223 95.555 1.00 32.91 252 PHE C O 1
ATOM 6163 N N . LEU C 1 253 ? 18.765 121.858 96.327 1.00 31.92 253 LEU C N 1
ATOM 6164 C CA . LEU C 1 253 ? 18.542 123.187 96.745 1.00 36.97 253 LEU C CA 1
ATOM 6165 C C . LEU C 1 253 ? 19.633 123.566 97.731 1.00 51.91 253 LEU C C 1
ATOM 6166 O O . LEU C 1 253 ? 20.335 124.561 97.592 1.00 70.60 253 LEU C O 1
ATOM 6171 N N . ASP C 1 254 ? 19.772 122.709 98.738 1.00 74.17 254 ASP C N 1
ATOM 6172 C CA . ASP C 1 254 ? 20.738 122.892 99.795 1.00 84.14 254 ASP C CA 1
ATOM 6173 C C . ASP C 1 254 ? 22.174 123.022 99.383 1.00 57.84 254 ASP C C 1
ATOM 6174 O O . ASP C 1 254 ? 22.958 123.581 100.128 1.00 95.42 254 ASP C O 1
ATOM 6179 N N . GLY C 1 255 ? 22.524 122.517 98.210 1.00 36.81 255 GLY C N 1
ATOM 6180 C CA . GLY C 1 255 ? 23.893 122.609 97.726 1.00 37.49 255 GLY C CA 1
ATOM 6181 C C . GLY C 1 255 ? 24.443 121.348 97.091 1.00 49.63 255 GLY C C 1
ATOM 6182 O O . GLY C 1 255 ? 25.365 121.412 96.275 1.00 57.14 255 GLY C O 1
ATOM 6183 N N . HIS C 1 256 ? 23.859 120.208 97.468 1.00 82.85 256 HIS C N 1
ATOM 6184 C CA . HIS C 1 256 ? 24.231 118.881 96.985 1.00 68.58 256 HIS C CA 1
ATOM 6185 C C . HIS C 1 256 ? 24.062 118.677 95.491 1.00 67.15 256 HIS C C 1
ATOM 6186 O O . HIS C 1 256 ? 22.987 118.857 94.926 1.00 100.00 256 HIS C O 1
ATOM 6193 N N . ALA C 1 258 ? 23.297 117.339 90.550 1.00 76.30 258 ALA C N 1
ATOM 6194 C CA . ALA C 1 258 ? 22.314 116.536 89.818 1.00 100.00 258 ALA C CA 1
ATOM 6195 C C . ALA C 1 258 ? 22.909 115.889 88.582 1.00 79.19 258 ALA C C 1
ATOM 6196 O O . ALA C 1 258 ? 22.286 115.116 87.841 1.00 36.78 258 ALA C O 1
ATOM 6198 N N . ASP C 1 259 ? 24.160 116.219 88.346 1.00 67.19 259 ASP C N 1
ATOM 6199 C CA . ASP C 1 259 ? 24.884 115.658 87.213 1.00 28.39 259 ASP C CA 1
ATOM 6200 C C . ASP C 1 259 ? 25.733 114.467 87.677 1.00 72.08 259 ASP C C 1
ATOM 6201 O O . ASP C 1 259 ? 26.546 113.895 86.918 1.00 51.84 259 ASP C O 1
ATOM 6206 N N . ARG C 1 260 ? 25.508 114.110 88.959 1.00 100.00 260 ARG C N 1
ATOM 6207 C CA . ARG C 1 260 ? 26.150 113.014 89.672 1.00 100.00 260 ARG C CA 1
ATOM 6208 C C . ARG C 1 260 ? 25.646 111.669 89.078 1.00 100.00 260 ARG C C 1
ATOM 6209 O O . ARG C 1 260 ? 24.415 111.436 89.025 1.00 67.12 260 ARG C O 1
ATOM 6217 N N . PRO C 1 261 ? 26.590 110.784 88.616 1.00 86.76 261 PRO C N 1
ATOM 6218 C CA . PRO C 1 261 ? 26.217 109.504 88.032 1.00 62.67 261 PRO C CA 1
ATOM 6219 C C . PRO C 1 261 ? 25.502 108.602 89.034 1.00 72.82 261 PRO C C 1
ATOM 6220 O O . PRO C 1 261 ? 25.912 108.470 90.194 1.00 68.86 261 PRO C O 1
ATOM 6224 N N . GLN C 1 262 ? 24.418 107.990 88.558 1.00 38.49 262 GLN C N 1
ATOM 6225 C CA . GLN C 1 262 ? 23.550 107.100 89.315 1.00 25.98 262 GLN C CA 1
ATOM 6226 C C . GLN C 1 262 ? 24.068 105.684 89.255 1.00 34.34 262 GLN C C 1
ATOM 6227 O O . GLN C 1 262 ? 23.923 104.869 90.168 1.00 37.52 262 GLN C O 1
ATOM 6233 N N . VAL C 1 263 ? 24.655 105.411 88.113 1.00 26.91 263 VAL C N 1
ATOM 6234 C CA . VAL C 1 263 ? 25.202 104.112 87.810 1.00 40.05 263 VAL C CA 1
ATOM 6235 C C . VAL C 1 263 ? 26.466 104.388 87.063 1.00 46.35 263 VAL C C 1
ATOM 6236 O O . VAL C 1 263 ? 26.477 104.962 85.983 1.00 68.69 263 VAL C O 1
ATOM 6240 N N . GLU C 1 264 ? 27.551 103.998 87.689 1.00 39.07 264 GLU C N 1
ATOM 6241 C CA . GLU C 1 264 ? 28.819 104.208 87.069 1.00 50.83 264 GLU C CA 1
ATOM 6242 C C . GLU C 1 264 ? 29.094 103.004 86.220 1.00 52.13 264 GLU C C 1
ATOM 6243 O O . GLU C 1 264 ? 28.945 101.867 86.663 1.00 53.05 264 GLU C O 1
ATOM 6249 N N . LEU C 1 265 ? 29.462 103.307 84.991 1.00 38.25 265 LEU C N 1
ATOM 6250 C CA . LEU C 1 265 ? 29.784 102.322 83.994 1.00 42.58 265 LEU C CA 1
ATOM 6251 C C . LEU C 1 265 ? 31.238 102.520 83.647 1.00 59.85 265 LEU C C 1
ATOM 6252 O O . LEU C 1 265 ? 31.593 103.443 82.927 1.00 53.91 265 LEU C O 1
ATOM 6257 N N . PRO C 1 266 ? 32.083 101.658 84.158 1.00 47.77 266 PRO C N 1
ATOM 6258 C CA . PRO C 1 266 ? 33.471 101.801 83.849 1.00 35.18 266 PRO C CA 1
ATOM 6259 C C . PRO C 1 266 ? 33.691 101.848 82.347 1.00 32.54 266 PRO C C 1
ATOM 6260 O O . PRO C 1 266 ? 32.968 101.271 81.544 1.00 34.73 266 PRO C O 1
ATOM 6264 N N . ALA C 1 267 ? 34.727 102.571 81.965 1.00 41.38 267 ALA C N 1
ATOM 6265 C CA . ALA C 1 267 ? 35.067 102.735 80.578 1.00 38.66 267 ALA C CA 1
ATOM 6266 C C . ALA C 1 267 ? 35.367 101.433 79.902 1.00 37.97 267 ALA C C 1
ATOM 6267 O O . ALA C 1 267 ? 35.165 101.300 78.702 1.00 38.86 267 ALA C O 1
ATOM 6269 N N . GLY C 1 268 ? 35.886 100.481 80.668 1.00 33.93 268 GLY C N 1
ATOM 6270 C CA . GLY C 1 268 ? 36.212 99.212 80.057 1.00 39.91 268 GLY C CA 1
ATOM 6271 C C . GLY C 1 268 ? 37.167 99.390 78.871 1.00 30.93 268 GLY C C 1
ATOM 6272 O O . GLY C 1 268 ? 37.925 100.357 78.772 1.00 40.74 268 GLY C O 1
ATOM 6273 N N . VAL C 1 269 ? 37.127 98.444 77.944 1.00 32.93 269 VAL C N 1
ATOM 6274 C CA . VAL C 1 269 ? 37.976 98.467 76.766 1.00 21.98 269 VAL C CA 1
ATOM 6275 C C . VAL C 1 269 ? 37.210 98.617 75.466 1.00 89.32 269 VAL C C 1
ATOM 6276 O O . VAL C 1 269 ? 35.965 98.595 75.493 1.00 38.46 269 VAL C O 1
#

Nearest PDB structures (foldseek):
  1nzy-assembly1_A  TM=1.004E+00  e=1.085E-53  Pseudomonas sp. CBS3
  1nzy-assembly1_C  TM=1.002E+00  e=4.300E-52  Pseudomonas sp. CBS3
  1jxz-assembly1_A  TM=1.003E+00  e=9.871E-52  Pseudomonas sp. CBS3
  1nzy-assembly1_B  TM=9.967E-01  e=2.873E-51  Pseudomonas sp. CBS3
  1jxz-assembly1_C  TM=1.003E+00  e=1.060E-50  Pseudomonas sp. CBS3

Solvent-accessible surface area: 28398 Å² total; per-residue (Å²): 168,35,143,28,10,15,66,95,59,82,96,21,0,0,19,0,22,2,118,38,39,170,45,146,0,7,2,16,24,96,5,0,58,11,4,24,41,1,0,52,117,4,45,138,52,148,71,4,9,0,0,5,3,4,0,15,121,89,7,0,0,36,0,38,28,22,135,60,9,32,103,114,131,49,76,63,8,6,75,82,21,2,124,91,2,3,84,82,6,2,82,1,0,24,38,0,6,108,1,100,25,2,0,0,0,1,0,9,1,33,0,12,8,4,0,0,0,3,2,6,3,6,2,1,0,0,0,1,68,51,1,76,2,22,0,24,13,5,53,22,0,7,0,1,12,4,0,0,2,4,5,0,4,4,16,12,14,9,7,41,0,6,4,0,1,3,0,14,30,42,0,119,10,154,48,0,72,64,17,3,3,2,18,28,6,1,36,93,144,91,3,94,126,23,1,12,117,1,0,83,38,0,11,92,6,16,35,45,0,2,20,28,0,4,70,13,1,14,30,0,6,57,29,51,1,69,69,0,2,82,75,0,35,96,29,4,14,47,0,2,59,68,109,59,0,60,80,24,0,76,151,54,48,101,47,96,171,16,51,140,50,30,1,98,11,54,81,32,110,205,38,142,27,9,13,70,89,65,82,91,20,0,0,21,0,22,2,116,36,37,175,50,147,0,8,4,20,26,93,4,0,61,12,4,18,40,0,0,48,128,3,46,119,49,150,74,4,8,0,0,8,3,7,0,13,122,91,6,0,0,34,0,36,28,22,129,62,9,28,105,127,132,52,94,62,10,2,76,74,23,3,127,87,2,4,85,71,7,2,74,1,0,26,45,0,5,108,0,103,25,3,0,0,0,0,0,6,1,31,0,11,8,4,0,0,0,2,0,6,2,6,2,2,0,0,0,1,69,52,1,65,0,2,0,14,16,2,22,10,0,9,0,1,13,3,0,0,2,5,5,0,5,3,17,12,13,8,6,38,0,6,2,0,0,3,0,0,32,22,0,120,10,150,44,0,66,67,17,3,0,1,13,35,6,5,38,84,142,98,2,102,141,25,1,38,94,1,0,74,33,1,12,90,11,23,35,45,0,3,18,27,0,3,66,13,1,16,30,0,5,55,30,51,0,68,70,0,2,84,77,0,35,94,32,3,15,48,0,3,57,67,114,60,0,54,72,23,0,50,128,70,47,112,50,88,156,80,131,168,33,53,0,71,5,56,78,33,110,222,48,136,26,12,12,76,118,77,72,95,19,0,1,8,0,21,4,120,23,46,181,54,144,0,8,3,14,26,86,6,0,60,8,3,22,43,0,0,45,131,3,45,116,52,148,86,5,7,1,0,3,2,16,7,11,131,92,8,0,0,35,1,36,28,20,125,61,9,34,100,126,144,47,86,63,7,4,76,77,23,2,128,85,2,4,81,80,7,3,85,0,0,24,51,0,5,109,1,103,22,4,0,1,0,1,0,18,0,34,0,12,8,4,0,0,0,2,0,6,3,5,2,2,0,0,0,1,65,50,2,68,0,4,0,10,12,1,10,12,0,7,0,0,12,4,0,0,3,3,6,0,6,4,14,12,14,9,8,40,0,6,3,0,0,1,0,0,32,22,0,122,12,162,56,0,64,65,17,2,0,1,16,30,7,4,34,102,143,101,8,129,94,22,1,3,120,0,1,78,41,1,12,88,6,16,33,44,0,3,18,26,0,5,70,12,1,15,29,0,6,56,30,51,0,70,71,0,3,83,76,0,37,96,32,3,14,46,0,3,53,66,114,61,0,60,76,11,0,59,116,69,38,109,68,136,37,74,167,50,50,1,103,12,48,78,32,112

Foldseek 3Di:
DQDQWDWDAPLQEIEIEQEDVVQLSAADLSRLQVLLVSLVVLLVDPSHAAYEYAYPDQHGYAYHPVVVQDDPPPPVSRVVVCVSSVVSLQSSLVSQLQRLHQYEYLGRAEQEQLRLLNLQSGNAYEYEQHHKYWDCCVVVPHDGDSCLVPRVCVQQNDVVSVVRNVVRDMGGVVVCCVRRSHVYYAHNVCRVVLVVQQRSLSSVFDSLVVSLVSVLVSVVVPDDPVVSVVSVVVSVVVVCVDPVPPVVVVVVVVPDDPPDDSGDRPRHD/DDDQWDWDAPLQETEIEQEDVVQLSADDLSSLVVLLVSLVVLLVDPSHAAYEQAYPDQHGYAYHPVVVQDPPPPPVSNVVVCVRSVVSLQSSLVSQLPRLHQYEYLGRAEAEQSSLLNLQSGRAYEYEQHHKYFDCQVVVVHDGDSCLVPRVCVQQNPPVSVVRNVVRDMGGDVRCCVSRSHVAYAHSVCRVVLSVLLRSLSSPPDSLVVSLVSVLVSVVVPDDVVVSVVSVVVSVVVVCVDPVHPVVVVCVVVPHDDPDDSGDRDHHD/DQDQWDWDAPLQEIEIEQEDVVQQSAAELSNLVVLLVSLVVSLVDPSHAEYEQAYPDQHGYAYHPPVPQDDPPPPVSRVVRVVSSVVSLQSSLVSQLQRLHAYEYQGRAEQEQSRLLNLQSHNAYEYEQRHKYFHCCVVVVHDGDSCLVPRVCVQQNDVVSVVRNVVRDMGGDVVCCVRRSHVAYAHSVCRVVLVVLQSSLSSVFDSLVVSLVSVLVSVVVPDDPVVSVVSNVVSVVVVCVDPVNPVVVVCVVVPHPPDDSGDRDRHD

InterPro domains:
  IPR001753 Enoyl-CoA hydratase/isomerase-like domain [PF00378] (10-253)
  IPR014748 Enoyl-CoA hydratase, C-terminal [G3DSA:1.10.12.10] (205-269)
  IPR018376 Enoyl-CoA hydratase/isomerase, conserved site [PS00166] (104-124)
  IPR029045 ClpP/crotonase-like domain superfamily [SSF52096] (1-256)
  IPR051053 Enoyl-CoA hydratase/isomerase and chromodomain-containing protein [PTHR43684] (2-254)

B-factor: mean 26.57, std 18.11, range [3.14, 100.0]